Protein AF-K1QUP0-F1 (afdb_monomer)

Nearest PDB structures (foldseek):
  8fgw-assembly1_A  TM=1.818E-01  e=8.672E-02  Homo sapiens
  3mkq-assembly1_E  TM=3.880E-01  e=4.312E+00  Saccharomyces cerevisiae YJM789
  8f5o-assembly1_B  TM=2.378E-01  e=9.417E-01  Leishmania tarentolae
  8tla-assembly1_B  TM=1.727E-01  e=2.526E-01  Homo sapiens
  8tkf-assembly1_A  TM=1.619E-01  e=3.971E-01  Homo sapiens

Organism: Magallana gigas (NCBI:txid29159)

Mean predicted aligned error: 21.67 Å

Structure (mmCIF, N/CA/C/O backbone):
data_AF-K1QUP0-F1
#
_entry.id   AF-K1QUP0-F1
#
loop_
_atom_site.group_PDB
_atom_site.id
_atom_site.type_symbol
_atom_site.label_atom_id
_atom_site.label_alt_id
_atom_site.label_comp_id
_atom_site.label_asym_id
_atom_site.label_entity_id
_atom_site.label_seq_id
_atom_site.pdbx_PDB_ins_code
_atom_site.Cartn_x
_atom_site.Cartn_y
_atom_site.Cartn_z
_atom_site.occupancy
_atom_site.B_iso_or_equiv
_atom_site.auth_seq_id
_atom_site.auth_comp_id
_atom_site.auth_asym_id
_atom_site.auth_atom_id
_atom_site.pdbx_PDB_model_num
ATOM 1 N N . MET A 1 1 ? -49.782 -46.540 23.305 1.00 28.47 1 MET A N 1
ATOM 2 C CA . MET A 1 1 ? -49.193 -47.902 23.316 1.00 28.47 1 MET A CA 1
ATOM 3 C C . MET A 1 1 ? -48.335 -48.179 22.067 1.00 28.47 1 MET A C 1
ATOM 5 O O . MET A 1 1 ? -48.154 -49.331 21.708 1.00 28.47 1 MET A O 1
ATOM 9 N N . TYR A 1 2 ? -47.781 -47.139 21.422 1.00 27.16 2 TYR A N 1
ATOM 10 C CA . TYR A 1 2 ? -46.973 -47.227 20.191 1.00 27.16 2 TYR A CA 1
ATOM 11 C C . TYR A 1 2 ? -45.673 -46.397 20.300 1.00 27.16 2 TYR A C 1
ATOM 13 O O . TYR A 1 2 ? -45.157 -45.929 19.293 1.00 27.16 2 TYR A O 1
ATOM 21 N N . ASP A 1 3 ? -45.140 -46.206 21.514 1.00 29.30 3 ASP A N 1
ATOM 22 C CA . ASP A 1 3 ? -43.980 -45.325 21.752 1.00 29.30 3 ASP A CA 1
ATOM 23 C C . ASP A 1 3 ? -42.660 -46.066 22.059 1.00 29.30 3 ASP A C 1
ATOM 25 O O . ASP A 1 3 ? -41.613 -45.428 22.114 1.00 29.30 3 ASP A O 1
ATOM 29 N N . ASP A 1 4 ? -42.654 -47.404 22.156 1.00 32.09 4 ASP A N 1
ATOM 30 C CA . ASP A 1 4 ? -41.470 -48.168 22.610 1.00 32.09 4 ASP A CA 1
ATOM 31 C C . ASP A 1 4 ? -40.759 -49.030 21.547 1.00 32.09 4 ASP A C 1
ATOM 33 O O . ASP A 1 4 ? -39.749 -49.670 21.833 1.00 32.09 4 ASP A O 1
ATOM 37 N N . ILE A 1 5 ? -41.196 -49.027 20.283 1.00 36.91 5 ILE A N 1
ATOM 38 C CA . ILE A 1 5 ? -40.610 -49.923 19.257 1.00 36.91 5 ILE A CA 1
ATOM 39 C C . ILE A 1 5 ? -39.265 -49.392 18.701 1.00 36.91 5 ILE A C 1
ATOM 41 O O . ILE A 1 5 ? -38.491 -50.128 18.094 1.00 36.91 5 ILE A O 1
ATOM 45 N N . GLY A 1 6 ? -38.914 -48.127 18.954 1.00 33.97 6 GLY A N 1
ATOM 46 C CA . GLY A 1 6 ? -37.706 -47.503 18.394 1.00 33.97 6 GLY A CA 1
ATOM 47 C C . GLY A 1 6 ? -36.377 -47.855 19.079 1.00 33.97 6 GLY A C 1
ATOM 48 O O . GLY A 1 6 ? -35.322 -47.518 18.548 1.00 33.97 6 GLY A O 1
ATOM 49 N N . VAL A 1 7 ? -36.380 -48.499 20.253 1.00 35.31 7 VAL A N 1
ATOM 50 C CA . VAL A 1 7 ? -35.198 -48.515 21.145 1.00 35.31 7 VAL A CA 1
ATOM 51 C C . VAL A 1 7 ? -34.283 -49.749 21.003 1.00 35.31 7 VAL A C 1
ATOM 53 O O . VAL A 1 7 ? -33.184 -49.730 21.544 1.00 35.31 7 VAL A O 1
ATOM 56 N N . TYR A 1 8 ? -34.618 -50.765 20.200 1.00 34.47 8 TYR A N 1
ATOM 57 C CA . TYR A 1 8 ? -33.907 -52.065 20.230 1.00 34.47 8 TYR A CA 1
ATOM 58 C C . TYR A 1 8 ? -33.254 -52.545 18.916 1.00 34.47 8 TYR A C 1
ATOM 60 O O . TYR A 1 8 ? -33.128 -53.743 18.694 1.00 34.47 8 TYR A O 1
ATOM 68 N N . PHE A 1 9 ? -32.810 -51.656 18.019 1.00 40.62 9 PHE A N 1
ATOM 69 C CA . PHE A 1 9 ? -32.493 -52.082 16.638 1.00 40.62 9 PHE A CA 1
ATOM 70 C C . PHE A 1 9 ? -31.023 -52.134 16.183 1.00 40.62 9 PHE A C 1
ATOM 72 O O . PHE A 1 9 ? -30.789 -52.297 14.993 1.00 40.62 9 PHE A O 1
ATOM 79 N N . CYS A 1 10 ? -30.011 -52.051 17.058 1.00 38.06 10 CYS A N 1
ATOM 80 C CA . CYS A 1 10 ? -28.622 -52.252 16.583 1.00 38.06 10 CYS A CA 1
ATOM 81 C C . CYS A 1 10 ? -27.638 -52.938 17.539 1.00 38.06 10 CYS A C 1
ATOM 83 O O . CYS A 1 10 ? -26.569 -53.326 17.080 1.00 38.06 10 CYS A O 1
ATOM 85 N N . VAL A 1 11 ? -27.967 -53.124 18.821 1.00 37.62 11 VAL A N 1
ATOM 86 C CA . VAL A 1 11 ? -27.082 -53.856 19.751 1.00 37.62 11 VAL A CA 1
ATOM 87 C C . VAL A 1 11 ? -27.390 -55.362 19.743 1.00 37.62 11 VAL A C 1
ATOM 89 O O . VAL A 1 11 ? -26.488 -56.181 19.852 1.00 37.62 11 VAL A O 1
ATOM 92 N N . SER A 1 12 ? -28.633 -55.754 19.454 1.00 45.91 12 SER A N 1
ATOM 93 C CA . SER A 1 12 ? -29.099 -57.124 19.700 1.00 45.91 12 SER A CA 1
ATOM 94 C C . SER A 1 12 ? -28.842 -58.146 18.582 1.00 45.91 12 SER A C 1
ATOM 96 O O . SER A 1 12 ? -29.005 -59.331 18.823 1.00 45.91 12 SER A O 1
ATOM 98 N N . LEU A 1 13 ? -28.424 -57.762 17.368 1.00 42.22 13 LEU A N 1
ATOM 99 C CA . LEU A 1 13 ? -28.260 -58.739 16.270 1.00 42.22 13 LEU A CA 1
ATOM 100 C C . LEU A 1 13 ? -27.016 -59.629 16.418 1.00 42.22 13 LEU A C 1
ATOM 102 O O . LEU A 1 13 ? -27.063 -60.790 16.034 1.00 42.22 13 LEU A O 1
ATOM 106 N N . LYS A 1 14 ? -25.927 -59.118 17.009 1.00 45.31 14 LYS A N 1
ATOM 107 C CA . LYS A 1 14 ? -24.738 -59.933 17.324 1.00 45.31 14 LYS A CA 1
ATOM 108 C C . LYS A 1 14 ? -24.900 -60.749 18.609 1.00 45.31 14 LYS A C 1
ATOM 110 O O . LYS A 1 14 ? -24.301 -61.810 18.722 1.00 45.31 14 LYS A O 1
ATOM 115 N N . GLU A 1 15 ? -25.705 -60.264 19.554 1.00 46.00 15 GLU A N 1
ATOM 116 C CA . GLU A 1 15 ? -25.988 -60.957 20.819 1.00 46.00 15 GLU A CA 1
ATOM 117 C C . GLU A 1 15 ? -27.049 -62.061 20.651 1.00 46.00 15 GLU A C 1
ATOM 119 O O . GLU A 1 15 ? -26.930 -63.109 21.280 1.00 46.00 15 GLU A O 1
ATOM 124 N N . LEU A 1 16 ? -28.036 -61.891 19.755 1.00 45.28 16 LEU A N 1
ATOM 125 C CA . LEU A 1 16 ? -29.014 -62.945 19.438 1.00 45.28 16 LEU A CA 1
ATOM 126 C C . LEU A 1 16 ? -28.444 -64.075 18.572 1.00 45.28 16 LEU A C 1
ATOM 128 O O . LEU A 1 16 ? -28.947 -65.188 18.659 1.00 45.28 16 LEU A O 1
ATOM 132 N N . ASP A 1 17 ? -27.396 -63.843 17.780 1.00 47.06 17 ASP A N 1
ATOM 133 C CA . ASP A 1 17 ? -26.759 -64.917 16.994 1.00 47.06 17 ASP A CA 1
ATOM 134 C C . ASP A 1 17 ? -26.058 -65.957 17.896 1.00 47.06 17 ASP A C 1
ATOM 136 O O . ASP A 1 17 ? -25.828 -67.095 17.492 1.00 47.06 17 ASP A O 1
ATOM 140 N N . GLN A 1 18 ? -25.751 -65.587 19.147 1.00 49.19 18 GLN A N 1
ATOM 141 C CA . GLN A 1 18 ? -25.160 -66.476 20.153 1.00 49.19 18 GLN A CA 1
ATOM 142 C C . GLN A 1 18 ? -26.199 -67.246 20.984 1.00 49.19 18 GLN A C 1
ATOM 144 O O . GLN A 1 18 ? -25.838 -68.205 21.667 1.00 49.19 18 GLN A O 1
ATOM 149 N N . GLN A 1 19 ? -27.481 -66.873 20.932 1.00 49.91 19 GLN A N 1
ATOM 150 C CA . GLN A 1 19 ? -28.551 -67.545 21.670 1.00 49.91 19 GLN A CA 1
ATOM 151 C C . GLN A 1 19 ? -29.587 -68.078 20.682 1.00 49.91 19 GLN A C 1
ATOM 153 O O . GLN A 1 19 ? -30.369 -67.302 20.147 1.00 49.91 19 GLN A O 1
ATOM 158 N N . LEU A 1 20 ? -29.592 -69.403 20.469 1.00 45.56 20 LEU A N 1
ATOM 159 C CA . LEU A 1 20 ? -30.492 -70.203 19.613 1.00 45.56 20 LEU A CA 1
ATOM 160 C C . LEU A 1 20 ? -31.998 -69.947 19.868 1.00 45.56 20 LEU A C 1
ATOM 162 O O . LEU A 1 20 ? -32.737 -70.823 20.313 1.00 45.56 20 LEU A O 1
ATOM 166 N N . THR A 1 21 ? -32.474 -68.744 19.571 1.00 54.72 21 THR A N 1
ATOM 167 C CA . THR A 1 21 ? -33.868 -68.322 19.676 1.00 54.72 21 THR A CA 1
ATOM 168 C C . THR A 1 21 ? -34.306 -67.717 18.343 1.00 54.72 21 THR A C 1
ATOM 170 O O . THR A 1 21 ? -33.550 -66.966 17.724 1.00 54.72 21 THR A O 1
ATOM 173 N N . PRO A 1 22 ? -35.505 -68.066 17.843 1.00 49.94 22 PRO A N 1
ATOM 174 C CA . PRO A 1 22 ? -35.971 -67.592 16.547 1.00 49.94 22 PRO A CA 1
ATOM 175 C C . PRO A 1 22 ? -36.153 -66.070 16.567 1.00 49.94 22 PRO A C 1
ATOM 177 O O . PRO A 1 22 ? -36.860 -65.531 17.420 1.00 49.94 22 PRO A O 1
ATOM 180 N N . GLN A 1 23 ? -35.519 -65.381 15.612 1.00 52.84 23 GLN A N 1
ATOM 181 C CA . GLN A 1 23 ? -35.602 -63.925 15.482 1.00 52.84 23 GLN A CA 1
ATOM 182 C C . GLN A 1 23 ? -37.072 -63.462 15.371 1.00 52.84 23 GLN A C 1
ATOM 184 O O . GLN A 1 23 ? -37.826 -63.999 14.552 1.00 52.84 23 GLN A O 1
ATOM 189 N N . PRO A 1 24 ? -37.501 -62.455 16.159 1.00 54.34 24 PRO A N 1
ATOM 190 C CA . PRO A 1 24 ? -38.844 -61.884 16.072 1.00 54.34 24 PRO A CA 1
ATOM 191 C C . PRO A 1 24 ? -39.211 -61.459 14.640 1.00 54.34 24 PRO A C 1
ATOM 193 O O . PRO A 1 24 ? -38.454 -60.731 14.000 1.00 54.34 24 PRO A O 1
ATOM 196 N N . ARG A 1 25 ? -40.404 -61.842 14.150 1.00 47.56 25 ARG A N 1
ATOM 197 C CA . ARG A 1 25 ? -40.872 -61.559 12.769 1.00 47.56 25 ARG A CA 1
ATOM 198 C C . ARG A 1 25 ? -40.772 -60.084 12.360 1.00 47.56 25 ARG A C 1
ATOM 200 O O . ARG A 1 25 ? -40.414 -59.798 11.225 1.00 47.56 25 ARG A O 1
ATOM 207 N N . ILE A 1 26 ? -40.986 -59.156 13.294 1.00 48.44 26 ILE A N 1
ATOM 208 C CA . ILE A 1 26 ? -40.848 -57.705 13.065 1.00 48.44 26 ILE A CA 1
ATOM 209 C C . ILE A 1 26 ? -39.417 -57.295 12.668 1.00 48.44 26 ILE A C 1
ATOM 211 O O . ILE A 1 26 ? -39.255 -56.351 11.894 1.00 48.44 26 ILE A O 1
ATOM 215 N N . LEU A 1 27 ? -38.382 -57.986 13.168 1.00 49.09 27 LEU A N 1
ATOM 216 C CA . LEU A 1 27 ? -36.981 -57.726 12.805 1.00 49.09 27 LEU A CA 1
ATOM 217 C C . LEU A 1 27 ? -36.656 -58.233 11.394 1.00 49.09 27 LEU A C 1
ATOM 219 O O . LEU A 1 27 ? -35.845 -57.628 10.702 1.00 49.09 27 LEU A O 1
ATOM 223 N N . ILE A 1 28 ? -37.316 -59.313 10.968 1.00 52.78 28 ILE A N 1
ATOM 224 C CA . ILE A 1 28 ? -37.158 -59.919 9.640 1.00 52.78 28 ILE A CA 1
ATOM 225 C C . ILE A 1 28 ? -37.896 -59.084 8.582 1.00 52.78 28 ILE A C 1
ATOM 227 O O . ILE A 1 28 ? -37.351 -58.811 7.519 1.00 52.78 28 ILE A O 1
ATOM 231 N N . GLU A 1 29 ? -39.112 -58.623 8.888 1.00 48.66 29 GLU A N 1
ATOM 232 C CA . GLU A 1 29 ? -39.943 -57.814 7.982 1.00 48.66 29 GLU A CA 1
ATOM 233 C C . GLU A 1 29 ? -39.404 -56.390 7.755 1.00 48.66 29 GLU A C 1
ATOM 235 O O . GLU A 1 29 ? -39.691 -55.788 6.723 1.00 48.66 29 GLU A O 1
ATOM 240 N N . ASN A 1 30 ? -38.609 -55.856 8.691 1.00 51.28 30 ASN A N 1
ATOM 241 C CA . ASN A 1 30 ? -37.980 -54.529 8.592 1.00 51.28 30 ASN A CA 1
ATOM 242 C C . ASN A 1 30 ? -36.454 -54.595 8.401 1.00 51.28 30 ASN A C 1
ATOM 244 O O . ASN A 1 30 ? -35.764 -53.586 8.580 1.00 51.28 30 ASN A O 1
ATOM 248 N N . ALA A 1 31 ? -35.916 -55.772 8.069 1.00 54.16 31 ALA A N 1
ATOM 249 C CA . ALA A 1 31 ? -34.505 -55.921 7.749 1.00 54.16 31 ALA A CA 1
ATOM 250 C C . ALA A 1 31 ? -34.148 -55.068 6.513 1.00 54.16 31 ALA A C 1
ATOM 252 O O . ALA A 1 31 ? -34.980 -54.918 5.613 1.00 54.16 31 ALA A O 1
ATOM 253 N N . PRO A 1 32 ? -32.927 -54.506 6.439 1.00 57.53 32 PRO A N 1
ATOM 254 C CA . PRO A 1 32 ? -32.512 -53.732 5.278 1.00 57.53 32 PRO A CA 1
ATOM 255 C C . PRO A 1 32 ? -32.637 -54.566 3.994 1.00 57.53 32 PRO A C 1
ATOM 257 O O . PRO A 1 32 ? -32.014 -55.620 3.877 1.00 57.53 32 PRO A O 1
ATOM 260 N N . ASP A 1 33 ? -33.430 -54.099 3.031 1.00 63.56 33 ASP A N 1
ATOM 261 C CA . ASP A 1 33 ? -33.660 -54.769 1.746 1.00 63.56 33 ASP A CA 1
ATOM 262 C C . ASP A 1 33 ? -33.230 -53.872 0.567 1.00 63.56 33 ASP A C 1
ATOM 264 O O . ASP A 1 33 ? -32.693 -52.776 0.747 1.00 63.56 33 ASP A O 1
ATOM 268 N N . ARG A 1 34 ? -33.460 -54.313 -0.680 1.00 55.12 34 ARG A N 1
ATOM 269 C CA . ARG A 1 34 ? -33.107 -53.520 -1.878 1.00 55.12 34 ARG A CA 1
ATOM 270 C C . ARG A 1 34 ? -33.856 -52.178 -1.980 1.00 55.12 34 ARG A C 1
ATOM 272 O O . ARG A 1 34 ? -33.458 -51.343 -2.787 1.00 55.12 34 ARG A O 1
ATOM 279 N N . ARG A 1 35 ? -34.942 -51.971 -1.226 1.00 53.06 35 ARG A N 1
ATOM 280 C CA . ARG A 1 35 ? -35.769 -50.749 -1.223 1.00 53.06 35 ARG A CA 1
ATOM 281 C C . ARG A 1 35 ? -35.539 -49.884 0.026 1.00 53.06 35 ARG A C 1
ATOM 283 O O . ARG A 1 35 ? -35.754 -48.675 -0.036 1.00 53.06 35 ARG A O 1
ATOM 290 N N . HIS A 1 36 ? -35.076 -50.474 1.124 1.00 60.09 36 HIS A N 1
ATOM 291 C CA . HIS A 1 36 ? -34.819 -49.854 2.420 1.00 60.09 36 HIS A CA 1
ATOM 292 C C . HIS A 1 36 ? -33.385 -50.151 2.850 1.00 60.09 36 HIS A C 1
ATOM 294 O O . HIS A 1 36 ? -33.131 -51.013 3.689 1.00 60.09 36 HIS A O 1
ATOM 300 N N . THR A 1 37 ? -32.431 -49.431 2.262 1.00 69.06 37 THR A N 1
ATOM 301 C CA . THR A 1 37 ? -31.024 -49.583 2.638 1.00 69.06 37 THR A CA 1
ATOM 302 C C . THR A 1 37 ? -30.785 -49.117 4.076 1.00 69.06 37 THR A C 1
ATOM 304 O O . THR A 1 37 ? -31.555 -48.323 4.632 1.00 69.06 37 THR A O 1
ATOM 307 N N . VAL A 1 38 ? -29.686 -49.584 4.676 1.00 68.06 38 VAL A N 1
ATOM 308 C CA . VAL A 1 38 ? -29.248 -49.163 6.017 1.00 68.06 38 VAL A CA 1
ATOM 309 C C . VAL A 1 38 ? -29.139 -47.638 6.098 1.00 68.06 38 VAL A C 1
ATOM 311 O O . VAL A 1 38 ? -29.522 -47.050 7.109 1.00 68.06 38 VAL A O 1
ATOM 314 N N . GLU A 1 39 ? -28.700 -46.981 5.023 1.00 71.06 39 GLU A N 1
ATOM 315 C CA . GLU A 1 39 ? -28.610 -45.523 4.938 1.00 71.06 39 GLU A CA 1
ATOM 316 C C . GLU A 1 39 ? -29.996 -44.858 4.960 1.00 71.06 39 GLU A C 1
ATOM 318 O O . GLU A 1 39 ? -30.228 -43.930 5.736 1.00 71.06 39 GLU A O 1
ATOM 323 N N . SER A 1 40 ? -30.959 -45.372 4.182 1.00 72.50 40 SER A N 1
ATOM 324 C CA . SER A 1 40 ? -32.335 -44.850 4.156 1.00 72.50 40 SER A CA 1
ATOM 325 C C . SER A 1 40 ? -33.029 -44.986 5.514 1.00 72.50 40 SER A C 1
ATOM 327 O O . SER A 1 40 ? -33.696 -44.056 5.981 1.00 72.50 40 SER A O 1
ATOM 329 N N . LEU A 1 41 ? -32.846 -46.130 6.177 1.00 76.50 41 LEU A N 1
ATOM 330 C CA . LEU A 1 41 ? -33.399 -46.395 7.505 1.00 76.50 41 LEU A CA 1
ATOM 331 C C . LEU A 1 41 ? -32.733 -45.527 8.579 1.00 76.50 41 LEU A C 1
ATOM 333 O O . LEU A 1 41 ? -33.423 -44.992 9.446 1.00 76.50 41 LEU A O 1
ATOM 337 N N . SER A 1 42 ? -31.421 -45.309 8.483 1.00 79.50 42 SER A N 1
ATOM 338 C CA . SER A 1 42 ? -30.672 -44.445 9.404 1.00 79.50 42 SER A CA 1
ATOM 339 C C . SER A 1 42 ? -31.080 -42.976 9.274 1.00 79.50 42 SER A C 1
ATOM 341 O O . SER A 1 42 ? -31.296 -42.310 10.286 1.00 79.50 42 SER A O 1
ATOM 343 N N . TYR A 1 43 ? -31.299 -42.486 8.050 1.00 79.19 43 TYR A N 1
ATOM 344 C CA . TYR A 1 43 ? -31.810 -41.132 7.811 1.00 79.19 43 TYR A CA 1
ATOM 345 C C . TYR A 1 43 ? -33.228 -40.945 8.374 1.00 79.19 43 TYR A C 1
ATOM 347 O O . TYR A 1 43 ? -33.515 -39.955 9.052 1.00 79.19 43 TYR A O 1
ATOM 355 N N . LYS A 1 44 ? -34.123 -41.919 8.148 1.00 79.81 44 LYS A N 1
ATOM 356 C CA . LYS A 1 44 ? -35.490 -41.907 8.702 1.00 79.81 44 LYS A CA 1
ATOM 357 C C . LYS A 1 44 ? -35.490 -41.974 10.232 1.00 79.81 44 LYS A C 1
ATOM 359 O O . LYS A 1 44 ? -36.267 -41.264 10.869 1.00 79.81 44 LYS A O 1
ATOM 364 N N . ALA A 1 45 ? -34.606 -42.778 10.823 1.00 78.81 45 ALA A N 1
ATOM 365 C CA . ALA A 1 45 ? -34.432 -42.850 12.269 1.00 78.81 45 ALA A CA 1
ATOM 366 C C . ALA A 1 45 ? -33.930 -41.514 12.840 1.00 78.81 45 ALA A C 1
ATOM 368 O O . ALA A 1 45 ? -34.496 -41.019 13.813 1.00 78.81 45 ALA A O 1
ATOM 369 N N . ALA A 1 46 ? -32.941 -40.879 12.202 1.00 81.75 46 ALA A N 1
ATOM 370 C CA . ALA A 1 46 ? -32.470 -39.550 12.590 1.00 81.75 46 ALA A CA 1
ATOM 371 C C . ALA A 1 46 ? -33.593 -38.497 12.514 1.00 81.75 46 ALA A C 1
ATOM 373 O O . ALA A 1 46 ? -33.734 -37.680 13.426 1.00 81.75 46 ALA A O 1
ATOM 374 N N . GLU A 1 47 ? -34.452 -38.537 11.487 1.00 80.31 47 GLU A N 1
ATOM 375 C CA . GLU A 1 47 ? -35.636 -37.670 11.421 1.00 80.31 47 GLU A CA 1
ATOM 376 C C . GLU A 1 47 ? -36.630 -37.921 12.559 1.00 80.31 47 GLU A C 1
ATOM 378 O O . GLU A 1 47 ? -37.139 -36.959 13.140 1.00 80.31 47 GLU A O 1
ATOM 383 N N . ALA A 1 48 ? -36.916 -39.183 12.877 1.00 79.00 48 ALA A N 1
ATOM 384 C CA . ALA A 1 48 ? -37.827 -39.538 13.961 1.00 79.00 48 ALA A CA 1
ATOM 385 C C . ALA A 1 48 ? -37.290 -39.054 15.318 1.00 79.00 48 ALA A C 1
ATOM 387 O O . ALA A 1 48 ? -38.016 -38.396 16.064 1.00 79.00 48 ALA A O 1
ATOM 388 N N . TYR A 1 49 ? -36.001 -39.277 15.592 1.00 85.56 49 TYR A N 1
ATOM 389 C CA . TYR A 1 49 ? -35.357 -38.827 16.827 1.00 85.56 49 TYR A CA 1
ATOM 390 C C . TYR A 1 49 ? -35.247 -37.307 16.936 1.00 85.56 49 TYR A C 1
ATOM 392 O O . TYR A 1 49 ? -35.413 -36.750 18.023 1.00 85.56 49 TYR A O 1
ATOM 400 N N . HIS A 1 50 ? -35.045 -36.610 15.817 1.00 84.75 50 HIS A N 1
ATOM 401 C CA . HIS A 1 50 ? -35.136 -35.154 15.792 1.00 84.75 50 HIS A CA 1
ATOM 402 C C . HIS A 1 50 ? -36.545 -34.672 16.176 1.00 84.75 50 HIS A C 1
ATOM 404 O O . HIS A 1 50 ? -36.680 -33.783 17.019 1.00 84.75 50 HIS A O 1
ATOM 410 N N . ARG A 1 51 ? -37.602 -35.279 15.610 1.00 83.50 51 ARG A N 1
ATOM 411 C CA . ARG A 1 51 ? -39.001 -34.940 15.942 1.00 83.50 51 ARG A CA 1
ATOM 412 C C . ARG A 1 51 ? -39.321 -35.210 17.413 1.00 83.50 51 ARG A C 1
ATOM 414 O O . ARG A 1 51 ? -40.024 -34.414 18.028 1.00 83.50 51 ARG A O 1
ATOM 421 N N . SER A 1 52 ? -38.755 -36.269 17.991 1.00 83.69 52 SER A N 1
ATOM 422 C CA . SER A 1 52 ? -38.892 -36.599 19.414 1.00 83.69 52 SER A CA 1
ATOM 423 C C . SER A 1 52 ? -37.914 -35.841 20.328 1.00 83.69 52 SER A C 1
ATOM 425 O O . SER A 1 52 ? -37.823 -36.159 21.511 1.00 83.69 52 SER A O 1
ATOM 427 N N . LYS A 1 53 ? -37.153 -34.868 19.800 1.00 84.56 53 LYS A N 1
ATOM 428 C CA . LYS A 1 53 ? -36.133 -34.076 20.517 1.00 84.56 53 LYS A CA 1
ATOM 429 C C . LYS A 1 53 ? -35.033 -34.906 21.205 1.00 84.56 53 LYS A C 1
ATOM 431 O O . LYS A 1 53 ? -34.373 -34.409 22.115 1.00 84.56 53 LYS A O 1
ATOM 436 N N . ASN A 1 54 ? -34.785 -36.140 20.761 1.00 84.62 54 ASN A N 1
ATOM 437 C CA . ASN A 1 54 ? -33.731 -36.996 21.306 1.00 84.62 54 ASN A CA 1
ATOM 438 C C . ASN A 1 54 ? -32.440 -36.848 20.480 1.00 84.62 54 ASN A C 1
ATOM 440 O O . ASN A 1 54 ? -32.233 -37.533 19.478 1.00 84.62 54 ASN A O 1
ATOM 444 N N . LYS A 1 55 ? -31.580 -35.913 20.899 1.00 85.12 55 LYS A N 1
ATOM 445 C CA . LYS A 1 55 ? -30.351 -35.543 20.180 1.00 85.12 55 LYS A CA 1
ATOM 446 C C . LYS A 1 55 ? -29.319 -36.675 20.132 1.00 85.12 55 LYS A C 1
ATOM 448 O O . LYS A 1 55 ? -28.719 -36.885 19.085 1.00 85.12 55 LYS A O 1
ATOM 453 N N . GLU A 1 56 ? -29.126 -37.408 21.223 1.00 85.12 56 GLU A N 1
ATOM 454 C CA . GLU A 1 56 ? -28.127 -38.485 21.302 1.00 85.12 56 GLU A CA 1
ATOM 455 C C . GLU A 1 56 ? -28.451 -39.619 20.329 1.00 85.12 56 GLU A C 1
ATOM 457 O O . GLU A 1 56 ? -27.613 -40.004 19.514 1.00 85.12 56 GLU A O 1
ATOM 462 N N . LYS A 1 57 ? -29.706 -40.089 20.328 1.00 82.00 57 LYS A N 1
ATOM 463 C CA . LYS A 1 57 ? -30.148 -41.135 19.394 1.00 82.00 57 LYS A CA 1
ATOM 464 C C . LYS A 1 57 ? -30.156 -40.658 17.942 1.00 82.00 57 LYS A C 1
ATOM 466 O O . LYS A 1 57 ? -29.901 -41.453 17.041 1.00 82.00 57 LYS A O 1
ATOM 471 N N . MET A 1 58 ? -30.406 -39.368 17.708 1.00 90.75 58 MET A N 1
ATOM 472 C CA . MET A 1 58 ? -30.287 -38.761 16.381 1.00 90.75 58 MET A CA 1
ATOM 473 C C . MET A 1 58 ? -28.839 -38.804 15.873 1.00 90.75 58 MET A C 1
ATOM 475 O O . MET A 1 58 ? -28.619 -39.261 14.756 1.00 90.75 58 MET A O 1
ATOM 479 N N . ILE A 1 59 ? -27.859 -38.370 16.676 1.00 85.44 59 ILE A N 1
ATOM 480 C CA . ILE A 1 59 ? -26.436 -38.397 16.291 1.00 85.44 59 ILE A CA 1
ATOM 481 C C . ILE A 1 59 ? -25.968 -39.838 16.055 1.00 85.44 59 ILE A C 1
ATOM 483 O O . ILE A 1 59 ? -25.408 -40.118 15.000 1.00 85.44 59 ILE A O 1
ATOM 487 N N . ALA A 1 60 ? -26.312 -40.772 16.947 1.00 85.25 60 ALA A N 1
ATOM 488 C CA . ALA A 1 60 ? -25.976 -42.189 16.787 1.00 85.25 60 ALA A CA 1
ATOM 489 C C . ALA A 1 60 ? -26.604 -42.825 15.529 1.00 85.25 60 ALA A C 1
ATOM 491 O O . ALA A 1 60 ? -26.043 -43.748 14.941 1.00 85.25 60 ALA A O 1
ATOM 492 N N . ALA A 1 61 ? -27.779 -42.351 15.094 1.00 83.31 61 ALA A N 1
ATOM 493 C CA . ALA A 1 61 ? -28.376 -42.774 13.829 1.00 83.31 61 ALA A CA 1
ATOM 494 C C . ALA A 1 61 ? -27.630 -42.184 12.622 1.00 83.31 61 ALA A C 1
ATOM 496 O O . ALA A 1 61 ? -27.431 -42.885 11.633 1.00 83.31 61 ALA A O 1
ATOM 497 N N . LEU A 1 62 ? -27.177 -40.929 12.704 1.00 84.38 62 LEU A N 1
ATOM 498 C CA . LEU A 1 62 ? -26.385 -40.294 11.647 1.00 84.38 62 LEU A CA 1
ATOM 499 C C . LEU A 1 62 ? -25.002 -40.933 11.497 1.00 84.38 62 LEU A C 1
ATOM 501 O O . LEU A 1 62 ? -24.549 -41.089 10.372 1.00 84.38 62 LEU A O 1
ATOM 505 N N . GLU A 1 63 ? -24.356 -41.368 12.580 1.00 84.25 63 GLU A N 1
ATOM 506 C CA . GLU A 1 63 ? -23.055 -42.062 12.538 1.00 84.25 63 GLU A CA 1
ATOM 507 C C . GLU A 1 63 ? -23.068 -43.352 11.702 1.00 84.25 63 GLU A C 1
ATOM 509 O O . GLU A 1 63 ? -22.024 -43.784 11.218 1.00 84.25 63 GLU A O 1
ATOM 514 N N . ARG A 1 64 ? -24.250 -43.941 11.473 1.00 80.88 64 ARG A N 1
ATOM 515 C CA . ARG A 1 64 ? -24.432 -45.120 10.610 1.00 80.88 64 ARG A CA 1
ATOM 516 C C . ARG A 1 64 ? -24.400 -44.789 9.117 1.00 80.88 64 ARG A C 1
ATOM 518 O O . ARG A 1 64 ? -24.256 -45.699 8.301 1.00 80.88 64 ARG A O 1
ATOM 525 N N . LEU A 1 65 ? -24.541 -43.515 8.743 1.00 80.31 65 LEU A N 1
ATOM 526 C CA . LEU A 1 65 ? -24.380 -43.061 7.362 1.00 80.31 65 LEU A CA 1
ATOM 527 C C . LEU A 1 65 ? -22.894 -43.056 7.004 1.00 80.31 65 LEU A C 1
ATOM 529 O O . LEU A 1 65 ? -22.068 -42.534 7.745 1.00 80.31 65 LEU A O 1
ATOM 533 N N . ARG A 1 66 ? -22.535 -43.608 5.842 1.00 76.19 66 ARG A N 1
ATOM 534 C CA . ARG A 1 66 ? -21.131 -43.655 5.399 1.00 76.19 66 ARG A CA 1
ATOM 535 C C . ARG A 1 66 ? -20.636 -42.310 4.880 1.00 76.19 66 ARG A C 1
ATOM 537 O O . ARG A 1 66 ? -19.480 -41.965 5.107 1.00 76.19 66 ARG A O 1
ATOM 544 N N . ASN A 1 67 ? -21.495 -41.522 4.238 1.00 78.56 67 ASN A N 1
ATOM 545 C CA . ASN A 1 67 ? -21.104 -40.237 3.670 1.00 78.56 67 ASN A CA 1
ATOM 546 C C . ASN A 1 67 ? -21.090 -39.139 4.750 1.00 78.56 67 ASN A C 1
ATOM 548 O O . ASN A 1 67 ? -22.059 -38.981 5.491 1.00 78.56 67 ASN A O 1
ATOM 552 N N . LEU A 1 68 ? -19.981 -38.405 4.871 1.00 80.75 68 LEU A N 1
ATOM 553 C CA . LEU A 1 68 ? -19.862 -37.251 5.770 1.00 80.75 68 LEU A CA 1
ATOM 554 C C . LEU A 1 68 ? -20.798 -36.116 5.338 1.00 80.75 68 LEU A C 1
ATOM 556 O O . LEU A 1 68 ? -21.417 -35.483 6.186 1.00 80.75 68 LEU A O 1
ATOM 560 N N . GLU A 1 69 ? -20.936 -35.907 4.030 1.00 79.69 69 GLU A N 1
ATOM 561 C CA . GLU A 1 69 ? -21.725 -34.822 3.449 1.00 79.69 69 GLU A CA 1
ATOM 562 C C . GLU A 1 69 ? -23.212 -34.983 3.782 1.00 79.69 69 GLU A C 1
ATOM 564 O O . GLU A 1 69 ? -23.853 -34.037 4.211 1.00 79.69 69 GLU A O 1
ATOM 569 N N . GLU A 1 70 ? -23.749 -36.205 3.721 1.00 78.56 70 GLU A N 1
ATOM 570 C CA . GLU A 1 70 ? -25.143 -36.491 4.097 1.00 78.56 70 GLU A CA 1
ATOM 571 C C . GLU A 1 70 ? -25.413 -36.271 5.593 1.00 78.56 70 GLU A C 1
ATOM 573 O O . GLU A 1 70 ? -26.487 -35.790 5.973 1.00 78.56 70 GLU A O 1
ATOM 578 N N . ARG A 1 71 ? -24.431 -36.602 6.446 1.00 85.50 71 ARG A N 1
ATOM 579 C CA . ARG A 1 71 ? -24.502 -36.387 7.898 1.00 85.50 71 ARG A CA 1
ATOM 580 C C . ARG A 1 71 ? -24.524 -34.899 8.227 1.00 85.50 71 ARG A C 1
ATOM 582 O O . ARG A 1 71 ? -25.387 -34.447 8.983 1.00 85.50 71 ARG A O 1
ATOM 589 N N . THR A 1 72 ? -23.603 -34.131 7.651 1.00 84.12 72 THR A N 1
ATOM 590 C CA . THR A 1 72 ? -23.492 -32.692 7.905 1.00 84.12 72 THR A CA 1
ATOM 591 C C . THR A 1 72 ? -24.635 -31.912 7.256 1.00 84.12 72 THR A C 1
ATOM 593 O O . THR A 1 72 ? -25.184 -31.025 7.910 1.00 84.12 72 THR A O 1
ATOM 596 N N . ASP A 1 73 ? -25.108 -32.291 6.063 1.00 83.06 73 ASP A N 1
ATOM 597 C CA . ASP A 1 73 ? -26.285 -31.683 5.422 1.00 83.06 73 ASP A CA 1
ATOM 598 C C . ASP A 1 73 ? -27.543 -31.834 6.274 1.00 83.06 73 ASP A C 1
ATOM 600 O O . ASP A 1 73 ? -28.326 -30.888 6.424 1.00 83.06 73 ASP A O 1
ATOM 604 N N . PHE A 1 74 ? -27.748 -33.021 6.854 1.00 85.44 74 PHE A N 1
ATOM 605 C CA . PHE A 1 74 ? -28.858 -33.252 7.769 1.00 85.44 74 PHE A CA 1
ATOM 606 C C . PHE A 1 74 ? -28.790 -32.283 8.955 1.00 85.44 74 PHE A C 1
ATOM 608 O O . PHE A 1 74 ? -29.767 -31.589 9.256 1.00 85.44 74 PHE A O 1
ATOM 615 N N . LEU A 1 75 ? -27.627 -32.194 9.601 1.00 85.00 75 LEU A N 1
ATOM 616 C CA . LEU A 1 75 ? -27.417 -31.331 10.762 1.00 85.00 75 LEU A CA 1
ATOM 617 C C . LEU A 1 75 ? -27.599 -29.852 10.413 1.00 85.00 75 LEU A C 1
ATOM 619 O O . LEU A 1 75 ? -28.305 -29.140 11.131 1.00 85.00 75 LEU A O 1
ATOM 623 N N . ILE A 1 76 ? -27.067 -29.401 9.274 1.00 81.00 76 ILE A N 1
ATOM 624 C CA . ILE A 1 76 ? -27.225 -28.025 8.792 1.00 81.00 76 ILE A CA 1
ATOM 625 C C . ILE A 1 76 ? -28.703 -27.702 8.548 1.00 81.00 76 ILE A C 1
ATOM 627 O O . ILE A 1 76 ? -29.211 -26.698 9.060 1.00 81.00 76 ILE A O 1
ATOM 631 N N . ARG A 1 77 ? -29.436 -28.572 7.836 1.00 81.50 77 ARG A N 1
ATOM 632 C CA . ARG A 1 77 ? -30.869 -28.378 7.538 1.00 81.50 77 ARG A CA 1
ATOM 633 C C . ARG A 1 77 ? -31.730 -28.335 8.797 1.00 81.50 77 ARG A C 1
ATOM 635 O O . ARG A 1 77 ? -32.700 -27.578 8.846 1.00 81.50 77 ARG A O 1
ATOM 642 N N . LYS A 1 78 ? -31.385 -29.123 9.819 1.00 86.12 78 LYS A N 1
ATOM 643 C CA . LYS A 1 78 ? -32.100 -29.164 11.106 1.00 86.12 78 LYS A CA 1
ATOM 644 C C . LYS A 1 78 ? -31.545 -28.175 12.149 1.00 86.12 78 LYS A C 1
ATOM 646 O O . LYS A 1 78 ? -32.022 -28.172 13.280 1.00 86.12 78 LYS A O 1
ATOM 651 N N . LYS A 1 79 ? -30.620 -27.283 11.757 1.00 83.00 79 LYS A N 1
ATOM 652 C CA . LYS A 1 79 ? -30.008 -26.210 12.573 1.00 83.00 79 LYS A CA 1
ATOM 653 C C . LYS A 1 79 ? -29.066 -26.670 13.704 1.00 83.00 79 LYS A C 1
ATOM 655 O O . LYS A 1 79 ? -28.771 -25.883 14.603 1.00 83.00 79 LYS A O 1
ATOM 660 N N . TYR A 1 80 ? -28.519 -27.880 13.629 1.00 84.56 80 TYR A N 1
ATOM 661 C CA . TYR A 1 80 ? -27.440 -28.380 14.498 1.00 84.56 80 TYR A CA 1
ATOM 662 C C . TYR A 1 80 ? -26.061 -28.001 13.931 1.00 84.56 80 TYR A C 1
ATOM 664 O O . TYR A 1 80 ? -25.260 -28.839 13.527 1.00 84.56 80 TYR A O 1
ATOM 672 N N . ILE A 1 81 ? -25.817 -26.691 13.821 1.00 81.69 81 ILE A N 1
ATOM 673 C CA . ILE A 1 81 ? -24.648 -26.131 13.116 1.00 81.69 81 ILE A CA 1
ATOM 674 C C . ILE A 1 81 ? -23.315 -26.462 13.809 1.00 81.69 81 ILE A C 1
ATOM 676 O O . ILE A 1 81 ? -22.295 -26.584 13.145 1.00 81.69 81 ILE A O 1
ATOM 680 N N . GLU A 1 82 ? -23.315 -26.620 15.131 1.00 86.12 82 GLU A N 1
ATOM 681 C CA . GLU A 1 82 ? -22.090 -26.881 15.910 1.00 86.12 82 GLU A CA 1
ATOM 682 C C . GLU A 1 82 ? -21.650 -28.328 15.784 1.00 86.12 82 GLU A C 1
ATOM 684 O O . GLU A 1 82 ? -20.475 -28.612 15.609 1.00 86.12 82 GLU A O 1
ATOM 689 N N . GLU A 1 83 ? -22.611 -29.241 15.787 1.00 87.38 83 GLU A N 1
ATOM 690 C CA . GLU A 1 83 ? -22.399 -30.661 15.569 1.00 87.38 83 GLU A CA 1
ATOM 691 C C . GLU A 1 83 ? -21.898 -30.908 14.144 1.00 87.38 83 GLU A C 1
ATOM 693 O O . GLU A 1 83 ? -20.981 -31.700 13.945 1.00 87.38 83 GLU A O 1
ATOM 698 N N . ALA A 1 84 ? -22.435 -30.172 13.163 1.00 85.75 84 ALA A N 1
ATOM 699 C CA . ALA A 1 84 ? -21.922 -30.188 11.796 1.00 85.75 84 ALA A CA 1
ATOM 700 C C . ALA A 1 84 ? -20.481 -29.650 11.720 1.00 85.75 84 ALA A C 1
ATOM 702 O O . ALA A 1 84 ? -19.626 -30.280 11.101 1.00 85.75 84 ALA A O 1
ATOM 703 N N . ALA A 1 85 ? -20.193 -28.516 12.372 1.00 83.62 85 ALA A N 1
ATOM 704 C CA . ALA A 1 85 ? -18.854 -27.923 12.398 1.00 83.62 85 ALA A CA 1
ATOM 705 C C . ALA A 1 85 ? -17.822 -28.850 13.062 1.00 83.62 85 ALA A C 1
ATOM 707 O O . ALA A 1 85 ? -16.719 -29.016 12.543 1.00 83.62 85 ALA A O 1
ATOM 708 N N . LYS A 1 86 ? -18.202 -29.508 14.163 1.00 88.12 86 LYS A N 1
ATOM 709 C CA . LYS A 1 86 ? -17.363 -30.481 14.865 1.00 88.12 86 LYS A CA 1
ATOM 710 C C . LYS A 1 86 ? -17.066 -31.706 13.997 1.00 88.12 86 LYS A C 1
ATOM 712 O O . LYS A 1 86 ? -15.913 -32.115 13.925 1.00 88.12 86 LYS A O 1
ATOM 717 N N . MET A 1 87 ? -18.059 -32.224 13.266 1.00 86.00 87 MET A N 1
ATOM 718 C CA . MET A 1 87 ? -17.838 -33.315 12.305 1.00 86.00 87 MET A CA 1
ATOM 719 C C . MET A 1 87 ? -16.865 -32.923 11.187 1.00 86.00 87 MET A C 1
ATOM 721 O O . MET A 1 87 ? -15.990 -33.713 10.843 1.00 86.00 87 MET A O 1
ATOM 725 N N . PHE A 1 88 ? -16.966 -31.706 10.639 1.00 84.62 88 PHE A N 1
ATOM 726 C CA . PHE A 1 88 ? -15.991 -31.222 9.653 1.00 84.62 88 PHE A CA 1
ATOM 727 C C . PHE A 1 88 ? -14.589 -31.067 10.251 1.00 84.62 88 PHE A C 1
ATOM 729 O O . PHE A 1 88 ? -13.604 -31.426 9.608 1.00 84.62 88 PHE A O 1
ATOM 736 N N . GLN A 1 89 ? -14.489 -30.586 11.492 1.00 86.06 89 GLN A N 1
ATOM 737 C CA . GLN A 1 89 ? -13.218 -30.454 12.200 1.00 86.06 89 GLN A CA 1
ATOM 738 C C . GLN A 1 89 ? -12.549 -31.816 12.443 1.00 86.06 89 GLN A C 1
ATOM 740 O O . GLN A 1 89 ? -11.356 -31.958 12.183 1.00 86.06 89 GLN A O 1
ATOM 745 N N . GLU A 1 90 ? -13.303 -32.814 12.912 1.00 85.88 90 GLU A N 1
ATOM 746 C CA . GLU A 1 90 ? -12.823 -34.186 13.145 1.00 85.88 90 GLU A CA 1
ATOM 747 C C . GLU A 1 90 ? -12.424 -34.887 11.837 1.00 85.88 90 GLU A C 1
ATOM 749 O O . GLU A 1 90 ? -11.476 -35.668 11.819 1.00 85.88 90 GLU A O 1
ATOM 754 N N . ALA A 1 91 ? -13.086 -34.552 10.726 1.00 82.75 91 ALA A N 1
ATOM 755 C CA . ALA A 1 91 ? -12.750 -35.040 9.391 1.00 82.75 91 ALA A CA 1
ATOM 756 C C . ALA A 1 91 ? -11.577 -34.295 8.716 1.00 82.75 91 ALA A C 1
ATOM 758 O O . ALA A 1 91 ? -11.228 -34.611 7.580 1.00 82.75 91 ALA A O 1
ATOM 759 N N . GLY A 1 92 ? -10.979 -33.291 9.370 1.00 81.06 92 GLY A N 1
ATOM 760 C CA . GLY A 1 92 ? -9.881 -32.491 8.809 1.00 81.06 92 GLY A CA 1
ATOM 761 C C . GLY A 1 92 ? -10.308 -31.428 7.784 1.00 81.06 92 GLY A C 1
ATOM 762 O O . GLY A 1 92 ? -9.456 -30.740 7.223 1.00 81.06 92 GLY A O 1
ATOM 763 N N . MET A 1 93 ? -11.611 -31.227 7.567 1.00 80.88 93 MET A N 1
ATOM 764 C CA . MET A 1 93 ? -12.175 -30.190 6.692 1.00 80.88 93 MET A CA 1
ATOM 765 C C . MET A 1 93 ? -12.258 -28.847 7.430 1.00 80.88 93 MET A C 1
ATOM 767 O O . MET A 1 93 ? -13.328 -28.320 7.739 1.00 80.88 93 MET A O 1
ATOM 771 N N . LEU A 1 94 ? -11.087 -28.295 7.757 1.00 80.00 94 LEU A N 1
ATOM 772 C CA . LEU A 1 94 ? -10.965 -27.132 8.640 1.00 80.00 94 LEU A CA 1
ATOM 773 C C . LEU A 1 94 ? -11.618 -25.863 8.066 1.00 80.00 94 LEU A C 1
ATOM 775 O O . LEU A 1 94 ? -12.167 -25.084 8.837 1.00 80.00 94 LEU A O 1
ATOM 779 N N . ALA A 1 95 ? -11.622 -25.660 6.743 1.00 71.69 95 ALA A N 1
ATOM 780 C CA . ALA A 1 95 ? -12.235 -24.483 6.113 1.00 71.69 95 ALA A CA 1
ATOM 781 C C . ALA A 1 95 ? -13.763 -24.429 6.311 1.00 71.69 95 ALA A C 1
ATOM 783 O O . ALA A 1 95 ? -14.304 -23.390 6.697 1.00 71.69 95 ALA A O 1
ATOM 784 N N . ASP A 1 96 ? -14.447 -25.557 6.113 1.00 77.50 96 ASP A N 1
ATOM 785 C CA . ASP A 1 96 ? -15.897 -25.670 6.304 1.00 77.50 96 ASP A CA 1
ATOM 786 C C . ASP A 1 96 ? -16.276 -25.586 7.789 1.00 77.50 96 ASP A C 1
ATOM 788 O O . ASP A 1 96 ? -17.267 -24.945 8.153 1.00 77.50 96 ASP A O 1
ATOM 792 N N . ALA A 1 97 ? -15.437 -26.147 8.669 1.00 77.50 97 ALA A N 1
ATOM 793 C CA . ALA A 1 97 ? -15.580 -25.985 10.113 1.00 77.50 97 ALA A CA 1
ATOM 794 C C . ALA A 1 97 ? -15.464 -24.508 10.537 1.00 77.50 97 ALA A C 1
ATOM 796 O O . ALA A 1 97 ? -16.305 -24.024 11.296 1.00 77.50 97 ALA A O 1
ATOM 797 N N . ILE A 1 98 ? -14.474 -23.768 10.016 1.00 70.75 98 ILE A N 1
ATOM 798 C CA . ILE A 1 98 ? -14.278 -22.334 10.295 1.00 70.75 98 ILE A CA 1
ATOM 799 C C . ILE A 1 98 ? -15.508 -21.525 9.870 1.00 70.75 98 ILE A C 1
ATOM 801 O O . ILE A 1 98 ? -15.990 -20.702 10.651 1.00 70.75 98 ILE A O 1
ATOM 805 N N . ASP A 1 99 ? -16.048 -21.762 8.670 1.00 72.44 99 ASP A N 1
ATOM 806 C CA . ASP A 1 99 ? -17.231 -21.048 8.171 1.00 72.44 99 ASP A CA 1
ATOM 807 C C . ASP A 1 99 ? -18.475 -21.321 9.035 1.00 72.44 99 ASP A C 1
ATOM 809 O O . ASP A 1 99 ? -19.208 -20.393 9.393 1.00 72.44 99 ASP A O 1
ATOM 813 N N . LEU A 1 100 ? -18.699 -22.572 9.448 1.00 73.38 100 LEU A N 1
ATOM 814 C CA . LEU A 1 100 ? -19.844 -22.937 10.286 1.00 73.38 100 LEU A CA 1
ATOM 815 C C . LEU A 1 100 ? -19.721 -22.429 11.727 1.00 73.38 100 LEU A C 1
ATOM 817 O O . LEU A 1 100 ? -20.686 -21.854 12.242 1.00 73.38 100 LEU A O 1
ATOM 821 N N . TYR A 1 101 ? -18.550 -22.563 12.359 1.00 77.56 101 TYR A N 1
ATOM 822 C CA . TYR A 1 101 ? -18.294 -21.987 13.683 1.00 77.56 101 TYR A CA 1
ATOM 823 C C . TYR A 1 101 ? -18.468 -20.463 13.659 1.00 77.56 101 TYR A C 1
ATOM 825 O O . TYR A 1 101 ? -19.168 -19.904 14.507 1.00 77.56 101 TYR A O 1
ATOM 833 N N . THR A 1 102 ? -17.959 -19.799 12.619 1.00 63.88 102 THR A N 1
ATOM 834 C CA . THR A 1 102 ? -18.138 -18.356 12.398 1.00 63.88 102 THR A CA 1
ATOM 835 C C . THR A 1 102 ? -19.614 -17.976 12.241 1.00 63.88 102 THR A C 1
ATOM 837 O O . THR A 1 102 ? -20.082 -17.023 12.867 1.00 63.88 102 THR A O 1
ATOM 840 N N . LYS A 1 103 ? -20.389 -18.727 11.444 1.00 68.00 103 LYS A N 1
ATOM 841 C CA . LYS A 1 103 ? -21.833 -18.495 11.249 1.00 68.00 103 LYS A CA 1
ATOM 842 C C . LYS A 1 103 ? -22.647 -18.687 12.529 1.00 68.00 103 LYS A C 1
ATOM 844 O O . LYS A 1 103 ? -23.657 -18.001 12.694 1.00 68.00 103 LYS A O 1
ATOM 849 N N . LYS A 1 104 ? -22.230 -19.597 13.418 1.00 72.69 104 LYS A N 1
ATOM 850 C CA . LYS A 1 104 ? -22.880 -19.825 14.719 1.00 72.69 104 LYS A CA 1
ATOM 851 C C . LYS A 1 104 ? -22.420 -18.841 15.807 1.00 72.69 104 LYS A C 1
ATOM 853 O O . LYS A 1 104 ? -23.107 -18.704 16.813 1.00 72.69 104 LYS A O 1
ATOM 858 N N . GLY A 1 105 ? -21.310 -18.131 15.592 1.00 61.22 105 GLY A N 1
ATOM 859 C CA . GLY A 1 105 ? -20.713 -17.197 16.556 1.00 61.22 105 GLY A CA 1
ATOM 860 C C . GLY A 1 105 ? -19.729 -17.841 17.543 1.00 61.22 105 GLY A C 1
A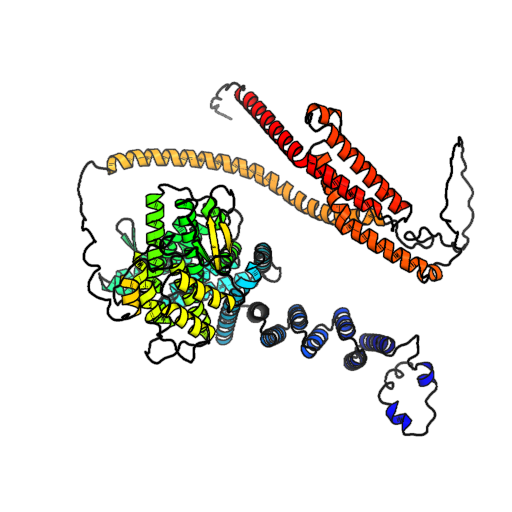TOM 861 O O . GLY A 1 105 ? -19.436 -17.247 18.577 1.00 61.22 105 GLY A O 1
ATOM 862 N N . MET A 1 106 ? -19.228 -19.040 17.237 1.00 70.44 106 MET A N 1
ATOM 863 C CA . MET A 1 106 ? -18.258 -19.807 18.032 1.00 70.44 106 MET A CA 1
ATOM 864 C C . MET A 1 106 ? -16.822 -19.471 17.598 1.00 70.44 106 MET A C 1
ATOM 866 O O . MET A 1 106 ? -16.150 -20.228 16.899 1.00 70.44 106 MET A O 1
ATOM 870 N N . ASN A 1 107 ? -16.372 -18.260 17.927 1.00 66.50 107 ASN A N 1
ATOM 871 C CA . ASN A 1 107 ? -15.140 -17.706 17.357 1.00 66.50 107 ASN A CA 1
ATOM 872 C C . ASN A 1 107 ? -13.851 -18.317 17.915 1.00 66.50 107 ASN A C 1
ATOM 874 O O . ASN A 1 107 ? -12.850 -18.330 17.204 1.00 66.50 107 ASN A O 1
ATOM 878 N N . LYS A 1 108 ? -13.852 -18.812 19.159 1.00 74.25 108 LYS A N 1
ATOM 879 C CA . LYS A 1 108 ? -12.664 -19.451 19.748 1.00 74.25 108 LYS A CA 1
ATOM 880 C C . LYS A 1 108 ? -12.357 -20.760 19.029 1.00 74.25 108 LYS A C 1
ATOM 882 O O . LYS A 1 108 ? -11.210 -21.037 18.698 1.00 74.25 108 LYS A O 1
ATOM 887 N N . GLU A 1 109 ? -13.396 -21.520 18.721 1.00 78.81 109 GLU A N 1
ATOM 888 C CA . GLU A 1 109 ? -13.346 -22.764 17.967 1.00 78.81 109 GLU A CA 1
ATOM 889 C C . GLU A 1 109 ? -12.965 -22.499 16.505 1.00 78.81 109 GLU A C 1
ATOM 891 O O . GLU A 1 109 ? -12.115 -23.203 15.957 1.00 78.81 109 GLU A O 1
ATOM 896 N N . ALA A 1 110 ? -13.506 -21.433 15.897 1.00 69.94 110 ALA A N 1
ATOM 897 C CA . ALA A 1 110 ? -13.088 -20.974 14.571 1.00 69.94 110 ALA A CA 1
ATOM 898 C C . ALA A 1 110 ? -11.599 -20.581 14.542 1.00 69.94 110 ALA A C 1
ATOM 900 O O . ALA A 1 110 ? -10.873 -21.014 13.648 1.00 69.94 110 ALA A O 1
ATOM 901 N N . LEU A 1 111 ? -11.118 -19.838 15.546 1.00 72.19 111 LEU A N 1
ATOM 902 C CA . LEU A 1 111 ? -9.715 -19.442 15.671 1.00 72.19 111 LEU A CA 1
ATOM 903 C C . LEU A 1 111 ? -8.798 -20.652 15.870 1.00 72.19 111 LEU A C 1
ATOM 905 O O . LEU A 1 111 ? -7.769 -20.743 15.210 1.00 72.19 111 LEU A O 1
ATOM 909 N N . GLN A 1 112 ? -9.176 -21.608 16.719 1.00 81.62 112 GLN A N 1
ATOM 910 C CA . GLN A 1 112 ? -8.415 -22.846 16.906 1.00 81.62 112 GLN A CA 1
ATOM 911 C C . GLN A 1 112 ? -8.345 -23.672 15.617 1.00 81.62 112 GLN A C 1
ATOM 913 O O . GLN A 1 112 ? -7.290 -24.214 15.290 1.00 81.62 112 GLN A O 1
ATOM 918 N N . CYS A 1 113 ? -9.445 -23.765 14.863 1.00 76.62 113 CYS A N 1
ATOM 919 C CA . CYS A 1 113 ? -9.443 -24.425 13.556 1.00 76.62 113 CYS A CA 1
ATOM 920 C C . CYS A 1 113 ? -8.548 -23.682 12.559 1.00 76.62 113 CYS A C 1
ATOM 922 O O . CYS A 1 113 ? -7.767 -24.318 11.853 1.00 76.62 113 CYS A O 1
ATOM 924 N N . ALA A 1 114 ? -8.601 -22.350 12.549 1.00 71.25 114 ALA A N 1
ATOM 925 C CA . ALA A 1 114 ? -7.754 -21.517 11.706 1.00 71.25 114 ALA A CA 1
ATOM 926 C C . ALA A 1 114 ? -6.263 -21.685 12.049 1.00 71.25 114 ALA A C 1
ATOM 928 O O . ALA A 1 114 ? -5.448 -21.899 11.154 1.00 71.25 114 ALA A O 1
ATOM 929 N N . GLN A 1 115 ? -5.908 -21.700 13.336 1.00 76.56 115 GLN A N 1
ATOM 930 C CA . GLN A 1 115 ? -4.546 -21.955 13.813 1.00 76.56 115 GLN A CA 1
ATOM 931 C C . GLN A 1 115 ? -4.057 -23.355 13.428 1.00 76.56 115 GLN A C 1
ATOM 933 O O . GLN A 1 115 ? -2.947 -23.494 12.918 1.00 76.56 115 GLN A O 1
ATOM 938 N N . LYS A 1 116 ? -4.899 -24.386 13.592 1.00 80.00 116 LYS A N 1
ATOM 939 C CA . LYS A 1 116 ? -4.592 -25.761 13.157 1.00 80.00 116 LYS A CA 1
ATOM 940 C C . LYS A 1 116 ? -4.415 -25.876 11.644 1.00 80.00 116 LYS A C 1
ATOM 942 O O . LYS A 1 116 ? -3.579 -26.649 11.196 1.00 80.00 116 LYS A O 1
ATOM 947 N N . SER A 1 117 ? -5.174 -25.104 10.867 1.00 74.50 117 SER A N 1
ATOM 948 C CA . SER A 1 117 ? -5.047 -25.070 9.406 1.00 74.50 117 SER A CA 1
ATOM 949 C C . SER A 1 117 ? -3.811 -24.311 8.919 1.00 74.50 117 SER A C 1
ATOM 951 O O . SER A 1 117 ? -3.499 -24.369 7.735 1.00 74.50 117 SER A O 1
ATOM 953 N N . GLN A 1 118 ? -3.145 -23.566 9.812 1.00 68.38 118 GLN A N 1
ATOM 954 C CA . GLN A 1 118 ? -2.091 -22.598 9.492 1.00 68.38 118 GLN A CA 1
ATOM 955 C C . GLN A 1 118 ? -2.502 -21.553 8.430 1.00 68.38 118 GLN A C 1
ATOM 957 O O . GLN A 1 118 ? -1.653 -20.831 7.905 1.00 68.38 118 GLN A O 1
ATOM 962 N N . ASP A 1 119 ? -3.801 -21.412 8.129 1.00 59.38 119 ASP A N 1
ATOM 963 C CA . ASP A 1 119 ? -4.304 -20.391 7.216 1.00 59.38 119 ASP A CA 1
ATOM 964 C C . ASP A 1 119 ? -4.322 -19.035 7.920 1.00 59.38 119 ASP A C 1
ATOM 966 O O . ASP A 1 119 ? -5.275 -18.662 8.608 1.00 59.38 119 ASP A O 1
ATOM 970 N N . LYS A 1 120 ? -3.254 -18.269 7.708 1.00 55.50 120 LYS A N 1
ATOM 971 C CA . LYS A 1 120 ? -3.080 -16.925 8.264 1.00 55.50 120 LYS A CA 1
ATOM 972 C C . LYS A 1 120 ? -4.250 -15.988 7.948 1.00 55.50 120 LYS A C 1
ATOM 974 O O . LYS A 1 120 ? -4.604 -15.175 8.793 1.00 55.50 120 LYS A O 1
ATOM 979 N N . ASN A 1 121 ? -4.930 -16.126 6.806 1.00 51.97 121 ASN A N 1
ATOM 980 C CA . ASN A 1 121 ? -6.106 -15.302 6.503 1.00 51.97 121 ASN A CA 1
ATOM 981 C C . ASN A 1 121 ? -7.289 -15.663 7.409 1.00 51.97 121 ASN A C 1
ATOM 983 O O . ASN A 1 121 ? -7.925 -14.783 7.991 1.00 51.97 121 ASN A O 1
ATOM 987 N N . ALA A 1 122 ? -7.564 -16.958 7.562 1.00 54.53 122 ALA A N 1
ATOM 988 C CA . ALA A 1 122 ? -8.595 -17.425 8.476 1.00 54.53 122 ALA A CA 1
ATOM 989 C C . ALA A 1 122 ? -8.259 -17.059 9.930 1.00 54.53 122 ALA A C 1
ATOM 991 O O . ALA A 1 122 ? -9.159 -16.689 10.683 1.00 54.53 122 ALA A O 1
ATOM 992 N N . ILE A 1 123 ? -6.975 -17.079 10.306 1.00 57.38 123 ILE A N 1
ATOM 993 C CA . ILE A 1 123 ? -6.490 -16.639 11.621 1.00 57.38 123 ILE A CA 1
ATOM 994 C C . ILE A 1 123 ? -6.768 -15.144 11.800 1.00 57.38 123 ILE A C 1
ATOM 996 O O . ILE A 1 123 ? -7.450 -14.768 12.748 1.00 57.38 123 ILE A O 1
ATOM 1000 N N . GLY A 1 124 ? -6.338 -14.292 10.865 1.00 49.22 124 GLY A N 1
ATOM 1001 C CA . GLY A 1 124 ? -6.564 -12.846 10.928 1.00 49.22 124 GLY A CA 1
ATOM 1002 C C . GLY A 1 124 ? -8.048 -12.470 10.969 1.00 49.22 124 GLY A C 1
ATOM 1003 O O . GLY A 1 124 ? -8.456 -11.639 11.780 1.00 49.22 124 GLY A O 1
ATOM 1004 N N . GLN A 1 125 ? -8.886 -13.119 10.156 1.00 51.50 125 GLN A N 1
ATOM 1005 C CA . GLN A 1 125 ? -10.339 -12.913 10.184 1.00 51.50 125 GLN A CA 1
ATOM 1006 C C . GLN A 1 125 ? -10.962 -13.369 11.507 1.00 51.50 125 GLN A C 1
ATOM 1008 O O . GLN A 1 125 ? -11.805 -12.655 12.057 1.00 51.50 125 GLN A O 1
ATOM 1013 N N . SER A 1 126 ? -10.531 -14.517 12.034 1.00 52.62 126 SER A N 1
ATOM 1014 C CA . SER A 1 126 ? -11.019 -15.053 13.308 1.00 52.62 126 SER A CA 1
ATOM 1015 C C . SER A 1 126 ? -10.598 -14.174 14.486 1.00 52.62 126 SER A C 1
ATOM 1017 O O . SER A 1 126 ? -11.427 -13.901 15.344 1.00 52.62 126 SER A O 1
ATOM 1019 N N . LEU A 1 127 ? -9.371 -13.643 14.490 1.00 53.34 127 LEU A N 1
ATOM 1020 C CA . LEU A 1 127 ? -8.870 -12.709 15.506 1.00 53.34 127 LEU A CA 1
ATOM 1021 C C . LEU A 1 127 ? -9.625 -11.374 15.490 1.00 53.34 127 LEU A C 1
ATOM 1023 O O . LEU A 1 127 ? -10.040 -10.884 16.537 1.00 53.34 127 LEU A O 1
ATOM 1027 N N . VAL A 1 128 ? -9.882 -10.797 14.308 1.00 49.88 128 VAL A N 1
ATOM 1028 C CA . VAL A 1 128 ? -10.709 -9.578 14.185 1.00 49.88 128 VAL A CA 1
ATOM 1029 C C . VAL A 1 128 ? -12.130 -9.832 14.683 1.00 49.88 128 VAL A C 1
ATOM 1031 O O . VAL A 1 128 ? -12.730 -8.972 15.336 1.00 49.88 128 VAL A O 1
ATOM 1034 N N . LEU A 1 129 ? -12.691 -11.000 14.367 1.00 51.47 129 LEU A N 1
ATOM 1035 C CA . LEU A 1 129 ? -14.043 -11.366 14.767 1.00 51.47 129 LEU A CA 1
ATOM 1036 C C . LEU A 1 129 ? -14.142 -11.669 16.272 1.00 51.47 129 LEU A C 1
ATOM 1038 O O . LEU A 1 129 ? -15.111 -11.239 16.899 1.00 51.47 129 LEU A O 1
ATOM 1042 N N . ASP A 1 130 ? -13.146 -12.334 16.857 1.00 56.25 130 ASP A N 1
ATOM 1043 C CA . ASP A 1 130 ? -13.041 -12.592 18.297 1.00 56.25 130 ASP A CA 1
ATOM 1044 C C . ASP A 1 130 ? -12.904 -11.285 19.082 1.00 56.25 130 ASP A C 1
ATOM 1046 O O . ASP A 1 130 ? -13.744 -10.997 19.938 1.00 56.25 130 ASP A O 1
ATOM 1050 N N . SER A 1 131 ? -11.969 -10.414 18.683 1.00 51.97 131 SER A N 1
ATOM 1051 C CA . SER A 1 131 ? -11.823 -9.065 19.241 1.00 51.97 131 SER A CA 1
ATOM 1052 C C . SER A 1 131 ? -13.131 -8.279 19.162 1.00 51.97 131 SER A C 1
ATOM 1054 O O . SER A 1 131 ? -13.540 -7.628 20.121 1.00 51.97 131 SER A O 1
ATOM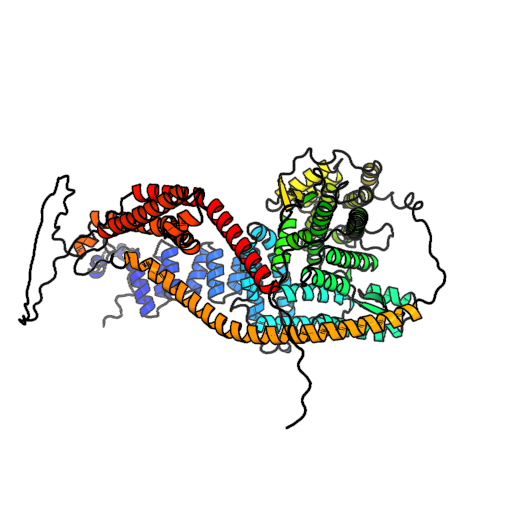 1056 N N . LYS A 1 132 ? -13.859 -8.382 18.045 1.00 49.72 132 LYS A N 1
ATOM 1057 C CA . LYS A 1 132 ? -15.170 -7.748 17.870 1.00 49.72 132 LYS A CA 1
ATOM 1058 C C . LYS A 1 132 ? -16.242 -8.286 18.830 1.00 49.72 132 LYS A C 1
ATOM 1060 O O . LYS A 1 132 ? -17.073 -7.489 19.278 1.00 49.72 132 LYS A O 1
ATOM 1065 N N . ILE A 1 133 ? -16.263 -9.589 19.133 1.00 52.38 133 ILE A N 1
ATOM 1066 C CA . ILE A 1 133 ? -17.232 -10.185 20.070 1.00 52.38 133 ILE A CA 1
ATOM 1067 C C . ILE A 1 133 ? -16.849 -9.905 21.523 1.00 52.38 133 ILE A C 1
ATOM 1069 O O . ILE A 1 133 ? -17.722 -9.489 22.282 1.00 52.38 133 ILE A O 1
ATOM 1073 N N . ARG A 1 134 ? -15.575 -10.024 21.903 1.00 53.66 134 ARG A N 1
ATOM 1074 C CA . ARG A 1 134 ? -15.100 -9.634 23.241 1.00 53.66 134 ARG A CA 1
ATOM 1075 C C . ARG A 1 134 ? -15.422 -8.179 23.535 1.00 53.66 134 ARG A C 1
ATOM 1077 O O . ARG A 1 134 ? -16.074 -7.878 24.527 1.00 53.66 134 ARG A O 1
ATOM 1084 N N . LEU A 1 135 ? -15.136 -7.289 22.583 1.00 50.34 135 LEU A N 1
ATOM 1085 C CA . LEU A 1 135 ? -15.554 -5.892 22.676 1.00 50.34 135 LEU A CA 1
ATOM 1086 C C . LEU A 1 135 ? -17.077 -5.762 22.843 1.00 50.34 135 LEU A C 1
ATOM 1088 O O . LEU A 1 135 ? -17.529 -4.848 23.519 1.00 50.34 135 LEU A O 1
ATOM 1092 N N . SER A 1 136 ? -17.891 -6.638 22.232 1.00 47.25 136 SER A N 1
ATOM 1093 C CA . SER A 1 136 ? -19.366 -6.622 22.312 1.00 47.25 136 SER A CA 1
ATOM 1094 C C . SER A 1 136 ? -19.963 -6.957 23.672 1.00 47.25 136 SER A C 1
ATOM 1096 O O . SER A 1 136 ? -21.088 -6.525 23.914 1.00 47.25 136 SER A O 1
ATOM 1098 N N . GLN A 1 137 ? -19.212 -7.619 24.551 1.00 52.78 137 GLN A N 1
ATOM 1099 C CA . GLN A 1 137 ? -19.670 -7.999 25.889 1.00 52.78 137 GLN A CA 1
ATOM 1100 C C . GLN A 1 137 ? -19.714 -6.816 26.867 1.00 52.78 137 GLN A C 1
ATOM 1102 O O . GLN A 1 137 ? -20.462 -6.858 27.839 1.00 52.78 137 GLN A O 1
ATOM 1107 N N . TYR A 1 138 ? -19.000 -5.730 26.564 1.00 48.22 138 TYR A N 1
ATOM 1108 C CA . TYR A 1 138 ? -18.922 -4.550 27.420 1.00 48.22 138 TYR A CA 1
ATOM 1109 C C . TYR A 1 138 ? -19.764 -3.396 26.859 1.00 48.22 138 TYR A C 1
ATOM 1111 O O . TYR A 1 138 ? -19.739 -3.089 25.654 1.00 48.22 138 TYR A O 1
ATOM 1119 N N . LYS A 1 139 ? -20.551 -2.765 27.742 1.00 41.41 139 LYS A N 1
ATOM 1120 C CA . LYS A 1 139 ? -21.382 -1.596 27.409 1.00 41.41 139 LYS A CA 1
ATOM 1121 C C . LYS A 1 139 ? -20.541 -0.326 27.313 1.00 41.41 139 LYS A C 1
ATOM 1123 O O . LYS A 1 139 ? -20.760 0.442 26.375 1.00 41.41 139 LYS A O 1
ATOM 1128 N N . ASP A 1 140 ? -19.577 -0.158 28.216 1.00 43.06 140 ASP A N 1
ATOM 1129 C CA . ASP A 1 140 ? -18.604 0.930 28.205 1.00 43.06 140 ASP A CA 1
ATOM 1130 C C . ASP A 1 140 ? -17.167 0.391 28.112 1.00 43.06 140 ASP A C 1
ATOM 1132 O O . ASP A 1 140 ? -16.869 -0.713 28.560 1.00 43.06 140 ASP A O 1
ATOM 1136 N N . PHE A 1 141 ? -16.268 1.153 27.486 1.00 42.78 141 PHE A N 1
ATOM 1137 C CA . PHE A 1 141 ? -14.863 0.755 27.314 1.00 42.78 141 PHE A CA 1
ATOM 1138 C C . PHE A 1 141 ? -14.083 0.824 28.635 1.00 42.78 141 PHE A C 1
ATOM 1140 O O . PHE A 1 141 ? -13.101 0.106 28.814 1.00 42.78 141 PHE A O 1
ATOM 1147 N N . ASN A 1 142 ? -14.539 1.664 29.568 1.00 48.47 142 ASN A N 1
ATOM 1148 C CA . ASN A 1 142 ? -13.964 1.777 30.909 1.00 48.47 142 ASN A CA 1
ATOM 1149 C C . ASN A 1 142 ? -14.264 0.556 31.790 1.00 48.47 142 ASN A C 1
ATOM 1151 O O . ASN A 1 142 ? -13.530 0.319 32.741 1.00 48.47 142 ASN A O 1
ATOM 1155 N N . ASP A 1 143 ? -15.287 -0.228 31.441 1.00 51.19 143 ASP A N 1
ATOM 1156 C CA . ASP A 1 143 ? -15.649 -1.465 32.143 1.00 51.19 143 ASP A CA 1
ATOM 1157 C C . ASP A 1 143 ? -14.813 -2.666 31.662 1.00 51.19 143 ASP A C 1
ATOM 1159 O O . ASP A 1 143 ? -14.965 -3.775 32.171 1.00 51.19 143 ASP A O 1
ATOM 1163 N N . ILE A 1 144 ? -13.971 -2.468 30.638 1.00 55.38 144 ILE A N 1
ATOM 1164 C CA . ILE A 1 144 ? -13.098 -3.508 30.097 1.00 55.38 144 ILE A CA 1
ATOM 1165 C C . ILE A 1 144 ? -11.847 -3.590 30.966 1.00 55.38 144 ILE A C 1
ATOM 1167 O O . ILE A 1 144 ? -11.107 -2.613 31.098 1.00 55.38 144 ILE A O 1
ATOM 1171 N N . GLU A 1 145 ? -11.600 -4.779 31.500 1.00 69.12 145 GLU A N 1
ATOM 1172 C CA . GLU A 1 145 ? -10.378 -5.126 32.222 1.00 69.12 145 GLU A CA 1
ATOM 1173 C C . GLU A 1 145 ? -9.140 -4.915 31.338 1.00 69.12 145 GLU A C 1
ATOM 1175 O O . GLU A 1 145 ? -9.150 -5.184 30.132 1.00 69.12 145 GLU A O 1
ATOM 1180 N N . GLU A 1 146 ? -8.048 -4.434 31.928 1.00 53.06 146 GLU A N 1
ATOM 1181 C CA . GLU A 1 146 ? -6.859 -4.039 31.165 1.00 53.06 146 GLU A CA 1
ATOM 1182 C C . GLU A 1 146 ? -6.184 -5.221 30.456 1.00 53.06 146 GLU A C 1
ATOM 1184 O O . GLU A 1 146 ? -5.661 -5.083 29.350 1.00 53.06 146 GLU A O 1
ATOM 1189 N N . GLU A 1 147 ? -6.307 -6.419 31.024 1.00 56.38 147 GLU A N 1
ATOM 1190 C CA . GLU A 1 147 ? -5.907 -7.682 30.399 1.00 56.38 147 GLU A CA 1
ATOM 1191 C C . GLU A 1 147 ? -6.674 -7.950 29.097 1.00 56.38 147 GLU A C 1
ATOM 1193 O O . GLU A 1 147 ? -6.077 -8.316 28.084 1.00 56.38 147 GLU A O 1
ATOM 1198 N N . VAL A 1 148 ? -7.982 -7.679 29.077 1.00 47.84 148 VAL A N 1
ATOM 1199 C CA . VAL A 1 148 ? -8.828 -7.844 27.887 1.00 47.84 148 VAL A CA 1
ATOM 1200 C C . VAL A 1 148 ? -8.483 -6.794 26.828 1.00 47.84 148 VAL A C 1
ATOM 1202 O O . VAL A 1 148 ? -8.477 -7.103 25.634 1.00 47.84 148 VAL A O 1
ATOM 1205 N N . LYS A 1 149 ? -8.133 -5.563 27.230 1.00 49.28 149 LYS A N 1
ATOM 1206 C CA . LYS A 1 149 ? -7.651 -4.528 26.295 1.00 49.28 149 LYS A CA 1
ATOM 1207 C C . LYS A 1 149 ? -6.313 -4.905 25.663 1.00 49.28 149 LYS A C 1
ATOM 1209 O O . LYS A 1 149 ? -6.148 -4.714 24.455 1.00 49.28 149 LYS A O 1
ATOM 1214 N N . ASN A 1 150 ? -5.390 -5.456 26.447 1.00 51.38 150 ASN A N 1
ATOM 1215 C CA . ASN A 1 150 ? -4.099 -5.939 25.959 1.00 51.38 150 ASN A CA 1
ATOM 1216 C C . ASN A 1 150 ? -4.264 -7.132 25.012 1.00 51.38 150 ASN A C 1
ATOM 1218 O O . ASN A 1 150 ? -3.650 -7.152 23.948 1.00 51.38 150 ASN A O 1
ATOM 1222 N N . GLU A 1 151 ? -5.162 -8.066 25.325 1.00 52.69 151 GLU A N 1
ATOM 1223 C CA . GLU A 1 151 ? -5.481 -9.190 24.441 1.00 52.69 151 GLU A CA 1
ATOM 1224 C C . GLU A 1 151 ? -6.070 -8.719 23.101 1.00 52.69 151 GLU A C 1
ATOM 1226 O O . GLU A 1 151 ? -5.659 -9.171 22.035 1.00 52.69 151 GLU A O 1
ATOM 1231 N N . ILE A 1 152 ? -6.999 -7.758 23.124 1.00 51.12 152 ILE A N 1
ATOM 1232 C CA . ILE A 1 152 ? -7.571 -7.178 21.899 1.00 51.12 152 ILE A CA 1
ATOM 1233 C C . ILE A 1 152 ? -6.496 -6.459 21.075 1.00 51.12 152 ILE A C 1
ATOM 1235 O O . ILE A 1 152 ? -6.491 -6.576 19.848 1.00 51.12 152 ILE A O 1
ATOM 1239 N N . ARG A 1 153 ? -5.596 -5.718 21.734 1.00 50.78 153 ARG A N 1
ATOM 1240 C CA . ARG A 1 153 ? -4.467 -5.022 21.100 1.00 50.78 153 ARG A CA 1
ATOM 1241 C C . ARG A 1 153 ? -3.562 -6.024 20.380 1.00 50.78 153 ARG A C 1
ATOM 1243 O O . ARG A 1 153 ? -3.268 -5.828 19.203 1.00 50.78 153 ARG A O 1
ATOM 1250 N N . GLU A 1 154 ? -3.213 -7.123 21.040 1.00 53.19 154 GLU A N 1
ATOM 1251 C CA . GLU A 1 154 ? -2.378 -8.176 20.462 1.00 53.19 154 GLU A CA 1
ATOM 1252 C C . GLU A 1 154 ? -3.080 -8.903 19.307 1.00 53.19 154 GLU A C 1
ATOM 1254 O O . GLU A 1 154 ? -2.509 -9.048 18.229 1.00 53.19 154 GLU A O 1
ATOM 1259 N N . ASN A 1 155 ? -4.362 -9.244 19.461 1.00 49.22 155 ASN A N 1
ATOM 1260 C CA . ASN A 1 155 ? -5.157 -9.882 18.409 1.00 49.22 155 ASN A CA 1
ATOM 1261 C C . ASN A 1 155 ? -5.296 -8.996 17.161 1.00 49.22 155 ASN A C 1
ATOM 1263 O O . ASN A 1 155 ? -5.282 -9.496 16.036 1.00 49.22 155 ASN A O 1
ATOM 1267 N N . LEU A 1 156 ? -5.441 -7.678 17.334 1.00 49.72 156 LEU A N 1
ATOM 1268 C CA . LEU A 1 156 ? -5.514 -6.730 16.220 1.00 49.72 156 LEU A CA 1
ATOM 1269 C C . LEU A 1 156 ? -4.150 -6.524 15.551 1.00 49.72 156 LEU A C 1
ATOM 1271 O O . LEU A 1 156 ? -4.101 -6.458 14.323 1.00 49.72 156 LEU A O 1
ATOM 1275 N N . ASN A 1 157 ? -3.059 -6.492 16.320 1.00 49.88 157 ASN A N 1
ATOM 1276 C CA . ASN A 1 157 ? -1.698 -6.482 15.780 1.00 49.88 157 ASN A CA 1
ATOM 1277 C C . ASN A 1 157 ? -1.416 -7.765 14.981 1.00 49.88 157 ASN A C 1
ATOM 1279 O O . ASN A 1 157 ? -0.964 -7.707 13.839 1.00 49.88 157 ASN A O 1
ATOM 1283 N N . GLN A 1 158 ? -1.776 -8.928 15.523 1.00 51.25 158 GLN A N 1
ATOM 1284 C CA . GLN A 1 158 ? -1.603 -10.223 14.870 1.00 51.25 158 GLN A CA 1
ATOM 1285 C C . GLN A 1 158 ? -2.490 -10.377 13.626 1.00 51.25 158 GLN A C 1
ATOM 1287 O O . GLN A 1 158 ? -2.049 -10.915 12.605 1.00 51.25 158 GLN A O 1
ATOM 1292 N N . ALA A 1 159 ? -3.717 -9.852 13.656 1.00 47.59 159 ALA A N 1
ATOM 1293 C CA . ALA A 1 159 ? -4.569 -9.776 12.475 1.00 47.59 159 ALA A CA 1
ATOM 1294 C C . ALA A 1 159 ? -4.002 -8.832 11.411 1.00 47.59 159 ALA A C 1
ATOM 1296 O O . ALA A 1 159 ? -4.075 -9.143 10.226 1.00 47.59 159 ALA A O 1
ATOM 1297 N N . PHE A 1 160 ? -3.407 -7.709 11.814 1.00 45.84 160 PHE A N 1
ATOM 1298 C CA . PHE A 1 160 ? -2.722 -6.789 10.911 1.00 45.84 160 PHE A CA 1
ATOM 1299 C C . PHE A 1 160 ? -1.529 -7.465 10.214 1.00 45.84 160 PHE A C 1
ATOM 1301 O O . PHE A 1 160 ? -1.421 -7.375 8.993 1.00 45.84 160 PHE A O 1
ATOM 1308 N N . TYR A 1 161 ? -0.708 -8.236 10.936 1.00 49.47 161 TYR A N 1
ATOM 1309 C CA . TYR A 1 161 ? 0.369 -9.035 10.324 1.00 49.47 161 TYR A CA 1
ATOM 1310 C C . TYR A 1 161 ? -0.154 -10.159 9.430 1.00 49.47 161 TYR A C 1
ATOM 1312 O O . TYR A 1 161 ? 0.423 -10.452 8.390 1.00 49.47 161 TYR A O 1
ATOM 1320 N N . SER A 1 162 ? -1.286 -10.762 9.786 1.00 45.00 162 SER A N 1
ATOM 1321 C CA . SER A 1 162 ? -1.929 -11.789 8.961 1.00 45.00 162 SER A CA 1
ATOM 1322 C C . SER A 1 162 ? -2.550 -11.215 7.675 1.00 45.00 162 SER A C 1
ATOM 1324 O O . SER A 1 162 ? -2.592 -11.888 6.648 1.00 45.00 162 SER A O 1
ATOM 1326 N N . LEU A 1 163 ? -3.010 -9.958 7.709 1.00 44.66 163 LEU A N 1
ATOM 1327 C CA . LEU A 1 163 ? -3.482 -9.205 6.540 1.00 44.66 163 LEU A CA 1
ATOM 1328 C C . LEU A 1 163 ? -2.334 -8.767 5.621 1.00 44.66 163 LEU A C 1
ATOM 1330 O O . LEU A 1 163 ? -2.568 -8.537 4.439 1.00 44.66 163 LEU A O 1
ATOM 1334 N N . GLN A 1 164 ? -1.109 -8.693 6.136 1.00 46.00 164 GLN A N 1
ATOM 1335 C CA . GLN A 1 164 ? 0.088 -8.449 5.337 1.00 46.00 164 GLN A CA 1
ATOM 1336 C C . GLN A 1 164 ? 0.466 -9.669 4.474 1.00 46.00 164 GLN A C 1
ATOM 1338 O O . GLN A 1 164 ? 0.942 -9.505 3.364 1.00 46.00 164 GLN A O 1
ATOM 1343 N N . ASP A 1 165 ? 0.141 -10.892 4.903 1.00 43.06 165 ASP A N 1
ATOM 1344 C CA . ASP A 1 165 ? 0.246 -12.109 4.069 1.00 43.06 165 ASP A CA 1
ATOM 1345 C C . ASP A 1 165 ? -0.890 -12.213 3.023 1.00 43.06 165 ASP A C 1
ATOM 1347 O O . ASP A 1 165 ? -0.766 -12.868 1.986 1.00 43.06 165 ASP A O 1
ATOM 1351 N N . LEU A 1 166 ? -2.024 -11.541 3.271 1.00 42.31 166 LEU A N 1
ATOM 1352 C CA . LEU A 1 166 ? -3.148 -11.443 2.330 1.00 42.31 166 LEU A CA 1
ATOM 1353 C C . LEU A 1 166 ? -2.773 -10.633 1.073 1.00 42.31 166 LEU A C 1
ATOM 1355 O O . LEU A 1 166 ? -3.410 -10.804 0.032 1.00 42.31 166 LEU A O 1
ATOM 1359 N N . GLU A 1 167 ? -1.725 -9.808 1.159 1.00 42.78 167 GLU A N 1
ATOM 1360 C CA . GLU A 1 167 ? -1.100 -9.057 0.063 1.00 42.78 167 GLU A CA 1
ATOM 1361 C C . GLU A 1 167 ? -0.822 -9.955 -1.156 1.00 42.78 167 GLU A C 1
ATOM 1363 O O . GLU A 1 167 ? -1.180 -9.588 -2.274 1.00 42.78 167 GLU A O 1
ATOM 1368 N N . ASN A 1 168 ? -0.353 -11.190 -0.937 1.00 39.44 168 ASN A N 1
ATOM 1369 C CA . ASN A 1 168 ? 0.029 -12.127 -2.003 1.00 39.44 168 ASN A CA 1
ATOM 1370 C C . ASN A 1 168 ? -1.162 -12.875 -2.636 1.00 39.44 168 ASN A C 1
ATOM 1372 O O . ASN A 1 168 ? -1.139 -13.185 -3.826 1.00 39.44 168 ASN A O 1
ATOM 1376 N N . LYS A 1 169 ? -2.255 -13.116 -1.890 1.00 39.41 169 LYS A N 1
ATOM 1377 C CA . LYS A 1 169 ? -3.504 -13.695 -2.444 1.00 39.41 169 LYS A CA 1
ATOM 1378 C C . LYS A 1 169 ? -4.381 -12.638 -3.128 1.00 39.41 169 LYS A C 1
ATOM 1380 O O . LYS A 1 169 ? -5.086 -12.946 -4.086 1.00 39.41 169 LYS A O 1
ATOM 1385 N N . LEU A 1 170 ? -4.344 -11.395 -2.645 1.00 40.06 170 LEU A N 1
ATOM 1386 C CA . LEU A 1 170 ? -5.053 -10.253 -3.232 1.00 40.06 170 LEU A CA 1
ATOM 1387 C C . LEU A 1 170 ? -4.340 -9.675 -4.463 1.00 40.06 170 LEU A C 1
ATOM 1389 O O . LEU A 1 170 ? -5.000 -9.034 -5.282 1.00 40.06 170 LEU A O 1
ATOM 1393 N N . ALA A 1 171 ? -3.038 -9.945 -4.615 1.00 38.16 171 ALA A N 1
ATOM 1394 C CA . ALA A 1 171 ? -2.222 -9.581 -5.774 1.00 38.16 171 ALA A CA 1
ATOM 1395 C C . ALA A 1 171 ? -2.745 -10.153 -7.104 1.00 38.16 171 ALA A C 1
ATOM 1397 O O . ALA A 1 171 ? -2.529 -9.552 -8.153 1.00 38.16 171 ALA A O 1
ATOM 1398 N N . ALA A 1 172 ? -3.464 -11.281 -7.076 1.00 38.69 172 ALA A N 1
ATOM 1399 C CA . ALA A 1 172 ? -3.984 -11.920 -8.284 1.00 38.69 172 ALA A CA 1
ATOM 1400 C C . ALA A 1 172 ? -5.217 -11.204 -8.879 1.00 38.69 172 ALA A C 1
ATOM 1402 O O . ALA A 1 172 ? -5.432 -11.275 -10.088 1.00 38.69 172 ALA A O 1
ATOM 1403 N N . GLU A 1 173 ? -6.017 -10.494 -8.067 1.00 49.03 173 GLU A N 1
ATOM 1404 C CA . GLU A 1 173 ? -7.230 -9.799 -8.526 1.00 49.03 173 GLU A CA 1
ATOM 1405 C C . GLU A 1 173 ? -7.528 -8.515 -7.713 1.00 49.03 173 GLU A C 1
ATOM 1407 O O . GLU A 1 173 ? -8.168 -8.569 -6.654 1.00 49.03 173 GLU A O 1
ATOM 1412 N N . PRO A 1 174 ? -7.191 -7.319 -8.240 1.00 47.50 174 PRO A N 1
ATOM 1413 C CA . PRO A 1 174 ? -7.481 -6.029 -7.597 1.00 47.50 174 PRO A CA 1
ATOM 1414 C C . PRO A 1 174 ? -8.965 -5.811 -7.254 1.00 47.50 174 PRO A C 1
ATOM 1416 O O . PRO A 1 174 ? -9.304 -5.098 -6.306 1.00 47.50 174 PRO A O 1
ATOM 1419 N N . GLU A 1 175 ? -9.879 -6.429 -8.007 1.00 51.22 175 GLU A N 1
ATOM 1420 C CA . GLU A 1 175 ? -11.317 -6.339 -7.742 1.00 51.22 175 GLU A CA 1
ATOM 1421 C C . GLU A 1 175 ? -11.730 -7.165 -6.513 1.00 51.22 175 GLU A C 1
ATOM 1423 O O . GLU A 1 175 ? -12.573 -6.719 -5.734 1.00 51.22 175 GLU A O 1
ATOM 1428 N N . MET A 1 176 ? -11.083 -8.307 -6.261 1.00 48.31 176 MET A N 1
ATOM 1429 C CA . MET A 1 176 ? -11.311 -9.119 -5.064 1.00 48.31 176 MET A CA 1
ATOM 1430 C C . MET A 1 176 ? -10.842 -8.385 -3.801 1.00 48.31 176 MET A C 1
ATOM 1432 O O . MET A 1 176 ? -11.567 -8.365 -2.802 1.00 48.31 176 MET A O 1
ATOM 1436 N N . ALA A 1 177 ? -9.706 -7.679 -3.870 1.00 47.47 177 ALA A N 1
ATOM 1437 C CA . ALA A 1 177 ? -9.230 -6.795 -2.802 1.00 47.47 177 ALA A CA 1
ATOM 1438 C C . ALA A 1 177 ? -10.245 -5.688 -2.497 1.00 47.47 177 ALA A C 1
ATOM 1440 O O . ALA A 1 177 ? -10.659 -5.515 -1.349 1.00 47.47 177 ALA A O 1
ATOM 1441 N N . ARG A 1 178 ? -10.752 -4.994 -3.527 1.00 54.47 178 ARG A N 1
ATOM 1442 C CA . ARG A 1 178 ? -11.817 -3.988 -3.360 1.00 54.47 178 ARG A CA 1
ATOM 1443 C C . ARG A 1 178 ? -13.097 -4.581 -2.777 1.00 54.47 178 ARG A C 1
ATOM 1445 O O . ARG A 1 178 ? -13.753 -3.924 -1.969 1.00 54.47 178 ARG A O 1
ATOM 1452 N N . VAL A 1 179 ? -13.479 -5.798 -3.163 1.00 52.34 179 VAL A N 1
ATOM 1453 C CA . VAL A 1 179 ? -14.669 -6.488 -2.638 1.00 52.34 179 VAL A CA 1
ATOM 1454 C C . VAL A 1 179 ? -14.489 -6.864 -1.166 1.00 52.34 179 VAL A C 1
ATOM 1456 O O . VAL A 1 179 ? -15.395 -6.607 -0.371 1.00 52.34 179 VAL A O 1
ATOM 1459 N N . LEU A 1 180 ? -13.336 -7.414 -0.776 1.00 50.16 180 LEU A N 1
ATOM 1460 C CA . LEU A 1 180 ? -12.997 -7.710 0.621 1.00 50.16 180 LEU A CA 1
ATOM 1461 C C . LEU A 1 180 ? -12.963 -6.436 1.469 1.00 50.16 180 LEU A C 1
ATOM 1463 O O . LEU A 1 180 ? -13.598 -6.379 2.520 1.00 50.16 180 LEU A O 1
ATOM 1467 N N . MET A 1 181 ? -12.343 -5.373 0.961 1.00 54.12 181 MET A N 1
ATOM 1468 C CA . MET A 1 181 ? -12.299 -4.072 1.625 1.00 54.12 181 MET A CA 1
ATOM 1469 C C . MET A 1 181 ? -13.685 -3.435 1.749 1.00 54.12 181 MET A C 1
ATOM 1471 O O . MET A 1 181 ? -14.043 -2.911 2.805 1.00 54.12 181 MET A O 1
ATOM 1475 N N . ARG A 1 182 ? -14.541 -3.558 0.727 1.00 58.06 182 ARG A N 1
ATOM 1476 C CA . ARG A 1 182 ? -15.957 -3.169 0.826 1.00 58.06 182 ARG A CA 1
ATOM 1477 C C . ARG A 1 182 ? -16.705 -4.005 1.865 1.00 58.06 182 ARG A C 1
ATOM 1479 O O . ARG A 1 182 ? -17.524 -3.445 2.590 1.00 58.06 182 ARG A O 1
ATOM 1486 N N . LYS A 1 183 ? -16.438 -5.310 1.985 1.00 54.28 183 LYS A N 1
ATOM 1487 C CA . LYS A 1 183 ? -17.024 -6.157 3.042 1.00 54.28 183 LYS A CA 1
ATOM 1488 C C . LYS A 1 183 ? -16.545 -5.722 4.434 1.00 54.28 183 LYS A C 1
ATOM 1490 O O . LYS A 1 183 ? -17.372 -5.606 5.336 1.00 54.28 183 LYS A O 1
ATOM 1495 N N . LEU A 1 184 ? -15.266 -5.400 4.612 1.00 52.84 184 LEU A N 1
ATOM 1496 C CA . LEU A 1 184 ? -14.732 -4.878 5.877 1.00 52.84 184 LEU A CA 1
ATOM 1497 C C . LEU A 1 184 ? -15.347 -3.511 6.244 1.00 52.84 184 LEU A C 1
ATOM 1499 O O . LEU A 1 184 ? -15.736 -3.294 7.392 1.00 52.84 184 LEU A O 1
ATOM 1503 N N . ARG A 1 185 ? -15.534 -2.613 5.267 1.00 59.34 185 ARG A N 1
ATOM 1504 C CA . ARG A 1 185 ? -16.099 -1.266 5.486 1.00 59.34 185 ARG A CA 1
ATOM 1505 C C . ARG A 1 185 ? -17.615 -1.205 5.649 1.00 59.34 185 ARG A C 1
ATOM 1507 O O . ARG A 1 185 ? -18.097 -0.311 6.350 1.00 59.34 185 ARG A O 1
ATOM 1514 N N . TYR A 1 186 ? -18.346 -2.080 4.953 1.00 56.12 186 TYR A N 1
ATOM 1515 C CA . TYR A 1 186 ? -19.796 -1.962 4.747 1.00 56.12 186 TYR A CA 1
ATOM 1516 C C . TYR A 1 186 ? -20.584 -3.252 5.017 1.00 56.12 186 TYR A C 1
ATOM 1518 O O . TYR A 1 186 ? -21.792 -3.286 4.764 1.00 56.12 186 TYR A O 1
ATOM 1526 N N . SER A 1 187 ? -19.963 -4.332 5.510 1.00 50.81 187 SER A N 1
ATOM 1527 C CA . SER A 1 187 ? -20.753 -5.487 5.955 1.00 50.81 187 SER A CA 1
ATOM 1528 C C . SER A 1 187 ? -21.687 -5.069 7.091 1.00 50.81 187 SER A C 1
ATOM 1530 O O . SER A 1 187 ? -21.304 -4.308 7.973 1.00 50.81 187 SER A O 1
ATOM 1532 N N . LYS A 1 188 ? -22.902 -5.631 7.132 1.00 47.25 188 LYS A N 1
ATOM 1533 C CA . LYS A 1 188 ? -23.796 -5.518 8.305 1.00 47.25 188 LYS A CA 1
ATOM 1534 C C . LYS A 1 188 ? -23.121 -5.993 9.607 1.00 47.25 188 LYS A C 1
ATOM 1536 O O . LYS A 1 188 ? -23.550 -5.619 10.691 1.00 47.25 188 LYS A O 1
ATOM 1541 N N . LEU A 1 189 ? -22.073 -6.812 9.477 1.00 38.94 189 LEU A N 1
ATOM 1542 C CA . LEU A 1 189 ? -21.195 -7.285 10.542 1.00 38.94 189 LEU A CA 1
ATOM 1543 C C . LEU A 1 189 ? -20.192 -6.206 11.003 1.00 38.94 189 LEU A C 1
ATOM 1545 O O . LEU A 1 189 ? -19.892 -6.167 12.191 1.00 38.94 189 LEU A O 1
ATOM 1549 N N . SER A 1 190 ? -19.712 -5.312 10.136 1.00 45.81 190 SER A N 1
ATOM 1550 C CA . SER A 1 190 ? -18.997 -4.074 10.498 1.00 45.81 190 SER A CA 1
ATOM 1551 C C . SER A 1 190 ? -20.012 -3.068 11.042 1.00 45.81 190 SER A C 1
ATOM 1553 O O . SER A 1 190 ? -20.436 -2.120 10.383 1.00 45.81 190 SER A O 1
ATOM 1555 N N . SER A 1 191 ? -20.536 -3.374 12.228 1.00 52.38 191 SER A N 1
ATOM 1556 C CA . SER A 1 191 ? -21.593 -2.586 12.840 1.00 52.38 191 SER A CA 1
ATOM 1557 C C . SER A 1 191 ? -21.076 -1.184 13.169 1.00 52.38 191 SER A C 1
ATOM 1559 O O . SER A 1 191 ? -19.889 -0.981 13.438 1.00 52.38 191 SER A O 1
ATOM 1561 N N . MET A 1 192 ? -21.994 -0.217 13.223 1.00 53.78 192 MET A N 1
ATOM 1562 C CA . MET A 1 192 ? -21.750 1.115 13.789 1.00 53.78 192 MET A CA 1
ATOM 1563 C C . MET A 1 192 ? -20.970 1.047 15.119 1.00 53.78 192 MET A C 1
ATOM 1565 O O . MET A 1 192 ? -20.168 1.930 15.407 1.00 53.78 192 MET A O 1
ATOM 1569 N N . TYR A 1 193 ? -21.151 -0.026 15.901 1.00 53.88 193 TYR A N 1
ATOM 1570 C CA . TYR A 1 193 ? -20.469 -0.249 17.174 1.00 53.88 193 TYR A CA 1
ATOM 1571 C C . TYR A 1 193 ? -18.973 -0.545 17.032 1.00 53.88 193 TYR A C 1
ATOM 1573 O O . TYR A 1 193 ? -18.208 -0.036 17.840 1.00 53.88 193 TYR A O 1
ATOM 1581 N N . VAL A 1 194 ? -18.527 -1.301 16.021 1.00 54.03 194 VAL A N 1
ATOM 1582 C CA . VAL A 1 194 ? -17.085 -1.556 15.814 1.00 54.03 194 VAL A CA 1
ATOM 1583 C C . VAL A 1 194 ? -16.373 -0.265 15.448 1.00 54.03 194 VAL A C 1
ATOM 1585 O O . VAL A 1 194 ? -15.355 0.063 16.047 1.00 54.03 194 VAL A O 1
ATOM 1588 N N . LYS A 1 195 ? -16.949 0.514 14.524 1.00 65.56 195 LYS A N 1
ATOM 1589 C CA . LYS A 1 195 ? -16.385 1.815 14.152 1.00 65.56 195 LYS A CA 1
ATOM 1590 C C . LYS A 1 195 ? -16.359 2.761 15.347 1.00 65.56 195 LYS A C 1
ATOM 1592 O O . LYS A 1 195 ? -15.316 3.326 15.642 1.00 65.56 195 LYS A O 1
ATOM 1597 N N . LYS A 1 196 ? -17.468 2.864 16.089 1.00 64.00 196 LYS A N 1
ATOM 1598 C CA . LYS A 1 196 ? -17.550 3.689 17.302 1.00 64.00 196 LYS A CA 1
ATOM 1599 C C . LYS A 1 196 ? -16.522 3.266 18.358 1.00 64.00 196 LYS A C 1
ATOM 1601 O O . LYS A 1 196 ? -15.899 4.128 18.960 1.00 64.00 196 LYS A O 1
ATOM 1606 N N . ARG A 1 197 ? -16.304 1.963 18.558 1.00 59.34 197 ARG A N 1
ATOM 1607 C CA . ARG A 1 197 ? -15.311 1.450 19.515 1.00 59.34 197 ARG A CA 1
ATOM 1608 C C . ARG A 1 197 ? -13.876 1.619 19.048 1.00 59.34 197 ARG A C 1
ATOM 1610 O O . ARG A 1 197 ? -13.041 1.938 19.874 1.00 59.34 197 ARG A O 1
ATOM 1617 N N . MET A 1 198 ? -13.596 1.481 17.755 1.00 64.19 198 MET A N 1
ATOM 1618 C CA . MET A 1 198 ? -12.271 1.783 17.214 1.00 64.19 198 MET A CA 1
ATOM 1619 C C . MET A 1 198 ? -11.942 3.275 17.380 1.00 64.19 198 MET A C 1
ATOM 1621 O O . MET A 1 198 ? -10.833 3.622 17.765 1.00 64.19 198 MET A O 1
ATOM 1625 N N . VAL A 1 199 ? -12.928 4.162 17.189 1.00 71.25 199 VAL A N 1
ATOM 1626 C CA . VAL A 1 199 ? -12.783 5.594 17.505 1.00 71.25 199 VAL A CA 1
ATOM 1627 C C . VAL A 1 199 ? -12.517 5.814 19.001 1.00 71.25 199 VAL A C 1
ATOM 1629 O O . VAL A 1 199 ? -11.663 6.627 19.342 1.00 71.25 199 VAL A O 1
ATOM 1632 N N . LEU A 1 200 ? -13.202 5.088 19.895 1.00 66.06 200 LEU A N 1
ATOM 1633 C CA . LEU A 1 200 ? -12.943 5.152 21.342 1.00 66.06 200 LEU A CA 1
ATOM 1634 C C . LEU A 1 200 ? -11.559 4.608 21.720 1.00 66.06 200 LEU A C 1
ATOM 1636 O O . LEU A 1 200 ? -10.902 5.202 22.565 1.00 66.06 200 LEU A O 1
ATOM 1640 N N . TYR A 1 201 ? -11.099 3.539 21.073 1.00 69.00 201 TYR A N 1
ATOM 1641 C CA . TYR A 1 201 ? -9.762 2.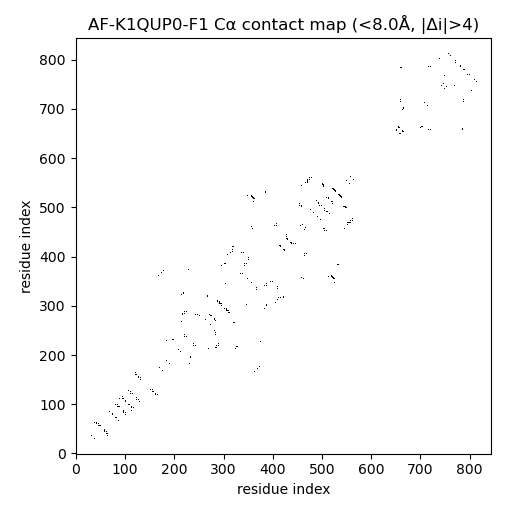980 21.265 1.00 69.00 201 TYR A CA 1
ATOM 1642 C C . TYR A 1 201 ? -8.671 3.959 20.816 1.00 69.00 201 TYR A C 1
ATOM 1644 O O . TYR A 1 201 ? -7.721 4.207 21.550 1.00 69.00 201 TYR A O 1
ATOM 1652 N N . PHE A 1 202 ? -8.821 4.596 19.651 1.00 72.94 202 PHE A N 1
ATOM 1653 C CA . PHE A 1 202 ? -7.883 5.648 19.252 1.00 72.94 202 PHE A CA 1
ATOM 1654 C C . PHE A 1 202 ? -7.908 6.821 20.220 1.00 72.94 202 PHE A C 1
ATOM 1656 O O . PHE A 1 202 ? -6.852 7.328 20.580 1.00 72.94 202 PHE A O 1
ATOM 1663 N N . LYS A 1 203 ? -9.093 7.197 20.714 1.00 78.94 203 LYS A N 1
ATOM 1664 C CA . LYS A 1 203 ? -9.203 8.206 21.764 1.00 78.94 203 LYS A CA 1
ATOM 1665 C C . LYS A 1 203 ? -8.439 7.803 23.029 1.00 78.94 203 LYS A C 1
ATOM 1667 O O . LYS A 1 203 ? -7.690 8.628 23.535 1.00 78.94 203 LYS A O 1
ATOM 1672 N N . SER A 1 204 ? -8.565 6.560 23.503 1.00 72.50 204 SER A N 1
ATOM 1673 C CA . SER A 1 204 ? -7.820 6.109 24.683 1.00 72.50 204 SER A CA 1
ATOM 1674 C C . SER A 1 204 ? -6.312 6.121 24.447 1.00 72.50 204 SER A C 1
ATOM 1676 O O . SER A 1 204 ? -5.582 6.552 25.328 1.00 72.50 204 SER A O 1
ATOM 1678 N N . LEU A 1 205 ? -5.848 5.723 23.255 1.00 73.94 205 LEU A N 1
ATOM 1679 C CA . LEU A 1 205 ? -4.428 5.810 22.900 1.00 73.94 205 LEU A CA 1
ATOM 1680 C C . LEU A 1 205 ? -3.921 7.258 22.904 1.00 73.94 205 LEU A C 1
ATOM 1682 O O . LEU A 1 205 ? -2.822 7.511 23.384 1.00 73.94 205 LEU A O 1
ATOM 1686 N N . TYR A 1 206 ? -4.709 8.217 22.405 1.00 82.94 206 TYR A N 1
ATOM 1687 C CA . TYR A 1 206 ? -4.338 9.634 22.468 1.00 82.94 206 TYR A CA 1
ATOM 1688 C C . TYR A 1 206 ? -4.294 10.159 23.899 1.00 82.94 206 TYR A C 1
ATOM 1690 O O . TYR A 1 206 ? -3.335 10.835 24.263 1.00 82.94 206 TYR A O 1
ATOM 1698 N N . ASP A 1 207 ? -5.313 9.838 24.698 1.00 78.19 207 ASP A N 1
ATOM 1699 C CA . ASP A 1 207 ? -5.411 10.278 26.089 1.00 78.19 207 ASP A CA 1
ATOM 1700 C C . ASP A 1 207 ? -4.257 9.687 26.929 1.00 78.19 207 ASP A C 1
ATOM 1702 O O . ASP A 1 207 ? -3.713 10.367 27.801 1.00 78.19 207 ASP A O 1
ATOM 1706 N N . GLU A 1 208 ? -3.864 8.437 26.658 1.00 75.38 208 GLU A N 1
ATOM 1707 C CA . GLU A 1 208 ? -2.715 7.760 27.271 1.00 75.38 208 GLU A CA 1
ATOM 1708 C C . GLU A 1 208 ? -1.395 8.407 26.837 1.00 75.38 208 GLU A C 1
ATOM 1710 O O . GLU A 1 208 ? -0.585 8.780 27.681 1.00 75.38 208 GLU A O 1
ATOM 1715 N N . MET A 1 209 ? -1.199 8.620 25.536 1.00 84.19 209 MET A N 1
ATOM 1716 C CA . MET A 1 209 ? -0.014 9.273 24.974 1.00 84.19 209 MET A CA 1
ATOM 1717 C C . MET A 1 209 ? 0.189 10.695 25.508 1.00 84.19 209 MET A C 1
ATOM 1719 O O . MET A 1 209 ? 1.320 11.092 25.777 1.00 84.19 209 MET A O 1
ATOM 1723 N N . GLU A 1 210 ? -0.883 11.477 25.660 1.00 76.62 210 GLU A N 1
ATOM 1724 C CA . GLU A 1 210 ? -0.804 12.850 26.171 1.00 76.62 210 GLU A CA 1
ATOM 1725 C C . GLU A 1 210 ? -0.336 12.887 27.639 1.00 76.62 210 GLU A C 1
ATOM 1727 O O . GLU A 1 210 ? 0.423 13.782 28.033 1.00 76.62 210 GLU A O 1
ATOM 1732 N N . LYS A 1 211 ? -0.746 11.888 28.435 1.00 73.50 211 LYS A N 1
ATOM 1733 C CA . LYS A 1 211 ? -0.463 11.793 29.877 1.00 73.50 211 LYS A CA 1
ATOM 1734 C C . LYS A 1 211 ? 0.824 11.031 30.211 1.00 73.50 211 LYS A C 1
ATOM 1736 O O . LYS A 1 211 ? 1.465 11.374 31.201 1.00 73.50 211 LYS A O 1
ATOM 1741 N N . ASN A 1 212 ? 1.200 10.049 29.391 1.00 73.44 212 ASN A N 1
ATOM 1742 C CA . ASN A 1 212 ? 2.263 9.079 29.661 1.00 73.44 212 ASN A CA 1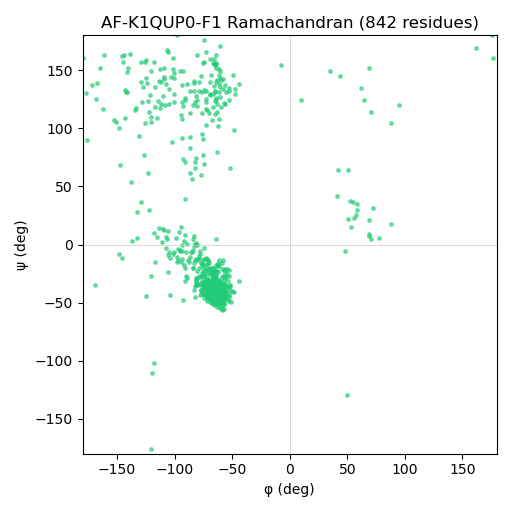
ATOM 1743 C C . ASN A 1 212 ? 3.384 9.162 28.598 1.00 73.44 212 ASN A C 1
ATOM 1745 O O . ASN A 1 212 ? 4.150 10.128 28.554 1.00 73.44 212 ASN A O 1
ATOM 1749 N N . GLU A 1 213 ? 3.509 8.142 27.739 1.00 72.00 213 GLU A N 1
ATOM 1750 C CA . GLU A 1 213 ? 4.618 7.958 26.797 1.00 72.00 213 GLU A CA 1
ATOM 1751 C C . GLU A 1 213 ? 4.466 8.793 25.516 1.00 72.00 213 GLU A C 1
ATOM 1753 O O . GLU A 1 213 ? 4.220 8.290 24.421 1.00 72.00 213 GLU A O 1
ATOM 1758 N N . ARG A 1 214 ? 4.697 10.106 25.622 1.00 82.62 214 ARG A N 1
ATOM 1759 C CA . ARG A 1 214 ? 4.603 11.050 24.485 1.00 82.62 214 ARG A CA 1
ATOM 1760 C C . ARG A 1 214 ? 5.490 10.695 23.285 1.00 82.62 214 ARG A C 1
ATOM 1762 O O . ARG A 1 214 ? 5.217 11.148 22.176 1.00 82.62 214 ARG A O 1
ATOM 1769 N N . LYS A 1 215 ? 6.539 9.888 23.486 1.00 83.56 215 LYS A N 1
ATOM 1770 C CA . LYS A 1 215 ? 7.426 9.372 22.428 1.00 83.56 215 LYS A CA 1
ATOM 1771 C C . LYS A 1 215 ? 6.700 8.476 21.411 1.00 83.56 215 LYS A C 1
ATOM 1773 O O . LYS A 1 215 ? 7.123 8.410 20.261 1.00 83.56 215 LYS A O 1
ATOM 1778 N N . ASP A 1 216 ? 5.569 7.877 21.792 1.00 83.69 216 ASP A N 1
ATOM 1779 C CA . ASP A 1 216 ? 4.774 7.000 20.924 1.00 83.69 216 ASP A CA 1
ATOM 1780 C C . ASP A 1 216 ? 3.844 7.748 19.960 1.00 83.69 216 ASP A C 1
ATOM 1782 O O . ASP A 1 216 ? 3.144 7.124 19.156 1.00 83.69 216 ASP A O 1
ATOM 1786 N N . ASN A 1 217 ? 3.858 9.085 19.972 1.00 90.50 217 ASN A N 1
ATOM 1787 C CA . ASN A 1 217 ? 2.999 9.889 19.103 1.00 90.50 217 ASN A CA 1
ATOM 1788 C C . ASN A 1 217 ? 3.115 9.519 17.622 1.00 90.50 217 ASN A C 1
ATOM 1790 O O . ASN A 1 217 ? 2.099 9.436 16.933 1.00 90.50 217 ASN A O 1
ATOM 1794 N N . ILE A 1 218 ? 4.322 9.205 17.145 1.00 90.62 218 ILE A N 1
ATOM 1795 C CA . ILE A 1 218 ? 4.525 8.814 15.750 1.00 90.62 218 ILE A CA 1
ATOM 1796 C C . ILE A 1 218 ? 3.799 7.502 15.441 1.00 90.62 218 ILE A C 1
ATOM 1798 O O . ILE A 1 218 ? 3.051 7.434 14.464 1.00 90.62 218 ILE A O 1
ATOM 1802 N N . LYS A 1 219 ? 3.957 6.480 16.293 1.00 84.62 219 LYS A N 1
ATOM 1803 C CA . LYS A 1 219 ? 3.288 5.177 16.141 1.00 84.62 219 LYS A CA 1
ATOM 1804 C C . LYS A 1 219 ? 1.771 5.351 16.111 1.00 84.62 219 LYS A C 1
ATOM 1806 O O . LYS A 1 219 ? 1.104 4.822 15.223 1.00 84.62 219 LYS A O 1
ATOM 1811 N N . ILE A 1 220 ? 1.237 6.131 17.049 1.00 84.06 220 ILE A N 1
ATOM 1812 C CA . ILE A 1 220 ? -0.205 6.314 17.222 1.00 84.06 220 ILE A CA 1
ATOM 1813 C C . ILE A 1 220 ? -0.807 7.115 16.060 1.00 84.06 220 ILE A C 1
ATOM 1815 O O . ILE A 1 220 ? -1.825 6.697 15.501 1.00 84.06 220 ILE A O 1
ATOM 1819 N N . PHE A 1 221 ? -0.196 8.232 15.652 1.00 91.31 221 PHE A N 1
ATOM 1820 C CA . PHE A 1 221 ? -0.720 9.055 14.558 1.00 91.31 221 PHE A CA 1
ATOM 1821 C C . PHE A 1 221 ? -0.635 8.348 13.202 1.00 91.31 221 PHE A C 1
ATOM 1823 O O . PHE A 1 221 ? -1.628 8.345 12.472 1.00 91.31 221 PHE A O 1
ATOM 1830 N N . VAL A 1 222 ? 0.487 7.688 12.886 1.00 85.31 222 VAL A N 1
ATOM 1831 C CA . VAL A 1 222 ? 0.650 6.926 11.632 1.00 85.31 222 VAL A CA 1
ATOM 1832 C C . VAL A 1 222 ? -0.358 5.774 11.563 1.00 85.31 222 VAL A C 1
ATOM 1834 O O . VAL A 1 222 ? -1.091 5.653 10.576 1.00 85.31 222 VAL A O 1
ATOM 1837 N N . MET A 1 223 ? -0.467 4.977 12.633 1.00 78.00 223 MET A N 1
ATOM 1838 C CA . MET A 1 223 ? -1.426 3.872 12.709 1.00 78.00 223 MET A CA 1
ATOM 1839 C C . MET A 1 223 ? -2.864 4.372 12.576 1.00 78.00 223 MET A C 1
ATOM 1841 O O . MET A 1 223 ? -3.643 3.817 11.798 1.00 78.00 223 MET A O 1
ATOM 1845 N N . THR A 1 224 ? -3.229 5.428 13.308 1.00 81.31 224 THR A N 1
ATOM 1846 C CA . THR A 1 224 ? -4.603 5.930 13.257 1.00 81.31 224 THR A CA 1
ATOM 1847 C C . THR A 1 224 ? -4.931 6.507 11.888 1.00 81.31 224 THR A C 1
ATOM 1849 O O . THR A 1 224 ? -6.012 6.237 11.374 1.00 81.31 224 THR A O 1
ATOM 1852 N N . CYS A 1 225 ? -4.010 7.248 11.265 1.00 84.44 225 CYS A N 1
ATOM 1853 C CA . CYS A 1 225 ? -4.193 7.775 9.914 1.00 84.44 225 CYS A CA 1
ATOM 1854 C C . CYS A 1 225 ? -4.549 6.653 8.930 1.00 84.44 225 CYS A C 1
ATOM 1856 O O . CYS A 1 225 ? -5.559 6.739 8.223 1.00 84.44 225 CYS A O 1
ATOM 1858 N N . PHE A 1 226 ? -3.784 5.558 8.960 1.00 75.38 226 PHE A N 1
ATOM 1859 C CA . PHE A 1 226 ? -4.019 4.404 8.102 1.00 75.38 226 PHE A CA 1
ATOM 1860 C C . PHE A 1 226 ? -5.350 3.698 8.408 1.00 75.38 226 PHE A C 1
ATOM 1862 O O . PHE A 1 226 ? -6.178 3.504 7.515 1.00 75.38 226 PHE A O 1
ATOM 1869 N N . VAL A 1 227 ? -5.603 3.345 9.673 1.00 72.44 227 VAL A N 1
ATOM 1870 C CA . VAL A 1 227 ? -6.797 2.573 10.063 1.00 72.44 227 VAL A CA 1
ATOM 1871 C C . VAL A 1 227 ? -8.088 3.381 9.897 1.00 72.44 227 VAL A C 1
ATOM 1873 O O . VAL A 1 227 ? -9.119 2.824 9.504 1.00 72.44 227 VAL A O 1
ATOM 1876 N N . ASN A 1 228 ? -8.042 4.692 10.146 1.00 76.88 228 ASN A N 1
ATOM 1877 C CA . ASN A 1 228 ? -9.170 5.599 9.945 1.00 76.88 228 ASN A CA 1
ATOM 1878 C C . ASN A 1 228 ? -9.696 5.522 8.502 1.00 76.88 228 ASN A C 1
ATOM 1880 O O . ASN A 1 228 ? -10.901 5.373 8.292 1.00 76.88 228 ASN A O 1
ATOM 1884 N N . HIS A 1 229 ? -8.796 5.525 7.515 1.00 73.62 229 HIS A N 1
ATOM 1885 C CA . HIS A 1 229 ? -9.149 5.381 6.100 1.00 73.62 229 HIS A CA 1
ATOM 1886 C C . HIS A 1 229 ? -9.521 3.942 5.731 1.00 73.62 229 HIS A C 1
ATOM 1888 O O . HIS A 1 229 ? -10.540 3.717 5.069 1.00 73.62 229 HIS A O 1
ATOM 1894 N N . LEU A 1 230 ? -8.765 2.958 6.232 1.00 69.88 230 LEU A N 1
ATOM 1895 C CA . LEU A 1 230 ? -9.022 1.532 6.020 1.00 69.88 230 LEU A CA 1
ATOM 1896 C C . LEU A 1 230 ? -10.477 1.165 6.352 1.00 69.88 230 LEU A C 1
ATOM 1898 O O . LEU A 1 230 ? -11.171 0.552 5.534 1.00 69.88 230 LEU A O 1
ATOM 1902 N N . LEU A 1 231 ? -10.954 1.591 7.526 1.00 67.31 231 LEU A N 1
ATOM 1903 C CA . LEU A 1 231 ? -12.282 1.267 8.057 1.00 67.31 231 LEU A CA 1
ATOM 1904 C C . LEU A 1 231 ? -13.346 2.341 7.770 1.00 67.31 231 LEU A C 1
ATOM 1906 O O . LEU A 1 231 ? -14.534 2.109 8.035 1.00 67.31 231 LEU A O 1
ATOM 1910 N N . ASN A 1 232 ? -12.950 3.481 7.195 1.00 73.06 232 ASN A N 1
ATOM 1911 C CA . ASN A 1 232 ? -13.788 4.666 7.005 1.00 73.06 232 ASN A CA 1
ATOM 1912 C C . ASN A 1 232 ? -14.482 5.065 8.321 1.00 73.06 232 ASN A C 1
ATOM 1914 O O . ASN A 1 232 ? -15.704 4.906 8.455 1.00 73.06 232 ASN A O 1
ATOM 1918 N N . LEU A 1 233 ? -13.684 5.449 9.324 1.00 72.81 233 LEU A N 1
ATOM 1919 C CA . LEU A 1 233 ? -14.179 5.847 10.644 1.00 72.81 233 LEU A CA 1
ATOM 1920 C C . LEU A 1 233 ? -14.618 7.319 10.634 1.00 72.81 233 LEU A C 1
ATOM 1922 O O . LEU A 1 233 ? -13.971 8.185 10.055 1.00 72.81 233 LEU A O 1
ATOM 1926 N N . GLU A 1 234 ? -15.720 7.621 11.319 1.00 75.19 234 GLU A N 1
ATOM 1927 C CA . GLU A 1 234 ? -16.179 8.998 11.534 1.00 75.19 234 GLU A CA 1
ATOM 1928 C C . GLU A 1 234 ? -15.617 9.530 12.862 1.00 75.19 234 GLU A C 1
ATOM 1930 O O . GLU A 1 234 ? -16.325 9.614 13.868 1.00 75.19 234 GLU A O 1
ATOM 1935 N N . MET A 1 235 ? -14.319 9.846 12.889 1.00 74.12 235 MET A N 1
ATOM 1936 C CA . MET A 1 235 ? -13.668 10.393 14.085 1.00 74.12 235 MET A CA 1
ATOM 1937 C C . MET A 1 235 ? -14.147 11.822 14.387 1.00 74.12 235 MET A C 1
ATOM 1939 O O . MET A 1 235 ? -14.125 12.701 13.523 1.00 74.12 235 MET A O 1
ATOM 1943 N N . LYS A 1 236 ? -14.572 12.052 15.637 1.00 78.25 236 LYS A N 1
ATOM 1944 C CA . LYS A 1 236 ? -14.856 13.379 16.203 1.00 78.25 236 LYS A CA 1
ATOM 1945 C C . LYS A 1 236 ? -14.210 13.475 17.593 1.00 78.25 236 LYS A C 1
ATOM 1947 O O . LYS A 1 236 ? -14.630 12.720 18.473 1.00 78.25 236 LYS A O 1
ATOM 1952 N N . PRO A 1 237 ? -13.253 14.392 17.828 1.00 80.38 237 PRO A N 1
ATOM 1953 C CA . PRO A 1 237 ? -12.653 15.335 16.867 1.00 80.38 237 PRO A CA 1
ATOM 1954 C C . PRO A 1 237 ? -11.864 14.630 15.741 1.00 80.38 237 PRO A C 1
ATOM 1956 O O . PRO A 1 237 ? -11.577 13.437 15.855 1.00 80.38 237 PRO A O 1
ATOM 1959 N N . LYS A 1 238 ? -11.575 15.330 14.630 1.00 86.88 238 LYS A N 1
ATOM 1960 C CA . LYS A 1 238 ? -10.804 14.744 13.516 1.00 86.88 238 LYS A CA 1
ATOM 1961 C C . LYS A 1 238 ? -9.350 14.517 13.938 1.00 86.88 238 LYS A C 1
ATOM 1963 O O . LYS A 1 238 ? -8.871 15.168 14.860 1.00 86.88 238 LYS A O 1
ATOM 1968 N N . LEU A 1 239 ? -8.636 13.637 13.231 1.00 87.06 239 LEU A N 1
ATOM 1969 C CA . LEU A 1 239 ? -7.220 13.351 13.501 1.00 87.06 239 LEU A CA 1
ATOM 1970 C C . LEU A 1 239 ? -6.359 14.626 13.536 1.00 87.06 239 LEU A C 1
ATOM 1972 O O . LEU A 1 239 ? -5.577 14.800 14.465 1.00 87.06 239 LEU A O 1
ATOM 1976 N N . ASP A 1 240 ? -6.556 15.537 12.580 1.00 88.31 240 ASP A N 1
ATOM 1977 C CA . ASP A 1 240 ? -5.821 16.808 12.530 1.00 88.31 240 ASP A CA 1
ATOM 1978 C C . ASP A 1 240 ? -6.074 17.681 13.761 1.00 88.31 240 ASP A C 1
ATOM 1980 O O . ASP A 1 240 ? -5.142 18.288 14.281 1.00 88.31 240 ASP A O 1
ATOM 1984 N N . ASP A 1 241 ? -7.310 17.701 14.266 1.00 90.00 241 ASP A N 1
ATOM 1985 C CA . ASP A 1 241 ? -7.670 18.453 15.470 1.00 90.00 241 ASP A CA 1
ATOM 1986 C C . ASP A 1 241 ? -7.004 17.848 16.717 1.00 90.00 241 ASP A C 1
ATOM 1988 O O . ASP A 1 241 ? -6.583 18.574 17.616 1.00 90.00 241 ASP A O 1
ATOM 1992 N N . VAL A 1 242 ? -6.920 16.513 16.793 1.00 89.75 242 VAL A N 1
ATOM 1993 C CA . VAL A 1 242 ? -6.234 15.809 17.890 1.00 89.75 242 VAL A CA 1
ATOM 1994 C C . VAL A 1 242 ? -4.737 16.104 17.852 1.00 89.75 242 VAL A C 1
ATOM 1996 O O . VAL A 1 242 ? -4.152 16.447 18.878 1.00 89.75 242 VAL A O 1
ATOM 1999 N N . MET A 1 243 ? -4.126 16.012 16.671 1.00 92.31 243 MET A N 1
ATOM 2000 C CA . MET A 1 243 ? -2.704 16.287 16.488 1.00 92.31 243 MET A CA 1
ATOM 2001 C C . MET A 1 243 ? -2.375 17.748 16.810 1.00 92.31 243 MET A C 1
ATOM 2003 O O . MET A 1 243 ? -1.428 17.992 17.548 1.00 92.31 243 MET A O 1
ATOM 2007 N N . LEU A 1 244 ? -3.196 18.708 16.368 1.00 91.50 244 LEU A N 1
ATOM 2008 C CA . LEU A 1 244 ? -3.042 20.126 16.722 1.00 91.50 244 LEU A CA 1
ATOM 2009 C C . LEU A 1 244 ? -3.092 20.358 18.236 1.00 91.50 244 LEU A C 1
ATOM 2011 O O . LEU A 1 244 ? -2.234 21.049 18.771 1.00 91.50 244 LEU A O 1
ATOM 2015 N N . LYS A 1 245 ? -4.044 19.745 18.950 1.00 90.75 245 LYS A N 1
ATOM 2016 C CA . LYS A 1 245 ? -4.126 19.872 20.417 1.00 90.75 245 LYS A CA 1
ATOM 2017 C C . LYS A 1 245 ? -2.882 19.341 21.122 1.00 90.75 245 LYS A C 1
ATOM 2019 O O . LYS A 1 245 ? -2.393 19.976 22.058 1.00 90.75 245 LYS A O 1
ATOM 2024 N N . PHE A 1 246 ? -2.378 18.195 20.670 1.00 91.56 246 PHE A N 1
ATOM 2025 C CA . PHE A 1 246 ? -1.131 17.631 21.173 1.00 91.56 246 PHE A CA 1
ATOM 2026 C C . PHE A 1 246 ? 0.046 18.579 20.901 1.00 91.56 246 PHE A C 1
ATOM 2028 O O . PHE A 1 246 ? 0.782 18.922 21.824 1.00 91.56 246 PHE A O 1
ATOM 2035 N N . GLU A 1 247 ? 0.183 19.071 19.669 1.00 91.88 247 GLU A N 1
ATOM 2036 C CA . GLU A 1 247 ? 1.231 20.020 19.280 1.00 91.88 247 GLU A CA 1
ATOM 2037 C C . GLU A 1 247 ? 1.157 21.320 20.094 1.00 91.88 247 GLU A C 1
ATOM 2039 O O . GLU A 1 247 ? 2.180 21.783 20.594 1.00 91.88 247 GLU A O 1
ATOM 2044 N N . ASP A 1 248 ? -0.030 21.881 20.324 1.00 90.50 248 ASP A N 1
ATOM 2045 C CA . ASP A 1 248 ? -0.228 23.059 21.176 1.00 90.50 248 ASP A CA 1
ATOM 2046 C C . ASP A 1 248 ? 0.216 22.804 22.623 1.00 90.50 248 ASP A C 1
ATOM 2048 O O . ASP A 1 248 ? 0.810 23.673 23.267 1.00 90.50 248 ASP A O 1
ATOM 2052 N N . SER A 1 249 ? -0.054 21.603 23.144 1.00 89.31 249 SER A N 1
ATOM 2053 C CA . SER A 1 249 ? 0.409 21.174 24.466 1.00 89.31 249 SER A CA 1
ATOM 2054 C C . SER A 1 249 ? 1.936 21.130 24.532 1.00 89.31 249 SER A C 1
ATOM 2056 O O . SER A 1 249 ? 2.539 21.715 25.438 1.00 89.31 249 SER A O 1
ATOM 2058 N N . MET A 1 250 ? 2.571 20.544 23.513 1.00 89.50 250 MET A N 1
ATOM 2059 C CA . MET A 1 250 ? 4.028 20.477 23.415 1.00 89.50 250 MET A CA 1
ATOM 2060 C C . MET A 1 250 ? 4.662 21.858 23.238 1.00 89.50 250 MET A C 1
ATOM 2062 O O . MET A 1 250 ? 5.684 22.133 23.863 1.00 89.50 250 MET A O 1
ATOM 2066 N N . ASN A 1 251 ? 4.049 22.756 22.463 1.00 88.38 251 ASN A N 1
ATOM 2067 C CA . ASN A 1 251 ? 4.512 24.136 22.300 1.00 88.38 251 ASN A CA 1
ATOM 2068 C C . ASN A 1 251 ? 4.521 24.899 23.631 1.00 88.38 251 ASN A C 1
ATOM 2070 O O . ASN A 1 251 ? 5.521 25.539 23.954 1.00 88.38 251 ASN A O 1
ATOM 2074 N N . ARG A 1 252 ? 3.459 24.778 24.443 1.00 86.31 252 ARG A N 1
ATOM 2075 C CA . ARG A 1 252 ? 3.392 25.414 25.774 1.00 86.31 252 ARG A CA 1
ATOM 2076 C C . ARG A 1 252 ? 4.494 24.934 26.715 1.00 86.31 252 ARG A C 1
ATOM 2078 O O . ARG A 1 252 ? 5.048 25.730 27.470 1.00 86.31 252 ARG A O 1
ATOM 2085 N N . GLU A 1 253 ? 4.813 23.643 26.688 1.00 83.44 253 GLU A N 1
ATOM 2086 C CA . GLU A 1 253 ? 5.902 23.088 27.496 1.00 83.44 253 GLU A CA 1
ATOM 2087 C C . GLU A 1 253 ? 7.278 23.506 26.969 1.00 83.44 253 GLU A C 1
ATOM 2089 O O . GLU A 1 253 ? 8.195 23.798 27.742 1.00 83.44 253 GLU A O 1
ATOM 2094 N N . CYS A 1 254 ? 7.408 23.573 25.647 1.00 80.94 254 CYS A N 1
ATOM 2095 C CA . CYS A 1 254 ? 8.647 23.902 24.974 1.00 80.94 254 CYS A CA 1
ATOM 2096 C C . CYS A 1 254 ? 9.107 25.343 25.224 1.00 80.94 254 CYS A C 1
ATOM 2098 O O . CYS A 1 254 ? 10.313 25.584 25.244 1.00 80.94 254 CYS A O 1
ATOM 2100 N N . SER A 1 255 ? 8.185 26.283 25.465 1.00 73.00 255 SER A N 1
ATOM 2101 C CA . SER A 1 255 ? 8.500 27.686 25.788 1.00 73.00 255 SER A CA 1
ATOM 2102 C C . SER A 1 255 ? 9.392 27.860 27.024 1.00 73.00 255 SER A C 1
ATOM 2104 O O . SER A 1 255 ? 9.929 28.939 27.238 1.00 73.00 255 SER A O 1
ATOM 2106 N N . ARG A 1 256 ? 9.569 26.812 27.840 1.00 71.94 256 ARG A N 1
ATOM 2107 C CA . ARG A 1 256 ? 10.445 26.809 29.023 1.00 71.94 256 ARG A CA 1
ATOM 2108 C C . ARG A 1 256 ? 11.879 26.333 28.733 1.00 71.94 256 ARG A C 1
ATOM 2110 O O . ARG A 1 256 ? 12.653 26.163 29.671 1.00 71.94 256 ARG A O 1
ATOM 2117 N N . LYS A 1 257 ? 12.227 26.037 27.473 1.00 69.88 257 LYS A N 1
ATOM 2118 C CA . LYS A 1 257 ? 13.515 25.441 27.065 1.00 69.88 257 LYS A CA 1
ATOM 2119 C C . LYS A 1 257 ? 14.228 26.314 26.030 1.00 69.88 257 LYS A C 1
ATOM 2121 O O . LYS A 1 257 ? 13.598 26.787 25.090 1.00 69.88 257 LYS A O 1
ATOM 2126 N N . GLU A 1 258 ? 15.547 26.459 26.158 1.00 69.94 258 GLU A N 1
ATOM 2127 C CA . GLU A 1 258 ? 16.365 27.329 25.295 1.00 69.94 258 GLU A CA 1
ATOM 2128 C C . GLU A 1 258 ? 17.289 26.557 24.336 1.00 69.94 258 GLU A C 1
ATOM 2130 O O . GLU A 1 258 ? 17.856 25.514 24.684 1.00 69.94 258 GLU A O 1
ATOM 2135 N N . GLY A 1 259 ? 17.464 27.108 23.127 1.00 69.69 259 GLY A N 1
ATOM 2136 C CA . GLY A 1 259 ? 18.493 26.727 22.150 1.00 69.69 259 GLY A CA 1
ATOM 2137 C C . GLY A 1 259 ? 18.599 25.224 21.868 1.00 69.69 259 GLY A C 1
ATOM 2138 O O . GLY A 1 259 ? 17.609 24.545 21.608 1.00 69.69 259 GLY A O 1
ATOM 2139 N N . ARG A 1 260 ? 19.818 24.678 21.949 1.00 65.12 260 ARG A N 1
ATOM 2140 C CA . ARG A 1 260 ? 20.138 23.267 21.654 1.00 65.12 260 ARG A CA 1
ATOM 2141 C C . ARG A 1 260 ? 19.357 22.256 22.507 1.00 65.12 260 ARG A C 1
ATOM 2143 O O . ARG A 1 260 ? 18.975 21.198 22.008 1.00 65.12 260 ARG A O 1
ATOM 2150 N N . ARG A 1 261 ? 19.038 22.600 23.763 1.00 74.88 261 ARG A N 1
ATOM 2151 C CA . ARG A 1 261 ? 18.228 21.745 24.655 1.00 74.88 261 ARG A CA 1
ATOM 2152 C C . ARG A 1 261 ? 16.800 21.572 24.138 1.00 74.88 261 ARG A C 1
ATOM 2154 O O . ARG A 1 261 ? 16.173 20.551 24.416 1.00 74.88 261 ARG A O 1
ATOM 2161 N N . LYS A 1 262 ? 16.290 22.552 23.384 1.00 81.56 262 LYS A N 1
ATOM 2162 C CA . LYS A 1 262 ? 14.979 22.508 22.728 1.00 81.56 262 LYS A CA 1
ATOM 2163 C C . LYS A 1 262 ? 14.951 21.438 21.635 1.00 81.56 262 LYS A C 1
ATOM 2165 O O . LYS A 1 262 ? 14.073 20.580 21.648 1.00 81.56 262 LYS A O 1
ATOM 2170 N N . THR A 1 263 ? 15.941 21.460 20.743 1.00 80.00 263 THR A N 1
ATOM 2171 C CA . THR A 1 263 ? 16.061 20.530 19.610 1.00 80.00 263 THR A CA 1
ATOM 2172 C C . THR A 1 263 ? 16.271 19.093 20.072 1.00 80.00 263 THR A C 1
ATOM 2174 O O . THR A 1 263 ? 15.544 18.201 19.642 1.00 80.00 263 THR A O 1
ATOM 2177 N N . GLU A 1 264 ? 17.194 18.866 21.009 1.00 80.69 264 GLU A N 1
ATOM 2178 C CA . GLU A 1 264 ? 17.458 17.526 21.552 1.00 80.69 264 GLU A CA 1
ATOM 2179 C C . GLU A 1 264 ? 16.236 16.951 22.284 1.00 80.69 264 GLU A C 1
ATOM 2181 O O . GLU A 1 264 ? 15.930 15.764 22.165 1.00 80.69 264 GLU A O 1
ATOM 2186 N N . TRP A 1 265 ? 15.499 17.788 23.020 1.00 86.38 265 TRP A N 1
ATOM 2187 C CA . TRP A 1 265 ? 14.254 17.371 23.659 1.00 86.38 265 TRP A CA 1
ATOM 2188 C C . TRP A 1 265 ? 13.162 17.021 22.643 1.00 86.38 265 TRP A C 1
ATOM 2190 O O . TRP A 1 265 ? 12.509 15.989 22.796 1.00 86.38 265 TRP A O 1
ATOM 2200 N N . ALA A 1 266 ? 12.977 17.849 21.610 1.00 87.06 266 ALA A N 1
ATOM 2201 C CA . ALA A 1 266 ? 11.987 17.606 20.565 1.00 87.06 266 ALA A CA 1
ATOM 2202 C C . ALA A 1 266 ? 12.274 16.284 19.834 1.00 87.06 266 ALA A C 1
ATOM 2204 O O . ALA A 1 266 ? 11.393 15.429 19.742 1.00 87.06 266 ALA A O 1
ATOM 2205 N N . MET A 1 267 ? 13.525 16.064 19.416 1.00 84.94 267 MET A N 1
ATOM 2206 C CA . MET A 1 267 ? 13.950 14.841 18.728 1.00 84.94 267 MET A CA 1
ATOM 2207 C C . MET A 1 267 ? 13.734 13.582 19.577 1.00 84.94 267 MET A C 1
ATOM 2209 O O . MET A 1 267 ? 13.202 12.594 19.070 1.00 84.94 267 MET A O 1
ATOM 2213 N N . LYS A 1 268 ? 14.056 13.626 20.881 1.00 85.94 268 LYS A N 1
ATOM 2214 C CA . LYS A 1 268 ? 13.827 12.498 21.807 1.00 85.94 268 LYS A CA 1
ATOM 2215 C C . LYS A 1 268 ? 12.360 12.081 21.902 1.00 85.94 268 LYS A C 1
ATOM 2217 O O . LYS A 1 268 ? 12.091 10.915 22.177 1.00 85.94 268 LYS A O 1
ATOM 2222 N N . LEU A 1 269 ? 11.435 13.012 21.676 1.00 88.38 269 LEU A N 1
ATOM 2223 C CA . LEU A 1 269 ? 9.994 12.773 21.706 1.00 88.38 269 LEU A CA 1
ATOM 2224 C C . LEU A 1 269 ? 9.380 12.570 20.314 1.00 88.38 269 LEU A C 1
ATOM 2226 O O . LEU A 1 269 ? 8.163 12.476 20.212 1.00 88.38 269 LEU A O 1
ATOM 2230 N N . GLY A 1 270 ? 10.170 12.516 19.239 1.00 89.75 270 GLY A N 1
ATOM 2231 C CA . GLY A 1 270 ? 9.633 12.363 17.883 1.00 89.75 270 GLY A CA 1
ATOM 2232 C C . GLY A 1 270 ? 8.933 13.623 17.355 1.00 89.75 270 GLY A C 1
ATOM 2233 O O . GLY A 1 270 ? 7.966 13.541 16.594 1.00 89.75 270 GLY A O 1
ATOM 2234 N N . LEU A 1 271 ? 9.402 14.796 17.778 1.00 92.25 271 LEU A N 1
ATOM 2235 C CA . LEU A 1 271 ? 8.892 16.102 17.371 1.00 92.25 271 LEU A CA 1
ATOM 2236 C C . LEU A 1 271 ? 9.903 16.820 16.469 1.00 92.25 271 LEU A C 1
ATOM 2238 O O . LEU A 1 271 ? 11.113 16.629 16.588 1.00 92.25 271 LEU A O 1
ATOM 2242 N N . MET A 1 272 ? 9.396 17.675 15.588 1.00 91.00 272 MET A N 1
ATOM 2243 C CA . MET A 1 272 ? 10.174 18.561 14.729 1.00 91.00 272 MET A CA 1
ATOM 2244 C C . MET A 1 272 ? 9.964 20.023 15.121 1.00 91.00 272 MET A C 1
ATOM 2246 O O . MET A 1 272 ? 8.901 20.402 15.617 1.00 91.00 272 MET A O 1
ATOM 2250 N N . ILE A 1 273 ? 10.988 20.832 14.869 1.00 86.56 273 ILE A N 1
ATOM 2251 C CA . ILE A 1 273 ? 10.917 22.288 14.940 1.00 86.56 273 ILE A CA 1
ATOM 2252 C C . ILE A 1 273 ? 10.595 22.788 13.529 1.00 86.56 273 ILE A C 1
ATOM 2254 O O . ILE A 1 273 ? 11.303 22.447 12.585 1.00 86.56 273 ILE A O 1
ATOM 2258 N N . ASP A 1 274 ? 9.506 23.535 13.393 1.00 80.81 274 ASP A N 1
ATOM 2259 C CA . ASP A 1 274 ? 9.004 24.084 12.135 1.00 80.81 274 ASP A CA 1
ATOM 2260 C C . ASP A 1 274 ? 8.938 25.609 12.263 1.00 80.81 274 ASP A C 1
ATOM 2262 O O . ASP A 1 274 ? 8.386 26.126 13.237 1.00 80.81 274 ASP A O 1
ATOM 2266 N N . GLU A 1 275 ? 9.510 26.333 11.308 1.00 76.38 275 GLU A N 1
ATOM 2267 C CA . GLU A 1 275 ? 9.524 27.798 11.307 1.00 76.38 275 GLU A CA 1
ATOM 2268 C C . GLU A 1 275 ? 8.521 28.319 10.276 1.00 76.38 275 GLU A C 1
ATOM 2270 O O . GLU A 1 275 ? 8.597 27.992 9.094 1.00 76.38 275 GLU A O 1
ATOM 2275 N N . SER A 1 276 ? 7.548 29.109 10.734 1.00 67.06 276 SER A N 1
ATOM 2276 C CA . SER A 1 276 ? 6.513 29.719 9.890 1.00 67.06 276 SER A CA 1
ATOM 2277 C C . SER A 1 276 ? 6.232 31.130 10.389 1.00 67.06 276 SER A C 1
ATOM 2279 O O . SER A 1 276 ? 6.035 31.326 11.586 1.00 67.06 276 SER A O 1
ATOM 2281 N N . ASP A 1 277 ? 6.213 32.115 9.488 1.00 61.78 277 ASP A N 1
ATOM 2282 C CA . ASP A 1 277 ? 5.937 33.527 9.811 1.00 61.78 277 ASP A CA 1
ATOM 2283 C C . ASP A 1 277 ? 6.864 34.108 10.902 1.00 61.78 277 ASP A C 1
ATOM 2285 O O . ASP A 1 277 ? 6.429 34.851 11.784 1.00 61.78 277 ASP A O 1
ATOM 2289 N N . GLY A 1 278 ? 8.142 33.702 10.900 1.00 65.06 278 GLY A N 1
ATOM 2290 C CA . GLY A 1 278 ? 9.127 34.095 11.918 1.00 65.06 278 GLY A CA 1
ATOM 2291 C C . GLY A 1 278 ? 8.868 33.508 13.314 1.00 65.06 278 GLY A C 1
ATOM 2292 O O . GLY A 1 278 ? 9.541 33.876 14.276 1.00 65.06 278 GLY A O 1
ATOM 2293 N N . LYS A 1 279 ? 7.892 32.600 13.450 1.00 73.44 279 LYS A N 1
ATOM 2294 C CA . LYS A 1 279 ? 7.566 31.897 14.693 1.00 73.44 279 LYS A CA 1
ATOM 2295 C C . LYS A 1 279 ? 7.998 30.441 14.620 1.00 73.44 279 LYS A C 1
ATOM 2297 O O . LYS A 1 279 ? 7.792 29.749 13.625 1.00 73.44 279 LYS A O 1
ATOM 2302 N N . ILE A 1 280 ? 8.558 29.976 15.730 1.00 77.56 280 ILE A N 1
ATOM 2303 C CA . ILE A 1 280 ? 9.027 28.605 15.891 1.00 77.56 280 ILE A CA 1
ATOM 2304 C C . ILE A 1 280 ? 7.912 27.764 16.514 1.00 77.56 280 ILE A C 1
ATOM 2306 O O . ILE A 1 280 ? 7.520 28.007 17.657 1.00 77.56 280 ILE A O 1
ATOM 2310 N N . TYR A 1 281 ? 7.468 26.738 15.797 1.00 83.81 281 TYR A N 1
ATOM 2311 C CA . TYR A 1 281 ? 6.465 25.774 16.235 1.00 83.81 281 TYR A CA 1
ATOM 2312 C C . TYR A 1 281 ? 7.087 24.394 16.447 1.00 83.81 281 TYR A C 1
ATOM 2314 O O . TYR A 1 281 ? 7.903 23.924 15.661 1.00 83.81 281 TYR A O 1
ATOM 2322 N N . ILE A 1 282 ? 6.666 23.709 17.503 1.00 88.44 282 ILE A N 1
ATOM 2323 C CA . ILE A 1 282 ? 6.915 22.286 17.718 1.00 88.44 282 ILE A CA 1
ATOM 2324 C C . ILE A 1 282 ? 5.758 21.497 17.119 1.00 88.44 282 ILE A C 1
ATOM 2326 O O . ILE A 1 282 ? 4.599 21.738 17.460 1.00 88.44 282 ILE A O 1
ATOM 2330 N N . ARG A 1 283 ? 6.074 20.550 16.239 1.00 92.44 283 ARG A N 1
ATOM 2331 C CA . ARG A 1 283 ? 5.097 19.686 15.567 1.00 92.44 283 ARG A CA 1
ATOM 2332 C C . ARG A 1 283 ? 5.483 18.222 15.690 1.00 92.44 283 ARG A C 1
ATOM 2334 O O . ARG A 1 283 ? 6.654 17.911 15.880 1.00 92.44 283 ARG A O 1
ATOM 2341 N N . SER A 1 284 ? 4.525 17.309 15.565 1.00 93.56 284 SER A N 1
ATOM 2342 C CA . SER A 1 284 ? 4.860 15.884 15.469 1.00 93.56 284 SER A CA 1
ATOM 2343 C C . SER A 1 284 ? 5.552 15.603 14.135 1.00 93.56 284 SER A C 1
ATOM 2345 O O . SER A 1 284 ? 5.120 16.104 13.095 1.00 93.56 284 SER A O 1
ATOM 2347 N N . ILE A 1 285 ? 6.585 14.754 14.124 1.00 94.12 285 ILE A N 1
ATOM 2348 C CA . ILE A 1 285 ? 7.184 14.280 12.863 1.00 94.12 285 ILE A CA 1
ATOM 2349 C C . ILE A 1 285 ? 6.128 13.550 12.008 1.00 94.12 285 ILE A C 1
ATOM 2351 O O . ILE A 1 285 ? 6.141 13.672 10.781 1.00 94.12 285 ILE A O 1
ATOM 2355 N N . ALA A 1 286 ? 5.152 12.873 12.632 1.00 94.31 286 ALA A N 1
ATOM 2356 C CA . ALA A 1 286 ? 4.062 12.189 11.932 1.00 94.31 286 ALA A CA 1
ATOM 2357 C C . ALA A 1 286 ? 3.170 13.124 11.103 1.00 94.31 286 ALA A C 1
ATOM 2359 O O . ALA A 1 286 ? 2.516 12.651 10.174 1.00 94.31 286 ALA A O 1
ATOM 2360 N N . ARG A 1 287 ? 3.193 14.443 11.356 1.00 94.06 287 ARG A N 1
ATOM 2361 C CA . ARG A 1 287 ? 2.523 15.438 10.507 1.00 94.06 287 ARG A CA 1
ATOM 2362 C C . ARG A 1 287 ? 2.938 15.280 9.043 1.00 94.06 287 ARG A C 1
ATOM 2364 O O . ARG A 1 287 ? 2.073 15.226 8.181 1.00 94.06 287 ARG A O 1
ATOM 2371 N N . ARG A 1 288 ? 4.236 15.092 8.765 1.00 93.81 288 ARG A N 1
ATOM 2372 C CA . ARG A 1 288 ? 4.753 14.889 7.397 1.00 93.81 288 ARG A CA 1
ATOM 2373 C C . ARG A 1 288 ? 4.180 13.630 6.743 1.00 93.81 288 ARG A C 1
ATOM 2375 O O . ARG A 1 288 ? 3.836 13.649 5.567 1.00 93.81 288 ARG A O 1
ATOM 2382 N N . PHE A 1 289 ? 4.023 12.547 7.504 1.00 93.75 289 PHE A N 1
ATOM 2383 C CA . PHE A 1 289 ? 3.368 11.338 7.003 1.00 93.75 289 PHE A CA 1
ATOM 2384 C C . PHE A 1 289 ? 1.887 11.594 6.679 1.00 93.75 289 PHE A C 1
ATOM 2386 O O . PHE A 1 289 ? 1.433 11.255 5.588 1.00 93.75 289 PHE A O 1
ATOM 2393 N N . CYS A 1 290 ? 1.143 12.219 7.597 1.00 91.56 290 CYS A N 1
ATOM 2394 C CA . CYS A 1 290 ? -0.277 12.527 7.410 1.00 91.56 290 CYS A CA 1
ATOM 2395 C C . CYS A 1 290 ? -0.518 13.481 6.232 1.00 91.56 290 CYS A C 1
ATOM 2397 O O . CYS A 1 290 ? -1.427 13.239 5.440 1.00 91.56 290 CYS A O 1
ATOM 2399 N N . ASP A 1 291 ? 0.322 14.505 6.070 1.00 90.50 291 ASP A N 1
ATOM 2400 C CA . ASP A 1 291 ? 0.258 15.438 4.944 1.00 90.50 291 ASP A CA 1
ATOM 2401 C C . ASP A 1 291 ? 0.474 14.694 3.620 1.00 90.50 291 ASP A C 1
ATOM 2403 O O . ASP A 1 291 ? -0.327 14.829 2.694 1.00 90.50 291 ASP A O 1
ATOM 2407 N N . GLY A 1 292 ? 1.503 13.839 3.542 1.00 90.31 292 GLY A N 1
ATOM 2408 C CA . GLY A 1 292 ? 1.756 13.003 2.367 1.00 90.31 292 GLY A CA 1
ATOM 2409 C C . GLY A 1 292 ? 0.608 12.037 2.062 1.00 90.31 292 GLY A C 1
ATOM 2410 O O . GLY A 1 292 ? 0.202 11.898 0.908 1.00 90.31 292 GLY A O 1
ATOM 2411 N N . TYR A 1 293 ? 0.021 11.430 3.096 1.00 88.00 293 TYR A N 1
ATOM 2412 C CA . TYR A 1 293 ? -1.161 10.576 2.969 1.00 88.00 293 TYR A CA 1
ATOM 2413 C C . TYR A 1 293 ? -2.384 11.361 2.450 1.00 88.00 293 TYR A C 1
ATOM 2415 O O . TYR A 1 293 ? -3.156 10.873 1.620 1.00 88.00 293 TYR A O 1
ATOM 2423 N N . GLY A 1 294 ? -2.552 12.611 2.885 1.00 86.25 294 GLY A N 1
ATOM 2424 C CA . GLY A 1 294 ? -3.576 13.524 2.377 1.00 86.25 294 GLY A CA 1
ATOM 2425 C C . GLY A 1 294 ? -3.406 13.848 0.890 1.00 86.25 294 GLY A C 1
ATOM 2426 O O . GLY A 1 294 ? -4.399 13.947 0.169 1.00 86.25 294 GLY A O 1
ATOM 2427 N N . GLN A 1 295 ? -2.166 13.944 0.399 1.00 87.31 295 GLN A N 1
ATOM 2428 C CA . GLN A 1 295 ? -1.892 14.215 -1.017 1.00 87.31 295 GLN A CA 1
ATOM 2429 C C . GLN A 1 295 ? -2.293 13.059 -1.937 1.00 87.31 295 GLN A C 1
ATOM 2431 O O . GLN A 1 295 ? -2.830 13.327 -3.008 1.00 87.31 295 GLN A O 1
ATOM 2436 N N . ILE A 1 296 ? -2.117 11.800 -1.512 1.00 83.94 296 ILE A N 1
ATOM 2437 C CA . ILE A 1 296 ? -2.549 10.615 -2.288 1.00 83.94 296 ILE A CA 1
ATOM 2438 C C . ILE A 1 296 ? -4.055 10.331 -2.191 1.00 83.94 296 ILE A C 1
ATOM 2440 O O . ILE A 1 296 ? -4.655 9.780 -3.110 1.00 83.94 296 ILE A O 1
ATOM 2444 N N . THR A 1 297 ? -4.701 10.716 -1.090 1.00 77.88 297 THR A N 1
ATOM 2445 C CA . THR A 1 297 ? -6.147 10.486 -0.891 1.00 77.88 297 THR A CA 1
ATOM 2446 C C . THR A 1 297 ? -7.030 11.662 -1.307 1.00 77.88 297 THR A C 1
ATOM 2448 O O . THR A 1 297 ? -8.245 11.505 -1.468 1.00 77.88 297 THR A O 1
ATOM 2451 N N . GLY A 1 298 ? -6.433 12.840 -1.495 1.00 72.06 298 GLY A N 1
ATOM 2452 C CA . GLY A 1 298 ? -7.109 14.082 -1.843 1.00 72.06 298 GLY A CA 1
ATOM 2453 C C . GLY A 1 298 ? -7.589 14.167 -3.296 1.00 72.06 298 GLY A C 1
ATOM 2454 O O . GLY A 1 298 ? -7.339 13.308 -4.138 1.00 72.06 298 GLY A O 1
ATOM 2455 N N . VAL A 1 299 ? -8.288 15.263 -3.607 1.00 64.94 299 VAL A N 1
ATOM 2456 C CA . VAL A 1 299 ? -8.935 15.503 -4.916 1.00 64.94 299 VAL A CA 1
ATOM 2457 C C . VAL A 1 299 ? -7.932 15.565 -6.076 1.00 64.94 299 VAL A C 1
ATOM 2459 O O . VAL A 1 299 ? -8.276 15.179 -7.192 1.00 64.94 299 VAL A O 1
ATOM 2462 N N . ASN A 1 300 ? -6.706 16.024 -5.812 1.00 64.25 300 ASN A N 1
ATOM 2463 C CA . ASN A 1 300 ? -5.673 16.202 -6.834 1.00 64.25 300 ASN A CA 1
ATOM 2464 C C . ASN A 1 300 ? -4.770 14.969 -7.013 1.00 64.25 300 ASN A C 1
ATOM 2466 O O . ASN A 1 300 ? -4.142 14.863 -8.060 1.00 64.25 300 ASN A O 1
ATOM 2470 N N . ASN A 1 301 ? -4.746 14.050 -6.036 1.00 78.25 301 ASN A N 1
ATOM 2471 C CA . ASN A 1 301 ? -3.884 12.864 -5.988 1.00 78.25 301 ASN A CA 1
ATOM 2472 C C . ASN A 1 301 ? -2.435 13.152 -6.452 1.00 78.25 301 ASN A C 1
ATOM 2474 O O . ASN A 1 301 ? -1.998 12.674 -7.499 1.00 78.25 301 ASN A O 1
ATOM 2478 N N . ASP A 1 302 ? -1.713 14.006 -5.717 1.00 87.88 302 ASP A N 1
ATOM 2479 C CA . ASP A 1 302 ? -0.357 14.428 -6.094 1.00 87.88 302 ASP A CA 1
ATOM 2480 C C . ASP A 1 302 ? 0.692 13.439 -5.566 1.00 87.88 302 ASP A C 1
ATOM 2482 O O . ASP A 1 302 ? 1.176 13.534 -4.436 1.00 87.88 302 ASP A O 1
ATOM 2486 N N . ALA A 1 303 ? 1.036 12.464 -6.409 1.00 91.00 303 ALA A N 1
ATOM 2487 C CA . ALA A 1 303 ? 2.000 11.420 -6.076 1.00 91.00 303 ALA A CA 1
ATOM 2488 C C . ALA A 1 303 ? 3.415 11.962 -5.789 1.00 91.00 303 ALA A C 1
ATOM 2490 O O . ALA A 1 303 ? 4.125 11.386 -4.961 1.00 91.00 303 ALA A O 1
ATOM 2491 N N . LEU A 1 304 ? 3.831 13.056 -6.444 1.00 92.06 304 LEU A N 1
ATOM 2492 C CA . LEU A 1 304 ? 5.160 13.635 -6.235 1.00 92.06 304 LEU A CA 1
ATOM 2493 C C . LEU A 1 304 ? 5.216 14.374 -4.897 1.00 92.06 304 LEU A C 1
ATOM 2495 O O . LEU A 1 304 ? 6.144 14.149 -4.122 1.00 92.06 304 LEU A O 1
ATOM 2499 N N . GLU A 1 305 ? 4.214 15.200 -4.588 1.00 92.44 305 GLU A N 1
ATOM 2500 C CA . GLU A 1 305 ? 4.164 15.887 -3.292 1.00 92.44 305 GLU A CA 1
ATOM 2501 C C . GLU A 1 305 ? 4.051 14.887 -2.133 1.00 92.44 305 GLU A C 1
ATOM 2503 O O . GLU A 1 305 ? 4.726 15.032 -1.113 1.00 92.44 305 GLU A O 1
ATOM 2508 N N . ALA A 1 306 ? 3.285 13.808 -2.305 1.00 93.12 306 ALA A N 1
ATOM 2509 C CA . ALA A 1 306 ? 3.221 12.736 -1.318 1.00 93.12 306 ALA A CA 1
ATOM 2510 C C . ALA A 1 306 ? 4.587 12.078 -1.062 1.00 93.12 306 ALA A C 1
ATOM 2512 O O . ALA A 1 306 ? 4.973 11.884 0.093 1.00 93.12 306 ALA A O 1
ATOM 2513 N N . LEU A 1 307 ? 5.345 11.787 -2.128 1.00 95.06 307 LEU A N 1
ATOM 2514 C CA . LEU A 1 307 ? 6.716 11.279 -2.030 1.00 95.06 307 LEU A CA 1
ATOM 2515 C C . LEU A 1 307 ? 7.635 12.281 -1.307 1.00 95.06 307 LEU A C 1
ATOM 2517 O O . LEU A 1 307 ? 8.447 11.890 -0.464 1.00 95.06 307 LEU A O 1
ATOM 2521 N N . ILE A 1 308 ? 7.501 13.581 -1.584 1.00 94.69 308 ILE A N 1
ATOM 2522 C CA . ILE A 1 308 ? 8.264 14.637 -0.903 1.00 94.69 308 ILE A CA 1
ATOM 2523 C C . ILE A 1 308 ? 7.991 14.627 0.602 1.00 94.69 308 ILE A C 1
ATOM 2525 O O . ILE A 1 308 ? 8.934 14.622 1.396 1.00 94.69 308 ILE A O 1
ATOM 2529 N N . GLN A 1 309 ? 6.725 14.588 1.007 1.00 94.75 309 GLN A N 1
ATOM 2530 C CA . GLN A 1 309 ? 6.355 14.591 2.421 1.00 94.75 309 GLN A CA 1
ATOM 2531 C C . GLN A 1 309 ? 6.790 13.303 3.135 1.00 94.75 309 GLN A C 1
ATOM 2533 O O . GLN A 1 309 ? 7.355 13.369 4.229 1.00 94.75 309 GLN A O 1
ATOM 2538 N N . PHE A 1 310 ? 6.635 12.138 2.498 1.00 95.81 310 PHE A N 1
ATOM 2539 C CA . PHE A 1 310 ? 7.083 10.868 3.071 1.00 95.81 310 PHE A CA 1
ATOM 2540 C C . PHE A 1 310 ? 8.608 10.794 3.240 1.00 95.81 310 PHE A C 1
ATOM 2542 O O . PHE A 1 310 ? 9.111 10.357 4.272 1.00 95.81 310 PHE A O 1
ATOM 2549 N N . THR A 1 311 ? 9.381 11.275 2.270 1.00 94.69 311 THR A N 1
ATOM 2550 C CA . THR A 1 311 ? 10.849 11.283 2.409 1.00 94.69 311 THR A CA 1
ATOM 2551 C C . THR A 1 311 ? 11.344 12.307 3.426 1.00 94.69 311 THR A C 1
ATOM 2553 O O . THR A 1 311 ? 12.323 12.036 4.119 1.00 94.69 311 THR A O 1
ATOM 2556 N N . LYS A 1 312 ? 10.652 13.446 3.593 1.00 93.38 312 LYS A N 1
ATOM 2557 C CA . LYS A 1 312 ? 10.887 14.367 4.720 1.00 93.38 312 LYS A CA 1
ATOM 2558 C C . LYS A 1 312 ? 10.614 13.683 6.060 1.00 93.38 312 LYS A C 1
ATOM 2560 O O . LYS A 1 312 ? 11.410 13.832 6.980 1.00 93.38 312 LYS A O 1
ATOM 2565 N N . PHE A 1 313 ? 9.534 12.906 6.156 1.00 94.31 313 PHE A N 1
ATOM 2566 C CA . PHE A 1 313 ? 9.239 12.079 7.327 1.00 94.31 313 PHE A CA 1
ATOM 2567 C C . PHE A 1 313 ? 10.390 11.105 7.635 1.00 94.31 313 PHE A C 1
ATOM 2569 O O . PHE A 1 313 ? 10.910 11.123 8.748 1.00 94.31 313 PHE A O 1
ATOM 2576 N N . CYS A 1 314 ? 10.865 10.334 6.650 1.00 92.19 314 CYS A N 1
ATOM 2577 C CA . CYS A 1 314 ? 12.005 9.426 6.826 1.00 92.19 314 CYS A CA 1
ATOM 2578 C C . CYS A 1 314 ? 13.301 10.150 7.229 1.00 92.19 314 CYS A C 1
ATOM 2580 O O . CYS A 1 314 ? 14.009 9.687 8.120 1.00 92.19 314 CYS A O 1
ATOM 2582 N N . ALA A 1 315 ? 13.610 11.294 6.615 1.00 90.19 315 ALA A N 1
ATOM 2583 C CA . ALA A 1 315 ? 14.801 12.070 6.956 1.00 90.19 315 ALA A CA 1
ATOM 2584 C C . ALA A 1 315 ? 14.750 12.585 8.406 1.00 90.19 315 ALA A C 1
ATOM 2586 O O . ALA A 1 315 ? 15.730 12.474 9.139 1.00 90.19 315 ALA A O 1
ATOM 2587 N N . LEU A 1 316 ? 13.591 13.090 8.845 1.00 90.25 316 LEU A N 1
ATOM 2588 C CA . LEU A 1 316 ? 13.387 13.526 10.227 1.00 90.25 316 LEU A CA 1
ATOM 2589 C C . LEU A 1 316 ? 13.524 12.367 11.215 1.00 90.25 316 LEU A C 1
ATOM 2591 O O . LEU A 1 316 ? 14.190 12.539 12.230 1.00 90.25 316 LEU A O 1
ATOM 2595 N N . LEU A 1 317 ? 12.955 11.195 10.904 1.00 89.44 317 LEU A N 1
ATOM 2596 C CA . LEU A 1 317 ? 13.142 9.984 11.709 1.00 89.44 317 LEU A CA 1
ATOM 2597 C C . LEU A 1 317 ? 14.619 9.602 11.817 1.00 89.44 317 LEU A C 1
ATOM 2599 O O . LEU A 1 317 ? 15.101 9.356 12.915 1.00 89.44 317 LEU A O 1
ATOM 2603 N N . SER A 1 318 ? 15.350 9.591 10.699 1.00 86.88 318 SER A N 1
ATOM 2604 C CA . SER A 1 318 ? 16.779 9.253 10.695 1.00 86.88 318 SER A CA 1
ATOM 2605 C C . SER A 1 318 ? 17.592 10.172 11.611 1.00 86.88 318 SER A C 1
ATOM 2607 O O . SER A 1 318 ? 18.489 9.706 12.315 1.00 86.88 318 SER A O 1
ATOM 2609 N N . ASN A 1 319 ? 17.226 11.454 11.656 1.00 84.19 319 ASN A N 1
ATOM 2610 C CA . ASN A 1 319 ? 17.911 12.478 12.439 1.00 84.19 319 ASN A CA 1
ATOM 2611 C C . ASN A 1 319 ? 17.571 12.464 13.940 1.00 84.19 319 ASN A C 1
ATOM 2613 O O . ASN A 1 319 ? 18.234 13.168 14.697 1.00 84.19 319 ASN A O 1
ATOM 2617 N N . THR A 1 320 ? 16.569 11.703 14.405 1.00 82.38 320 THR A N 1
ATOM 2618 C CA . THR A 1 320 ? 16.244 11.670 15.847 1.00 82.38 320 THR A CA 1
ATOM 2619 C C . THR A 1 320 ? 17.258 10.885 16.673 1.00 82.38 320 THR A C 1
ATOM 2621 O O . THR A 1 320 ? 17.320 11.073 17.888 1.00 82.38 320 THR A O 1
ATOM 2624 N N . ASN A 1 321 ? 18.010 9.979 16.036 1.00 77.19 321 ASN A N 1
ATOM 2625 C CA . ASN A 1 321 ? 18.876 8.992 16.687 1.00 77.19 321 ASN A CA 1
ATOM 2626 C C . ASN A 1 321 ? 18.179 8.171 17.792 1.00 77.19 321 ASN A C 1
ATOM 2628 O O . ASN A 1 321 ? 18.827 7.666 18.707 1.00 77.19 321 ASN A O 1
ATOM 2632 N N . ASN A 1 322 ? 16.847 8.077 17.755 1.00 81.06 322 ASN A N 1
ATOM 2633 C CA . ASN A 1 322 ? 16.072 7.374 18.765 1.00 81.06 322 ASN A CA 1
ATOM 2634 C C . ASN A 1 322 ? 15.171 6.339 18.092 1.00 81.06 322 ASN A C 1
ATOM 2636 O O . ASN A 1 322 ? 14.136 6.664 17.515 1.00 81.06 322 ASN A O 1
ATOM 2640 N N . VAL A 1 323 ? 15.556 5.071 18.192 1.00 80.44 323 VAL A N 1
ATOM 2641 C CA . VAL A 1 323 ? 14.783 3.959 17.626 1.00 80.44 323 VAL A CA 1
ATOM 2642 C C . VAL A 1 323 ? 13.417 3.793 18.295 1.00 80.44 323 VAL A C 1
ATOM 2644 O O . VAL A 1 323 ? 12.490 3.294 17.666 1.00 80.44 323 VAL A O 1
ATOM 2647 N N . GLU A 1 324 ? 13.242 4.273 19.532 1.00 81.81 324 GLU A N 1
ATOM 2648 C CA . GLU A 1 324 ? 11.971 4.163 20.255 1.00 81.81 324 GLU A CA 1
ATOM 2649 C C . GLU A 1 324 ? 10.852 5.008 19.635 1.00 81.81 324 GLU A C 1
ATOM 2651 O O . GLU A 1 324 ? 9.679 4.662 19.797 1.00 81.81 324 GLU A O 1
ATOM 2656 N N . VAL A 1 325 ? 11.200 6.087 18.916 1.00 86.88 325 VAL A N 1
ATOM 2657 C CA . VAL A 1 325 ? 10.218 6.961 18.249 1.00 86.88 325 VAL A CA 1
ATOM 2658 C C . VAL A 1 325 ? 9.823 6.458 16.864 1.00 86.88 325 VAL A C 1
ATOM 2660 O O . VAL A 1 325 ? 8.930 7.031 16.239 1.00 86.88 325 VAL A O 1
ATOM 2663 N N . LEU A 1 326 ? 10.475 5.409 16.350 1.00 84.81 326 LEU A N 1
ATOM 2664 C CA . LEU A 1 326 ? 10.121 4.860 15.048 1.00 84.81 326 LEU A CA 1
ATOM 2665 C C . LEU A 1 326 ? 8.653 4.397 15.052 1.00 84.81 326 LEU A C 1
ATOM 2667 O O . LEU A 1 326 ? 8.178 3.833 16.044 1.00 84.81 326 LEU A O 1
ATOM 2671 N N . PRO A 1 327 ? 7.916 4.605 13.943 1.00 85.44 327 PRO A N 1
ATOM 2672 C CA . PRO A 1 327 ? 6.631 3.946 13.764 1.00 85.44 327 PRO A CA 1
ATOM 2673 C C . PRO A 1 327 ? 6.833 2.427 13.756 1.00 85.44 327 PRO A C 1
ATOM 2675 O O . PRO A 1 327 ? 7.954 1.924 13.657 1.00 85.44 327 PRO A O 1
ATOM 2678 N N . HIS A 1 328 ? 5.732 1.680 13.794 1.00 77.50 328 HIS A N 1
ATOM 2679 C CA . HIS A 1 328 ? 5.808 0.232 13.682 1.00 77.50 328 HIS A CA 1
ATOM 2680 C C . HIS A 1 328 ? 6.608 -0.181 12.429 1.00 77.50 328 HIS A C 1
ATOM 2682 O O . HIS A 1 328 ? 6.246 0.210 11.318 1.00 77.50 328 HIS A O 1
ATOM 2688 N N . LEU A 1 329 ? 7.668 -0.986 12.583 1.00 78.44 329 LEU A N 1
ATOM 2689 C CA . LEU A 1 329 ? 8.603 -1.299 11.490 1.00 78.44 329 LEU A CA 1
ATOM 2690 C C . LEU A 1 329 ? 7.898 -1.891 10.264 1.00 78.44 329 LEU A C 1
ATOM 2692 O O . LEU A 1 329 ? 8.162 -1.474 9.139 1.00 78.44 329 LEU A O 1
ATOM 2696 N N . ASN A 1 330 ? 6.922 -2.783 10.470 1.00 72.38 330 ASN A N 1
ATOM 2697 C CA . ASN A 1 330 ? 6.125 -3.323 9.363 1.00 72.38 330 ASN A CA 1
ATOM 2698 C C . ASN A 1 330 ? 5.382 -2.248 8.557 1.00 72.38 330 ASN A C 1
ATOM 2700 O O . ASN A 1 330 ? 5.275 -2.394 7.338 1.00 72.38 330 ASN A O 1
ATOM 2704 N N . GLN A 1 331 ? 4.897 -1.186 9.215 1.00 75.75 331 GLN A N 1
ATOM 2705 C CA . GLN A 1 331 ? 4.239 -0.056 8.556 1.00 75.75 331 GLN A CA 1
ATOM 2706 C C . GLN A 1 331 ? 5.264 0.813 7.833 1.00 75.75 331 GLN A C 1
ATOM 2708 O O . GLN A 1 331 ? 5.029 1.192 6.690 1.00 75.75 331 GLN A O 1
ATOM 2713 N N . LEU A 1 332 ? 6.410 1.093 8.463 1.00 85.00 332 LEU A N 1
ATOM 2714 C CA . LEU A 1 332 ? 7.480 1.863 7.833 1.00 85.00 332 LEU A CA 1
ATOM 2715 C C . LEU A 1 332 ? 7.938 1.201 6.532 1.00 85.00 332 LEU A C 1
ATOM 2717 O O . LEU A 1 332 ? 7.922 1.844 5.488 1.00 85.00 332 LEU A O 1
ATOM 2721 N N . VAL A 1 333 ? 8.260 -0.094 6.582 1.00 82.94 333 VAL A N 1
ATOM 2722 C CA . VAL A 1 333 ? 8.719 -0.854 5.412 1.00 82.94 333 VAL A CA 1
ATOM 2723 C C . VAL A 1 333 ? 7.627 -0.941 4.342 1.00 82.94 333 VAL A C 1
ATOM 2725 O O . VAL A 1 333 ? 7.929 -0.727 3.176 1.00 82.94 333 VAL A O 1
ATOM 2728 N N . LEU A 1 334 ? 6.354 -1.137 4.718 1.00 82.56 334 LEU A N 1
ATOM 2729 C CA . LEU A 1 334 ? 5.226 -1.123 3.769 1.00 82.56 334 LEU A CA 1
ATOM 2730 C C . LEU A 1 334 ? 5.145 0.201 2.996 1.00 82.56 334 LEU A C 1
ATOM 2732 O O . LEU A 1 334 ? 5.010 0.217 1.774 1.00 82.56 334 LEU A O 1
ATOM 2736 N N . TRP A 1 335 ? 5.252 1.327 3.702 1.00 88.00 335 TRP A N 1
ATOM 2737 C CA . TRP A 1 335 ? 5.231 2.636 3.057 1.00 88.00 335 TRP A CA 1
ATOM 2738 C C . TRP A 1 335 ? 6.495 2.912 2.244 1.00 88.00 335 TRP A C 1
ATOM 2740 O O . TRP A 1 335 ? 6.411 3.578 1.215 1.00 88.00 335 TRP A O 1
ATOM 2750 N N . MET A 1 336 ? 7.649 2.372 2.640 1.00 92.50 336 MET A N 1
ATOM 2751 C CA . MET A 1 336 ? 8.864 2.443 1.826 1.00 92.50 336 MET A CA 1
ATOM 2752 C C . MET A 1 336 ? 8.724 1.646 0.525 1.00 92.50 336 MET A C 1
ATOM 2754 O O . MET A 1 336 ? 9.059 2.181 -0.526 1.00 92.50 336 MET A O 1
ATOM 2758 N N . GLU A 1 337 ? 8.183 0.426 0.560 1.00 89.06 337 GLU A N 1
ATOM 2759 C CA . GLU A 1 337 ? 7.885 -0.378 -0.638 1.00 89.06 337 GLU A CA 1
ATOM 2760 C C . GLU A 1 337 ? 6.928 0.372 -1.583 1.00 89.06 337 GLU A C 1
ATOM 2762 O O . GLU A 1 337 ? 7.194 0.492 -2.785 1.00 89.06 337 GLU A O 1
ATOM 2767 N N . TYR A 1 338 ? 5.863 0.964 -1.026 1.00 91.62 338 TYR A N 1
ATOM 2768 C CA . TYR A 1 338 ? 4.915 1.806 -1.759 1.00 91.62 338 TYR A CA 1
ATOM 2769 C C . TYR A 1 338 ? 5.610 3.013 -2.412 1.00 91.62 338 TYR A C 1
ATOM 2771 O O . TYR A 1 338 ? 5.540 3.193 -3.629 1.00 91.62 338 TYR A O 1
ATOM 2779 N N . PHE A 1 339 ? 6.314 3.843 -1.635 1.00 95.69 339 PHE A N 1
ATOM 2780 C CA . PHE A 1 339 ? 6.880 5.098 -2.137 1.00 95.69 339 PHE A CA 1
ATOM 2781 C C . PHE A 1 339 ? 8.128 4.910 -3.008 1.00 95.69 339 PHE A C 1
ATOM 2783 O O . PHE A 1 339 ? 8.341 5.718 -3.909 1.00 95.69 339 PHE A O 1
ATOM 2790 N N . ILE A 1 340 ? 8.910 3.839 -2.826 1.00 96.00 340 ILE A N 1
ATOM 2791 C CA . ILE A 1 340 ? 9.981 3.460 -3.765 1.00 96.00 340 ILE A CA 1
ATOM 2792 C C . ILE A 1 340 ? 9.378 3.093 -5.121 1.00 96.00 340 ILE A C 1
ATOM 2794 O O . ILE A 1 340 ? 9.851 3.565 -6.154 1.00 96.00 340 ILE A O 1
ATOM 2798 N N . THR A 1 341 ? 8.287 2.326 -5.126 1.00 95.25 341 THR A N 1
ATOM 2799 C CA . THR A 1 341 ? 7.577 1.969 -6.360 1.00 95.25 341 THR A CA 1
ATOM 2800 C C . THR A 1 341 ? 7.007 3.208 -7.054 1.00 95.25 341 THR A C 1
ATOM 2802 O O . THR A 1 341 ? 7.187 3.374 -8.262 1.00 95.25 341 THR A O 1
ATOM 2805 N N . VAL A 1 342 ? 6.385 4.124 -6.299 1.00 95.38 342 VAL A N 1
ATOM 2806 C CA . VAL A 1 342 ? 5.908 5.418 -6.822 1.00 95.38 342 VAL A CA 1
ATOM 2807 C C . VAL A 1 342 ? 7.059 6.240 -7.403 1.00 95.38 342 VAL A C 1
ATOM 2809 O O . VAL A 1 342 ? 6.928 6.761 -8.510 1.00 95.38 342 VAL A O 1
ATOM 2812 N N . ALA A 1 343 ? 8.195 6.324 -6.706 1.00 96.44 343 ALA A N 1
ATOM 2813 C CA . ALA A 1 343 ? 9.371 7.045 -7.180 1.00 96.44 343 ALA A CA 1
ATOM 2814 C C . ALA A 1 343 ? 9.911 6.459 -8.492 1.00 96.44 343 ALA A C 1
ATOM 2816 O O . ALA A 1 343 ? 10.170 7.213 -9.423 1.00 96.44 343 ALA A O 1
ATOM 2817 N N . PHE A 1 344 ? 10.008 5.131 -8.616 1.00 96.75 344 PHE A N 1
ATOM 2818 C CA . PHE A 1 344 ? 10.439 4.486 -9.861 1.00 96.75 344 PHE A CA 1
ATOM 2819 C C . PHE A 1 344 ? 9.477 4.741 -11.022 1.00 96.75 344 PHE A C 1
ATOM 2821 O O . PHE A 1 344 ? 9.924 5.030 -12.132 1.00 96.75 344 PHE A O 1
ATOM 2828 N N . CYS A 1 345 ? 8.167 4.697 -10.767 1.00 94.94 345 CYS A N 1
ATOM 2829 C CA . CYS A 1 345 ? 7.162 5.016 -11.780 1.00 94.94 345 CYS A CA 1
ATOM 2830 C C . CYS A 1 345 ? 7.259 6.485 -12.226 1.00 94.94 345 CYS A C 1
ATOM 2832 O O . CYS A 1 345 ? 7.211 6.765 -13.422 1.00 94.94 345 CYS A O 1
ATOM 2834 N N . LEU A 1 346 ? 7.448 7.421 -11.286 1.00 94.19 346 LEU A N 1
ATOM 2835 C CA . LEU A 1 346 ? 7.661 8.839 -11.590 1.00 94.19 346 LEU A CA 1
ATOM 2836 C C . LEU A 1 346 ? 8.961 9.058 -12.378 1.00 94.19 346 LEU A C 1
ATOM 2838 O O . LEU A 1 346 ? 8.931 9.758 -13.386 1.00 94.19 346 LEU A O 1
ATOM 2842 N N . SER A 1 347 ? 10.075 8.426 -11.990 1.00 93.62 347 SER A N 1
ATOM 2843 C CA . SER A 1 347 ? 11.337 8.482 -12.745 1.00 93.62 347 SER A CA 1
ATOM 2844 C C . SER A 1 347 ? 11.156 7.988 -14.178 1.00 93.62 347 SER A C 1
ATOM 2846 O O . SER A 1 347 ? 11.568 8.667 -15.117 1.00 93.62 347 SER A O 1
ATOM 2848 N N . ALA A 1 348 ? 10.489 6.845 -14.362 1.00 92.94 348 ALA A N 1
ATOM 2849 C CA . ALA A 1 348 ? 10.229 6.281 -15.682 1.00 92.94 348 ALA A CA 1
ATOM 2850 C C . ALA A 1 348 ? 9.348 7.190 -16.542 1.00 92.94 348 ALA A C 1
ATOM 2852 O O . ALA A 1 348 ? 9.663 7.430 -17.709 1.00 92.94 348 ALA A O 1
ATOM 2853 N N . LYS A 1 349 ? 8.293 7.754 -15.947 1.00 91.81 349 LYS A N 1
ATOM 2854 C CA . LYS A 1 349 ? 7.404 8.717 -16.597 1.00 91.81 349 LYS A CA 1
ATOM 2855 C C . LYS A 1 349 ? 8.137 9.978 -17.048 1.00 91.81 349 LYS A C 1
ATOM 2857 O O . LYS A 1 349 ? 7.891 10.447 -18.157 1.00 91.81 349 LYS A O 1
ATOM 2862 N N . VAL A 1 350 ? 8.978 10.541 -16.176 1.00 90.12 350 VAL A N 1
ATOM 2863 C CA . VAL A 1 350 ? 9.701 11.795 -16.422 1.00 90.12 350 VAL A CA 1
ATOM 2864 C C . VAL A 1 350 ? 10.766 11.596 -17.496 1.00 90.12 350 VAL A C 1
ATOM 2866 O O . VAL A 1 350 ? 10.859 12.401 -18.417 1.00 90.12 350 VAL A O 1
ATOM 2869 N N . GLN A 1 351 ? 11.544 10.514 -17.419 1.00 87.62 351 GLN A N 1
ATOM 2870 C CA . GLN A 1 351 ? 12.605 10.258 -18.392 1.00 87.62 351 GLN A CA 1
ATOM 2871 C C . GLN A 1 351 ? 12.057 9.814 -19.756 1.00 87.62 351 GLN A C 1
ATOM 2873 O O . GLN A 1 351 ? 12.579 10.250 -20.778 1.00 87.62 351 GLN A O 1
ATOM 2878 N N . ASN A 1 352 ? 11.018 8.968 -19.778 1.00 81.94 352 ASN A N 1
ATOM 2879 C CA . ASN A 1 352 ? 10.281 8.508 -20.966 1.00 81.94 352 ASN A CA 1
ATOM 2880 C C . ASN A 1 352 ? 11.149 8.181 -22.198 1.00 81.94 352 ASN A C 1
ATOM 2882 O O . ASN A 1 352 ? 10.806 8.536 -23.328 1.00 81.94 352 ASN A O 1
ATOM 2886 N N . THR A 1 353 ? 12.294 7.526 -21.992 1.00 81.69 353 THR A N 1
ATOM 2887 C CA . THR A 1 353 ? 13.132 7.053 -23.101 1.00 81.69 353 THR A CA 1
ATOM 2888 C C . THR A 1 353 ? 12.804 5.594 -23.424 1.00 81.69 353 THR A C 1
ATOM 2890 O O . THR A 1 353 ? 12.480 4.834 -22.509 1.00 81.69 353 THR A O 1
ATOM 2893 N N . PRO A 1 354 ? 12.937 5.148 -24.691 1.00 73.81 354 PRO A N 1
ATOM 2894 C CA . PRO A 1 354 ? 12.614 3.770 -25.090 1.00 73.81 354 PRO A CA 1
ATOM 2895 C C . PRO A 1 354 ? 13.376 2.682 -24.316 1.00 73.81 354 PRO A C 1
ATOM 2897 O O . PRO A 1 354 ? 12.934 1.539 -24.256 1.00 73.81 354 PRO A O 1
ATOM 2900 N N . ASN A 1 355 ? 14.521 3.041 -23.725 1.00 76.62 355 ASN A N 1
ATOM 2901 C CA . ASN A 1 355 ? 15.412 2.139 -22.993 1.00 76.62 355 ASN A CA 1
ATOM 2902 C C . ASN A 1 355 ? 15.357 2.341 -21.468 1.00 76.62 355 ASN A C 1
ATOM 2904 O O . ASN A 1 355 ? 16.163 1.744 -20.736 1.00 76.62 355 ASN A O 1
ATOM 2908 N N . PHE A 1 356 ? 14.466 3.208 -20.975 1.00 89.19 356 PHE A N 1
ATOM 2909 C CA . PHE A 1 356 ? 14.269 3.360 -19.543 1.00 89.19 356 PHE A CA 1
ATOM 2910 C C . PHE A 1 356 ? 13.369 2.247 -19.021 1.00 89.19 356 PHE A C 1
ATOM 2912 O O . PHE A 1 356 ? 12.243 2.058 -19.474 1.00 89.19 356 PHE A O 1
ATOM 2919 N N . PHE A 1 357 ? 13.876 1.532 -18.029 1.00 92.12 357 PHE A N 1
ATOM 2920 C CA . PHE A 1 357 ? 13.149 0.495 -17.327 1.00 92.12 357 PHE A CA 1
ATOM 2921 C C . PHE A 1 357 ? 13.552 0.515 -15.862 1.00 92.12 357 PHE A C 1
ATOM 2923 O O . PHE A 1 357 ? 14.594 1.065 -15.494 1.00 92.12 357 PHE A O 1
ATOM 2930 N N . PHE A 1 358 ? 12.733 -0.125 -15.049 1.00 94.94 358 PHE A N 1
ATOM 2931 C CA . PHE A 1 358 ? 13.016 -0.383 -13.651 1.00 94.94 358 PHE A CA 1
ATOM 2932 C C . PHE A 1 358 ? 12.567 -1.798 -13.295 1.00 94.94 358 PHE A C 1
ATOM 2934 O O . PHE A 1 358 ? 11.832 -2.442 -14.044 1.00 94.94 358 PHE A O 1
ATOM 2941 N N . VAL A 1 359 ? 13.051 -2.303 -12.170 1.00 94.31 359 VAL A N 1
ATOM 2942 C CA . VAL A 1 359 ? 12.842 -3.683 -11.741 1.00 94.31 359 VAL A CA 1
ATOM 2943 C C . VAL A 1 359 ? 12.200 -3.691 -10.364 1.00 94.31 359 VAL A C 1
ATOM 2945 O O . VAL A 1 359 ? 12.749 -3.111 -9.431 1.00 94.31 359 VAL A O 1
ATOM 2948 N N . ILE A 1 360 ? 11.049 -4.345 -10.222 1.00 93.44 360 ILE A N 1
ATOM 2949 C CA . ILE A 1 360 ? 10.360 -4.490 -8.931 1.00 93.44 360 ILE A CA 1
ATOM 2950 C C . ILE A 1 360 ? 9.763 -5.896 -8.772 1.00 93.44 360 ILE A C 1
ATOM 2952 O O . ILE A 1 360 ? 9.438 -6.536 -9.777 1.00 93.44 360 ILE A O 1
ATOM 2956 N N . PRO A 1 361 ? 9.614 -6.398 -7.534 1.00 89.19 361 PRO A N 1
ATOM 2957 C CA . PRO A 1 361 ? 8.851 -7.612 -7.248 1.00 89.19 361 PRO A CA 1
ATOM 2958 C C . PRO A 1 361 ? 7.358 -7.444 -7.577 1.00 89.19 361 PRO A C 1
ATOM 2960 O O . PRO A 1 361 ? 6.837 -6.323 -7.556 1.00 89.19 361 PRO A O 1
ATOM 2963 N N . GLU A 1 362 ? 6.639 -8.542 -7.830 1.00 81.88 362 GLU A N 1
ATOM 2964 C CA . GLU A 1 362 ? 5.180 -8.492 -8.010 1.00 81.88 362 GLU A CA 1
ATOM 2965 C C . GLU A 1 362 ? 4.490 -8.022 -6.729 1.00 81.88 362 GLU A C 1
ATOM 2967 O O . GLU A 1 362 ? 3.591 -7.179 -6.801 1.00 81.88 362 GLU A O 1
ATOM 2972 N N . SER A 1 363 ? 4.978 -8.474 -5.567 1.00 77.25 363 SER A N 1
ATOM 2973 C CA . SER A 1 363 ? 4.506 -8.019 -4.252 1.00 77.25 363 SER A CA 1
ATOM 2974 C C . SER A 1 363 ? 4.499 -6.492 -4.117 1.00 77.25 363 SER A C 1
ATOM 2976 O O . SER A 1 363 ? 3.542 -5.928 -3.606 1.00 77.25 363 SER A O 1
ATOM 2978 N N . TYR A 1 364 ? 5.459 -5.768 -4.699 1.00 84.00 364 TYR A N 1
ATOM 2979 C CA . TYR A 1 364 ? 5.490 -4.298 -4.608 1.00 84.00 364 TYR A CA 1
ATOM 2980 C C . TYR A 1 364 ? 4.363 -3.643 -5.405 1.00 84.00 364 TYR A C 1
ATOM 2982 O O . TYR A 1 364 ? 3.817 -2.614 -5.011 1.00 84.00 364 TYR A O 1
ATOM 2990 N N . THR A 1 365 ? 3.967 -4.255 -6.522 1.00 80.56 365 THR A N 1
ATOM 2991 C CA . THR A 1 365 ? 2.763 -3.810 -7.228 1.00 80.56 365 THR A CA 1
ATOM 2992 C C . THR A 1 365 ? 1.505 -4.143 -6.426 1.00 80.56 365 THR A C 1
ATOM 2994 O O . THR A 1 365 ? 0.557 -3.355 -6.413 1.00 80.56 365 THR A O 1
ATOM 2997 N N . ALA A 1 366 ? 1.496 -5.279 -5.726 1.00 72.06 366 ALA A N 1
ATOM 2998 C CA . ALA A 1 366 ? 0.405 -5.652 -4.835 1.00 72.06 366 ALA A CA 1
ATOM 2999 C C . ALA A 1 366 ? 0.242 -4.655 -3.676 1.00 72.06 366 ALA A C 1
ATOM 3001 O O . ALA A 1 366 ? -0.892 -4.254 -3.405 1.00 72.06 366 ALA A O 1
ATOM 3002 N N . VAL A 1 367 ? 1.340 -4.162 -3.083 1.00 75.88 367 VAL A N 1
ATOM 3003 C CA . VAL A 1 367 ? 1.321 -3.065 -2.094 1.00 75.88 367 VAL A CA 1
ATOM 3004 C C . VAL A 1 367 ? 0.560 -1.855 -2.635 1.00 75.88 367 VAL A C 1
ATOM 3006 O O . VAL A 1 367 ? -0.324 -1.332 -1.955 1.00 75.88 367 VAL A O 1
ATOM 3009 N N . ILE A 1 368 ? 0.847 -1.419 -3.869 1.00 80.31 368 ILE A N 1
ATOM 3010 C CA . ILE A 1 368 ? 0.161 -0.272 -4.488 1.00 80.31 368 ILE A CA 1
ATOM 3011 C C . ILE A 1 368 ? -1.351 -0.516 -4.550 1.00 80.31 368 ILE A C 1
ATOM 3013 O O . ILE A 1 368 ? -2.134 0.330 -4.116 1.00 80.31 368 ILE A O 1
ATOM 3017 N N . TYR A 1 369 ? -1.778 -1.682 -5.043 1.00 73.25 369 TYR A N 1
ATOM 3018 C CA . TYR A 1 369 ? -3.202 -2.008 -5.145 1.00 73.25 369 TYR A CA 1
ATOM 3019 C C . TYR A 1 369 ? -3.884 -2.161 -3.786 1.00 73.25 369 TYR A C 1
ATOM 3021 O O . TYR A 1 369 ? -5.042 -1.761 -3.635 1.00 73.25 369 TYR A O 1
ATOM 3029 N N . PHE A 1 370 ? -3.183 -2.717 -2.800 1.00 69.19 370 PHE A N 1
ATOM 3030 C CA . PHE A 1 370 ? -3.663 -2.817 -1.430 1.00 69.19 370 PHE A CA 1
ATOM 3031 C C . PHE A 1 370 ? -3.911 -1.426 -0.840 1.00 69.19 370 PHE A C 1
ATOM 3033 O O . PHE A 1 370 ? -5.019 -1.150 -0.371 1.00 69.19 370 PHE A O 1
ATOM 3040 N N . ILE A 1 371 ? -2.926 -0.527 -0.938 1.00 75.19 371 ILE A N 1
ATOM 3041 C CA . ILE A 1 371 ? -3.036 0.856 -0.466 1.00 75.19 371 ILE A CA 1
ATOM 3042 C C . ILE A 1 371 ? -4.151 1.602 -1.210 1.00 75.19 371 ILE A C 1
ATOM 3044 O O . ILE A 1 371 ? -5.014 2.190 -0.558 1.00 75.19 371 ILE A O 1
ATOM 3048 N N . ASP A 1 372 ? -4.240 1.482 -2.536 1.00 76.81 372 ASP A N 1
ATOM 3049 C CA . ASP A 1 372 ? -5.329 2.069 -3.328 1.00 76.81 372 ASP A CA 1
ATOM 3050 C C . ASP A 1 372 ? -6.711 1.580 -2.874 1.00 76.81 372 ASP A C 1
ATOM 3052 O O . ASP A 1 372 ? -7.674 2.353 -2.800 1.00 76.81 372 ASP A O 1
ATOM 3056 N N . ALA A 1 373 ? -6.831 0.291 -2.541 1.00 69.25 373 ALA A N 1
ATOM 3057 C CA . ALA A 1 373 ? -8.068 -0.278 -2.023 1.00 69.25 373 ALA A CA 1
ATOM 3058 C C . ALA A 1 373 ? -8.419 0.279 -0.635 1.00 69.25 373 ALA A C 1
ATOM 3060 O O . ALA A 1 373 ? -9.602 0.293 -0.273 1.00 69.25 373 ALA A O 1
ATOM 3061 N N . THR A 1 374 ? -7.442 0.792 0.128 1.00 67.62 374 THR A N 1
ATOM 3062 C CA . THR A 1 374 ? -7.670 1.477 1.412 1.00 67.62 374 THR A CA 1
ATOM 3063 C C . THR A 1 374 ? -8.308 2.866 1.270 1.00 67.62 374 THR A C 1
ATOM 3065 O O . THR A 1 374 ? -8.872 3.372 2.240 1.00 67.62 374 THR A O 1
ATOM 3068 N N . PHE A 1 375 ? -8.365 3.440 0.066 1.00 72.56 375 PHE A N 1
ATOM 3069 C CA . PHE A 1 375 ? -8.962 4.758 -0.151 1.00 72.56 375 PHE A CA 1
ATOM 3070 C C . PHE A 1 375 ? -10.494 4.688 -0.294 1.00 72.56 375 PHE A C 1
ATOM 3072 O O . PHE A 1 375 ? -11.060 3.782 -0.919 1.00 72.56 375 PHE A O 1
ATOM 3079 N N . VAL A 1 376 ? -11.214 5.645 0.302 1.00 60.78 376 VAL A N 1
ATOM 3080 C CA . VAL A 1 376 ? -12.673 5.800 0.141 1.00 60.78 376 VAL A CA 1
ATOM 3081 C C . VAL A 1 376 ? -12.915 6.649 -1.107 1.00 60.78 376 VAL A C 1
ATOM 3083 O O . VAL A 1 376 ? -13.044 7.868 -1.051 1.00 60.78 376 VAL A O 1
ATOM 3086 N N . GLN A 1 377 ? -12.894 6.006 -2.274 1.00 55.50 377 GLN A N 1
ATOM 3087 C CA . GLN A 1 377 ? -12.950 6.700 -3.560 1.00 55.50 377 GLN A CA 1
ATOM 3088 C C . GLN A 1 377 ? -14.365 7.217 -3.870 1.00 55.50 377 GLN A C 1
ATOM 3090 O O . GLN A 1 377 ? -15.164 6.528 -4.502 1.00 55.50 377 GLN A O 1
ATOM 3095 N N . GLU A 1 378 ? -14.679 8.450 -3.462 1.00 49.75 378 GLU A N 1
ATOM 3096 C CA . GLU A 1 378 ? -15.786 9.202 -4.078 1.00 49.75 378 GLU A CA 1
ATOM 3097 C C . GLU A 1 378 ? -15.314 10.050 -5.275 1.00 49.75 378 GLU A C 1
ATOM 3099 O O . GLU A 1 378 ? -16.113 10.308 -6.177 1.00 49.75 378 GLU A O 1
ATOM 3104 N N . ARG A 1 379 ? -14.032 10.475 -5.307 1.00 53.16 379 ARG A N 1
ATOM 3105 C CA . ARG A 1 379 ? -13.453 11.332 -6.374 1.00 53.16 379 ARG A CA 1
ATOM 3106 C C . ARG A 1 379 ? -11.958 11.126 -6.705 1.00 53.16 379 ARG A C 1
ATOM 3108 O O . ARG A 1 379 ? -11.498 11.734 -7.667 1.00 53.16 379 ARG A O 1
ATOM 3115 N N . GLY A 1 380 ? -11.211 10.324 -5.941 1.00 63.34 380 GLY A N 1
ATOM 3116 C CA . GLY A 1 380 ? -9.784 10.052 -6.191 1.00 63.34 380 GLY A CA 1
ATOM 3117 C C . GLY A 1 380 ? -9.546 8.998 -7.281 1.00 63.34 380 GLY A C 1
ATOM 3118 O O . GLY A 1 380 ? -10.458 8.248 -7.628 1.00 63.34 380 GLY A O 1
ATOM 3119 N N . VAL A 1 381 ? -8.322 8.941 -7.809 1.00 77.69 381 VAL A N 1
ATOM 3120 C CA . VAL A 1 381 ? -7.867 7.924 -8.782 1.00 77.69 381 VAL A CA 1
ATOM 3121 C C . VAL A 1 381 ? -6.921 6.904 -8.153 1.00 77.69 381 VAL A C 1
ATOM 3123 O O . VAL A 1 381 ? -6.445 7.134 -7.047 1.00 77.69 381 VAL A O 1
ATOM 3126 N N . SER A 1 382 ? -6.644 5.789 -8.835 1.00 83.62 382 SER A N 1
ATOM 3127 C CA . SER A 1 382 ? -5.579 4.860 -8.417 1.00 83.62 382 SER A CA 1
ATOM 3128 C C . SER A 1 382 ? -4.199 5.511 -8.493 1.00 83.62 382 SER A C 1
ATOM 3130 O O . SER A 1 382 ? -3.983 6.389 -9.327 1.00 83.62 382 SER A O 1
ATOM 3132 N N . THR A 1 383 ? -3.244 5.026 -7.707 1.00 88.06 383 THR A N 1
ATOM 3133 C CA . THR A 1 383 ? -1.875 5.555 -7.639 1.00 88.06 383 THR A CA 1
ATOM 3134 C C . THR A 1 383 ? -1.177 5.584 -9.000 1.00 88.06 383 THR A C 1
ATOM 3136 O O . THR A 1 383 ? -0.610 6.607 -9.373 1.00 88.06 383 THR A O 1
ATOM 3139 N N . PHE A 1 384 ? -1.265 4.522 -9.809 1.00 90.19 384 PHE A N 1
ATOM 3140 C CA . PHE A 1 384 ? -0.665 4.545 -11.154 1.00 90.19 384 PHE A CA 1
ATOM 3141 C C . PHE A 1 384 ? -1.326 5.560 -12.092 1.00 90.19 384 PHE A C 1
ATOM 3143 O O . PHE A 1 384 ? -0.656 6.168 -12.922 1.00 90.19 384 PHE A O 1
ATOM 3150 N N . GLU A 1 385 ? -2.626 5.800 -11.926 1.00 88.38 385 GLU A N 1
ATOM 3151 C CA . GLU A 1 385 ? -3.331 6.842 -12.675 1.00 88.38 385 GLU A CA 1
ATOM 3152 C C . GLU A 1 385 ? -2.937 8.241 -12.183 1.00 88.38 385 GLU A C 1
ATOM 3154 O O . GLU A 1 385 ? -2.816 9.164 -12.986 1.00 88.38 385 GLU A O 1
ATOM 3159 N N . ALA A 1 386 ? -2.682 8.404 -10.884 1.00 89.06 386 ALA A N 1
ATOM 3160 C CA . ALA A 1 386 ? -2.156 9.635 -10.302 1.00 89.06 386 ALA A CA 1
ATOM 3161 C C . ALA A 1 386 ? -0.772 9.973 -10.865 1.00 89.06 386 ALA A C 1
ATOM 3163 O O . ALA A 1 386 ? -0.560 11.077 -11.365 1.00 89.06 386 ALA A O 1
ATOM 3164 N N . VAL A 1 387 ? 0.131 8.985 -10.893 1.00 91.75 387 VAL A N 1
ATOM 3165 C CA . VAL A 1 387 ? 1.420 9.098 -11.585 1.00 91.75 387 VAL A CA 1
ATOM 3166 C C . VAL A 1 387 ? 1.183 9.455 -13.050 1.00 91.75 387 VAL A C 1
ATOM 3168 O O . VAL A 1 387 ? 1.794 10.392 -13.551 1.00 91.75 387 VAL A O 1
ATOM 3171 N N . GLN A 1 388 ? 0.236 8.807 -13.737 1.00 89.75 388 GLN A N 1
ATOM 3172 C CA . GLN A 1 388 ? -0.041 9.099 -15.144 1.00 89.75 388 GLN A CA 1
ATOM 3173 C C . GLN A 1 388 ? -0.540 10.531 -15.393 1.00 89.75 388 GLN A C 1
ATOM 3175 O O . GLN A 1 388 ? -0.195 11.135 -16.410 1.00 89.75 388 GLN A O 1
ATOM 3180 N N . ARG A 1 389 ? -1.301 11.100 -14.459 1.00 86.56 389 ARG A N 1
ATOM 3181 C CA . ARG A 1 389 ? -1.816 12.476 -14.525 1.00 86.56 389 ARG A CA 1
ATOM 3182 C C . ARG A 1 389 ? -0.814 13.533 -14.065 1.00 86.56 389 ARG A C 1
ATOM 3184 O O . ARG A 1 389 ? -1.050 14.717 -14.309 1.00 86.56 389 ARG A O 1
ATOM 3191 N N . HIS A 1 390 ? 0.280 13.132 -13.418 1.00 86.19 390 HIS A N 1
ATOM 3192 C CA . HIS A 1 390 ? 1.306 14.059 -12.964 1.00 86.19 390 HIS A CA 1
ATOM 3193 C C . HIS A 1 390 ? 1.847 14.880 -14.144 1.00 86.19 390 HIS A C 1
ATOM 3195 O O . HIS A 1 390 ? 2.320 14.334 -15.144 1.00 86.19 390 HIS A O 1
ATOM 3201 N N . SER A 1 391 ? 1.732 16.203 -14.029 1.00 80.50 391 SER A N 1
ATOM 3202 C CA . SER A 1 391 ? 2.172 17.143 -15.057 1.00 80.50 391 SER A CA 1
ATOM 3203 C C . SER A 1 391 ? 3.647 17.462 -14.854 1.00 80.50 391 SER A C 1
ATOM 3205 O O . SER A 1 391 ? 4.005 18.096 -13.864 1.00 80.50 391 SER A O 1
ATOM 3207 N N . MET A 1 392 ? 4.480 17.038 -15.803 1.00 78.81 392 MET A N 1
ATOM 3208 C CA . MET A 1 392 ? 5.911 17.345 -15.813 1.00 78.81 392 MET A CA 1
ATOM 3209 C C . MET A 1 392 ? 6.093 18.854 -15.981 1.00 78.81 392 MET A C 1
ATOM 3211 O O . MET A 1 392 ? 5.576 19.431 -16.940 1.00 78.81 392 MET A O 1
ATOM 3215 N N . ARG A 1 393 ? 6.792 19.498 -15.043 1.00 71.06 393 ARG A N 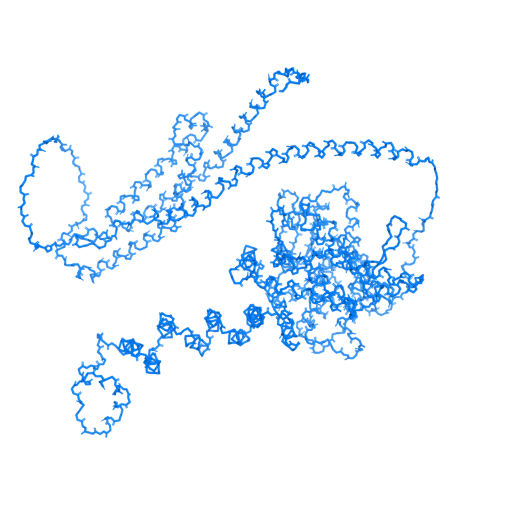1
ATOM 3216 C CA . ARG A 1 393 ? 7.047 20.946 -15.096 1.00 71.06 393 ARG A CA 1
ATOM 3217 C C . ARG A 1 393 ? 8.375 21.218 -15.785 1.00 71.06 393 ARG A C 1
ATOM 3219 O O . ARG A 1 393 ? 8.444 22.060 -16.675 1.00 71.06 393 ARG A O 1
ATOM 3226 N N . ASN A 1 394 ? 9.410 20.484 -15.381 1.00 76.19 394 ASN A N 1
ATOM 3227 C CA . ASN A 1 394 ? 10.746 20.541 -15.956 1.00 76.19 394 ASN A CA 1
ATOM 3228 C C . ASN A 1 394 ? 11.425 19.185 -15.750 1.00 76.19 394 ASN A C 1
ATOM 3230 O O . ASN A 1 394 ? 11.850 18.864 -14.644 1.00 76.19 394 ASN A O 1
ATOM 3234 N N . THR A 1 395 ? 11.574 18.414 -16.828 1.00 78.69 395 THR A N 1
ATOM 3235 C CA . THR A 1 395 ? 12.102 17.044 -16.804 1.00 78.69 395 THR A CA 1
ATOM 3236 C C . THR A 1 395 ? 13.422 16.900 -16.043 1.00 78.69 395 THR A C 1
ATOM 3238 O O . THR A 1 395 ? 13.602 15.931 -15.310 1.00 78.69 395 THR A O 1
ATOM 3241 N N . VAL A 1 396 ? 14.344 17.859 -16.178 1.00 81.94 396 VAL A N 1
ATOM 3242 C CA . VAL A 1 396 ? 15.657 17.795 -15.515 1.00 81.94 396 VAL A CA 1
ATOM 3243 C C . VAL A 1 396 ? 15.515 18.023 -14.011 1.00 81.94 396 VAL A C 1
ATOM 3245 O O . VAL A 1 396 ? 16.063 17.264 -13.211 1.00 81.94 396 VAL A O 1
ATOM 3248 N N . GLN A 1 397 ? 14.752 19.046 -13.622 1.00 84.31 397 GLN A N 1
ATOM 3249 C CA . GLN A 1 397 ? 14.542 19.397 -12.219 1.00 84.31 397 GLN A CA 1
ATOM 3250 C C . GLN A 1 397 ? 13.696 18.346 -11.491 1.00 84.31 397 GLN A C 1
ATOM 3252 O O . GLN A 1 397 ? 14.040 17.954 -10.379 1.00 84.31 397 GLN A O 1
ATOM 3257 N N . ASP A 1 398 ? 12.642 17.846 -12.139 1.00 85.38 398 ASP A N 1
ATOM 3258 C CA . ASP A 1 398 ? 11.762 16.807 -11.606 1.00 85.38 398 ASP A CA 1
ATOM 3259 C C . ASP A 1 398 ? 12.541 15.495 -11.410 1.00 85.38 398 ASP A C 1
ATOM 3261 O O . ASP A 1 398 ? 12.444 14.866 -10.357 1.00 85.38 398 ASP A O 1
ATOM 3265 N N . ASN A 1 399 ? 13.395 15.110 -12.368 1.00 86.69 399 ASN A N 1
ATOM 3266 C CA . ASN A 1 399 ? 14.244 13.926 -12.227 1.00 86.69 399 ASN A CA 1
ATOM 3267 C C . ASN A 1 399 ? 15.278 14.086 -11.099 1.00 86.69 399 ASN A C 1
ATOM 3269 O O . ASN A 1 399 ? 15.412 13.185 -10.272 1.00 86.69 399 ASN A O 1
ATOM 3273 N N . LYS A 1 400 ? 15.961 15.240 -11.014 1.00 88.94 400 LYS A N 1
ATOM 3274 C CA . LYS A 1 400 ? 16.908 15.539 -9.922 1.00 88.94 400 LYS A CA 1
ATOM 3275 C C . LYS A 1 400 ? 16.216 15.474 -8.559 1.00 88.94 400 LYS A C 1
ATOM 3277 O O . LYS A 1 400 ? 16.749 14.882 -7.624 1.00 88.94 400 LYS A O 1
ATOM 3282 N N . LEU A 1 401 ? 15.007 16.026 -8.467 1.00 91.25 401 LEU A N 1
ATOM 3283 C CA . LEU A 1 401 ? 14.195 15.975 -7.259 1.00 91.25 401 LEU A CA 1
ATOM 3284 C C . LEU A 1 401 ? 13.854 14.529 -6.887 1.00 91.25 401 LEU A C 1
ATOM 3286 O O . LEU A 1 401 ? 14.122 14.129 -5.762 1.00 91.25 401 LEU A O 1
ATOM 3290 N N . ILE A 1 402 ? 13.323 13.714 -7.804 1.00 92.62 402 ILE A N 1
ATOM 3291 C CA . ILE A 1 402 ? 12.980 12.308 -7.512 1.00 92.62 402 ILE A CA 1
ATOM 3292 C C . ILE A 1 402 ? 14.219 11.514 -7.063 1.00 92.62 402 ILE A C 1
ATOM 3294 O O . ILE A 1 402 ? 14.140 10.733 -6.113 1.00 92.62 402 ILE A O 1
ATOM 3298 N N . GLN A 1 403 ? 15.373 11.750 -7.688 1.00 89.31 403 GLN A N 1
ATOM 3299 C CA . GLN A 1 403 ? 16.643 11.132 -7.297 1.00 89.31 403 GLN A CA 1
ATOM 3300 C C . GLN A 1 403 ? 17.067 11.524 -5.877 1.00 89.31 403 GLN A C 1
ATOM 3302 O O . GLN A 1 403 ? 17.451 10.660 -5.087 1.00 89.31 403 GLN A O 1
ATOM 3307 N N . GLU A 1 404 ? 16.951 12.803 -5.517 1.00 90.56 404 GLU A N 1
ATOM 3308 C CA . GLU A 1 404 ? 17.210 13.276 -4.156 1.00 90.56 404 GLU A CA 1
ATOM 3309 C C . GLU A 1 404 ? 16.278 12.591 -3.143 1.00 90.56 404 GLU A C 1
ATOM 3311 O O . GLU A 1 404 ? 16.712 12.163 -2.072 1.00 90.56 404 GLU A O 1
ATOM 3316 N N . ARG A 1 405 ? 15.001 12.407 -3.500 1.00 93.69 405 ARG A N 1
ATOM 3317 C CA . ARG A 1 405 ? 14.013 11.713 -2.659 1.00 93.69 405 ARG A CA 1
ATOM 3318 C C . ARG A 1 405 ? 14.369 10.237 -2.461 1.00 93.69 405 ARG A C 1
ATOM 3320 O O . ARG A 1 405 ? 14.346 9.763 -1.327 1.00 93.69 405 ARG A O 1
ATOM 3327 N N . LEU A 1 406 ? 14.771 9.528 -3.517 1.00 93.31 406 LEU A N 1
ATOM 3328 C CA . LEU A 1 406 ? 15.268 8.149 -3.414 1.00 93.31 406 LEU A CA 1
ATOM 3329 C C . LEU A 1 406 ? 16.524 8.060 -2.540 1.00 93.31 406 LEU A C 1
ATOM 3331 O O . LEU A 1 406 ? 16.612 7.168 -1.696 1.00 93.31 406 LEU A O 1
ATOM 3335 N N . LYS A 1 407 ? 17.455 9.016 -2.663 1.00 90.31 407 LYS A N 1
ATOM 3336 C CA . LYS A 1 407 ? 18.634 9.100 -1.790 1.00 90.31 407 LYS A CA 1
ATOM 3337 C C . LYS A 1 407 ? 18.232 9.193 -0.313 1.00 90.31 407 LYS A C 1
ATOM 3339 O O . LYS A 1 407 ? 18.777 8.451 0.496 1.00 90.31 407 LYS A O 1
ATOM 3344 N N . LYS A 1 408 ? 17.229 10.010 0.041 1.00 89.88 408 LYS A N 1
ATOM 3345 C CA . LYS A 1 408 ? 16.715 10.104 1.425 1.00 89.88 408 LYS A CA 1
ATOM 3346 C C . LYS A 1 408 ? 16.132 8.791 1.960 1.00 89.88 408 LYS A C 1
ATOM 3348 O O . LYS A 1 408 ? 16.279 8.504 3.145 1.00 89.88 408 LYS A O 1
ATOM 3353 N N . LEU A 1 409 ? 15.506 7.975 1.109 1.00 91.56 409 LEU A N 1
ATOM 3354 C CA . LEU A 1 409 ? 15.026 6.642 1.503 1.00 91.56 409 LEU A CA 1
ATOM 3355 C C . LEU A 1 409 ? 16.177 5.657 1.738 1.00 91.56 409 LEU A C 1
ATOM 3357 O O . LEU A 1 409 ? 16.082 4.805 2.614 1.00 91.56 409 LEU A O 1
ATOM 3361 N N . ILE A 1 410 ? 17.275 5.789 0.997 1.00 90.75 410 ILE A N 1
ATOM 3362 C CA . ILE A 1 410 ? 18.479 4.971 1.196 1.00 90.75 410 ILE A CA 1
ATOM 3363 C C . ILE A 1 410 ? 19.234 5.409 2.456 1.00 90.75 410 ILE A C 1
ATOM 3365 O O . ILE A 1 410 ? 19.718 4.565 3.205 1.00 90.75 410 ILE A O 1
ATOM 3369 N N . GLU A 1 411 ? 19.279 6.712 2.742 1.00 87.56 411 GLU A N 1
ATOM 3370 C CA . GLU A 1 411 ? 19.921 7.265 3.942 1.00 87.56 411 GLU A CA 1
ATOM 3371 C C . GLU A 1 411 ? 19.324 6.710 5.247 1.00 87.56 411 GLU A C 1
ATOM 3373 O O . GLU A 1 411 ? 20.080 6.411 6.164 1.00 87.56 411 GLU A O 1
ATOM 3378 N N . ILE A 1 412 ? 18.003 6.503 5.347 1.00 89.00 412 ILE A N 1
ATOM 3379 C CA . ILE A 1 412 ? 17.406 5.869 6.542 1.00 89.00 412 ILE A CA 1
ATOM 3380 C C . ILE A 1 412 ? 17.697 4.356 6.614 1.00 89.00 412 ILE A C 1
ATOM 3382 O O . ILE A 1 412 ? 17.837 3.806 7.707 1.00 89.00 412 ILE A O 1
ATOM 3386 N N . LEU A 1 413 ? 17.828 3.670 5.470 1.00 89.25 413 LEU A N 1
ATOM 3387 C CA . LEU A 1 413 ? 18.178 2.243 5.438 1.00 89.25 413 LEU A CA 1
ATOM 3388 C C . LEU A 1 413 ? 19.611 2.007 5.920 1.00 89.25 413 LEU A C 1
ATOM 3390 O O . LEU A 1 413 ? 19.840 1.137 6.754 1.00 89.25 413 LEU A O 1
ATOM 3394 N N . CYS A 1 414 ? 20.548 2.799 5.401 1.00 85.94 414 CYS A N 1
ATOM 3395 C CA . CYS A 1 414 ? 21.992 2.617 5.553 1.00 85.94 414 CYS A CA 1
ATOM 3396 C C . CYS A 1 414 ? 22.637 3.516 6.623 1.00 85.94 414 CYS A C 1
ATOM 3398 O O . CYS A 1 414 ? 23.839 3.404 6.880 1.00 85.94 414 CYS A O 1
ATOM 3400 N N . GLY A 1 415 ? 21.877 4.449 7.199 1.00 76.81 415 GLY A N 1
ATOM 3401 C CA . GLY A 1 415 ? 22.417 5.570 7.964 1.00 76.81 415 GLY A CA 1
ATOM 3402 C C . GLY A 1 415 ? 23.171 6.580 7.084 1.00 76.81 415 GLY A C 1
ATOM 3403 O O . GLY A 1 415 ? 23.754 6.249 6.045 1.00 76.81 415 GLY A O 1
ATOM 3404 N N . VAL A 1 416 ? 23.191 7.839 7.521 1.00 65.75 416 VAL A N 1
ATOM 3405 C CA . VAL A 1 416 ? 24.057 8.881 6.937 1.00 65.75 416 VAL A CA 1
ATOM 3406 C C . VAL A 1 416 ? 25.514 8.620 7.359 1.00 65.75 416 VAL A C 1
ATOM 3408 O O . VAL A 1 416 ? 25.788 7.816 8.247 1.00 65.75 416 VAL A O 1
ATOM 3411 N N . THR A 1 417 ? 26.485 9.260 6.708 1.00 46.72 417 THR A N 1
ATOM 3412 C CA . THR A 1 417 ? 27.914 9.187 7.070 1.00 46.72 417 THR A CA 1
ATOM 3413 C C . THR A 1 417 ? 28.224 9.662 8.499 1.00 46.72 417 THR A C 1
ATOM 3415 O O . THR A 1 417 ? 29.292 9.338 9.014 1.00 46.72 417 THR A O 1
ATOM 3418 N N . SER A 1 418 ? 27.312 10.377 9.165 1.00 49.31 418 SER A N 1
ATOM 3419 C CA . SER A 1 418 ? 27.382 10.689 10.596 1.00 49.31 418 SER A CA 1
ATOM 3420 C C . SER A 1 418 ? 27.007 9.474 11.455 1.00 49.31 418 SER A C 1
ATOM 3422 O O . SER A 1 418 ? 25.958 8.862 11.273 1.00 49.31 418 SER A O 1
ATOM 3424 N N . SER A 1 419 ? 27.830 9.162 12.461 1.00 51.47 419 SER A N 1
ATOM 3425 C CA . SER A 1 419 ? 27.655 8.049 13.416 1.00 51.47 419 SER A CA 1
ATOM 3426 C C . SER A 1 419 ? 26.414 8.142 14.323 1.00 51.47 419 SER A C 1
ATOM 3428 O O . SER A 1 419 ? 26.235 7.315 15.212 1.00 51.47 419 SER A O 1
ATOM 3430 N N . THR A 1 420 ? 25.562 9.148 14.120 1.00 55.91 420 THR A N 1
ATOM 3431 C CA . THR A 1 420 ? 24.426 9.508 14.977 1.00 55.91 420 THR A CA 1
ATOM 3432 C C . THR A 1 420 ? 23.071 9.343 14.294 1.00 55.91 420 THR A C 1
ATOM 3434 O O . THR A 1 420 ? 22.072 9.791 14.837 1.00 55.91 420 THR A O 1
ATOM 3437 N N . ASN A 1 421 ? 23.006 8.782 13.088 1.00 72.88 421 ASN A N 1
ATOM 3438 C CA . ASN A 1 421 ? 21.746 8.630 12.362 1.00 72.88 421 ASN A CA 1
ATOM 3439 C C . ASN A 1 421 ? 21.210 7.203 12.491 1.00 72.88 421 ASN A C 1
ATOM 3441 O O . ASN A 1 421 ? 21.983 6.245 12.530 1.00 72.88 421 ASN A O 1
ATOM 3445 N N . ILE A 1 422 ? 19.881 7.053 12.493 1.00 80.94 422 ILE A N 1
ATOM 3446 C CA . ILE A 1 422 ? 19.264 5.721 12.476 1.00 80.94 422 ILE A CA 1
ATOM 3447 C C . ILE A 1 422 ? 19.689 4.993 11.196 1.00 80.94 422 ILE A C 1
ATOM 3449 O O . ILE A 1 422 ? 19.509 5.510 10.092 1.00 80.94 422 ILE A O 1
ATOM 3453 N N . ASN A 1 423 ? 20.216 3.784 11.376 1.00 86.62 423 ASN A N 1
ATOM 3454 C CA . ASN A 1 423 ? 20.503 2.805 10.335 1.00 86.62 423 ASN A CA 1
ATOM 3455 C C . ASN A 1 423 ? 19.593 1.593 10.581 1.00 86.62 423 ASN A C 1
ATOM 3457 O O . ASN A 1 423 ? 19.769 0.872 11.567 1.00 86.62 423 ASN A O 1
ATOM 3461 N N . LEU A 1 424 ? 18.595 1.395 9.713 1.00 87.62 424 LEU A N 1
ATOM 3462 C CA . LEU A 1 424 ? 17.621 0.312 9.872 1.00 87.62 424 LEU A CA 1
ATOM 3463 C C . LEU A 1 424 ? 18.257 -1.077 9.725 1.00 87.62 424 LEU A C 1
ATOM 3465 O O . LEU A 1 424 ? 17.835 -1.994 10.431 1.00 87.62 424 LEU A O 1
ATOM 3469 N N . PHE A 1 425 ? 19.282 -1.237 8.876 1.00 87.06 425 PHE A N 1
ATOM 3470 C CA . PHE A 1 425 ? 20.016 -2.503 8.785 1.00 87.06 425 PHE A CA 1
ATOM 3471 C C . PHE A 1 425 ? 20.701 -2.844 10.102 1.00 87.06 425 PHE A C 1
ATOM 3473 O O . PHE A 1 425 ? 20.495 -3.937 10.626 1.00 87.06 425 PHE A O 1
ATOM 3480 N N . SER A 1 426 ? 21.455 -1.908 10.676 1.00 82.06 426 SER A N 1
ATOM 3481 C CA . SER A 1 426 ? 22.104 -2.123 11.969 1.00 82.06 426 SER A CA 1
ATOM 3482 C C . SER A 1 426 ? 21.082 -2.364 13.074 1.00 82.06 426 SER A C 1
ATOM 3484 O O . SER A 1 426 ? 21.260 -3.263 13.884 1.00 82.06 426 SER A O 1
ATOM 3486 N N . TYR A 1 427 ? 19.974 -1.623 13.093 1.00 82.75 427 TYR A N 1
ATOM 3487 C CA . TYR A 1 427 ? 18.962 -1.796 14.131 1.00 82.75 427 TYR A CA 1
ATOM 3488 C C . TYR A 1 427 ? 18.328 -3.196 14.121 1.00 82.75 427 TYR A C 1
ATOM 3490 O O . TYR A 1 427 ? 18.221 -3.824 15.173 1.00 82.75 427 TYR A O 1
ATOM 3498 N N . ILE A 1 428 ? 17.948 -3.704 12.944 1.00 81.44 428 ILE A N 1
ATOM 3499 C CA . ILE A 1 428 ? 17.238 -4.987 12.820 1.00 81.44 428 ILE A CA 1
ATOM 3500 C C . ILE A 1 428 ? 18.195 -6.180 12.831 1.00 81.44 428 ILE A C 1
ATOM 3502 O O . ILE A 1 428 ? 17.888 -7.192 13.450 1.00 81.44 428 ILE A O 1
ATOM 3506 N N . PHE A 1 429 ? 19.362 -6.078 12.189 1.00 79.00 429 PHE A N 1
ATOM 3507 C CA . PHE A 1 429 ? 20.317 -7.188 12.093 1.00 79.00 429 PHE A CA 1
ATOM 3508 C C . PHE A 1 429 ? 21.407 -7.188 13.182 1.00 79.00 429 PHE A C 1
ATOM 3510 O O . PHE A 1 429 ? 22.130 -8.177 13.315 1.00 79.00 429 PHE A O 1
ATOM 3517 N N . GLN A 1 430 ? 21.568 -6.103 13.947 1.00 69.88 430 GLN A N 1
ATOM 3518 C CA . GLN A 1 430 ? 22.584 -5.959 15.004 1.00 69.88 430 GLN A CA 1
ATOM 3519 C C . GLN A 1 430 ? 21.963 -5.490 16.332 1.00 69.88 430 GLN A C 1
ATOM 3521 O O . GLN A 1 430 ? 22.569 -4.693 17.046 1.00 69.88 430 GLN A O 1
ATOM 3526 N N . SER A 1 431 ? 20.752 -5.954 16.662 1.00 51.75 431 SER A N 1
ATOM 3527 C CA . SER A 1 431 ? 19.960 -5.511 17.819 1.00 51.75 431 SER A CA 1
ATOM 3528 C C . SER A 1 431 ? 20.770 -5.483 19.131 1.00 51.75 431 SER A C 1
ATOM 3530 O O . SER A 1 431 ? 20.966 -6.512 19.772 1.00 51.75 431 SER A O 1
ATOM 3532 N N . ASN A 1 432 ? 21.247 -4.287 19.502 1.00 42.47 432 ASN A N 1
ATOM 3533 C CA . ASN A 1 432 ? 21.854 -3.811 20.760 1.00 42.47 432 ASN A CA 1
ATOM 3534 C C . ASN A 1 432 ? 22.973 -4.626 21.446 1.00 42.47 432 ASN A C 1
ATOM 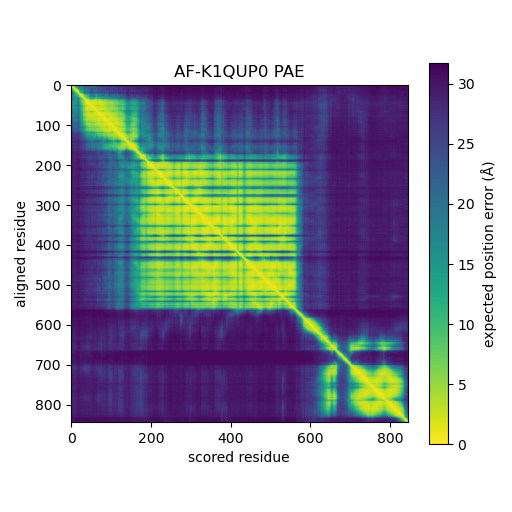3536 O O . ASN A 1 432 ? 23.586 -4.126 22.388 1.00 42.47 432 ASN A O 1
ATOM 3540 N N . HIS A 1 433 ? 23.323 -5.815 20.958 1.00 46.31 433 HIS A N 1
ATOM 3541 C CA . HIS A 1 433 ? 24.473 -6.593 21.403 1.00 46.31 433 HIS A CA 1
ATOM 3542 C C . HIS A 1 433 ? 25.125 -7.278 20.194 1.00 46.31 433 HIS A C 1
ATOM 3544 O O . HIS A 1 433 ? 24.432 -7.979 19.457 1.00 46.31 433 HIS A O 1
ATOM 3550 N N . PRO A 1 434 ? 26.458 -7.191 20.015 1.00 51.75 434 PRO A N 1
ATOM 3551 C CA . PRO A 1 434 ? 27.176 -7.873 18.929 1.00 51.75 434 PRO A CA 1
ATOM 3552 C C . PRO A 1 434 ? 26.895 -9.384 18.851 1.00 51.75 434 PRO A C 1
ATOM 3554 O O . PRO A 1 434 ? 27.046 -9.990 17.790 1.00 51.75 434 PRO A O 1
ATOM 3557 N N . ASN A 1 435 ? 26.447 -9.977 19.963 1.00 52.34 435 ASN A N 1
ATOM 3558 C CA . ASN A 1 435 ? 26.199 -11.406 20.121 1.00 52.34 435 ASN A CA 1
ATOM 3559 C C . ASN A 1 435 ? 24.711 -11.795 20.092 1.00 52.34 435 ASN A C 1
ATOM 3561 O O . ASN A 1 435 ? 24.432 -12.978 19.942 1.00 52.34 435 ASN A O 1
ATOM 3565 N N . ALA A 1 436 ? 23.756 -10.861 20.161 1.00 52.44 436 ALA A N 1
ATOM 3566 C CA . ALA A 1 436 ? 22.332 -11.208 20.128 1.00 52.44 436 ALA A CA 1
ATOM 3567 C C . ALA A 1 436 ? 21.862 -11.498 18.692 1.00 52.44 436 ALA A C 1
ATOM 3569 O O . ALA A 1 436 ? 22.175 -10.746 17.767 1.00 52.44 436 ALA A O 1
ATOM 3570 N N . SER A 1 437 ? 21.150 -12.609 18.499 1.00 57.34 437 SER A N 1
ATOM 3571 C CA . SER A 1 437 ? 20.446 -12.918 17.251 1.00 57.34 437 SER A CA 1
ATOM 3572 C C . SER A 1 437 ? 19.174 -12.075 17.130 1.00 57.34 437 SER A C 1
ATOM 3574 O O . SER A 1 437 ? 18.600 -11.666 18.138 1.00 57.34 437 SER A O 1
ATOM 3576 N N . ILE A 1 438 ? 18.711 -11.866 15.898 1.00 63.53 438 ILE A N 1
ATOM 3577 C CA . ILE A 1 438 ? 17.400 -11.264 15.608 1.00 63.53 438 ILE A CA 1
ATOM 3578 C C . ILE A 1 438 ? 16.306 -12.088 16.313 1.00 63.53 438 ILE A C 1
ATOM 3580 O O . ILE A 1 438 ? 16.366 -13.321 16.279 1.00 63.53 438 ILE A O 1
ATOM 3584 N N . ASP A 1 439 ? 15.317 -11.431 16.934 1.00 64.06 439 ASP A N 1
ATOM 3585 C CA . ASP A 1 439 ? 14.125 -12.108 17.468 1.00 64.06 439 ASP A CA 1
ATOM 3586 C C . ASP A 1 439 ? 13.436 -12.862 16.317 1.00 64.06 439 ASP A C 1
ATOM 3588 O O . ASP A 1 439 ? 13.241 -12.318 15.229 1.00 64.06 439 ASP A O 1
ATOM 3592 N N . HIS A 1 440 ? 13.053 -14.123 16.535 1.00 64.31 440 HIS A N 1
ATOM 3593 C CA . HIS A 1 440 ? 12.358 -14.929 15.529 1.00 64.31 440 HIS A CA 1
ATOM 3594 C C . HIS A 1 440 ? 11.109 -14.230 14.956 1.00 64.31 440 HIS A C 1
ATOM 3596 O O . HIS A 1 440 ? 10.740 -14.475 13.805 1.00 64.31 440 HIS A O 1
ATOM 3602 N N . ARG A 1 441 ? 10.474 -13.334 15.727 1.00 59.50 441 ARG A N 1
ATOM 3603 C CA . ARG A 1 441 ? 9.333 -12.511 15.287 1.00 59.50 441 ARG A CA 1
ATOM 3604 C C . ARG A 1 441 ? 9.702 -11.451 14.241 1.00 59.50 441 ARG A C 1
ATOM 3606 O O . ARG A 1 441 ? 8.843 -11.067 13.449 1.00 59.50 441 ARG A O 1
ATOM 3613 N N . ASP A 1 442 ? 10.965 -11.040 14.180 1.00 67.88 442 ASP A N 1
ATOM 3614 C CA . ASP A 1 442 ? 11.455 -9.974 13.301 1.00 67.88 442 ASP A CA 1
ATOM 3615 C C . ASP A 1 442 ? 12.078 -10.490 11.993 1.00 67.88 442 ASP A C 1
ATOM 3617 O O . ASP A 1 442 ? 12.381 -9.695 11.100 1.00 67.88 442 ASP A O 1
ATOM 3621 N N . TYR A 1 443 ? 12.199 -11.812 11.798 1.00 74.31 443 TYR A N 1
ATOM 3622 C CA . TYR A 1 443 ? 12.707 -12.382 10.539 1.00 74.31 443 TYR A CA 1
ATOM 3623 C C . TYR A 1 443 ? 11.906 -11.949 9.309 1.00 74.31 443 TYR A C 1
ATOM 3625 O O . TYR A 1 443 ? 12.487 -11.738 8.245 1.00 74.31 443 TYR A O 1
ATOM 3633 N N . GLY A 1 444 ? 10.589 -11.769 9.447 1.00 74.06 444 GLY A N 1
ATOM 3634 C CA . GLY A 1 444 ? 9.756 -11.262 8.355 1.00 74.06 444 GLY A CA 1
ATOM 3635 C C . GLY A 1 444 ? 10.146 -9.841 7.934 1.00 74.06 444 GLY A C 1
ATOM 3636 O O . GLY A 1 444 ? 10.224 -9.545 6.742 1.00 74.06 444 GLY A O 1
ATOM 3637 N N . ILE A 1 445 ? 10.450 -8.970 8.900 1.00 78.50 445 ILE A N 1
ATOM 3638 C CA . ILE A 1 445 ? 10.904 -7.597 8.637 1.00 78.50 445 ILE A CA 1
ATOM 3639 C C . ILE A 1 445 ? 12.317 -7.613 8.045 1.00 78.50 445 ILE A C 1
ATOM 3641 O O . ILE A 1 445 ? 12.574 -6.912 7.065 1.00 78.50 445 ILE A O 1
ATOM 3645 N N . ALA A 1 446 ? 13.215 -8.426 8.606 1.00 84.50 446 ALA A N 1
ATOM 3646 C CA . ALA A 1 446 ? 14.583 -8.582 8.121 1.00 84.50 446 ALA A CA 1
ATOM 3647 C C . ALA A 1 446 ? 14.611 -9.029 6.650 1.00 84.50 446 ALA A C 1
ATOM 3649 O O . ALA A 1 446 ? 15.327 -8.448 5.834 1.00 84.50 446 ALA A O 1
ATOM 3650 N N . GLU A 1 447 ? 13.775 -10.003 6.281 1.00 84.12 447 GLU A N 1
ATOM 3651 C CA . GLU A 1 447 ? 13.661 -10.461 4.898 1.00 84.12 447 GLU A CA 1
ATOM 3652 C C . GLU A 1 447 ? 13.087 -9.381 3.973 1.00 84.12 447 GLU A C 1
ATOM 3654 O O . GLU A 1 447 ? 13.615 -9.179 2.883 1.00 84.12 447 GLU A O 1
ATOM 3659 N N . ARG A 1 448 ? 12.063 -8.627 4.400 1.00 85.31 448 ARG A N 1
ATOM 3660 C CA . ARG A 1 448 ? 11.520 -7.513 3.599 1.00 85.31 448 ARG A CA 1
ATOM 3661 C C . ARG A 1 448 ? 12.551 -6.412 3.363 1.00 85.31 448 ARG A C 1
ATOM 3663 O O . ARG A 1 448 ? 12.657 -5.911 2.247 1.00 85.31 448 ARG A O 1
ATOM 3670 N N . LEU A 1 449 ? 13.370 -6.080 4.362 1.00 88.06 449 LEU A N 1
ATOM 3671 C CA . LEU A 1 449 ? 14.500 -5.167 4.165 1.00 88.06 449 LEU A CA 1
ATOM 3672 C C . LEU A 1 449 ? 15.550 -5.735 3.204 1.00 88.06 449 LEU A C 1
ATOM 3674 O O . LEU A 1 449 ? 16.078 -4.994 2.369 1.00 88.06 449 LEU A O 1
ATOM 3678 N N . LEU A 1 450 ? 15.816 -7.043 3.282 1.00 89.81 450 LEU A N 1
ATOM 3679 C CA . LEU A 1 450 ? 16.692 -7.740 2.342 1.00 89.81 450 LEU A CA 1
ATOM 3680 C C . LEU A 1 450 ? 16.082 -7.868 0.939 1.00 89.81 450 LEU A C 1
ATOM 3682 O O . LEU A 1 450 ? 16.815 -8.115 -0.002 1.00 89.81 450 LEU A O 1
ATOM 3686 N N . VAL A 1 451 ? 14.780 -7.671 0.743 1.00 91.06 451 VAL A N 1
ATOM 3687 C CA . VAL A 1 451 ? 14.189 -7.495 -0.595 1.00 91.06 451 VAL A CA 1
ATOM 3688 C C . VAL A 1 451 ? 14.353 -6.041 -1.050 1.00 91.06 451 VAL A C 1
ATOM 3690 O O . VAL A 1 451 ? 14.799 -5.782 -2.168 1.00 91.06 451 VAL A O 1
ATOM 3693 N N . LEU A 1 452 ? 14.069 -5.081 -0.166 1.00 93.38 452 LEU A N 1
ATOM 3694 C CA . LEU A 1 452 ? 14.079 -3.647 -0.460 1.00 93.38 452 LEU A CA 1
ATOM 3695 C C . LEU A 1 452 ? 15.430 -3.124 -0.955 1.00 93.38 452 LEU A C 1
ATOM 3697 O O . LEU A 1 452 ? 15.471 -2.401 -1.952 1.00 93.38 452 LEU A O 1
ATOM 3701 N N . ALA A 1 453 ? 16.535 -3.493 -0.305 1.00 94.00 453 ALA A N 1
ATOM 3702 C CA . ALA A 1 453 ? 17.854 -3.018 -0.723 1.00 94.00 453 ALA A CA 1
ATOM 3703 C C . ALA A 1 453 ? 18.327 -3.595 -2.067 1.00 94.00 453 ALA A C 1
ATOM 3705 O O . ALA A 1 453 ? 18.688 -2.806 -2.938 1.00 94.00 453 ALA A O 1
ATOM 3706 N N . PRO A 1 454 ? 18.282 -4.914 -2.318 1.00 94.25 454 PRO A N 1
ATOM 3707 C CA . PRO A 1 454 ? 18.538 -5.480 -3.638 1.00 94.25 454 PRO A CA 1
ATOM 3708 C C . PRO A 1 454 ? 17.665 -4.892 -4.741 1.00 94.25 454 PRO A C 1
ATOM 3710 O O . PRO A 1 454 ? 18.170 -4.680 -5.839 1.00 94.25 454 PRO A O 1
ATOM 3713 N N . VAL A 1 455 ? 16.397 -4.557 -4.470 1.00 95.81 455 VAL A N 1
ATOM 3714 C CA . VAL A 1 455 ? 15.559 -3.823 -5.434 1.00 95.81 455 VAL A CA 1
ATOM 3715 C C . VAL A 1 455 ? 16.181 -2.466 -5.774 1.00 95.81 455 VAL A C 1
ATOM 3717 O O . VAL A 1 455 ? 16.289 -2.129 -6.949 1.00 95.81 455 VAL A O 1
ATOM 3720 N N . LEU A 1 456 ? 16.660 -1.702 -4.790 1.00 95.81 456 LEU A N 1
ATOM 3721 C CA . LEU A 1 456 ? 17.365 -0.439 -5.042 1.00 95.81 456 LEU A CA 1
ATOM 3722 C C . LEU A 1 456 ? 18.662 -0.654 -5.849 1.00 95.81 456 LEU A C 1
ATOM 3724 O O . LEU A 1 456 ? 18.906 0.095 -6.795 1.00 95.81 456 LEU A O 1
ATOM 3728 N N . VAL A 1 457 ? 19.435 -1.708 -5.554 1.00 94.44 457 VAL A N 1
ATOM 3729 C CA . VAL A 1 457 ? 20.653 -2.081 -6.307 1.00 94.44 457 VAL A CA 1
ATOM 3730 C C . VAL A 1 457 ? 20.335 -2.441 -7.762 1.00 94.44 457 VAL A C 1
ATOM 3732 O O . VAL A 1 457 ? 21.003 -1.971 -8.680 1.00 94.44 457 VAL A O 1
ATOM 3735 N N . CYS A 1 458 ? 19.279 -3.222 -8.006 1.00 94.00 458 CYS A N 1
ATOM 3736 C CA . CYS A 1 458 ? 18.849 -3.608 -9.356 1.00 94.00 458 CYS A CA 1
ATOM 3737 C C . CYS A 1 458 ? 18.429 -2.405 -10.219 1.00 94.00 458 CYS A C 1
ATOM 3739 O O . CYS A 1 458 ? 18.352 -2.523 -11.439 1.00 94.00 458 CYS A O 1
ATOM 3741 N N . ASN A 1 459 ? 18.149 -1.257 -9.596 1.00 94.19 459 ASN A N 1
ATOM 3742 C CA . ASN A 1 459 ? 17.724 -0.026 -10.259 1.00 94.19 459 ASN A CA 1
ATOM 3743 C C . ASN A 1 459 ? 18.819 1.055 -10.312 1.00 94.19 459 ASN A C 1
ATOM 3745 O O . ASN A 1 459 ? 18.526 2.204 -10.667 1.00 94.19 459 ASN A O 1
ATOM 3749 N N . LEU A 1 460 ? 20.069 0.703 -9.985 1.00 91.56 460 LEU A N 1
ATOM 3750 C CA . LEU A 1 460 ? 21.229 1.583 -10.141 1.00 91.56 460 LEU A CA 1
ATOM 3751 C C . LEU A 1 460 ? 21.472 1.942 -11.611 1.00 91.56 460 LEU A C 1
ATOM 3753 O O . LEU A 1 460 ? 21.294 1.125 -12.515 1.00 91.56 460 LEU A O 1
ATOM 3757 N N . GLY A 1 461 ? 21.855 3.195 -11.853 1.00 85.56 461 GLY A N 1
ATOM 3758 C CA . GLY A 1 461 ? 22.040 3.742 -13.201 1.00 85.56 461 GLY A CA 1
ATOM 3759 C C . GLY A 1 461 ? 20.731 3.956 -13.974 1.00 85.56 461 GLY A C 1
ATOM 3760 O O . GLY A 1 461 ? 20.766 4.327 -15.146 1.00 85.56 461 GLY A O 1
ATOM 3761 N N . LYS A 1 462 ? 19.579 3.722 -13.331 1.00 87.56 462 LYS A N 1
ATOM 3762 C CA . LYS A 1 462 ? 18.235 3.987 -13.860 1.00 87.56 462 LYS A CA 1
ATOM 3763 C C . LYS A 1 462 ? 17.539 5.021 -12.978 1.00 87.56 462 LYS A C 1
ATOM 3765 O O . LYS A 1 462 ? 17.840 6.210 -13.067 1.00 87.56 462 LYS A O 1
ATOM 3770 N N . SER A 1 463 ? 16.631 4.579 -12.110 1.00 88.06 463 SER A N 1
ATOM 3771 C CA . SER A 1 463 ? 15.953 5.442 -11.138 1.00 88.06 463 SER A CA 1
ATOM 3772 C C . SER A 1 463 ? 16.861 5.799 -9.958 1.00 88.06 463 SER A C 1
ATOM 3774 O O . SER A 1 463 ? 16.744 6.888 -9.403 1.00 88.06 463 SER A O 1
ATOM 3776 N N . VAL A 1 464 ? 17.778 4.901 -9.579 1.00 90.38 464 VAL A N 1
ATOM 3777 C CA . VAL A 1 464 ? 18.714 5.102 -8.465 1.00 90.38 464 VAL A CA 1
ATOM 3778 C C . VAL A 1 464 ? 20.076 5.520 -9.012 1.00 90.38 464 VAL A C 1
ATOM 3780 O O . VAL A 1 464 ? 20.620 4.886 -9.916 1.00 90.38 464 VAL A O 1
ATOM 3783 N N . TYR A 1 465 ? 20.639 6.600 -8.473 1.00 86.31 465 TYR A N 1
ATOM 3784 C CA . TYR A 1 465 ? 21.911 7.134 -8.956 1.00 86.31 465 TYR A CA 1
ATOM 3785 C C . TYR A 1 465 ? 23.102 6.318 -8.426 1.00 86.31 465 TYR A C 1
ATOM 3787 O O . TYR A 1 465 ? 23.100 5.976 -7.248 1.00 86.31 465 TYR A O 1
ATOM 3795 N N . PRO A 1 466 ? 24.144 6.039 -9.229 1.00 86.81 466 PRO A N 1
ATOM 3796 C CA . PRO A 1 466 ? 25.286 5.224 -8.802 1.00 86.81 466 PRO A CA 1
ATOM 3797 C C . PRO A 1 466 ? 26.002 5.672 -7.521 1.00 86.81 466 PRO A C 1
ATOM 3799 O O . PRO A 1 466 ? 26.569 4.842 -6.827 1.00 86.81 466 PRO A O 1
ATOM 3802 N N . VAL A 1 467 ? 25.937 6.956 -7.155 1.00 85.94 467 VAL A N 1
ATOM 3803 C CA . VAL A 1 467 ? 26.633 7.523 -5.980 1.00 85.94 467 VAL A CA 1
ATOM 3804 C C . VAL A 1 467 ? 26.301 6.835 -4.645 1.00 85.94 467 VAL A C 1
ATOM 3806 O O . VAL A 1 467 ? 27.090 6.886 -3.707 1.00 85.94 467 VAL A O 1
ATOM 3809 N N . VAL A 1 468 ? 25.137 6.189 -4.532 1.00 87.31 468 VAL A N 1
ATOM 3810 C CA . VAL A 1 468 ? 24.734 5.462 -3.313 1.00 87.31 468 VAL A CA 1
ATOM 3811 C C . VAL A 1 468 ? 25.161 3.990 -3.311 1.00 87.31 468 VAL A C 1
ATOM 3813 O O . VAL A 1 468 ? 24.986 3.319 -2.297 1.00 87.31 468 VAL A O 1
ATOM 3816 N N . GLU A 1 469 ? 25.718 3.485 -4.416 1.00 90.50 469 GLU A N 1
ATOM 3817 C CA . GLU A 1 469 ? 26.064 2.073 -4.617 1.00 90.50 469 GLU A CA 1
ATOM 3818 C C . GLU A 1 469 ? 27.028 1.554 -3.543 1.00 90.50 469 GLU A C 1
ATOM 3820 O O . GLU A 1 469 ? 26.684 0.615 -2.824 1.00 90.50 469 GLU A O 1
ATOM 3825 N N . THR A 1 470 ? 28.184 2.206 -3.367 1.00 89.19 470 THR A N 1
ATOM 3826 C CA . THR A 1 470 ? 29.205 1.805 -2.384 1.00 89.19 470 THR A CA 1
ATOM 3827 C C . THR A 1 470 ? 28.638 1.765 -0.967 1.00 89.19 470 THR A C 1
ATOM 3829 O O . THR A 1 470 ? 28.891 0.829 -0.207 1.00 89.19 470 THR A O 1
ATOM 3832 N N . LYS A 1 471 ? 27.831 2.765 -0.590 1.00 87.06 471 LYS A N 1
ATOM 3833 C CA . LYS A 1 471 ? 27.238 2.842 0.752 1.00 87.06 471 LYS A CA 1
ATOM 3834 C C . LYS A 1 471 ? 26.199 1.740 0.966 1.00 87.06 471 LYS A C 1
ATOM 3836 O O . LYS A 1 471 ? 26.229 1.078 1.997 1.00 87.06 471 LYS A O 1
ATOM 3841 N N . LEU A 1 472 ? 25.321 1.511 -0.007 1.00 89.75 472 LEU A N 1
ATOM 3842 C CA . LEU A 1 472 ? 24.294 0.474 0.073 1.00 89.75 472 LEU A CA 1
ATOM 3843 C C . LEU A 1 472 ? 24.913 -0.928 0.159 1.00 89.75 472 LEU A C 1
ATO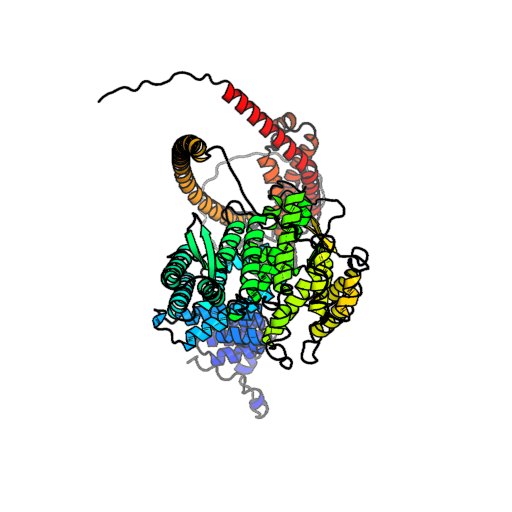M 3845 O O . LEU A 1 472 ? 24.555 -1.704 1.044 1.00 89.75 472 LEU A O 1
ATOM 3849 N N . MET A 1 473 ? 25.878 -1.232 -0.713 1.00 91.75 473 MET A N 1
ATOM 3850 C CA . MET A 1 473 ? 26.539 -2.540 -0.737 1.00 91.75 473 MET A CA 1
ATOM 3851 C C . MET A 1 473 ? 27.431 -2.775 0.486 1.00 91.75 473 MET A C 1
ATOM 3853 O O . MET A 1 473 ? 27.417 -3.877 1.036 1.00 91.75 473 MET A O 1
ATOM 3857 N N . SER A 1 474 ? 28.161 -1.759 0.960 1.00 88.19 474 SER A N 1
ATOM 3858 C CA . SER A 1 474 ? 28.985 -1.894 2.172 1.00 88.19 474 SER A CA 1
ATOM 3859 C C . SER A 1 474 ? 28.141 -2.175 3.417 1.00 88.19 474 SER A C 1
ATOM 3861 O O . SER A 1 474 ? 28.494 -3.065 4.184 1.00 88.19 474 SER A O 1
ATOM 3863 N N . GLU A 1 475 ? 27.001 -1.500 3.611 1.00 87.81 475 GLU A N 1
ATOM 3864 C CA . GLU A 1 475 ? 26.106 -1.786 4.745 1.00 87.81 475 GLU A CA 1
ATOM 3865 C C . GLU A 1 475 ? 25.500 -3.195 4.674 1.00 87.81 475 GLU A C 1
ATOM 3867 O O . GLU A 1 475 ? 25.455 -3.885 5.691 1.00 87.81 475 GLU A O 1
ATOM 3872 N N . LEU A 1 476 ? 25.115 -3.678 3.485 1.00 89.94 476 LEU A N 1
ATOM 3873 C CA . LEU A 1 476 ? 24.667 -5.067 3.306 1.00 89.94 476 LEU A CA 1
ATOM 3874 C C . LEU A 1 476 ? 25.764 -6.085 3.668 1.00 89.94 476 LEU A C 1
ATOM 3876 O O . LEU A 1 476 ? 25.472 -7.136 4.241 1.00 89.94 476 LEU A O 1
ATOM 3880 N N . CYS A 1 477 ? 27.030 -5.769 3.382 1.00 89.69 477 CYS A N 1
ATOM 3881 C CA . CYS A 1 477 ? 28.176 -6.621 3.722 1.00 89.69 477 CYS A CA 1
ATOM 3882 C C . CYS A 1 477 ? 28.561 -6.575 5.209 1.00 89.69 477 CYS A C 1
ATOM 3884 O O . CYS A 1 477 ? 29.211 -7.497 5.692 1.00 89.69 477 CYS A O 1
ATOM 3886 N N . LYS A 1 478 ? 28.115 -5.566 5.974 1.00 87.44 478 LYS A N 1
ATOM 3887 C CA . LYS A 1 478 ? 28.283 -5.532 7.443 1.00 87.44 478 LYS A CA 1
ATOM 3888 C C . LYS A 1 478 ? 27.367 -6.505 8.178 1.00 87.44 478 LYS A C 1
ATOM 3890 O O . LYS A 1 478 ? 27.580 -6.776 9.363 1.00 87.44 478 LYS A O 1
ATOM 3895 N N . ILE A 1 479 ? 26.314 -6.988 7.525 1.00 87.69 479 ILE A N 1
ATOM 3896 C CA . ILE A 1 479 ? 25.352 -7.892 8.146 1.00 87.69 479 ILE A CA 1
ATOM 3897 C C . ILE A 1 479 ? 26.006 -9.266 8.321 1.00 87.69 479 ILE A C 1
ATOM 3899 O O . ILE A 1 479 ? 26.336 -9.945 7.351 1.00 87.69 479 ILE A O 1
ATOM 3903 N N . LYS A 1 480 ? 26.166 -9.708 9.570 1.00 86.00 480 LYS A N 1
ATOM 3904 C CA . LYS A 1 480 ? 26.685 -11.048 9.860 1.00 86.00 480 LYS A CA 1
ATOM 3905 C C . LYS A 1 480 ? 25.622 -12.099 9.542 1.00 86.00 480 LYS A C 1
ATOM 3907 O O . LYS A 1 480 ? 24.531 -12.054 10.112 1.00 86.00 480 LYS A O 1
ATOM 3912 N N . VAL A 1 481 ? 25.956 -13.047 8.669 1.00 85.62 481 VAL A N 1
ATOM 3913 C CA . VAL A 1 481 ? 25.160 -14.262 8.448 1.00 85.62 481 VAL A CA 1
ATOM 3914 C C . VAL A 1 481 ? 25.340 -15.166 9.665 1.00 85.62 481 VAL A C 1
ATOM 3916 O O . VAL A 1 481 ? 26.475 -15.460 10.040 1.00 85.62 481 VAL A O 1
ATOM 3919 N N . ARG A 1 482 ? 24.239 -15.580 10.294 1.00 82.81 482 ARG A N 1
ATOM 3920 C CA . ARG A 1 482 ? 24.263 -16.474 11.456 1.00 82.81 482 ARG A CA 1
ATOM 3921 C C . ARG A 1 482 ? 23.541 -17.784 11.158 1.00 82.81 482 ARG A C 1
ATOM 3923 O O . ARG A 1 482 ? 22.687 -17.827 10.272 1.00 82.81 482 ARG A O 1
ATOM 3930 N N . GLU A 1 483 ? 23.879 -18.835 11.897 1.00 78.12 483 GLU A N 1
ATOM 3931 C CA . GLU A 1 483 ? 23.276 -20.163 11.721 1.00 78.12 483 GLU A CA 1
ATOM 3932 C C . GLU A 1 483 ? 21.800 -20.196 12.137 1.00 78.12 483 GLU A C 1
ATOM 3934 O O . GLU A 1 483 ? 21.031 -20.977 11.584 1.00 78.12 483 GLU A O 1
ATOM 3939 N N . GLU A 1 484 ? 21.372 -19.322 13.055 1.00 81.69 484 GLU A N 1
ATOM 3940 C CA . GLU A 1 484 ? 19.990 -19.293 13.550 1.00 81.69 484 GLU A CA 1
ATOM 3941 C C . GLU A 1 484 ? 19.005 -18.667 12.554 1.00 81.69 484 GLU A C 1
ATOM 3943 O O . GLU A 1 484 ? 17.790 -18.805 12.699 1.00 81.69 484 GLU A O 1
ATOM 3948 N N . TYR A 1 485 ? 19.505 -17.950 11.547 1.00 83.19 485 TYR A N 1
ATOM 3949 C CA . TYR A 1 485 ? 18.658 -17.335 10.533 1.00 83.19 485 TYR A CA 1
ATOM 3950 C C . TYR A 1 485 ? 17.999 -18.404 9.650 1.00 83.19 485 TYR A C 1
ATOM 3952 O O . TYR A 1 485 ? 18.629 -19.413 9.322 1.00 83.19 485 TYR A O 1
ATOM 3960 N N . PRO A 1 486 ? 16.755 -18.176 9.183 1.00 84.12 486 PRO A N 1
ATOM 3961 C CA . PRO A 1 486 ? 16.124 -19.063 8.215 1.00 84.12 486 PRO A CA 1
ATOM 3962 C C . PRO A 1 486 ? 17.038 -19.275 7.005 1.00 84.12 486 PRO A C 1
ATOM 3964 O O . PRO A 1 486 ? 17.570 -18.305 6.463 1.00 84.12 486 PRO A O 1
ATOM 3967 N N . SER A 1 487 ? 17.182 -20.522 6.544 1.00 84.94 487 SER A N 1
ATOM 3968 C CA . SER A 1 487 ? 18.101 -20.877 5.447 1.00 84.94 487 SER A CA 1
ATOM 3969 C C . SER A 1 487 ? 17.916 -19.988 4.218 1.00 84.94 487 SER A C 1
ATOM 3971 O O . SER A 1 487 ? 18.888 -19.493 3.655 1.00 84.94 487 SER A O 1
ATOM 3973 N N . ARG A 1 488 ? 16.661 -19.683 3.866 1.00 84.00 488 ARG A N 1
ATOM 3974 C CA . ARG A 1 488 ? 16.313 -18.748 2.789 1.00 84.00 488 ARG A CA 1
ATOM 3975 C C . ARG A 1 488 ? 16.940 -17.360 2.978 1.00 84.00 488 ARG A C 1
ATOM 3977 O O . ARG A 1 488 ? 17.484 -16.818 2.020 1.00 84.00 488 ARG A O 1
ATOM 3984 N N . LEU A 1 489 ? 16.866 -16.796 4.184 1.00 85.94 489 LEU A N 1
ATOM 3985 C CA . LEU A 1 489 ? 17.422 -15.482 4.511 1.00 85.94 489 LEU A CA 1
ATOM 3986 C C . LEU A 1 489 ? 18.958 -15.513 4.460 1.00 85.94 489 LEU A C 1
ATOM 3988 O O . LEU A 1 489 ? 19.565 -14.652 3.824 1.00 85.94 489 LEU A O 1
ATOM 3992 N N . SER A 1 490 ? 19.580 -16.527 5.068 1.00 90.00 490 SER A N 1
ATOM 3993 C CA . SER A 1 490 ? 21.041 -16.701 5.097 1.00 90.00 490 SER A CA 1
ATOM 3994 C C . SER A 1 490 ? 21.644 -16.892 3.712 1.00 90.00 490 SER A C 1
ATOM 3996 O O . SER A 1 490 ? 22.643 -16.255 3.372 1.00 90.00 490 SER A O 1
ATOM 3998 N N . GLU A 1 491 ? 21.033 -17.745 2.891 1.00 91.50 491 GLU A N 1
ATOM 3999 C CA . GLU A 1 491 ? 21.468 -17.998 1.519 1.00 91.50 491 GLU A CA 1
ATOM 4000 C C . GLU A 1 491 ? 21.328 -16.751 0.646 1.00 91.50 491 GLU A C 1
ATOM 4002 O O . GLU A 1 491 ? 22.243 -16.433 -0.119 1.00 91.50 491 GLU A O 1
ATOM 4007 N N . ALA A 1 492 ? 20.210 -16.027 0.767 1.00 91.81 492 ALA A N 1
ATOM 4008 C CA . ALA A 1 492 ? 19.992 -14.797 0.018 1.00 91.81 492 ALA A CA 1
ATOM 4009 C C . ALA A 1 492 ? 21.006 -13.721 0.410 1.00 91.81 492 ALA A C 1
ATOM 4011 O O . ALA A 1 492 ? 21.639 -13.133 -0.466 1.00 91.81 492 ALA A O 1
ATOM 4012 N N . LEU A 1 493 ? 21.224 -13.516 1.712 1.00 92.69 493 LEU A N 1
ATOM 4013 C CA . LEU A 1 493 ? 22.196 -12.549 2.211 1.00 92.69 493 LEU A CA 1
ATOM 4014 C C . LEU A 1 493 ? 23.615 -12.906 1.751 1.00 92.69 493 LEU A C 1
ATOM 4016 O O . LEU A 1 493 ? 24.305 -12.059 1.191 1.00 92.69 493 LEU A O 1
ATOM 4020 N N . THR A 1 494 ? 24.012 -14.174 1.882 1.00 93.88 494 THR A N 1
ATOM 4021 C CA . THR A 1 494 ? 25.319 -14.665 1.412 1.00 93.88 494 THR A CA 1
ATOM 4022 C C . THR A 1 494 ? 25.489 -14.456 -0.094 1.00 93.88 494 THR A C 1
ATOM 4024 O O . THR A 1 494 ? 26.559 -14.066 -0.556 1.00 93.88 494 THR A O 1
ATOM 4027 N N . SER A 1 495 ? 24.434 -14.696 -0.877 1.00 94.69 495 SER A N 1
ATOM 4028 C CA . SER A 1 495 ? 24.463 -14.517 -2.333 1.00 94.69 495 SER A CA 1
ATOM 4029 C C . SER A 1 495 ? 24.588 -13.044 -2.726 1.00 94.69 495 SER A C 1
ATOM 4031 O O . SER A 1 495 ? 25.345 -12.724 -3.637 1.00 94.69 495 SER A O 1
ATOM 4033 N N . VAL A 1 496 ? 23.897 -12.142 -2.019 1.00 94.19 496 VAL A N 1
ATOM 4034 C CA . VAL A 1 496 ? 24.006 -10.688 -2.223 1.00 94.19 496 VAL A CA 1
ATOM 4035 C C . VAL A 1 496 ? 25.397 -10.177 -1.833 1.00 94.19 496 VAL A C 1
ATOM 4037 O O . VAL A 1 496 ? 25.980 -9.392 -2.571 1.00 94.19 496 VAL A O 1
ATOM 4040 N N . GLN A 1 497 ? 25.968 -10.656 -0.725 1.00 93.56 497 GLN A N 1
ATOM 4041 C CA . GLN A 1 497 ? 27.309 -10.265 -0.266 1.00 93.56 497 GLN A CA 1
ATOM 4042 C C . GLN A 1 497 ? 28.434 -10.741 -1.195 1.00 93.56 497 GLN A C 1
ATOM 4044 O O . GLN A 1 497 ? 29.494 -10.127 -1.248 1.00 93.56 497 GLN A O 1
ATOM 4049 N N . ARG A 1 498 ? 28.208 -11.825 -1.947 1.00 93.75 498 ARG A N 1
ATOM 4050 C CA . ARG A 1 498 ? 29.153 -12.363 -2.942 1.00 93.75 498 ARG A CA 1
ATOM 4051 C C . ARG A 1 498 ? 28.911 -11.847 -4.361 1.00 93.75 498 ARG A C 1
ATOM 4053 O O . ARG A 1 498 ? 29.613 -12.262 -5.281 1.00 93.75 498 ARG A O 1
ATOM 4060 N N . ALA A 1 499 ? 27.903 -11.003 -4.565 1.00 93.62 499 ALA A N 1
ATOM 4061 C CA . ALA A 1 499 ? 27.566 -10.483 -5.881 1.00 93.62 499 ALA A CA 1
ATOM 4062 C C . ALA A 1 499 ? 28.699 -9.598 -6.425 1.00 93.62 499 ALA A C 1
ATOM 4064 O O . ALA A 1 499 ? 29.170 -8.701 -5.733 1.00 93.62 499 ALA A O 1
ATOM 4065 N N . GLY A 1 500 ? 29.111 -9.817 -7.676 1.00 91.50 500 GLY A N 1
ATOM 4066 C CA . GLY A 1 500 ? 30.098 -8.976 -8.362 1.00 91.50 500 GLY A CA 1
ATOM 4067 C C . GLY A 1 500 ? 29.469 -7.859 -9.197 1.00 91.50 500 GLY A C 1
ATOM 4068 O O . GLY A 1 500 ? 30.180 -7.036 -9.776 1.00 91.50 500 GLY A O 1
ATOM 4069 N N . SER A 1 501 ? 28.139 -7.838 -9.302 1.00 92.81 501 SER A N 1
ATOM 4070 C CA . SER A 1 501 ? 27.404 -6.895 -10.139 1.00 92.81 501 SER A CA 1
ATOM 4071 C C . SER A 1 501 ? 25.925 -6.767 -9.747 1.00 92.81 501 SER A C 1
ATOM 4073 O O . SER A 1 501 ? 25.370 -7.674 -9.114 1.00 92.81 501 SER A O 1
ATOM 4075 N N . PRO A 1 502 ? 25.230 -5.702 -10.197 1.00 93.06 502 PRO A N 1
ATOM 4076 C CA . PRO A 1 502 ? 23.776 -5.594 -10.068 1.00 93.06 502 PRO A CA 1
ATOM 4077 C C . PRO A 1 502 ? 23.011 -6.774 -10.692 1.00 93.06 502 PRO A C 1
ATOM 4079 O O . PRO A 1 502 ? 21.989 -7.195 -10.150 1.00 93.06 502 PRO A O 1
ATOM 4082 N N . ALA A 1 503 ? 23.506 -7.353 -11.794 1.00 92.88 503 ALA A N 1
ATOM 4083 C CA . ALA A 1 503 ? 22.916 -8.551 -12.393 1.00 92.88 503 ALA A CA 1
ATOM 4084 C C . ALA A 1 503 ? 23.006 -9.781 -11.469 1.00 92.88 503 ALA A C 1
ATOM 4086 O O . ALA A 1 503 ? 22.086 -10.601 -11.443 1.00 92.88 503 ALA A O 1
ATOM 4087 N N . ASP A 1 504 ? 24.082 -9.920 -10.691 1.00 93.88 504 ASP A N 1
ATOM 4088 C CA . ASP A 1 504 ? 24.234 -11.005 -9.712 1.00 93.88 504 ASP A CA 1
ATOM 4089 C C . ASP A 1 504 ? 23.288 -10.812 -8.521 1.00 93.88 504 ASP A C 1
ATOM 4091 O O . ASP A 1 504 ? 22.629 -11.764 -8.097 1.00 93.88 504 ASP A O 1
ATOM 4095 N N . VAL A 1 505 ? 23.146 -9.567 -8.049 1.00 94.75 505 VAL A N 1
ATOM 4096 C CA . VAL A 1 505 ? 22.174 -9.199 -7.007 1.00 94.75 505 VAL A CA 1
ATOM 4097 C C . VAL A 1 505 ? 20.745 -9.507 -7.457 1.00 94.75 505 VAL A C 1
ATOM 4099 O O . VAL A 1 505 ? 19.971 -10.079 -6.690 1.00 94.75 505 VAL A O 1
ATOM 4102 N N . ALA A 1 506 ? 20.397 -9.220 -8.713 1.00 94.19 506 ALA A N 1
ATOM 4103 C CA . ALA A 1 506 ? 19.085 -9.556 -9.260 1.00 94.19 506 ALA A CA 1
ATOM 4104 C C . ALA A 1 506 ? 18.825 -11.067 -9.297 1.00 94.19 506 ALA A C 1
ATOM 4106 O O . ALA A 1 506 ? 17.707 -11.494 -9.011 1.00 94.19 506 ALA A O 1
ATOM 4107 N N . ARG A 1 507 ? 19.839 -11.891 -9.600 1.00 92.75 507 ARG A N 1
ATOM 4108 C CA . ARG A 1 507 ? 19.706 -13.357 -9.544 1.00 92.75 507 ARG A CA 1
ATOM 4109 C C . ARG A 1 507 ? 19.502 -13.848 -8.114 1.00 92.75 507 ARG A C 1
ATOM 4111 O O . ARG A 1 507 ? 18.621 -14.675 -7.885 1.00 92.75 507 ARG A O 1
ATOM 4118 N N . ALA A 1 508 ? 20.257 -13.314 -7.152 1.00 94.31 508 ALA A N 1
ATOM 4119 C CA . ALA A 1 508 ? 20.058 -13.617 -5.735 1.00 94.31 508 ALA A CA 1
ATOM 4120 C C . ALA A 1 508 ? 18.637 -13.242 -5.275 1.00 94.31 508 ALA A C 1
ATOM 4122 O O . ALA A 1 508 ? 17.959 -14.044 -4.632 1.00 94.31 508 ALA A O 1
ATOM 4123 N N . LEU A 1 509 ? 18.153 -12.066 -5.685 1.00 93.69 509 LEU A N 1
ATOM 4124 C CA . LEU A 1 509 ? 16.798 -11.603 -5.404 1.00 93.69 509 LEU A CA 1
ATOM 4125 C C . LEU A 1 509 ? 15.731 -12.498 -6.056 1.00 93.69 509 LEU A C 1
ATOM 4127 O O . LEU A 1 509 ? 14.768 -12.864 -5.395 1.00 93.69 509 LEU A O 1
ATOM 4131 N N . GLN A 1 510 ? 15.898 -12.905 -7.317 1.00 91.94 510 GLN A N 1
ATOM 4132 C CA . GLN A 1 510 ? 14.976 -13.834 -7.985 1.00 91.94 510 GLN A CA 1
ATOM 4133 C C . GLN A 1 510 ? 14.869 -15.175 -7.251 1.00 91.94 510 GLN A C 1
ATOM 4135 O O . GLN A 1 510 ? 13.769 -15.699 -7.102 1.00 91.94 510 GLN A O 1
ATOM 4140 N N . ILE A 1 511 ? 15.992 -15.717 -6.767 1.00 90.06 511 ILE A N 1
ATOM 4141 C CA . ILE A 1 511 ? 16.006 -16.959 -5.984 1.00 90.06 511 ILE A CA 1
ATOM 4142 C C . ILE A 1 511 ? 15.288 -16.757 -4.645 1.00 90.06 511 ILE A C 1
ATOM 4144 O O . ILE A 1 511 ? 14.477 -17.601 -4.261 1.00 90.06 511 ILE A O 1
ATOM 4148 N N . LEU A 1 512 ? 15.548 -15.641 -3.953 1.00 88.38 512 LEU A N 1
ATOM 4149 C CA . LEU A 1 512 ? 14.866 -15.293 -2.705 1.00 88.38 512 LEU A CA 1
ATOM 4150 C C . LEU A 1 512 ? 13.346 -15.205 -2.908 1.00 88.38 512 LEU A C 1
ATOM 4152 O O . LEU A 1 512 ? 12.602 -15.838 -2.162 1.00 88.38 512 LEU A O 1
ATOM 4156 N N . LEU A 1 513 ? 12.897 -14.477 -3.934 1.00 83.88 513 LEU A N 1
ATOM 4157 C CA . LEU A 1 513 ? 11.480 -14.303 -4.261 1.00 83.88 513 LEU A CA 1
ATOM 4158 C C . LEU A 1 513 ? 10.816 -15.620 -4.677 1.00 83.88 513 LEU A C 1
ATOM 4160 O O . LEU A 1 513 ? 9.730 -15.925 -4.204 1.00 83.88 513 LEU A O 1
ATOM 4164 N N . LEU A 1 514 ? 11.494 -16.465 -5.458 1.00 81.94 514 LEU A N 1
ATOM 4165 C CA . LEU A 1 514 ? 10.970 -17.784 -5.818 1.00 81.94 514 LEU A CA 1
ATOM 4166 C C . LEU A 1 514 ? 10.762 -18.665 -4.575 1.00 81.94 514 LEU A C 1
ATOM 4168 O O . LEU A 1 514 ? 9.726 -19.308 -4.427 1.00 81.94 514 LEU A O 1
ATOM 4172 N N . LYS A 1 515 ? 11.727 -18.658 -3.646 1.00 77.69 515 LYS A N 1
ATOM 4173 C CA . LYS A 1 515 ? 11.616 -19.357 -2.353 1.00 77.69 515 LYS A CA 1
ATOM 4174 C C . LYS A 1 515 ? 10.614 -18.692 -1.399 1.00 77.69 515 LYS A C 1
ATOM 4176 O O . LYS A 1 515 ? 10.252 -19.283 -0.378 1.00 77.69 515 LYS A O 1
ATOM 4181 N N . ARG A 1 516 ? 10.188 -17.462 -1.685 1.00 68.88 516 ARG A N 1
ATOM 4182 C CA . ARG A 1 516 ? 9.194 -16.697 -0.931 1.00 68.88 516 ARG A CA 1
ATOM 4183 C C . ARG A 1 516 ? 7.859 -16.728 -1.662 1.00 68.88 516 ARG A C 1
ATOM 4185 O O . ARG A 1 516 ? 7.541 -15.841 -2.440 1.00 68.88 516 ARG A O 1
ATOM 4192 N N . GLU A 1 517 ? 7.061 -17.754 -1.373 1.00 58.25 517 GLU A N 1
ATOM 4193 C CA . GLU A 1 517 ? 5.654 -17.820 -1.809 1.00 58.25 517 GLU A CA 1
ATOM 4194 C C . GLU A 1 517 ? 5.463 -17.712 -3.337 1.00 58.25 517 GLU A C 1
ATOM 4196 O O . GLU A 1 517 ? 4.394 -17.329 -3.804 1.00 58.25 517 GLU A O 1
ATOM 4201 N N . ASN A 1 518 ? 6.483 -18.094 -4.120 1.00 62.28 518 ASN A N 1
ATOM 4202 C CA . ASN A 1 518 ? 6.522 -17.976 -5.581 1.00 62.28 518 ASN A CA 1
ATOM 4203 C C . ASN A 1 518 ? 6.349 -16.535 -6.117 1.00 62.28 518 ASN A C 1
ATOM 4205 O O . ASN A 1 518 ? 5.765 -16.343 -7.188 1.00 62.28 518 ASN A O 1
ATOM 4209 N N . ASP A 1 519 ? 6.871 -15.522 -5.416 1.00 76.81 519 ASP A N 1
ATOM 4210 C CA . ASP A 1 519 ? 6.931 -14.151 -5.938 1.00 76.81 519 ASP A CA 1
ATOM 4211 C C . ASP A 1 519 ? 7.889 -14.058 -7.148 1.00 76.81 519 ASP A C 1
ATOM 4213 O O . ASP A 1 519 ? 8.778 -14.889 -7.356 1.00 76.81 519 ASP A O 1
ATOM 4217 N N . SER A 1 520 ? 7.688 -13.054 -7.999 1.00 83.69 520 SER A N 1
ATOM 4218 C CA . SER A 1 520 ? 8.404 -12.880 -9.264 1.00 83.69 520 SER A CA 1
ATOM 4219 C C . SER A 1 520 ? 8.979 -11.477 -9.403 1.00 83.69 520 SER A C 1
ATOM 4221 O O . SER A 1 520 ? 8.330 -10.484 -9.087 1.00 83.69 520 SER A O 1
ATOM 4223 N N . LEU A 1 521 ? 10.199 -11.394 -9.939 1.00 90.56 521 LEU A N 1
ATOM 4224 C CA . LEU A 1 521 ? 10.859 -10.128 -10.250 1.00 90.56 521 LEU A CA 1
ATOM 4225 C C . LEU A 1 521 ? 10.539 -9.695 -11.687 1.00 90.56 521 LEU A C 1
ATOM 4227 O O . LEU A 1 521 ? 10.810 -10.436 -12.638 1.00 90.56 521 LEU A O 1
ATOM 4231 N N . TRP A 1 522 ? 9.997 -8.489 -11.853 1.00 90.94 522 TRP A N 1
ATOM 4232 C CA . TRP A 1 522 ? 9.516 -7.991 -13.140 1.00 90.94 522 TRP A CA 1
ATOM 4233 C C . TRP A 1 522 ? 10.389 -6.885 -13.712 1.00 90.94 522 TRP A C 1
ATOM 4235 O O . TRP A 1 522 ? 10.858 -6.005 -12.997 1.00 90.94 522 TRP A O 1
ATOM 4245 N N . TYR A 1 523 ? 10.544 -6.918 -15.033 1.00 93.62 523 TYR A N 1
ATOM 4246 C CA . TYR A 1 523 ? 11.019 -5.798 -15.829 1.00 93.62 523 TYR A CA 1
ATOM 4247 C C . TYR A 1 523 ? 9.833 -4.889 -16.141 1.00 93.62 523 TYR A C 1
ATOM 4249 O O . TYR A 1 523 ? 8.861 -5.320 -16.772 1.00 93.62 523 TYR A O 1
ATOM 4257 N N . CYS A 1 524 ? 9.918 -3.638 -15.708 1.00 94.12 524 CYS A N 1
ATOM 4258 C CA . CYS A 1 524 ? 8.848 -2.661 -15.805 1.00 94.12 524 CYS A CA 1
ATOM 4259 C C . CYS A 1 524 ? 9.254 -1.486 -16.692 1.00 94.12 524 CYS A C 1
ATOM 4261 O O . CYS A 1 524 ? 10.349 -0.939 -16.563 1.00 94.12 524 CYS A O 1
ATOM 4263 N N . ILE A 1 525 ? 8.339 -1.078 -17.566 1.00 92.25 525 ILE A N 1
ATOM 4264 C CA . ILE A 1 525 ? 8.446 0.144 -18.370 1.00 92.25 525 ILE A CA 1
ATOM 4265 C C . ILE A 1 525 ? 7.212 1.004 -18.140 1.00 92.25 525 ILE A C 1
ATOM 4267 O O . ILE A 1 525 ? 6.164 0.506 -17.720 1.00 92.25 525 ILE A O 1
ATOM 4271 N N . TRP A 1 526 ? 7.351 2.295 -18.423 1.00 92.94 526 TRP A N 1
ATOM 4272 C CA . TRP A 1 526 ? 6.254 3.243 -18.318 1.00 92.94 526 TRP A CA 1
ATOM 4273 C C . TRP A 1 526 ? 5.850 3.752 -19.701 1.00 92.94 526 TRP A C 1
ATOM 4275 O O . TRP A 1 526 ? 6.647 4.381 -20.391 1.00 92.94 526 TRP A O 1
ATOM 4285 N N . ASP A 1 527 ? 4.611 3.479 -20.097 1.00 90.00 527 ASP A N 1
ATOM 4286 C CA . ASP A 1 527 ? 4.000 3.962 -21.327 1.00 90.00 527 ASP A CA 1
ATOM 4287 C C . ASP A 1 527 ? 3.213 5.253 -21.067 1.00 90.00 527 ASP A C 1
ATOM 4289 O O . ASP A 1 527 ? 2.130 5.256 -20.477 1.00 90.00 527 ASP A O 1
ATOM 4293 N N . ASN A 1 528 ? 3.751 6.375 -21.546 1.00 86.56 528 ASN A N 1
ATOM 4294 C CA . ASN A 1 528 ? 3.092 7.672 -21.437 1.00 86.56 528 ASN A CA 1
ATOM 4295 C C . ASN A 1 528 ? 1.849 7.820 -22.334 1.00 86.56 528 ASN A C 1
ATOM 4297 O O . ASN A 1 528 ? 1.080 8.760 -22.125 1.00 86.56 528 ASN A O 1
ATOM 4301 N N . PHE A 1 529 ? 1.624 6.925 -23.300 1.00 83.81 529 PHE A N 1
ATOM 4302 C CA . PHE A 1 529 ? 0.458 6.970 -24.184 1.00 83.81 529 PHE A CA 1
ATOM 4303 C C . PHE A 1 529 ? -0.789 6.311 -23.575 1.00 83.81 529 PHE A C 1
ATOM 4305 O O . PHE A 1 529 ? -1.910 6.640 -23.983 1.00 83.81 529 PHE A O 1
ATOM 4312 N N . ASP A 1 530 ? -0.636 5.446 -22.565 1.00 79.69 530 ASP A N 1
ATOM 4313 C CA . ASP A 1 530 ? -1.773 4.899 -21.821 1.00 79.69 530 ASP A CA 1
ATOM 4314 C C . ASP A 1 530 ? -2.436 6.000 -20.972 1.00 79.69 530 ASP A C 1
ATOM 4316 O O . ASP A 1 530 ? -1.795 6.745 -20.230 1.00 79.69 530 ASP A O 1
ATOM 4320 N N . ARG A 1 531 ? -3.761 6.142 -21.077 1.00 70.38 531 ARG A N 1
ATOM 4321 C CA . ARG A 1 531 ? -4.510 7.211 -20.392 1.00 70.38 531 ARG A CA 1
ATOM 4322 C C . ARG A 1 531 ? -4.827 6.913 -18.925 1.00 70.38 531 ARG A C 1
ATOM 4324 O O . ARG A 1 531 ? -5.300 7.816 -18.238 1.00 70.38 531 ARG A O 1
ATOM 4331 N N . ARG A 1 532 ? -4.657 5.674 -18.455 1.00 73.75 532 ARG A N 1
ATOM 4332 C CA . ARG A 1 532 ? -5.053 5.244 -17.103 1.00 73.75 532 ARG A CA 1
ATOM 4333 C C . ARG A 1 532 ? -3.913 4.618 -16.318 1.00 73.75 532 ARG A C 1
ATOM 4335 O O . ARG A 1 532 ? -3.782 4.927 -15.141 1.00 73.75 532 ARG A O 1
ATOM 4342 N N . ASN A 1 533 ? -3.121 3.746 -16.929 1.00 83.38 533 ASN A N 1
ATOM 4343 C CA . ASN A 1 533 ? -2.017 3.077 -16.250 1.00 83.38 533 ASN A CA 1
ATOM 4344 C C . ASN A 1 533 ? -0.841 2.914 -17.210 1.00 83.38 533 ASN A C 1
ATOM 4346 O O . ASN A 1 533 ? -0.903 2.089 -18.113 1.00 83.38 533 ASN A O 1
ATOM 4350 N N . GLY A 1 534 ? 0.235 3.666 -16.988 1.00 84.19 534 GLY A N 1
ATOM 4351 C CA . GLY A 1 534 ? 1.432 3.547 -17.816 1.00 84.19 534 GLY A CA 1
ATOM 4352 C C . GLY A 1 534 ? 2.270 2.302 -17.520 1.00 84.19 534 GLY A C 1
ATOM 4353 O O . GLY A 1 534 ? 3.141 1.965 -18.313 1.00 84.19 534 GLY A O 1
ATOM 4354 N N . LEU A 1 535 ? 2.047 1.591 -16.411 1.00 91.50 535 LEU A N 1
ATOM 4355 C CA . LEU A 1 535 ? 2.901 0.469 -16.028 1.00 91.50 535 LEU A CA 1
ATOM 4356 C C . LEU A 1 535 ? 2.691 -0.749 -16.939 1.00 91.50 535 LEU A C 1
ATOM 4358 O O . LEU A 1 535 ? 1.643 -1.393 -16.893 1.00 91.50 535 LEU A O 1
ATOM 4362 N N . GLN A 1 536 ? 3.732 -1.125 -17.679 1.00 90.06 536 GLN A N 1
ATOM 4363 C CA . GLN A 1 536 ? 3.803 -2.375 -18.435 1.00 90.06 536 GLN A CA 1
ATOM 4364 C C . GLN A 1 536 ? 4.878 -3.283 -17.834 1.00 90.06 536 GLN A C 1
ATOM 4366 O O . GLN A 1 536 ? 5.951 -2.817 -17.444 1.00 90.06 536 GLN A O 1
ATOM 4371 N N . LYS A 1 537 ? 4.602 -4.590 -17.768 1.00 90.88 537 LYS A N 1
ATOM 4372 C CA . LYS A 1 537 ? 5.486 -5.583 -17.142 1.00 90.88 537 LYS A CA 1
ATOM 4373 C C . LYS A 1 537 ? 5.839 -6.711 -18.104 1.00 90.88 537 LYS A C 1
ATOM 4375 O O . LYS A 1 537 ? 4.991 -7.186 -18.855 1.00 90.88 537 LYS A O 1
ATOM 4380 N N . ARG A 1 538 ? 7.074 -7.203 -18.024 1.00 90.19 538 ARG A N 1
ATOM 4381 C CA . ARG A 1 538 ? 7.520 -8.448 -18.670 1.00 90.19 538 ARG A CA 1
ATOM 4382 C C . ARG A 1 538 ? 8.555 -9.165 -17.808 1.00 90.19 538 ARG A C 1
ATOM 4384 O O . ARG A 1 538 ? 9.145 -8.566 -16.912 1.00 90.19 538 ARG A O 1
ATOM 4391 N N . LYS A 1 539 ? 8.784 -10.453 -18.066 1.00 87.06 539 LYS A N 1
ATOM 4392 C CA . LYS A 1 539 ? 9.789 -11.223 -17.318 1.00 87.06 539 LYS A CA 1
ATOM 4393 C C . LYS A 1 539 ? 11.183 -10.625 -17.527 1.00 87.06 539 LYS A C 1
ATOM 4395 O O . LYS A 1 539 ? 11.572 -10.396 -18.673 1.00 87.06 539 LYS A O 1
ATOM 4400 N N . LEU A 1 540 ? 11.907 -10.411 -16.429 1.00 86.44 540 LEU A N 1
ATOM 4401 C CA . LEU A 1 540 ? 13.284 -9.917 -16.443 1.00 86.44 540 LEU A CA 1
ATOM 4402 C C . LEU A 1 540 ? 14.223 -10.960 -17.059 1.00 86.44 540 LEU A C 1
ATOM 4404 O O . LEU A 1 540 ? 14.223 -12.121 -16.642 1.00 86.44 540 LEU A O 1
ATOM 4408 N N . LYS A 1 541 ? 15.044 -10.544 -18.026 1.00 80.00 541 LYS A N 1
ATOM 4409 C CA . LYS A 1 541 ? 16.108 -11.376 -18.605 1.00 80.00 541 LYS A CA 1
ATOM 4410 C C . LYS A 1 541 ? 17.457 -10.996 -17.996 1.00 80.00 541 LYS A C 1
ATOM 4412 O O . LYS A 1 541 ? 17.739 -9.822 -17.785 1.00 80.00 541 LYS A O 1
ATOM 4417 N N . ALA A 1 542 ? 18.329 -11.983 -17.781 1.00 66.06 542 ALA A N 1
ATOM 4418 C CA . ALA A 1 542 ? 19.624 -11.781 -17.115 1.00 66.06 542 ALA A CA 1
ATOM 4419 C C . ALA A 1 542 ? 20.530 -10.730 -17.794 1.00 66.06 542 ALA A C 1
ATOM 4421 O O . ALA A 1 542 ? 21.287 -10.051 -17.115 1.00 66.06 542 ALA A O 1
ATOM 4422 N N . MET A 1 543 ? 20.425 -10.568 -19.117 1.00 67.69 543 MET A N 1
ATOM 4423 C CA . MET A 1 543 ? 21.252 -9.646 -19.909 1.00 67.69 543 MET A CA 1
ATOM 4424 C C . MET A 1 543 ? 20.836 -8.165 -19.826 1.00 67.69 543 MET A C 1
ATOM 4426 O O . MET A 1 543 ? 21.486 -7.324 -20.437 1.00 67.69 543 MET A O 1
ATOM 4430 N N . GLU A 1 544 ? 19.728 -7.840 -19.152 1.00 80.44 544 GLU A N 1
ATOM 4431 C CA . GLU A 1 544 ? 19.177 -6.475 -19.135 1.00 80.44 544 GLU A CA 1
ATOM 4432 C C . GLU A 1 544 ? 19.844 -5.569 -18.086 1.00 80.44 544 GLU A C 1
ATOM 4434 O O . GLU A 1 544 ? 19.782 -4.348 -18.215 1.00 80.44 544 GLU A O 1
ATOM 4439 N N . LEU A 1 545 ? 20.498 -6.143 -17.072 1.00 86.25 545 LEU A N 1
ATOM 4440 C CA . LEU A 1 545 ? 21.163 -5.412 -15.989 1.00 86.25 545 LEU A CA 1
ATOM 4441 C C . LEU A 1 545 ? 22.680 -5.332 -16.190 1.00 86.25 545 LEU A C 1
ATOM 4443 O O . LEU A 1 545 ? 23.267 -6.112 -16.937 1.00 86.25 545 LEU A O 1
ATOM 4447 N N . SER A 1 546 ? 23.322 -4.380 -15.505 1.00 85.69 546 SER A N 1
ATOM 4448 C CA . SER A 1 546 ? 24.775 -4.212 -15.585 1.00 85.69 546 SER A CA 1
ATOM 4449 C C . SER A 1 546 ? 25.511 -5.428 -15.015 1.00 85.69 546 SER A C 1
ATOM 4451 O O . SER A 1 546 ? 25.243 -5.854 -13.890 1.00 85.69 546 SER A O 1
ATOM 4453 N N . ASN A 1 547 ? 26.490 -5.929 -15.771 1.00 89.06 547 ASN A N 1
ATOM 4454 C CA . ASN A 1 547 ? 27.391 -7.015 -15.364 1.00 89.06 547 ASN A CA 1
ATOM 4455 C C . ASN A 1 547 ? 28.587 -6.524 -14.532 1.00 89.06 547 ASN A C 1
ATOM 4457 O O . ASN A 1 547 ? 29.487 -7.301 -14.225 1.00 89.06 547 ASN A O 1
ATOM 4461 N N . ARG A 1 548 ? 28.629 -5.230 -14.202 1.00 89.88 548 ARG A N 1
ATOM 4462 C CA . ARG A 1 548 ? 29.623 -4.618 -13.314 1.00 89.88 548 ARG A CA 1
ATOM 4463 C C . ARG A 1 548 ? 28.950 -3.567 -12.440 1.00 89.88 548 ARG A C 1
ATOM 4465 O O . ARG A 1 548 ? 27.986 -2.931 -12.872 1.00 89.88 548 ARG A O 1
ATOM 4472 N N . PHE A 1 549 ? 29.458 -3.387 -11.231 1.00 91.12 549 PHE A N 1
ATOM 4473 C CA . PHE A 1 549 ? 29.130 -2.216 -10.424 1.00 91.12 549 PHE A CA 1
ATOM 4474 C C . PHE A 1 549 ? 29.586 -0.926 -11.123 1.00 91.12 549 PHE A C 1
ATOM 4476 O O . PHE A 1 549 ? 30.514 -0.947 -11.935 1.00 91.12 549 PHE A O 1
ATOM 4483 N N . PHE A 1 550 ? 28.878 0.170 -10.866 1.00 88.56 550 PHE A N 1
ATOM 4484 C CA . PHE A 1 550 ? 29.108 1.458 -11.518 1.00 88.56 550 PHE A CA 1
ATOM 4485 C C . PHE A 1 550 ? 30.299 2.215 -10.917 1.00 88.56 550 PHE A C 1
ATOM 4487 O O . PHE A 1 550 ? 30.917 3.014 -11.618 1.00 88.56 550 PHE A O 1
ATOM 4494 N N . LEU A 1 551 ? 30.620 1.973 -9.643 1.00 87.75 551 LEU A N 1
ATOM 4495 C CA . LEU A 1 551 ? 31.768 2.550 -8.949 1.00 87.75 551 LEU A CA 1
ATOM 4496 C C . LEU A 1 551 ? 32.815 1.463 -8.677 1.00 87.75 551 LEU A C 1
ATOM 4498 O O . LEU A 1 551 ? 32.520 0.431 -8.073 1.00 87.75 551 LEU A O 1
ATOM 4502 N N . GLU A 1 552 ? 34.064 1.710 -9.076 1.00 82.44 552 GLU A N 1
ATOM 4503 C CA . GLU A 1 552 ? 35.182 0.776 -8.843 1.00 82.44 552 GLU A CA 1
ATOM 4504 C C . GLU A 1 552 ? 35.422 0.520 -7.345 1.00 82.44 552 GLU A C 1
ATOM 4506 O O . GLU A 1 552 ? 35.779 -0.583 -6.928 1.00 82.44 552 GLU A O 1
ATOM 4511 N N . GLU A 1 553 ? 35.152 1.537 -6.526 1.00 86.25 553 GLU A N 1
ATOM 4512 C CA . GLU A 1 553 ? 35.278 1.520 -5.068 1.00 86.25 553 GLU A CA 1
ATOM 4513 C C . GLU A 1 553 ? 34.288 0.555 -4.395 1.00 86.25 553 GLU A C 1
ATOM 4515 O O . GLU A 1 553 ? 34.517 0.132 -3.262 1.00 86.25 553 GLU A O 1
ATOM 4520 N N . THR A 1 554 ? 33.190 0.183 -5.066 1.00 86.06 554 THR A N 1
ATOM 4521 C CA . THR A 1 554 ? 32.133 -0.659 -4.487 1.00 86.06 554 THR A CA 1
ATOM 4522 C C . THR A 1 554 ? 32.669 -2.027 -4.083 1.00 86.06 554 THR A C 1
ATOM 4524 O O . THR A 1 554 ? 32.443 -2.461 -2.955 1.00 86.06 554 THR A O 1
ATOM 4527 N N . LEU A 1 555 ? 33.437 -2.691 -4.954 1.00 85.94 555 LEU A N 1
ATOM 4528 C CA . LEU A 1 555 ? 34.023 -4.001 -4.642 1.00 85.94 555 LEU A CA 1
ATOM 4529 C C . LEU A 1 555 ? 35.041 -3.909 -3.499 1.00 85.94 555 LEU A C 1
ATOM 4531 O O . LEU A 1 555 ? 35.109 -4.803 -2.658 1.00 85.94 555 LEU A O 1
ATOM 4535 N N . GLN A 1 556 ? 35.800 -2.810 -3.429 1.00 82.69 556 GLN A N 1
ATOM 4536 C CA . GLN A 1 556 ? 36.704 -2.554 -2.305 1.00 82.69 556 GLN A CA 1
ATOM 4537 C C . GLN A 1 556 ? 35.906 -2.401 -1.005 1.00 82.69 556 GLN A C 1
ATOM 4539 O O . GLN A 1 556 ? 36.224 -3.051 -0.013 1.00 82.69 556 GLN A O 1
ATOM 4544 N N . GLY A 1 557 ? 34.807 -1.644 -1.029 1.00 78.00 557 GLY A N 1
ATOM 4545 C CA . GLY A 1 557 ? 33.952 -1.439 0.138 1.00 78.00 557 GLY A CA 1
ATOM 4546 C C . GLY A 1 557 ? 33.121 -2.624 0.591 1.00 78.00 557 GLY A C 1
ATOM 4547 O O . GLY A 1 557 ? 32.736 -2.680 1.757 1.00 78.00 557 GLY A O 1
ATOM 4548 N N . MET A 1 558 ? 32.877 -3.589 -0.288 1.00 85.50 558 MET A N 1
ATOM 4549 C CA . MET A 1 558 ? 32.323 -4.885 0.099 1.00 85.50 558 MET A CA 1
ATOM 4550 C C . MET A 1 558 ? 33.357 -5.744 0.841 1.00 85.50 558 MET A C 1
ATOM 4552 O O . MET A 1 558 ? 32.987 -6.470 1.762 1.00 85.50 558 MET A O 1
ATOM 4556 N N . ASN A 1 559 ? 34.643 -5.628 0.489 1.00 81.00 559 ASN A N 1
ATOM 4557 C CA . ASN A 1 559 ? 35.734 -6.384 1.114 1.00 81.00 559 ASN A CA 1
ATOM 4558 C C . ASN A 1 559 ? 36.213 -5.768 2.443 1.00 81.00 559 ASN A C 1
ATOM 4560 O O . ASN A 1 559 ? 36.577 -6.509 3.354 1.00 81.00 559 ASN A O 1
ATOM 4564 N N . THR A 1 560 ? 36.191 -4.436 2.579 1.00 77.56 560 THR A N 1
ATOM 4565 C CA . THR A 1 560 ? 36.567 -3.706 3.810 1.00 77.56 560 THR A CA 1
ATOM 4566 C C . THR A 1 560 ? 35.437 -2.795 4.320 1.00 77.56 560 THR A C 1
ATOM 4568 O O . THR A 1 560 ? 35.592 -1.575 4.441 1.00 77.56 560 THR A O 1
ATOM 4571 N N . PRO A 1 561 ? 34.268 -3.357 4.677 1.00 64.75 561 PRO A N 1
ATOM 4572 C CA . PRO A 1 561 ? 33.075 -2.567 4.981 1.00 64.75 561 PRO A CA 1
ATOM 4573 C C . PRO A 1 561 ? 33.215 -1.662 6.219 1.00 64.75 561 PRO A C 1
ATOM 4575 O O . PRO A 1 561 ? 32.438 -0.718 6.379 1.00 64.75 561 PRO A O 1
ATOM 4578 N N . HIS A 1 562 ? 34.199 -1.906 7.089 1.00 60.12 562 HIS A N 1
ATOM 4579 C CA . HIS A 1 562 ? 34.451 -1.112 8.295 1.00 60.12 562 HIS A CA 1
ATOM 4580 C C . HIS A 1 562 ? 35.375 0.111 8.082 1.00 60.12 562 HIS A C 1
ATOM 4582 O O . HIS A 1 562 ? 35.330 1.016 8.912 1.00 60.12 562 HIS A O 1
ATOM 4588 N N . ASP A 1 563 ? 36.114 0.206 6.965 1.00 52.06 563 ASP A N 1
ATOM 4589 C CA . ASP A 1 563 ? 37.221 1.177 6.797 1.00 52.06 563 ASP A CA 1
ATOM 4590 C C . ASP A 1 563 ? 36.880 2.435 5.964 1.00 52.06 563 ASP A C 1
ATOM 4592 O O . ASP A 1 563 ? 37.660 3.383 5.913 1.00 52.06 563 ASP A O 1
ATOM 4596 N N . ILE A 1 564 ? 35.707 2.503 5.321 1.00 51.44 564 ILE A N 1
ATOM 4597 C CA . ILE A 1 564 ? 35.370 3.587 4.363 1.00 51.44 564 ILE A CA 1
ATOM 4598 C C . ILE A 1 564 ? 34.962 4.914 5.033 1.00 51.44 564 ILE A C 1
ATOM 4600 O O . ILE A 1 564 ? 34.835 5.954 4.380 1.00 51.44 564 ILE A O 1
ATOM 4604 N N . VAL A 1 565 ? 34.790 4.940 6.354 1.00 43.91 565 VAL A N 1
ATOM 4605 C CA . VAL A 1 565 ? 34.345 6.145 7.071 1.00 43.91 565 VAL A CA 1
ATOM 4606 C C . VAL A 1 565 ? 35.528 7.084 7.343 1.00 43.91 565 VAL A C 1
ATOM 4608 O O . VAL A 1 565 ? 35.945 7.225 8.487 1.00 43.91 565 VAL A O 1
ATOM 4611 N N . SER A 1 566 ? 36.087 7.748 6.319 1.00 40.94 566 SER A N 1
ATOM 4612 C CA . SER A 1 566 ? 36.810 9.011 6.577 1.00 40.94 566 SER A CA 1
ATOM 4613 C C . SER A 1 566 ? 37.216 9.883 5.385 1.00 40.94 566 SER A C 1
ATOM 4615 O O . SER A 1 566 ? 37.239 11.099 5.542 1.00 40.94 566 SER A O 1
ATOM 4617 N N . SER A 1 567 ? 37.590 9.356 4.215 1.00 32.28 567 SER A N 1
ATOM 4618 C CA . SER A 1 567 ? 38.601 10.097 3.430 1.00 32.28 567 SER A CA 1
ATOM 4619 C C . SER A 1 567 ? 38.170 10.872 2.174 1.00 32.28 567 SER A C 1
ATOM 4621 O O . SER A 1 567 ? 39.008 11.625 1.687 1.00 32.28 567 SER A O 1
ATOM 4623 N N . LYS A 1 568 ? 36.940 10.783 1.629 1.00 37.16 568 LYS A N 1
ATOM 4624 C CA . LYS A 1 568 ? 36.687 11.368 0.279 1.00 37.16 568 LYS A CA 1
ATOM 4625 C C . LYS A 1 568 ? 35.404 12.164 -0.011 1.00 37.16 568 LYS A C 1
ATOM 4627 O O . LYS A 1 568 ? 35.269 12.648 -1.124 1.00 37.16 568 LYS A O 1
ATOM 4632 N N . VAL A 1 569 ? 34.500 12.411 0.942 1.00 34.00 569 VAL A N 1
ATOM 4633 C CA . VAL A 1 569 ? 33.270 13.216 0.672 1.00 34.00 569 VAL A CA 1
ATOM 4634 C C . VAL A 1 569 ? 33.440 14.710 1.021 1.00 34.00 569 VAL A C 1
ATOM 4636 O O . VAL A 1 569 ? 32.470 15.446 1.136 1.00 34.00 569 VAL A O 1
ATOM 4639 N N . ARG A 1 570 ? 34.674 15.194 1.217 1.00 29.48 570 ARG A N 1
ATOM 4640 C CA . ARG A 1 570 ? 34.936 16.576 1.665 1.00 29.48 570 ARG A CA 1
ATOM 4641 C C . ARG A 1 570 ? 35.089 17.626 0.556 1.00 29.48 570 ARG A C 1
ATOM 4643 O O . ARG A 1 570 ? 35.305 18.776 0.906 1.00 29.48 570 ARG A O 1
ATOM 4650 N N . THR A 1 571 ? 34.971 17.288 -0.728 1.00 30.36 571 THR A N 1
ATOM 4651 C CA . THR A 1 571 ? 35.438 18.201 -1.794 1.00 30.36 571 THR A CA 1
ATOM 4652 C C . THR A 1 571 ? 34.397 18.732 -2.777 1.00 30.36 571 THR A C 1
ATOM 4654 O O . THR A 1 571 ? 34.807 19.362 -3.739 1.00 30.36 571 THR A O 1
ATOM 4657 N N . GLU A 1 572 ? 33.091 18.547 -2.559 1.00 31.08 572 GLU A N 1
ATOM 4658 C CA . GLU A 1 572 ? 32.057 19.186 -3.401 1.00 31.08 572 GLU A CA 1
ATOM 4659 C C . GLU A 1 572 ? 30.796 19.515 -2.580 1.00 31.08 572 GLU A C 1
ATOM 4661 O O . GLU A 1 572 ? 29.744 18.890 -2.715 1.00 31.08 572 GLU A O 1
ATOM 4666 N N . ILE A 1 573 ? 30.916 20.474 -1.662 1.00 31.19 573 ILE A N 1
ATOM 4667 C CA . ILE A 1 573 ? 29.779 21.244 -1.145 1.00 31.19 573 ILE A CA 1
ATOM 4668 C C . ILE A 1 573 ? 30.230 22.696 -1.249 1.00 31.19 573 ILE A C 1
ATOM 4670 O O . ILE A 1 573 ? 30.942 23.173 -0.371 1.00 31.19 573 ILE A O 1
ATOM 4674 N N . ASP A 1 574 ? 29.888 23.340 -2.364 1.00 28.69 574 ASP A N 1
ATOM 4675 C CA . ASP A 1 574 ? 30.064 24.780 -2.508 1.00 28.69 574 ASP A CA 1
ATOM 4676 C C . ASP A 1 574 ? 29.164 25.489 -1.492 1.00 28.69 574 ASP A C 1
ATOM 4678 O O . ASP A 1 574 ? 27.954 25.246 -1.403 1.00 28.69 574 ASP A O 1
ATOM 4682 N N . GLU A 1 575 ? 29.834 26.311 -0.696 1.00 36.62 575 GLU A N 1
ATOM 4683 C CA . GLU A 1 575 ? 29.305 27.411 0.092 1.00 36.62 575 GLU A CA 1
ATOM 4684 C C . GLU A 1 575 ? 28.660 28.433 -0.855 1.00 36.62 575 GLU A C 1
ATOM 4686 O O . GLU A 1 575 ? 29.229 28.726 -1.901 1.00 36.62 575 GLU A O 1
ATOM 4691 N N . ASP A 1 576 ? 27.472 28.931 -0.500 1.00 26.83 576 ASP A N 1
ATOM 4692 C CA . ASP A 1 576 ? 27.044 30.321 -0.728 1.00 26.83 576 ASP A CA 1
ATOM 4693 C C . ASP A 1 576 ? 25.645 30.528 -0.099 1.00 26.83 576 ASP A C 1
ATOM 4695 O O . ASP A 1 576 ? 24.605 30.302 -0.722 1.00 26.83 576 ASP A O 1
ATOM 4699 N N . ASP A 1 577 ? 25.641 30.938 1.174 1.00 31.56 577 ASP A N 1
ATOM 4700 C CA . ASP A 1 577 ? 24.723 31.964 1.701 1.00 31.56 577 ASP A CA 1
ATOM 4701 C C . ASP A 1 577 ? 25.473 33.304 1.487 1.00 31.56 577 ASP A C 1
ATOM 4703 O O . ASP A 1 577 ? 26.684 33.347 1.677 1.00 31.56 577 ASP A O 1
ATOM 4707 N N . GLU A 1 578 ? 24.904 34.429 1.046 1.00 33.88 578 GLU A N 1
ATOM 4708 C CA . GLU A 1 578 ? 23.972 35.284 1.792 1.00 33.88 578 GLU A CA 1
ATOM 4709 C C . GLU A 1 578 ? 23.614 36.552 0.946 1.00 33.88 578 GLU A C 1
ATOM 4711 O O . GLU A 1 578 ? 24.324 36.897 0.005 1.00 33.88 578 GLU A O 1
ATOM 4716 N N . MET A 1 579 ? 22.491 37.200 1.307 1.00 33.81 579 MET A N 1
ATOM 4717 C CA . MET A 1 579 ? 21.858 38.514 0.973 1.00 33.81 579 MET A CA 1
ATOM 4718 C C . MET A 1 579 ? 22.607 39.583 0.109 1.00 33.81 579 MET A C 1
ATOM 4720 O O . MET A 1 579 ? 23.822 39.686 0.143 1.00 33.81 579 MET A O 1
ATOM 4724 N N . ASP A 1 580 ? 21.967 40.518 -0.629 1.00 26.62 580 ASP A N 1
ATOM 4725 C CA . ASP A 1 580 ? 21.047 41.557 -0.108 1.00 26.62 580 ASP A CA 1
ATOM 4726 C C . ASP A 1 580 ? 20.424 42.515 -1.189 1.00 26.62 580 ASP A C 1
ATOM 4728 O O . ASP A 1 580 ? 20.968 42.638 -2.284 1.00 26.62 580 ASP A O 1
ATOM 4732 N N . THR A 1 581 ? 19.299 43.179 -0.819 1.00 32.62 581 THR A N 1
ATOM 4733 C CA . THR A 1 581 ? 18.670 44.490 -1.233 1.00 32.62 581 THR A CA 1
ATOM 4734 C C . THR A 1 581 ? 18.570 44.950 -2.728 1.00 32.62 581 THR A C 1
ATOM 4736 O O . THR A 1 581 ? 19.469 44.751 -3.523 1.00 32.62 581 THR A O 1
ATOM 4739 N N . GLN A 1 582 ? 17.552 45.650 -3.285 1.00 32.38 582 GLN A N 1
ATOM 4740 C CA . GLN A 1 582 ? 16.454 46.514 -2.801 1.00 32.38 582 GLN A CA 1
ATOM 4741 C C . GLN A 1 582 ? 15.473 46.876 -3.961 1.00 32.38 582 GLN A C 1
ATOM 4743 O O . GLN A 1 582 ? 15.918 47.229 -5.045 1.00 32.38 582 GLN A O 1
ATOM 4748 N N . ILE A 1 583 ? 14.157 46.835 -3.712 1.00 33.47 583 ILE A N 1
ATOM 4749 C CA . ILE A 1 583 ? 13.039 47.755 -4.076 1.00 33.47 583 ILE A CA 1
ATOM 4750 C C . ILE A 1 583 ? 11.900 47.216 -3.196 1.00 33.47 583 ILE A C 1
ATOM 4752 O O . ILE A 1 583 ? 11.656 46.008 -3.219 1.00 33.47 583 ILE A O 1
ATOM 4756 N N . THR A 1 584 ? 11.247 48.033 -2.366 1.00 53.66 584 THR A N 1
ATOM 4757 C CA . THR A 1 584 ? 10.341 47.517 -1.323 1.00 53.66 584 THR A CA 1
ATOM 4758 C C . THR A 1 584 ? 9.165 46.739 -1.918 1.00 53.66 584 THR A C 1
ATOM 4760 O O . THR A 1 584 ? 8.234 47.274 -2.519 1.00 53.66 584 THR A O 1
ATOM 4763 N N . LEU A 1 585 ? 9.242 45.420 -1.730 1.00 49.41 585 LEU A N 1
ATOM 4764 C CA . LEU A 1 585 ? 8.290 44.417 -2.189 1.00 49.41 585 LEU A CA 1
ATOM 4765 C C . LEU A 1 585 ? 6.917 44.597 -1.516 1.00 49.41 585 LEU A C 1
ATOM 4767 O O . LEU A 1 585 ? 5.895 44.266 -2.111 1.00 49.41 585 LEU A O 1
ATOM 4771 N N . GLU A 1 586 ? 6.886 45.187 -0.318 1.00 47.41 586 GLU A N 1
ATOM 4772 C CA . GLU A 1 586 ? 5.680 45.401 0.489 1.00 47.41 586 GLU A CA 1
ATOM 4773 C C . GLU A 1 586 ? 4.657 46.338 -0.173 1.00 47.41 586 GLU A C 1
ATOM 4775 O O . GLU A 1 586 ? 3.473 46.008 -0.201 1.00 47.41 586 GLU A O 1
ATOM 4780 N N . GLU A 1 587 ? 5.073 47.443 -0.803 1.00 42.72 587 GLU A N 1
ATOM 4781 C CA . GLU A 1 587 ? 4.124 48.363 -1.458 1.00 42.72 587 GLU A CA 1
ATOM 4782 C C . GLU A 1 587 ? 3.526 47.773 -2.746 1.00 42.72 587 GLU A C 1
ATOM 4784 O O . GLU A 1 587 ? 2.362 48.019 -3.075 1.00 42.72 587 GLU A O 1
ATOM 4789 N N . LYS A 1 588 ? 4.285 46.925 -3.454 1.00 45.59 588 LYS A N 1
ATOM 4790 C CA . LYS A 1 588 ? 3.805 46.216 -4.651 1.00 45.59 588 LYS A CA 1
ATOM 4791 C C . LYS A 1 588 ? 2.911 45.026 -4.281 1.00 45.59 588 LYS A C 1
ATOM 4793 O O . LYS A 1 588 ? 1.880 44.814 -4.920 1.00 45.59 588 LYS A O 1
ATOM 4798 N N . MET A 1 589 ? 3.262 44.295 -3.218 1.00 56.81 589 MET A N 1
ATOM 4799 C CA . MET A 1 589 ? 2.481 43.169 -2.698 1.00 56.81 589 MET A CA 1
ATOM 4800 C C . MET A 1 589 ? 1.155 43.611 -2.079 1.00 56.81 589 MET A C 1
ATOM 4802 O O . MET A 1 589 ? 0.179 42.883 -2.223 1.00 56.81 589 MET A O 1
ATOM 4806 N N . GLU A 1 590 ? 1.066 44.785 -1.451 1.00 51.34 590 GLU A N 1
ATOM 4807 C CA . GLU A 1 590 ? -0.186 45.256 -0.841 1.00 51.34 590 GLU A CA 1
ATOM 4808 C C . GLU A 1 590 ? -1.236 45.647 -1.898 1.00 51.34 590 GLU A C 1
ATOM 4810 O O . GLU A 1 590 ? -2.399 45.242 -1.813 1.00 51.34 590 GLU A O 1
ATOM 4815 N N . ILE A 1 591 ? -0.824 46.351 -2.961 1.00 51.84 591 ILE A N 1
ATOM 4816 C CA . ILE A 1 591 ? -1.714 46.723 -4.077 1.00 51.84 591 ILE A CA 1
ATOM 4817 C C . ILE A 1 591 ? -2.188 45.472 -4.842 1.00 51.84 591 ILE A C 1
ATOM 4819 O O . ILE A 1 591 ? -3.364 45.388 -5.222 1.00 51.84 591 ILE A O 1
ATOM 4823 N N . ASP A 1 592 ? -1.314 44.474 -5.020 1.00 51.91 592 ASP A N 1
ATOM 4824 C CA . ASP A 1 592 ? -1.662 43.197 -5.654 1.00 51.91 592 ASP A CA 1
ATOM 4825 C C . ASP A 1 592 ? -2.506 42.294 -4.739 1.00 51.91 592 ASP A C 1
ATOM 4827 O O . ASP A 1 592 ? -3.434 41.641 -5.225 1.00 51.91 592 ASP A O 1
ATOM 4831 N N . ARG A 1 593 ? -2.287 42.310 -3.416 1.00 63.00 593 ARG A N 1
ATOM 4832 C CA . ARG A 1 593 ? -3.098 41.566 -2.437 1.00 63.00 593 ARG A CA 1
ATOM 4833 C C . ARG A 1 593 ? -4.533 42.084 -2.402 1.00 63.00 593 ARG A C 1
ATOM 4835 O O . ARG A 1 593 ? -5.460 41.285 -2.522 1.00 63.00 593 ARG A O 1
ATOM 4842 N N . ILE A 1 594 ? -4.733 43.405 -2.372 1.00 61.34 594 ILE A N 1
ATOM 4843 C CA . ILE A 1 594 ? -6.072 44.024 -2.384 1.00 61.34 594 ILE A CA 1
ATOM 4844 C C . ILE A 1 594 ? -6.805 43.750 -3.714 1.00 61.34 594 ILE A C 1
ATOM 4846 O O . ILE A 1 594 ? -8.011 43.475 -3.723 1.00 61.34 594 ILE A O 1
ATOM 4850 N N . LYS A 1 595 ? -6.093 43.748 -4.854 1.00 54.34 595 LYS A N 1
ATOM 4851 C CA . LYS A 1 595 ? -6.660 43.354 -6.160 1.00 54.34 595 LYS A CA 1
ATOM 4852 C C . LYS A 1 595 ? -7.012 41.865 -6.227 1.00 54.34 595 LYS A C 1
ATOM 4854 O O . LYS A 1 595 ? -8.070 41.522 -6.762 1.00 54.34 595 LYS A O 1
ATOM 4859 N N . MET A 1 596 ? -6.157 40.987 -5.698 1.00 61.91 596 MET A N 1
ATOM 4860 C CA . MET A 1 596 ? -6.386 39.538 -5.684 1.00 61.91 596 MET A CA 1
ATOM 4861 C C . MET A 1 596 ? -7.510 39.134 -4.730 1.00 61.91 596 MET A C 1
ATOM 4863 O O . MET A 1 596 ? -8.266 38.221 -5.045 1.00 61.91 596 MET A O 1
ATOM 4867 N N . GLU A 1 597 ? -7.673 39.824 -3.605 1.00 59.59 597 GLU A N 1
ATOM 4868 C CA . GLU A 1 597 ? -8.712 39.527 -2.616 1.00 59.59 597 GLU A CA 1
ATOM 4869 C C . GLU A 1 597 ? -10.102 39.980 -3.079 1.00 59.59 597 GLU A C 1
ATOM 4871 O O . GLU A 1 597 ? -11.076 39.235 -2.949 1.00 59.59 597 GLU A O 1
ATOM 4876 N N . LYS A 1 598 ? -10.196 41.131 -3.760 1.00 58.56 598 LYS A N 1
ATOM 4877 C CA . LYS A 1 598 ? -11.441 41.560 -4.417 1.00 58.56 598 LYS A CA 1
ATOM 4878 C C . LYS A 1 598 ? -11.859 40.597 -5.536 1.00 58.56 598 LYS A C 1
ATOM 4880 O O . LYS A 1 598 ? -13.028 40.229 -5.620 1.00 58.56 598 LYS A O 1
ATOM 4885 N N . LYS A 1 599 ? -10.900 40.122 -6.341 1.00 60.22 599 LYS A N 1
ATOM 4886 C CA . LYS A 1 599 ? -11.137 39.112 -7.387 1.00 60.22 599 LYS A CA 1
ATOM 4887 C C . LYS A 1 599 ? -11.565 37.760 -6.798 1.00 60.22 599 LYS A C 1
ATOM 4889 O O . LYS A 1 599 ? -12.485 37.141 -7.323 1.00 60.22 599 LYS A O 1
ATOM 4894 N N . ARG A 1 600 ? -10.961 37.340 -5.679 1.00 61.50 600 ARG A N 1
ATOM 4895 C CA . ARG A 1 600 ? -11.302 36.098 -4.963 1.00 61.50 600 ARG A CA 1
ATOM 4896 C C . ARG A 1 600 ? -12.724 36.137 -4.395 1.00 61.50 600 ARG A C 1
ATOM 4898 O O . ARG A 1 600 ? -13.468 35.183 -4.590 1.00 61.50 600 ARG A O 1
ATOM 4905 N N . ASN A 1 601 ? -13.137 37.255 -3.794 1.00 57.88 601 ASN A N 1
ATOM 4906 C CA . ASN A 1 601 ? -14.500 37.425 -3.273 1.00 57.88 601 ASN A CA 1
ATOM 4907 C C . ASN A 1 601 ? -15.569 37.494 -4.382 1.00 57.88 601 ASN A C 1
ATOM 4909 O O . ASN A 1 601 ? -16.680 36.986 -4.204 1.00 57.88 601 ASN A O 1
ATOM 4913 N N . ASP A 1 602 ? -15.250 38.083 -5.539 1.00 58.28 602 ASP A N 1
ATOM 4914 C CA . ASP A 1 602 ? -16.149 38.090 -6.701 1.00 58.28 602 ASP A CA 1
ATOM 4915 C C . ASP A 1 602 ? -16.274 36.683 -7.331 1.00 58.28 602 ASP A C 1
ATOM 4917 O O . ASP A 1 602 ? -17.374 36.264 -7.711 1.00 58.28 602 ASP A O 1
ATOM 4921 N N . GLU A 1 603 ? -15.180 35.910 -7.370 1.00 56.66 603 GLU A N 1
ATOM 4922 C CA . GLU A 1 603 ? -15.152 34.512 -7.827 1.00 56.66 603 GLU A CA 1
ATOM 4923 C C . GLU A 1 603 ? -15.871 33.555 -6.856 1.00 56.66 603 GLU A C 1
ATOM 4925 O O . GLU A 1 603 ? -16.624 32.689 -7.311 1.00 56.66 603 GLU A O 1
ATOM 4930 N N . GLU A 1 604 ? -15.734 33.738 -5.538 1.00 49.00 604 GLU A N 1
ATOM 4931 C CA . GLU A 1 604 ? -16.465 32.972 -4.517 1.00 49.00 604 GLU A CA 1
ATOM 4932 C C . GLU A 1 604 ? -17.969 33.257 -4.539 1.00 49.00 604 GLU A C 1
ATOM 4934 O O . GLU A 1 604 ? -18.776 32.325 -4.471 1.00 49.00 604 GLU A O 1
ATOM 4939 N N . ASN A 1 605 ? -18.380 34.517 -4.709 1.00 47.28 605 ASN A N 1
ATOM 4940 C CA . ASN A 1 605 ? -19.798 34.861 -4.828 1.00 47.28 605 ASN A CA 1
ATOM 4941 C C . ASN A 1 605 ? -20.431 34.276 -6.098 1.00 47.28 605 ASN A C 1
ATOM 4943 O O . ASN A 1 605 ? -21.587 33.832 -6.079 1.00 47.28 605 ASN A O 1
ATOM 4947 N N . GLU A 1 606 ? -19.688 34.221 -7.204 1.00 50.56 606 GLU A N 1
ATOM 4948 C CA . GLU A 1 606 ? -20.164 33.609 -8.443 1.00 50.56 606 GLU A CA 1
ATOM 4949 C C . GLU A 1 606 ? -20.142 32.070 -8.375 1.00 50.56 606 GLU A C 1
ATOM 4951 O O . GLU A 1 606 ? -21.066 31.409 -8.865 1.00 50.56 606 GLU A O 1
ATOM 4956 N N . ALA A 1 607 ? -19.154 31.481 -7.693 1.00 42.25 607 ALA A N 1
ATOM 4957 C CA . ALA A 1 607 ? -19.121 30.057 -7.369 1.00 42.25 607 ALA A CA 1
ATOM 4958 C C . ALA A 1 607 ? -20.294 29.666 -6.460 1.00 42.25 607 ALA A C 1
ATOM 4960 O O . ALA A 1 607 ? -20.979 28.687 -6.746 1.00 42.25 607 ALA A O 1
ATOM 4961 N N . SER A 1 608 ? -20.617 30.467 -5.444 1.00 40.47 608 SER A N 1
ATOM 4962 C CA . SER A 1 608 ? -21.742 30.237 -4.531 1.00 40.47 608 SER A CA 1
ATOM 4963 C C . SER A 1 608 ? -23.102 30.315 -5.248 1.00 40.47 608 SER A C 1
ATOM 4965 O O . SER A 1 608 ? -23.971 29.454 -5.059 1.00 40.47 608 SER A O 1
ATOM 4967 N N . LYS A 1 609 ? -23.275 31.251 -6.197 1.00 46.19 609 LYS A N 1
ATOM 4968 C CA . LYS A 1 609 ? -24.467 31.310 -7.073 1.00 46.19 609 LYS A CA 1
ATOM 4969 C C . LYS A 1 609 ? -24.572 30.096 -8.004 1.00 46.19 609 LYS A C 1
ATOM 4971 O O . LYS A 1 609 ? -25.674 29.571 -8.207 1.00 46.19 609 LYS A O 1
ATOM 4976 N N . LYS A 1 610 ? -23.447 29.607 -8.544 1.00 44.50 610 LYS A N 1
ATOM 4977 C CA . LYS A 1 610 ? -23.382 28.372 -9.353 1.00 44.50 610 LYS A CA 1
ATOM 4978 C C . LYS A 1 610 ? -23.667 27.123 -8.513 1.00 44.50 610 LYS A C 1
ATOM 4980 O O . LYS A 1 610 ? -24.419 26.258 -8.964 1.00 44.50 610 LYS A O 1
ATOM 4985 N N . ILE A 1 611 ? -23.153 27.064 -7.287 1.00 41.91 611 ILE A N 1
ATOM 4986 C CA . ILE A 1 611 ? -23.376 25.993 -6.308 1.00 41.91 611 ILE A CA 1
ATOM 4987 C C . ILE A 1 611 ? -24.848 25.953 -5.887 1.00 41.91 611 ILE A C 1
ATOM 4989 O O . ILE A 1 611 ? -25.450 24.885 -5.889 1.00 41.91 611 ILE A O 1
ATOM 4993 N N . THR A 1 612 ? -25.484 27.099 -5.652 1.00 38.78 612 THR A N 1
ATOM 4994 C CA . THR A 1 612 ? -26.910 27.164 -5.289 1.00 38.78 612 THR A CA 1
ATOM 4995 C C . THR A 1 612 ? -27.812 26.715 -6.451 1.00 38.78 612 THR A C 1
ATOM 4997 O O . THR A 1 612 ? -28.741 25.926 -6.259 1.00 38.78 612 THR A O 1
ATOM 5000 N N . LYS A 1 613 ? -27.485 27.095 -7.700 1.00 39.38 613 LYS A N 1
ATOM 5001 C CA . LYS A 1 613 ? -28.142 26.559 -8.915 1.00 39.38 613 LYS A CA 1
ATOM 5002 C C . LYS A 1 613 ? -27.898 25.055 -9.110 1.00 39.38 613 LYS A C 1
ATOM 5004 O O . LYS A 1 613 ? -28.770 24.355 -9.629 1.00 39.38 613 LYS A O 1
ATOM 5009 N N . PHE A 1 614 ? -26.728 24.553 -8.713 1.00 34.97 614 PHE A N 1
ATOM 5010 C CA . PHE A 1 614 ? -26.371 23.135 -8.761 1.00 34.97 614 PHE A CA 1
ATOM 5011 C C . PHE A 1 614 ? -27.123 22.332 -7.695 1.00 34.97 614 PHE A C 1
ATOM 5013 O O . PHE A 1 614 ? -27.726 21.319 -8.039 1.00 34.97 614 PHE A O 1
ATOM 5020 N N . PHE A 1 615 ? -27.212 22.810 -6.452 1.00 34.97 615 PHE A N 1
ATOM 5021 C CA . PHE A 1 615 ? -27.987 22.164 -5.391 1.00 34.97 615 PHE A CA 1
ATOM 5022 C C . PHE A 1 615 ? -29.490 22.147 -5.695 1.00 34.97 615 PHE A C 1
ATOM 5024 O O . PHE A 1 615 ? -30.121 21.107 -5.510 1.00 34.97 615 PHE A O 1
ATOM 5031 N N . GLY A 1 616 ? -30.041 23.203 -6.310 1.00 32.91 616 GLY A N 1
ATOM 5032 C CA . GLY A 1 616 ? -31.412 23.188 -6.843 1.00 32.91 616 GLY A CA 1
ATOM 5033 C C . GLY A 1 616 ? -31.656 22.078 -7.884 1.00 32.91 616 GLY A C 1
ATOM 5034 O O . GLY A 1 616 ? -32.715 21.452 -7.894 1.00 32.91 616 GLY A O 1
ATOM 5035 N N . LYS A 1 617 ? -30.651 21.749 -8.711 1.00 35.97 617 LYS A N 1
ATOM 5036 C CA . LYS A 1 617 ? -30.690 20.621 -9.667 1.00 35.97 617 LYS A CA 1
ATOM 5037 C C . LYS A 1 617 ? -30.376 19.260 -9.022 1.00 35.97 617 LYS A C 1
ATOM 5039 O O . LYS A 1 617 ? -30.900 18.241 -9.472 1.00 35.97 617 LYS A O 1
ATOM 5044 N N . VAL A 1 618 ? -29.546 19.214 -7.980 1.00 36.16 618 VAL A N 1
ATOM 5045 C CA . VAL A 1 618 ? -29.169 17.990 -7.247 1.00 36.16 618 VAL A CA 1
ATOM 5046 C C . VAL A 1 618 ? -30.314 17.490 -6.370 1.00 36.16 618 VAL A C 1
ATOM 5048 O O . VAL A 1 618 ? -30.552 16.287 -6.350 1.00 36.16 618 VAL A O 1
ATOM 5051 N N . VAL A 1 619 ? -31.089 18.377 -5.738 1.00 33.16 619 VAL A N 1
ATOM 5052 C CA . VAL A 1 619 ? -32.290 17.996 -4.971 1.00 33.16 619 VAL A CA 1
ATOM 5053 C C . VAL A 1 619 ? -33.357 17.375 -5.888 1.00 33.16 619 VAL A C 1
ATOM 5055 O O . VAL A 1 619 ? -33.960 16.360 -5.535 1.00 33.16 619 VAL A O 1
ATOM 5058 N N . PHE A 1 620 ? -33.515 17.888 -7.115 1.00 29.56 620 PHE A N 1
ATOM 5059 C CA . PHE A 1 620 ? -34.364 17.270 -8.144 1.00 29.56 620 PHE A CA 1
ATOM 5060 C C . PHE A 1 620 ? -33.820 15.899 -8.603 1.00 29.56 620 PHE A C 1
ATOM 5062 O O . PHE A 1 620 ? -34.571 14.929 -8.697 1.00 29.56 620 PHE A O 1
ATOM 5069 N N . ARG A 1 621 ? -32.497 15.761 -8.801 1.00 32.91 621 ARG A N 1
ATOM 5070 C CA . ARG A 1 621 ? -31.847 14.486 -9.182 1.00 32.91 621 ARG A CA 1
ATOM 5071 C C . ARG A 1 621 ? -31.826 13.436 -8.063 1.00 32.91 621 ARG A C 1
ATOM 5073 O O . ARG A 1 621 ? -31.891 12.250 -8.369 1.00 32.91 621 ARG A O 1
ATOM 5080 N N . LEU A 1 622 ? -31.769 13.831 -6.790 1.00 32.91 622 LEU A N 1
ATOM 5081 C CA . LEU A 1 622 ? -31.844 12.931 -5.629 1.00 32.91 622 LEU A CA 1
ATOM 5082 C C . LEU A 1 622 ? -33.239 12.310 -5.484 1.00 32.91 622 LEU A C 1
ATOM 5084 O O . LEU A 1 622 ? -33.346 11.115 -5.204 1.00 32.91 622 LEU A O 1
ATOM 5088 N N . ARG A 1 623 ? -34.303 13.075 -5.779 1.00 30.56 623 ARG A N 1
ATOM 5089 C CA . ARG A 1 623 ? -35.673 12.538 -5.863 1.00 30.56 623 ARG A CA 1
ATOM 5090 C C . ARG A 1 623 ? -35.833 11.517 -7.005 1.00 30.56 623 ARG A C 1
ATOM 5092 O O . ARG A 1 623 ? -36.534 10.527 -6.827 1.00 30.56 623 ARG A O 1
ATOM 5099 N N . VAL A 1 624 ? -35.112 11.677 -8.121 1.00 31.66 624 VAL A N 1
ATOM 5100 C CA . VAL A 1 624 ? -35.115 10.732 -9.263 1.00 31.66 624 VAL A CA 1
ATOM 5101 C C . VAL A 1 624 ? -34.198 9.508 -9.044 1.00 31.66 624 VAL A C 1
ATOM 5103 O O . VAL A 1 624 ? -34.555 8.395 -9.430 1.00 31.66 624 VAL A O 1
ATOM 5106 N N . LYS A 1 625 ? -33.044 9.651 -8.368 1.00 33.84 625 LYS A N 1
ATOM 5107 C CA . LYS A 1 625 ? -32.099 8.545 -8.076 1.00 33.84 625 LYS A CA 1
ATOM 5108 C C . LYS A 1 625 ? -32.665 7.502 -7.105 1.00 33.84 625 LYS A C 1
ATOM 5110 O O . LYS A 1 625 ? -32.435 6.312 -7.301 1.00 33.84 625 LYS A O 1
ATOM 5115 N N . ASN A 1 626 ? -33.450 7.913 -6.106 1.00 33.38 626 ASN A N 1
ATOM 5116 C CA . ASN A 1 626 ? -34.145 6.968 -5.219 1.00 33.38 626 ASN A CA 1
ATOM 5117 C C . ASN A 1 626 ? -35.228 6.154 -5.951 1.00 33.38 626 ASN A C 1
ATOM 5119 O O . ASN A 1 626 ? -35.466 4.996 -5.602 1.00 33.38 626 ASN A O 1
ATOM 5123 N N . LEU A 1 627 ? -35.820 6.717 -7.011 1.00 30.98 627 LEU A N 1
ATOM 5124 C CA . LEU A 1 627 ? -36.704 5.995 -7.926 1.00 30.98 627 LEU A CA 1
ATOM 5125 C C . LEU A 1 627 ? -35.905 5.022 -8.811 1.00 30.98 627 LEU A C 1
ATOM 5127 O O . LEU A 1 627 ? -36.287 3.866 -8.946 1.00 30.98 627 LEU A O 1
ATOM 5131 N N . SER A 1 628 ? -34.748 5.448 -9.329 1.00 32.69 628 SER A N 1
ATOM 5132 C CA . SER A 1 628 ? -33.850 4.630 -10.159 1.00 32.69 628 SER A CA 1
ATOM 5133 C C . SER A 1 628 ? -33.329 3.381 -9.439 1.00 32.69 628 SER A C 1
ATOM 5135 O O . SER A 1 628 ? -33.363 2.304 -10.019 1.00 32.69 628 SER A O 1
ATOM 5137 N N . THR A 1 629 ? -32.920 3.460 -8.170 1.00 35.66 629 THR A N 1
ATOM 5138 C CA . THR A 1 629 ? -32.424 2.286 -7.419 1.00 35.66 629 THR A CA 1
ATOM 5139 C C . THR A 1 629 ? -33.542 1.292 -7.084 1.00 35.66 629 THR A C 1
ATOM 5141 O O . THR A 1 629 ? -33.310 0.081 -7.040 1.00 35.66 629 THR A O 1
ATOM 5144 N N . ARG A 1 630 ? -34.773 1.787 -6.882 1.00 33.19 630 ARG A N 1
ATOM 5145 C CA . ARG A 1 630 ? -35.969 0.943 -6.756 1.00 33.19 630 ARG A CA 1
ATOM 5146 C C . ARG A 1 630 ? -36.311 0.283 -8.090 1.00 33.19 630 ARG A C 1
ATOM 5148 O O . ARG A 1 630 ? -36.453 -0.930 -8.108 1.00 33.19 630 ARG A O 1
ATOM 5155 N N . VAL A 1 631 ? -36.312 1.035 -9.191 1.00 36.16 631 VAL A N 1
ATOM 5156 C CA . VAL A 1 631 ? -36.558 0.533 -10.552 1.00 36.16 631 VAL A CA 1
ATOM 5157 C C . VAL A 1 631 ? -35.469 -0.440 -11.007 1.00 36.16 631 VAL A C 1
ATOM 5159 O O . VAL A 1 631 ? -35.808 -1.455 -11.580 1.00 36.16 631 VAL A O 1
ATOM 5162 N N . VAL A 1 632 ? -34.186 -0.239 -10.691 1.00 39.44 632 VAL A N 1
ATOM 5163 C CA . VAL A 1 632 ? -33.094 -1.178 -11.028 1.00 39.44 632 VAL A CA 1
ATOM 5164 C C . VAL A 1 632 ? -33.187 -2.468 -10.207 1.00 39.44 632 VAL A C 1
ATOM 5166 O O . VAL A 1 632 ? -32.971 -3.548 -10.744 1.00 39.44 632 VAL A O 1
ATOM 5169 N N . ARG A 1 633 ? -33.575 -2.404 -8.923 1.00 35.50 633 ARG A N 1
ATOM 5170 C CA . ARG A 1 633 ? -33.859 -3.616 -8.128 1.00 35.50 633 ARG A CA 1
ATOM 5171 C C . ARG A 1 633 ? -35.133 -4.329 -8.585 1.00 35.50 633 ARG A C 1
ATOM 5173 O O . ARG A 1 633 ? -35.159 -5.558 -8.551 1.00 35.50 633 ARG A O 1
ATOM 5180 N N . GLN A 1 634 ? -36.149 -3.586 -9.022 1.00 37.41 634 GLN A N 1
ATOM 5181 C CA . GLN A 1 634 ? -37.352 -4.135 -9.650 1.00 37.41 634 GLN A CA 1
ATOM 5182 C C . GLN A 1 634 ? -36.998 -4.780 -10.998 1.00 37.41 634 GLN A C 1
ATOM 5184 O O . GLN A 1 634 ? -37.361 -5.922 -11.216 1.00 37.41 634 GLN A O 1
ATOM 5189 N N . LEU A 1 635 ? -36.177 -4.127 -11.828 1.00 38.56 635 LEU A N 1
ATOM 5190 C CA . LEU A 1 635 ? -35.710 -4.592 -13.137 1.00 38.56 635 LEU A CA 1
ATOM 5191 C C . LEU A 1 635 ? -34.766 -5.791 -13.043 1.00 38.56 635 LEU A C 1
ATOM 5193 O O . LEU A 1 635 ? -34.827 -6.636 -13.918 1.00 38.56 635 LEU A O 1
ATOM 5197 N N . CYS A 1 636 ? -33.916 -5.909 -12.015 1.00 39.62 636 CYS A N 1
ATOM 5198 C CA . CYS A 1 636 ? -33.070 -7.093 -11.799 1.00 39.62 636 CYS A CA 1
ATOM 5199 C C . CYS A 1 636 ? -33.875 -8.299 -11.289 1.00 39.62 636 CYS A C 1
ATOM 5201 O O . CYS A 1 636 ? -33.572 -9.436 -11.649 1.00 39.62 636 CYS A O 1
ATOM 5203 N N . LYS A 1 637 ? -34.917 -8.061 -10.478 1.00 37.53 637 LYS A N 1
ATOM 5204 C CA . LYS A 1 637 ? -35.882 -9.103 -10.092 1.00 37.53 637 LYS A CA 1
ATOM 5205 C C . LYS A 1 637 ? -36.771 -9.499 -11.274 1.00 37.53 637 LYS A C 1
ATOM 5207 O O . LYS A 1 637 ? -36.950 -10.684 -11.519 1.00 37.53 637 LYS A O 1
ATOM 5212 N N . GLU A 1 638 ? -37.244 -8.532 -12.056 1.00 39.16 638 GLU A N 1
ATOM 5213 C CA . GLU A 1 638 ? -37.969 -8.760 -13.308 1.00 39.16 638 GLU A CA 1
ATOM 5214 C C . GLU A 1 638 ? -37.087 -9.377 -14.394 1.00 39.16 638 GLU A C 1
ATOM 5216 O O . GLU A 1 638 ? -37.624 -10.105 -15.214 1.00 39.16 638 GLU A O 1
ATOM 5221 N N . LYS A 1 639 ? -35.765 -9.141 -14.411 1.00 44.09 639 LYS A N 1
ATOM 5222 C CA . LYS A 1 639 ? -34.819 -9.786 -15.338 1.00 44.09 639 LYS A CA 1
ATOM 5223 C C . LYS A 1 639 ? -34.752 -11.280 -15.072 1.00 44.09 639 LYS A C 1
ATOM 5225 O O . LYS A 1 639 ? -35.054 -12.024 -15.986 1.00 44.09 639 LYS A O 1
ATOM 5230 N N . ARG A 1 640 ? -34.539 -11.713 -13.821 1.00 42.91 640 ARG A N 1
ATOM 5231 C CA . ARG A 1 640 ? -34.578 -13.146 -13.454 1.00 42.91 640 ARG A CA 1
ATOM 5232 C C . ARG A 1 640 ? -35.941 -13.799 -13.682 1.00 42.91 640 ARG A C 1
ATOM 5234 O O . ARG A 1 640 ? -36.007 -14.959 -14.065 1.00 42.91 640 ARG A O 1
ATOM 5241 N N . VAL A 1 641 ? -37.029 -13.055 -13.477 1.00 44.56 641 VAL A N 1
ATOM 5242 C CA . VAL A 1 641 ? -38.390 -13.547 -13.750 1.00 44.56 641 VAL A CA 1
ATOM 5243 C C . VAL A 1 641 ? -38.664 -13.615 -15.263 1.00 44.56 641 VAL A C 1
ATOM 5245 O O . VAL A 1 641 ? -39.197 -14.611 -15.729 1.00 44.56 641 VAL A O 1
ATOM 5248 N N . LYS A 1 642 ? -38.243 -12.628 -16.070 1.00 48.72 642 LYS A N 1
ATOM 5249 C CA . LYS A 1 642 ? -38.325 -12.659 -17.547 1.00 48.72 642 LYS A CA 1
ATOM 5250 C C . LYS A 1 642 ? -37.378 -13.696 -18.170 1.00 48.72 642 LYS A C 1
ATOM 5252 O O . LYS A 1 642 ? -37.737 -14.278 -19.185 1.00 48.72 642 LYS A O 1
ATOM 5257 N N . GLU A 1 643 ? -36.219 -13.946 -17.558 1.00 53.81 643 GLU A N 1
ATOM 5258 C CA . GLU A 1 643 ? -35.223 -14.966 -17.938 1.00 53.81 643 GLU A CA 1
ATOM 5259 C C . GLU A 1 643 ? -35.788 -16.393 -17.801 1.00 53.81 643 GLU A C 1
ATOM 5261 O O . GLU A 1 643 ? -35.432 -17.264 -18.590 1.00 53.81 643 GLU A O 1
ATOM 5266 N N . MET A 1 644 ? -36.722 -16.628 -16.867 1.00 52.22 644 MET A N 1
ATOM 5267 C CA . MET A 1 644 ? -37.405 -17.922 -16.707 1.00 52.22 644 MET A CA 1
ATOM 5268 C C . MET A 1 644 ? -38.706 -18.053 -17.515 1.00 52.22 644 MET A C 1
ATOM 5270 O O . MET A 1 644 ? -39.114 -19.179 -17.791 1.00 52.22 644 MET A O 1
ATOM 5274 N N . LYS A 1 645 ? -39.331 -16.945 -17.947 1.00 58.75 645 LYS A N 1
ATOM 5275 C CA . LYS A 1 645 ? -40.615 -16.954 -18.683 1.00 58.75 645 LYS A CA 1
ATOM 5276 C C . LYS A 1 645 ? -40.601 -17.775 -19.970 1.00 58.75 645 LYS A C 1
ATOM 5278 O O . LYS A 1 645 ? -41.595 -18.414 -20.287 1.00 58.75 645 LYS A O 1
ATOM 5283 N N . ILE A 1 646 ? -39.481 -17.790 -20.693 1.00 62.88 646 ILE A N 1
ATOM 5284 C CA . ILE A 1 646 ? -39.346 -18.550 -21.948 1.00 62.88 646 ILE A CA 1
ATOM 5285 C C . ILE A 1 646 ? -39.442 -20.073 -21.708 1.00 62.88 646 ILE A C 1
ATOM 5287 O O . ILE A 1 646 ? -39.879 -20.804 -22.590 1.00 62.88 646 ILE A O 1
ATOM 5291 N N . PHE A 1 647 ? -39.110 -20.541 -20.499 1.00 66.94 647 PHE A N 1
ATOM 5292 C CA . PHE A 1 647 ? -39.199 -21.948 -20.096 1.00 66.94 647 PHE A CA 1
ATOM 5293 C C . PHE A 1 647 ? -40.353 -22.221 -19.111 1.00 66.94 647 PHE A C 1
ATOM 5295 O O . PHE A 1 647 ? -40.477 -23.333 -18.601 1.00 66.94 647 PHE A O 1
ATOM 5302 N N . GLU A 1 648 ? -41.220 -21.239 -18.820 1.00 61.84 648 GLU A N 1
ATOM 5303 C CA . GLU A 1 648 ? -42.350 -21.420 -17.890 1.00 61.84 648 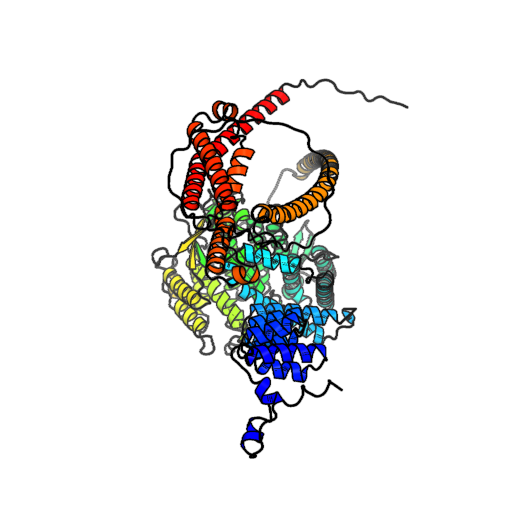GLU A CA 1
ATOM 5304 C C . GLU A 1 648 ? -43.367 -22.452 -18.398 1.00 61.84 648 GLU A C 1
ATOM 5306 O O . GLU A 1 648 ? -43.997 -23.132 -17.585 1.00 61.84 648 GLU A O 1
ATOM 5311 N N . SER A 1 649 ? -43.477 -22.620 -19.720 1.00 57.41 649 SER A N 1
ATOM 5312 C CA . SER A 1 649 ? -44.301 -23.644 -20.374 1.00 57.41 649 SER A CA 1
ATOM 5313 C C . SER A 1 649 ? -43.735 -25.069 -20.256 1.00 57.41 649 SER A C 1
ATOM 5315 O O . SER A 1 649 ? -44.464 -26.027 -20.501 1.00 57.41 649 SER A O 1
ATOM 5317 N N . MET A 1 650 ? -42.482 -25.243 -19.817 1.00 61.84 650 MET A N 1
ATOM 5318 C CA . MET A 1 650 ? -41.759 -26.527 -19.817 1.00 61.84 650 MET A CA 1
ATOM 5319 C C . MET A 1 650 ? -41.927 -27.327 -18.518 1.00 61.84 650 MET A C 1
ATOM 5321 O O . MET A 1 650 ? -40.988 -27.937 -18.008 1.00 61.84 650 MET A O 1
ATOM 5325 N N . ARG A 1 651 ? -43.138 -27.325 -17.946 1.00 66.88 651 ARG A N 1
ATOM 5326 C CA . ARG A 1 651 ? -43.466 -28.069 -16.717 1.00 66.88 651 ARG A CA 1
ATOM 5327 C C . ARG A 1 651 ? -44.218 -29.358 -17.031 1.00 66.88 651 ARG A C 1
ATOM 5329 O O . ARG A 1 651 ? -44.974 -29.438 -17.997 1.00 66.88 651 ARG A O 1
ATOM 5336 N N . ILE A 1 652 ? -44.049 -30.361 -16.173 1.00 65.56 652 ILE A N 1
ATOM 5337 C CA . ILE A 1 652 ? -44.922 -31.536 -16.172 1.00 65.56 652 ILE A CA 1
ATOM 5338 C C . ILE A 1 652 ? -46.238 -31.118 -15.518 1.00 65.56 652 ILE A C 1
ATOM 5340 O O . ILE A 1 652 ? -46.282 -30.783 -14.335 1.00 65.56 652 ILE A O 1
ATOM 5344 N N . THR A 1 653 ? -47.303 -31.092 -16.307 1.00 68.00 653 THR A N 1
ATOM 5345 C CA . THR A 1 653 ? -48.666 -30.814 -15.850 1.00 68.00 653 THR A CA 1
ATOM 5346 C C . THR A 1 653 ? -49.474 -32.104 -15.834 1.00 68.00 653 THR A C 1
ATOM 5348 O O . THR A 1 653 ? -49.109 -33.089 -16.465 1.00 68.00 653 THR A O 1
ATOM 5351 N N . ASN A 1 654 ? -50.626 -32.089 -15.172 1.00 61.84 654 ASN A N 1
ATOM 5352 C CA . ASN A 1 654 ? -51.593 -33.189 -15.215 1.00 61.84 654 ASN A CA 1
ATOM 5353 C C . ASN A 1 654 ? -52.150 -33.481 -16.627 1.00 61.84 654 ASN A C 1
ATOM 5355 O O . ASN A 1 654 ? -52.774 -34.519 -16.822 1.00 61.84 654 ASN A O 1
ATOM 5359 N N . LYS A 1 655 ? -51.939 -32.583 -17.601 1.00 64.94 655 LYS A N 1
ATOM 5360 C CA . LYS A 1 655 ? -52.352 -32.746 -19.003 1.00 64.94 655 LYS A CA 1
ATOM 5361 C C . LYS A 1 655 ? -51.225 -33.238 -19.917 1.00 64.94 655 LYS A C 1
ATOM 5363 O O . LYS A 1 655 ? -51.503 -33.664 -21.032 1.00 64.94 655 LYS A O 1
ATOM 5368 N N . GLY A 1 656 ? -49.969 -33.186 -19.476 1.00 76.25 656 GLY A N 1
ATOM 5369 C CA . GLY A 1 656 ? -48.819 -33.565 -20.294 1.00 76.25 656 GLY A CA 1
ATOM 5370 C C . GLY A 1 656 ? -47.483 -33.026 -19.789 1.00 76.25 656 GLY A C 1
ATOM 5371 O O . GLY A 1 656 ? -47.422 -32.159 -18.915 1.00 76.25 656 GLY A O 1
ATOM 5372 N N . CYS A 1 657 ? -46.403 -33.534 -20.369 1.00 78.88 657 CYS A N 1
ATOM 5373 C CA . CYS A 1 657 ? -45.026 -33.146 -20.121 1.00 78.88 657 CYS A CA 1
ATOM 5374 C C . CYS A 1 657 ? -44.568 -32.087 -21.133 1.00 78.88 657 CYS A C 1
ATOM 5376 O O . CYS A 1 657 ? -44.357 -32.404 -22.302 1.00 78.88 657 CYS A O 1
ATOM 5378 N N . GLY A 1 658 ? -44.346 -30.850 -20.674 1.00 69.00 658 GLY A N 1
ATOM 5379 C CA . GLY A 1 658 ? -43.811 -29.776 -21.518 1.00 69.00 658 GLY A CA 1
ATOM 5380 C C . GLY A 1 658 ? -42.386 -30.026 -22.028 1.00 69.00 658 GLY A C 1
ATOM 5381 O O . GLY A 1 658 ? -42.023 -29.487 -23.056 1.00 69.00 658 GLY A O 1
ATOM 5382 N N . ILE A 1 659 ? -41.593 -30.877 -21.367 1.00 76.69 659 ILE A N 1
ATOM 5383 C CA . ILE A 1 659 ? -40.209 -31.191 -21.778 1.00 76.69 659 ILE A CA 1
ATOM 5384 C C . ILE A 1 659 ? -40.176 -32.211 -22.926 1.00 76.69 659 ILE A C 1
ATOM 5386 O O . ILE A 1 659 ? -39.302 -32.154 -23.785 1.00 76.69 659 ILE A O 1
ATOM 5390 N N . CYS A 1 660 ? -41.111 -33.160 -22.944 1.00 76.25 660 CYS A N 1
ATOM 5391 C CA . CYS A 1 660 ? -41.142 -34.237 -23.937 1.00 76.25 660 CYS A CA 1
ATOM 5392 C C . CYS A 1 660 ? -42.231 -34.046 -25.002 1.00 76.25 660 CYS A C 1
ATOM 5394 O O . CYS A 1 660 ? -42.338 -34.872 -25.901 1.00 76.25 660 CYS A O 1
ATOM 5396 N N . GLY A 1 661 ? -43.094 -33.034 -24.863 1.00 66.88 661 GLY A N 1
ATOM 5397 C CA . GLY A 1 661 ? -44.260 -32.827 -25.730 1.00 66.88 661 GLY A CA 1
ATOM 5398 C C . GLY A 1 661 ? -45.371 -33.882 -25.582 1.00 66.88 661 GLY A C 1
ATOM 5399 O O . GLY A 1 661 ? -46.314 -33.896 -26.369 1.00 66.88 661 GLY A O 1
ATOM 5400 N N . VAL A 1 662 ? -45.287 -34.772 -24.585 1.00 75.12 662 VAL A N 1
ATOM 5401 C CA . VAL A 1 662 ? -46.227 -35.893 -24.389 1.00 75.12 662 VAL A CA 1
ATOM 5402 C C . VAL A 1 662 ? -47.476 -35.423 -23.643 1.00 75.12 662 VAL A C 1
ATOM 5404 O O . VAL A 1 662 ? -47.359 -34.793 -22.598 1.00 75.12 662 VAL A O 1
ATOM 5407 N N . GLN A 1 663 ? -48.676 -35.764 -24.119 1.00 72.31 663 GLN A N 1
ATOM 5408 C CA . GLN A 1 663 ? -49.936 -35.500 -23.406 1.00 72.31 663 GLN A CA 1
ATOM 5409 C C . GLN A 1 663 ? -50.353 -36.701 -22.546 1.00 72.31 663 GLN A C 1
ATOM 5411 O O . GLN A 1 663 ? -50.293 -37.840 -23.001 1.00 72.31 663 GLN A O 1
ATOM 5416 N N . PHE A 1 664 ? -50.812 -36.454 -21.316 1.00 74.81 664 PHE A N 1
ATOM 5417 C CA . PHE A 1 664 ? -51.308 -37.496 -20.409 1.00 74.81 664 PHE A CA 1
ATOM 5418 C C . PHE A 1 664 ? -52.827 -37.666 -20.540 1.00 74.81 664 PHE A C 1
ATOM 5420 O O . PHE A 1 664 ? -53.554 -36.702 -20.786 1.00 74.81 664 PHE A O 1
ATOM 5427 N N . LYS A 1 665 ? -53.343 -38.881 -20.312 1.00 57.97 665 LYS A N 1
ATOM 5428 C CA . LYS A 1 665 ? -54.794 -39.117 -20.211 1.00 57.97 665 LYS A CA 1
ATOM 5429 C C . LYS A 1 665 ? -55.352 -38.425 -18.960 1.00 57.97 665 LYS A C 1
ATOM 5431 O O . LYS A 1 665 ? -54.989 -38.774 -17.839 1.00 57.97 665 LYS A O 1
ATOM 5436 N N . GLY A 1 666 ? -56.270 -37.476 -19.138 1.00 47.53 666 GLY A N 1
ATOM 5437 C CA . GLY A 1 666 ? -57.015 -36.886 -18.025 1.00 47.53 666 GLY A CA 1
ATOM 5438 C C . GLY A 1 666 ? -57.928 -37.919 -17.356 1.00 47.53 666 GLY A C 1
ATOM 5439 O O . GLY A 1 666 ? -58.623 -38.670 -18.040 1.00 47.53 666 GLY A O 1
ATOM 5440 N N . LYS A 1 667 ? -57.965 -37.947 -16.017 1.00 40.44 667 LYS A N 1
ATOM 5441 C CA . LYS A 1 667 ? -59.048 -38.616 -15.283 1.00 40.44 667 LYS A CA 1
ATOM 5442 C C . LYS A 1 667 ? -60.347 -37.865 -15.577 1.00 40.44 667 LYS A C 1
ATOM 5444 O O . LYS A 1 667 ? -60.505 -36.721 -15.158 1.00 40.44 667 LYS A O 1
ATOM 5449 N N . ALA A 1 668 ? -61.268 -38.505 -16.288 1.00 37.41 668 ALA A N 1
ATOM 5450 C CA . ALA A 1 668 ? -62.657 -38.085 -16.291 1.00 37.41 668 ALA A CA 1
ATOM 5451 C C . ALA A 1 668 ? -63.231 -38.334 -14.888 1.00 37.41 668 ALA A C 1
ATOM 5453 O O . ALA A 1 668 ? -63.463 -39.473 -14.494 1.00 37.41 668 ALA A O 1
ATOM 5454 N N . THR A 1 669 ? -63.452 -37.266 -14.132 1.00 33.44 669 THR A N 1
ATOM 5455 C CA . THR A 1 669 ? -64.451 -37.235 -13.059 1.00 33.44 669 THR A CA 1
ATOM 5456 C C . THR A 1 669 ? -65.411 -36.122 -13.426 1.00 33.44 669 THR A C 1
ATOM 5458 O O . THR A 1 669 ? -65.020 -34.958 -13.481 1.00 33.44 669 THR A O 1
ATOM 5461 N N . GLY A 1 670 ? -66.625 -36.519 -13.809 1.00 31.48 670 GLY A N 1
ATOM 5462 C CA . GLY A 1 670 ? -67.629 -35.638 -14.380 1.00 31.48 670 GLY A CA 1
ATOM 5463 C C . GLY A 1 670 ? -68.048 -34.525 -13.428 1.00 31.48 670 GLY A C 1
ATOM 5464 O O . GLY A 1 670 ? -68.299 -34.758 -12.250 1.00 31.48 670 GLY A O 1
ATOM 5465 N N . CYS A 1 671 ? -68.184 -33.326 -13.980 1.00 25.94 671 CYS A N 1
ATOM 5466 C CA . CYS A 1 671 ? -69.150 -32.360 -13.496 1.00 25.94 671 CYS A CA 1
ATOM 5467 C C . CYS A 1 671 ? -69.864 -31.790 -14.727 1.00 25.94 671 CYS A C 1
ATOM 5469 O O . CYS A 1 671 ? -69.221 -31.253 -15.625 1.00 25.94 671 CYS A O 1
ATOM 5471 N N . LEU A 1 672 ? -71.163 -32.081 -14.767 1.00 27.44 672 LEU A N 1
ATOM 5472 C CA . LEU A 1 672 ? -72.263 -31.580 -15.591 1.00 27.44 672 LEU A CA 1
ATOM 5473 C C . LEU A 1 672 ? -71.950 -30.671 -16.793 1.00 27.44 672 LEU A C 1
ATOM 5475 O O . LEU A 1 672 ? -71.421 -29.570 -16.671 1.00 27.44 672 LEU A O 1
ATOM 5479 N N . PHE A 1 673 ? -72.448 -31.123 -17.947 1.00 24.34 673 PHE A N 1
ATOM 5480 C CA . PHE A 1 673 ? -72.819 -30.277 -19.074 1.00 24.34 673 PHE A CA 1
ATOM 5481 C C . PHE A 1 673 ? -73.669 -29.089 -18.606 1.00 24.34 673 PHE A C 1
ATOM 5483 O O . PHE A 1 673 ? -74.715 -29.295 -17.998 1.00 24.34 673 PHE A O 1
ATOM 5490 N N . ASN A 1 674 ? -73.280 -27.882 -19.009 1.00 25.78 674 ASN A N 1
ATOM 5491 C CA . ASN A 1 674 ? -74.231 -26.862 -19.430 1.00 25.78 674 ASN A CA 1
ATOM 5492 C C . ASN A 1 674 ? -73.872 -26.463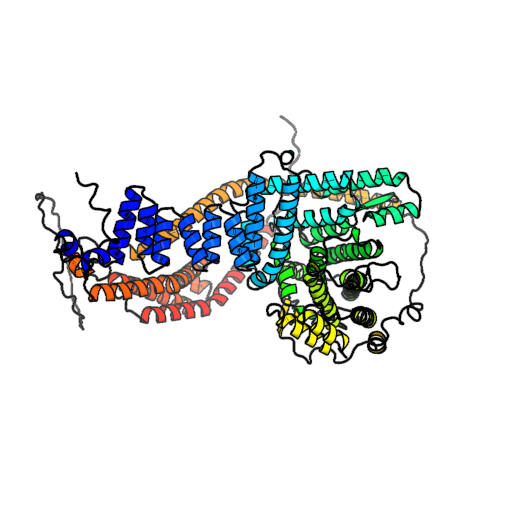 -20.871 1.00 25.78 674 ASN A C 1
ATOM 5494 O O . ASN A 1 674 ? -72.791 -25.941 -21.134 1.00 25.78 674 ASN A O 1
ATOM 5498 N N . LYS A 1 675 ? -74.795 -26.795 -21.782 1.00 30.23 675 LYS A N 1
ATOM 5499 C CA . LYS A 1 675 ? -75.161 -26.013 -22.978 1.00 30.23 675 LYS A CA 1
ATOM 5500 C C . LYS A 1 675 ? -75.417 -24.554 -22.534 1.00 30.23 675 LYS A C 1
ATOM 5502 O O . LYS A 1 675 ? -75.856 -24.378 -21.404 1.00 30.23 675 LYS A O 1
ATOM 5507 N N . ASP A 1 676 ? -75.150 -23.458 -23.232 1.00 26.56 676 ASP A N 1
ATOM 5508 C CA . ASP A 1 676 ? -74.937 -23.068 -24.630 1.00 26.56 676 ASP A CA 1
ATOM 5509 C C . ASP A 1 676 ? -73.859 -21.943 -24.609 1.00 26.56 676 ASP A C 1
ATOM 5511 O O . ASP A 1 676 ? -73.583 -21.381 -23.554 1.00 26.56 676 ASP A O 1
ATOM 5515 N N . GLU A 1 677 ? -73.086 -21.644 -25.652 1.00 26.22 677 GLU A N 1
ATOM 5516 C CA . GLU A 1 677 ? -73.483 -20.787 -26.774 1.00 26.22 677 GLU A CA 1
ATOM 5517 C C . GLU A 1 677 ? -72.540 -21.042 -27.960 1.00 26.22 677 GLU A C 1
ATOM 5519 O O . GLU A 1 677 ? -71.333 -20.793 -27.905 1.00 26.22 677 GLU A O 1
ATOM 5524 N N . GLN A 1 678 ? -73.120 -21.543 -29.049 1.00 29.20 678 GLN A N 1
ATOM 5525 C CA . GLN A 1 678 ? -72.563 -21.478 -30.393 1.00 29.20 678 GLN A CA 1
ATOM 5526 C C . GLN A 1 678 ? -72.985 -20.160 -31.045 1.00 29.20 678 GLN A C 1
ATOM 5528 O O . GLN A 1 678 ? -74.170 -19.856 -31.084 1.00 29.20 678 GLN A O 1
ATOM 5533 N N . THR A 1 679 ? -72.030 -19.460 -31.648 1.00 24.72 679 THR A N 1
ATOM 5534 C CA . THR A 1 679 ? -72.170 -18.731 -32.924 1.00 24.72 679 THR A CA 1
ATOM 5535 C C . THR A 1 679 ? -70.765 -18.733 -33.560 1.00 24.72 679 THR A C 1
ATOM 5537 O O . THR A 1 679 ? -69.806 -18.309 -32.923 1.00 24.72 679 THR A O 1
ATOM 5540 N N . SER A 1 680 ? -70.525 -19.543 -34.606 1.00 23.80 680 SER A N 1
ATOM 5541 C CA . SER A 1 680 ? -70.637 -19.199 -36.047 1.00 23.80 680 SER A CA 1
ATOM 5542 C C . SER A 1 680 ? -69.614 -18.119 -36.458 1.00 23.80 680 SER A C 1
ATOM 5544 O O . SER A 1 680 ? -69.629 -17.051 -35.860 1.00 23.80 680 SER A O 1
ATOM 5546 N N . ASN A 1 681 ? -68.717 -18.244 -37.440 1.00 24.89 681 ASN A N 1
ATOM 5547 C CA . ASN A 1 681 ? -68.617 -19.087 -38.635 1.00 24.89 681 ASN A CA 1
ATOM 5548 C C . ASN A 1 681 ? -67.167 -19.048 -39.184 1.00 24.89 681 ASN A C 1
ATOM 5550 O O . ASN A 1 681 ? -66.489 -18.044 -38.972 1.00 24.89 681 ASN A O 1
ATOM 5554 N N . ASP A 1 682 ? -66.753 -20.134 -39.860 1.00 26.17 682 ASP A N 1
ATOM 5555 C CA . ASP A 1 682 ? -66.185 -20.278 -41.231 1.00 26.17 682 ASP A CA 1
ATOM 5556 C C . ASP A 1 682 ? -65.258 -19.176 -41.803 1.00 26.17 682 ASP A C 1
ATOM 5558 O O . ASP A 1 682 ? -65.434 -17.995 -41.547 1.00 26.17 682 ASP A O 1
ATOM 5562 N N . SER A 1 683 ? -64.275 -19.412 -42.680 1.00 30.06 683 SER A N 1
ATOM 5563 C CA . SER A 1 683 ? -63.936 -20.517 -43.600 1.00 30.06 683 SER A CA 1
ATOM 5564 C C . SER A 1 683 ? -62.479 -20.253 -44.082 1.00 30.06 683 SER A C 1
ATOM 5566 O O . SER A 1 683 ? -62.091 -19.089 -44.178 1.00 30.06 683 SER A O 1
ATOM 5568 N N . GLU A 1 684 ? -61.565 -21.224 -44.206 1.00 27.20 684 GLU A N 1
ATOM 5569 C CA . GLU A 1 684 ? -61.372 -22.145 -45.353 1.00 27.20 684 GLU A CA 1
ATOM 5570 C C . GLU A 1 684 ? -60.431 -21.590 -46.457 1.00 27.20 684 GLU A C 1
ATOM 5572 O O . GLU A 1 684 ? -60.796 -20.698 -47.210 1.00 27.20 684 GLU A O 1
ATOM 5577 N N . PHE A 1 685 ? -59.187 -22.090 -46.531 1.00 26.36 685 PHE A N 1
ATOM 5578 C CA . PHE A 1 685 ? -58.677 -22.881 -47.669 1.00 26.36 685 PHE A CA 1
ATOM 5579 C C . PHE A 1 685 ? -57.240 -23.373 -47.421 1.00 26.36 685 PHE A C 1
ATOM 5581 O O . PHE A 1 685 ? -56.341 -22.628 -47.031 1.00 26.36 685 PHE A O 1
ATOM 5588 N N . ALA A 1 686 ? -57.063 -24.670 -47.650 1.00 27.45 686 ALA A N 1
ATOM 5589 C CA . ALA A 1 686 ? -55.827 -25.432 -47.573 1.00 27.45 686 ALA A CA 1
ATOM 5590 C C . ALA A 1 686 ? -55.193 -25.617 -48.970 1.00 27.45 686 ALA A C 1
ATOM 5592 O O . ALA A 1 686 ? -55.808 -25.265 -49.975 1.00 27.45 686 ALA A O 1
ATOM 5593 N N . LEU A 1 687 ? -54.040 -26.315 -48.985 1.00 25.69 687 LEU A N 1
ATOM 5594 C CA . LEU A 1 687 ? -53.276 -26.902 -50.112 1.00 25.69 687 LEU A CA 1
ATOM 5595 C C . LEU A 1 687 ? -52.155 -25.975 -50.640 1.00 25.69 687 LEU A C 1
ATOM 5597 O O . LEU A 1 687 ? -52.416 -24.852 -51.037 1.00 25.69 687 LEU A O 1
ATOM 5601 N N . LEU A 1 688 ? -50.863 -26.331 -50.633 1.00 26.50 688 LEU A N 1
ATOM 5602 C CA . LEU A 1 688 ? -50.218 -27.614 -50.936 1.00 26.50 688 LEU A CA 1
ATOM 5603 C C . LEU A 1 688 ? -49.003 -27.900 -50.029 1.00 26.50 688 LEU A C 1
ATOM 5605 O O . LEU A 1 688 ? -48.109 -27.071 -49.873 1.00 26.50 688 LEU A O 1
ATOM 5609 N N . LEU A 1 689 ? -48.973 -29.124 -49.500 1.00 27.89 689 LEU A N 1
ATOM 5610 C CA . LEU A 1 689 ? -47.800 -29.812 -48.964 1.00 27.89 689 LEU A CA 1
ATOM 5611 C C . LEU A 1 689 ? -46.939 -30.354 -50.115 1.00 27.89 689 LEU A C 1
ATOM 5613 O O . LEU A 1 689 ? -47.480 -30.879 -51.087 1.00 27.89 689 LEU A O 1
ATOM 5617 N N . GLN A 1 690 ? -45.618 -30.345 -49.934 1.00 27.69 690 GLN A N 1
ATOM 5618 C CA . GLN A 1 690 ? -44.760 -31.403 -50.461 1.00 27.69 690 GLN A CA 1
ATOM 5619 C C . GLN A 1 690 ? -43.872 -31.926 -49.319 1.00 27.69 690 GLN A C 1
ATOM 5621 O O . GLN A 1 690 ? -43.215 -31.164 -48.613 1.00 27.69 690 GLN A O 1
ATOM 5626 N N . GLU A 1 691 ? -43.997 -33.233 -49.108 1.00 26.55 691 GLU A N 1
ATOM 5627 C CA . GLU A 1 691 ? -43.437 -34.112 -48.072 1.00 26.55 691 GLU A CA 1
ATOM 5628 C C . GLU A 1 691 ? -41.896 -34.198 -48.192 1.00 26.55 691 GLU A C 1
ATOM 5630 O O . GLU A 1 691 ? -41.365 -33.969 -49.273 1.00 26.55 691 GLU A O 1
ATOM 5635 N N . SER A 1 692 ? -41.065 -34.506 -47.187 1.00 25.00 692 SER A N 1
ATOM 5636 C CA . SER A 1 692 ? -41.057 -35.591 -46.179 1.00 25.00 692 SER A CA 1
ATOM 5637 C C . SER A 1 692 ? -39.746 -35.461 -45.335 1.00 25.00 692 SER A C 1
ATOM 5639 O O . SER A 1 692 ? -38.924 -34.618 -45.698 1.00 25.00 692 SER A O 1
ATOM 5641 N N . PRO A 1 693 ? -39.417 -36.301 -44.316 1.00 33.50 693 PRO A N 1
ATOM 5642 C CA . PRO A 1 693 ? -40.201 -37.338 -43.648 1.00 33.50 693 PRO A CA 1
ATOM 5643 C C . PRO A 1 693 ? -40.277 -37.201 -42.106 1.00 33.50 693 PRO A C 1
ATOM 5645 O O . PRO A 1 693 ? -39.416 -36.647 -41.425 1.00 33.50 693 PRO A O 1
ATOM 5648 N N . MET A 1 694 ? -41.339 -37.804 -41.574 1.00 27.61 694 MET A N 1
ATOM 5649 C CA . MET A 1 694 ? -41.661 -38.034 -40.166 1.00 27.61 694 MET A CA 1
ATOM 5650 C C . MET A 1 694 ? -40.513 -38.608 -39.314 1.00 27.61 694 MET A C 1
ATOM 5652 O O . MET A 1 694 ? -39.991 -39.679 -39.618 1.00 27.61 694 MET A O 1
ATOM 5656 N N . PHE A 1 695 ? -40.304 -38.025 -38.128 1.00 29.47 695 PHE A N 1
ATOM 5657 C CA . PHE A 1 695 ? -40.099 -38.819 -36.912 1.00 29.47 695 PHE A CA 1
ATOM 5658 C C . PHE A 1 695 ? -41.411 -38.842 -36.122 1.00 29.47 695 PHE A C 1
ATOM 5660 O O . PHE A 1 695 ? -42.012 -37.814 -35.819 1.00 29.47 695 PHE A O 1
ATOM 5667 N N . MET A 1 696 ? -41.892 -40.054 -35.871 1.00 28.50 696 MET A N 1
ATOM 5668 C CA . MET A 1 696 ? -43.216 -40.359 -35.344 1.00 28.50 696 MET A CA 1
ATOM 5669 C C . MET A 1 696 ? -43.486 -39.723 -33.975 1.00 28.50 696 MET A C 1
ATOM 5671 O O . MET A 1 696 ? -42.880 -40.099 -32.972 1.00 28.50 696 MET A O 1
ATOM 5675 N N . LEU A 1 697 ? -44.493 -38.847 -33.909 1.00 35.22 697 LEU A N 1
ATOM 5676 C CA . LEU A 1 697 ? -45.131 -38.436 -32.659 1.00 35.22 697 LEU A CA 1
ATOM 5677 C C . LEU A 1 697 ? -46.038 -39.585 -32.186 1.00 35.22 697 LEU A C 1
ATOM 5679 O O . LEU A 1 697 ? -47.252 -39.595 -32.392 1.00 35.22 697 LEU A O 1
ATOM 5683 N N . GLN A 1 698 ? -45.427 -40.622 -31.617 1.00 38.94 698 GLN A N 1
ATOM 5684 C CA . GLN A 1 698 ? -46.157 -41.744 -31.042 1.00 38.94 698 GLN A CA 1
ATOM 5685 C C . GLN A 1 698 ? -46.999 -41.213 -29.872 1.00 38.94 698 GLN A C 1
ATOM 5687 O O . GLN A 1 698 ? -46.459 -40.756 -28.865 1.00 38.94 698 GLN A O 1
ATOM 5692 N N . LYS A 1 699 ? -48.334 -41.253 -30.005 1.00 41.66 699 LYS A N 1
ATOM 5693 C CA . LYS A 1 699 ? -49.284 -41.045 -28.898 1.00 41.66 699 LYS A CA 1
ATOM 5694 C C . LYS A 1 699 ? -49.078 -42.163 -27.867 1.00 41.66 699 LYS A C 1
ATOM 5696 O O . LYS A 1 699 ? -49.809 -43.150 -27.859 1.00 41.66 699 LYS A O 1
ATOM 5701 N N . CYS A 1 700 ? -48.052 -42.036 -27.028 1.00 41.75 700 CYS A N 1
ATOM 5702 C CA . CYS A 1 700 ? -47.817 -42.941 -25.912 1.00 41.75 700 CYS A CA 1
ATOM 5703 C C . CYS A 1 700 ? -48.900 -42.703 -24.855 1.00 41.75 700 CYS A C 1
ATOM 5705 O O . CYS A 1 700 ? -48.984 -41.638 -24.247 1.00 41.75 700 CYS A O 1
ATOM 5707 N N . LEU A 1 701 ? -49.754 -43.707 -24.669 1.00 50.84 701 LEU A N 1
ATOM 5708 C CA . LEU A 1 701 ? -50.802 -43.767 -23.651 1.00 50.84 701 LEU A CA 1
ATOM 5709 C C . LEU A 1 701 ? -50.189 -44.107 -22.279 1.00 50.84 701 LEU A C 1
ATOM 5711 O O . LEU A 1 701 ? -50.519 -45.134 -21.698 1.00 50.84 701 LEU A O 1
ATOM 5715 N N . GLU A 1 702 ? -49.281 -43.272 -21.777 1.00 58.81 702 GLU A N 1
ATOM 5716 C CA . GLU A 1 702 ? -48.572 -43.502 -20.508 1.00 58.81 702 GLU A CA 1
ATOM 5717 C C . GLU A 1 702 ? -49.142 -42.629 -19.379 1.00 58.81 702 GLU A C 1
ATOM 5719 O O . GLU A 1 702 ? -49.552 -41.481 -19.593 1.00 58.81 702 GLU A O 1
ATOM 5724 N N . SER A 1 703 ? -49.184 -43.168 -18.157 1.00 66.38 703 SER A N 1
ATOM 5725 C CA . SER A 1 703 ? -49.539 -42.390 -16.965 1.00 66.38 703 SER A CA 1
ATOM 5726 C C . SER A 1 703 ? -48.389 -41.462 -16.541 1.00 66.38 703 SER A C 1
ATOM 5728 O O . SER A 1 703 ? -47.225 -41.712 -16.847 1.00 66.38 703 SER A O 1
ATOM 5730 N N . GLN A 1 704 ? -48.688 -40.383 -15.806 1.00 67.00 704 GLN A N 1
ATOM 5731 C CA . GLN A 1 704 ? -47.672 -39.414 -15.356 1.00 67.00 704 GLN A CA 1
ATOM 5732 C C . GLN A 1 704 ? -46.526 -40.077 -14.561 1.00 67.00 704 GLN A C 1
ATOM 5734 O O . GLN A 1 704 ? -45.369 -39.676 -14.699 1.00 67.00 704 GLN A O 1
ATOM 5739 N N . GLU A 1 705 ? -46.834 -41.087 -13.739 1.00 66.75 705 GLU A N 1
ATOM 5740 C CA . GLU A 1 705 ? -45.833 -41.810 -12.943 1.00 66.75 705 GLU A CA 1
ATOM 5741 C C . GLU A 1 705 ? -44.970 -42.762 -13.777 1.00 66.75 705 GLU A C 1
ATOM 5743 O O . GLU A 1 705 ? -43.782 -42.908 -13.488 1.00 66.75 705 GLU A O 1
ATOM 5748 N N . GLU A 1 706 ? -45.536 -43.389 -14.809 1.00 69.81 706 GLU A N 1
ATOM 5749 C CA . GLU A 1 706 ? -44.785 -44.236 -15.742 1.00 69.81 706 GLU A CA 1
ATOM 5750 C C . GLU A 1 706 ? -43.884 -43.384 -16.639 1.00 69.81 706 GLU A C 1
ATOM 5752 O O . GLU A 1 706 ? -42.693 -43.672 -16.760 1.00 69.81 706 GLU A O 1
ATOM 5757 N N . HIS A 1 707 ? -44.407 -42.272 -17.167 1.00 77.12 707 HIS A N 1
ATOM 5758 C CA . HIS A 1 707 ? -43.644 -41.344 -17.999 1.00 77.12 707 HIS A CA 1
ATOM 5759 C C . HIS A 1 707 ? -42.434 -40.779 -17.247 1.00 77.12 707 HIS A C 1
ATOM 5761 O O . HIS A 1 707 ? -41.318 -40.823 -17.762 1.00 77.12 707 HIS A O 1
ATOM 5767 N N . GLY A 1 708 ? -42.626 -40.328 -15.999 1.00 68.75 708 GLY A N 1
ATOM 5768 C CA . GLY A 1 708 ? -41.552 -39.784 -15.160 1.00 68.75 708 GLY A CA 1
ATOM 5769 C C . GLY A 1 708 ? -40.445 -40.789 -14.814 1.00 68.75 708 GLY A C 1
ATOM 5770 O O . GLY A 1 708 ? -39.324 -40.386 -14.508 1.00 68.75 708 GLY A O 1
ATOM 5771 N N . LYS A 1 709 ? -40.735 -42.096 -14.877 1.00 75.94 709 LYS A N 1
ATOM 5772 C CA . LYS A 1 709 ? -39.763 -43.176 -14.635 1.00 75.94 709 LYS A CA 1
ATOM 5773 C C . LYS A 1 709 ? -39.153 -43.737 -15.921 1.00 75.94 709 LYS A C 1
ATOM 5775 O O . LYS A 1 709 ? -38.157 -44.457 -15.828 1.00 75.94 709 LYS A O 1
ATOM 5780 N N . SER A 1 710 ? -39.719 -43.414 -17.086 1.00 79.38 710 SER A N 1
ATOM 5781 C CA . SER A 1 710 ? -39.243 -43.904 -18.378 1.00 79.38 710 SER A CA 1
ATOM 5782 C C . SER A 1 710 ? -37.834 -43.394 -18.684 1.00 79.38 710 SER A C 1
ATOM 5784 O O . SER A 1 710 ? -37.499 -42.233 -18.439 1.00 79.38 710 SER A O 1
ATOM 5786 N N . GLU A 1 711 ? -36.998 -44.266 -19.245 1.00 77.25 711 GLU A N 1
ATOM 5787 C CA . GLU A 1 711 ? -35.618 -43.901 -19.575 1.00 77.25 711 GLU A CA 1
ATOM 5788 C C . GLU A 1 711 ? -35.572 -42.828 -20.674 1.00 77.25 711 GLU A C 1
ATOM 5790 O O . GLU A 1 711 ? -34.800 -41.878 -20.579 1.00 77.25 711 GLU A O 1
ATOM 5795 N N . LYS A 1 712 ? -36.515 -42.884 -21.626 1.00 76.44 712 LYS A N 1
ATOM 5796 C CA . LYS A 1 712 ? -36.704 -41.856 -22.662 1.00 76.44 712 LYS A CA 1
ATOM 5797 C C . LYS A 1 712 ? -36.993 -40.469 -22.075 1.00 76.44 712 LYS A C 1
ATOM 5799 O O . LYS A 1 712 ? -36.480 -39.473 -22.576 1.00 76.44 712 LYS A O 1
ATOM 5804 N N . HIS A 1 713 ? -37.796 -40.379 -21.009 1.00 79.94 713 HIS A N 1
ATOM 5805 C CA . HIS A 1 713 ? -38.054 -39.103 -20.336 1.00 79.94 713 HIS A CA 1
ATOM 5806 C C . HIS A 1 713 ? -36.799 -38.568 -19.646 1.00 79.94 713 HIS A C 1
ATOM 5808 O O . HIS A 1 713 ? -36.482 -37.392 -19.802 1.00 79.94 713 HIS A O 1
ATOM 5814 N N . LYS A 1 714 ? -36.057 -39.416 -18.922 1.00 78.88 714 LYS A N 1
ATOM 5815 C CA . LYS A 1 714 ? -34.808 -39.002 -18.260 1.00 78.88 714 LYS A CA 1
ATOM 5816 C C . LYS A 1 714 ? -33.773 -38.500 -19.265 1.00 78.88 714 LYS A C 1
ATOM 5818 O O . LYS A 1 714 ? -33.134 -37.478 -19.027 1.00 78.88 714 LYS A O 1
ATOM 5823 N N . GLU A 1 715 ? -33.649 -39.178 -20.400 1.00 79.50 715 GLU A N 1
ATOM 5824 C CA . GLU A 1 715 ? -32.746 -38.784 -21.478 1.00 79.50 715 GLU A CA 1
ATOM 5825 C C . GLU A 1 715 ? -33.149 -37.426 -22.085 1.00 79.50 715 GLU A C 1
ATOM 5827 O O . GLU A 1 715 ? -32.323 -36.518 -22.197 1.00 79.50 715 GLU A O 1
ATOM 5832 N N . MET A 1 716 ? -34.442 -37.216 -22.351 1.00 78.06 716 MET A N 1
ATOM 5833 C CA . MET A 1 716 ? -34.965 -35.924 -22.815 1.00 78.06 716 MET A CA 1
ATOM 5834 C C . MET A 1 716 ? -34.813 -34.799 -21.785 1.00 78.06 716 MET A C 1
ATOM 5836 O O . MET A 1 716 ? -34.527 -33.662 -22.159 1.00 78.06 716 MET A O 1
ATOM 5840 N N . VAL A 1 717 ? -34.951 -35.097 -20.490 1.00 78.00 717 VAL A N 1
ATOM 5841 C CA . VAL A 1 717 ? -34.681 -34.141 -19.405 1.00 78.00 717 VAL A CA 1
ATOM 5842 C C . VAL A 1 717 ? -33.208 -33.741 -19.393 1.00 78.00 717 VAL A C 1
ATOM 5844 O O . VAL A 1 717 ? -32.917 -32.556 -19.228 1.00 78.00 717 VAL A O 1
ATOM 5847 N N . ASN A 1 718 ? -32.285 -34.675 -19.630 1.00 79.06 718 ASN A N 1
ATOM 5848 C CA . ASN A 1 718 ? -30.861 -34.360 -19.741 1.00 79.06 718 ASN A CA 1
ATOM 5849 C C . ASN A 1 718 ? -30.576 -33.445 -20.942 1.00 79.06 718 ASN A C 1
ATOM 5851 O O . ASN A 1 718 ? -29.870 -32.446 -20.786 1.00 79.06 718 ASN A O 1
ATOM 5855 N N . TYR A 1 719 ? -31.162 -33.715 -22.115 1.00 81.19 719 TYR A N 1
ATOM 5856 C CA . TYR A 1 719 ? -31.014 -32.831 -23.278 1.00 81.19 719 TYR A CA 1
ATOM 5857 C C . TYR A 1 719 ? -31.611 -31.444 -23.037 1.00 81.19 719 TYR A C 1
ATOM 5859 O O . TYR A 1 719 ? -30.973 -30.439 -23.351 1.00 81.19 719 TYR A O 1
ATOM 5867 N N . TYR A 1 720 ? -32.783 -31.368 -22.407 1.00 81.38 720 TYR A N 1
ATOM 5868 C CA . TYR A 1 720 ? -33.400 -30.105 -22.013 1.00 81.38 720 TYR A CA 1
ATOM 5869 C C . TYR A 1 720 ? -32.534 -29.319 -21.021 1.00 81.38 720 TYR A C 1
ATOM 5871 O O . TYR A 1 720 ? -32.307 -28.128 -21.220 1.00 81.38 720 TYR A O 1
ATOM 5879 N N . GLN A 1 721 ? -32.002 -29.964 -19.979 1.00 78.12 721 GLN A N 1
ATOM 5880 C CA . GLN A 1 721 ? -31.115 -29.315 -19.008 1.00 78.12 721 GLN A CA 1
ATOM 5881 C C . GLN A 1 721 ? -29.828 -28.823 -19.673 1.00 78.12 721 GLN A C 1
ATOM 5883 O O . GLN A 1 721 ? -29.378 -27.708 -19.402 1.00 78.12 721 GLN A O 1
ATOM 5888 N N . HIS A 1 722 ? -29.262 -29.618 -20.582 1.00 80.12 722 HIS A N 1
ATOM 5889 C CA . HIS A 1 722 ? -28.083 -29.230 -21.344 1.00 80.12 722 HIS A CA 1
ATOM 5890 C C . HIS A 1 722 ? -28.367 -28.028 -22.255 1.00 80.12 722 HIS A C 1
ATOM 5892 O O . HIS A 1 722 ? -27.608 -27.055 -22.249 1.00 80.12 722 HIS A O 1
ATOM 5898 N N . PHE A 1 723 ? -29.488 -28.041 -22.984 1.00 81.94 723 PHE A N 1
ATOM 5899 C CA . PHE A 1 723 ? -29.927 -26.922 -23.815 1.00 81.94 723 PHE A CA 1
ATOM 5900 C C . PHE A 1 723 ? -30.210 -25.671 -22.978 1.00 81.94 723 PHE A C 1
ATOM 5902 O O . PHE A 1 723 ? -29.730 -24.593 -23.315 1.00 81.94 723 PHE A O 1
ATOM 5909 N N . GLN A 1 724 ? -30.913 -25.801 -21.851 1.00 81.31 724 GLN A N 1
ATOM 5910 C CA . GLN A 1 724 ? -31.206 -24.700 -20.933 1.00 81.31 724 GLN A CA 1
ATOM 5911 C C . GLN A 1 724 ? -29.917 -24.081 -20.385 1.00 81.31 724 GLN A C 1
ATOM 5913 O O . GLN A 1 724 ? -29.764 -22.859 -20.375 1.00 81.31 724 GLN A O 1
ATOM 5918 N N . HIS A 1 725 ? -28.958 -24.909 -19.976 1.00 78.38 725 HIS A N 1
ATOM 5919 C CA . HIS A 1 725 ? -27.663 -24.448 -19.495 1.00 78.38 725 HIS A CA 1
ATOM 5920 C C . HIS A 1 725 ? -26.871 -23.727 -20.594 1.00 78.38 725 HIS A C 1
ATOM 5922 O O . HIS A 1 725 ? -26.366 -22.623 -20.378 1.00 78.38 725 HIS A O 1
ATOM 5928 N N . LYS A 1 726 ? -26.821 -24.304 -21.801 1.00 80.38 726 LYS A N 1
ATOM 5929 C CA . LYS A 1 726 ? -26.165 -23.708 -22.973 1.00 80.38 726 LYS A CA 1
ATOM 5930 C C . LYS A 1 726 ? -26.835 -22.395 -23.385 1.00 80.38 726 LYS A C 1
ATOM 5932 O O . LYS A 1 726 ? -26.139 -21.421 -23.666 1.00 80.38 726 LYS A O 1
ATOM 5937 N N . TYR A 1 727 ? -28.164 -22.333 -23.347 1.00 82.00 727 TYR A N 1
ATOM 5938 C CA . TYR A 1 727 ? -28.934 -21.127 -23.623 1.00 82.00 727 TYR A CA 1
ATOM 5939 C C . TYR A 1 727 ? -28.585 -20.013 -22.631 1.00 82.00 727 TYR A C 1
ATOM 5941 O O . TYR A 1 727 ? -28.241 -18.905 -23.043 1.00 82.00 727 TYR A O 1
ATOM 5949 N N . MET A 1 728 ? -28.583 -20.330 -21.334 1.00 75.56 728 MET A N 1
ATOM 5950 C CA . MET A 1 728 ? -28.310 -19.369 -20.263 1.00 75.56 728 MET A CA 1
ATOM 5951 C C . MET A 1 728 ? -26.868 -18.862 -20.266 1.00 75.56 728 MET A C 1
ATOM 5953 O O . MET A 1 728 ? -26.643 -17.667 -20.101 1.00 75.56 728 MET A O 1
ATOM 5957 N N . GLN A 1 729 ? -25.886 -19.744 -20.460 1.00 75.56 729 GLN A N 1
ATOM 5958 C CA . GLN A 1 729 ? -24.480 -19.347 -20.396 1.00 75.56 729 GLN A CA 1
ATOM 5959 C C . GLN A 1 729 ? -23.966 -18.718 -21.686 1.00 75.56 729 GLN A C 1
ATOM 5961 O O . GLN A 1 729 ? -23.090 -17.856 -21.642 1.00 75.56 729 GLN A O 1
ATOM 5966 N N . LYS A 1 730 ? -24.445 -19.196 -22.837 1.00 78.00 730 LYS A N 1
ATOM 5967 C CA . LYS A 1 730 ? -23.769 -18.944 -24.110 1.00 78.00 730 LYS A CA 1
ATOM 5968 C C . LYS A 1 730 ? -24.631 -18.210 -25.133 1.00 78.00 730 LYS A C 1
ATOM 5970 O O . LYS A 1 730 ? -24.063 -17.500 -25.948 1.00 78.00 730 LYS A O 1
ATOM 5975 N N . ILE A 1 731 ? -25.962 -18.322 -25.096 1.00 82.31 731 ILE A N 1
ATOM 5976 C CA . ILE A 1 731 ? -26.845 -17.773 -26.149 1.00 82.31 731 ILE A CA 1
ATOM 5977 C C . ILE A 1 731 ? -27.553 -16.484 -25.703 1.00 82.31 731 ILE A C 1
ATOM 5979 O O . ILE A 1 731 ? -27.601 -15.511 -26.457 1.00 82.31 731 ILE A O 1
ATOM 5983 N N . PHE A 1 732 ? -28.061 -16.445 -24.470 1.00 82.00 732 PHE A N 1
ATOM 5984 C CA . PHE A 1 732 ? -28.892 -15.350 -23.965 1.00 82.00 732 PHE A CA 1
ATOM 5985 C C . PHE A 1 732 ? -28.158 -14.004 -23.936 1.00 82.00 732 PHE A C 1
ATOM 5987 O O . PHE A 1 732 ? -28.649 -13.005 -24.468 1.00 82.00 732 PHE A O 1
ATOM 5994 N N . ASP A 1 733 ? -26.961 -13.979 -23.349 1.00 79.25 733 ASP A N 1
ATOM 5995 C CA . ASP A 1 733 ? -26.174 -12.755 -23.204 1.00 79.25 733 ASP A CA 1
ATOM 5996 C C . ASP A 1 733 ? -25.725 -12.177 -24.557 1.00 79.25 733 ASP A C 1
ATOM 5998 O O . ASP A 1 733 ? -25.904 -10.971 -24.771 1.00 79.25 733 ASP A O 1
ATOM 6002 N N . PRO A 1 734 ? -25.186 -12.973 -25.503 1.00 79.12 734 PRO A N 1
ATOM 6003 C CA . PRO A 1 734 ? -24.873 -12.471 -26.838 1.00 79.12 734 PRO A CA 1
ATOM 6004 C C . PRO A 1 734 ? -26.086 -11.940 -27.603 1.00 79.12 734 PRO A C 1
ATOM 6006 O O . PRO A 1 734 ? -26.014 -10.833 -28.139 1.00 79.12 734 PRO A O 1
ATOM 6009 N N . LEU A 1 735 ? -27.225 -12.643 -27.587 1.00 83.19 735 LEU A N 1
ATOM 6010 C CA . LEU A 1 735 ? -28.455 -12.146 -28.218 1.00 83.19 735 LEU A CA 1
ATOM 6011 C C . LEU A 1 735 ? -28.932 -10.835 -27.589 1.00 83.19 735 LEU A C 1
ATOM 6013 O O . LEU A 1 735 ? -29.290 -9.889 -28.295 1.00 83.19 735 LEU A O 1
ATOM 6017 N N . GLY A 1 736 ? -28.876 -10.738 -26.258 1.00 81.69 736 GLY A N 1
ATOM 6018 C CA . GLY A 1 736 ? -29.206 -9.517 -25.529 1.00 81.69 736 GLY A CA 1
ATOM 6019 C C . GLY A 1 736 ? -28.301 -8.340 -25.903 1.00 81.69 736 GLY A C 1
ATOM 6020 O O . GLY A 1 736 ? -28.785 -7.211 -26.054 1.00 81.69 736 GLY A O 1
ATOM 6021 N N . LYS A 1 737 ? -27.001 -8.592 -26.103 1.00 83.56 737 LYS A N 1
ATOM 6022 C CA . LYS A 1 737 ? -26.027 -7.585 -26.554 1.00 83.56 737 LYS A CA 1
ATOM 6023 C C . LYS A 1 737 ? -26.336 -7.099 -27.968 1.00 83.56 737 LYS A C 1
ATOM 6025 O O . LYS A 1 737 ? -26.441 -5.888 -28.162 1.00 83.56 737 LYS A O 1
ATOM 6030 N N . VAL A 1 738 ? -26.566 -8.008 -28.917 1.00 85.44 738 VAL A N 1
ATOM 6031 C CA . VAL A 1 738 ? -26.901 -7.661 -30.310 1.00 85.44 738 VAL A CA 1
ATOM 6032 C C . VAL A 1 738 ? -28.219 -6.883 -30.384 1.00 85.44 738 VAL A C 1
ATOM 6034 O O . VAL A 1 738 ? -28.284 -5.829 -31.019 1.00 85.44 738 VAL A O 1
ATOM 6037 N N . ARG A 1 739 ? -29.258 -7.322 -29.660 1.00 85.62 739 ARG A N 1
ATOM 6038 C CA . ARG A 1 739 ? -30.548 -6.615 -29.586 1.00 85.62 739 ARG A CA 1
ATOM 6039 C C . ARG A 1 739 ? -30.388 -5.197 -29.034 1.00 85.62 739 ARG A C 1
ATOM 6041 O O . ARG A 1 739 ? -30.914 -4.241 -29.604 1.00 85.62 739 ARG A O 1
ATOM 6048 N N . SER A 1 740 ? -29.624 -5.053 -27.952 1.00 85.69 740 SER A N 1
ATOM 6049 C CA . SER A 1 740 ? -29.356 -3.751 -27.330 1.00 85.69 740 SER A CA 1
ATOM 6050 C C . SER A 1 740 ? -28.560 -2.829 -28.251 1.00 85.69 740 SER A C 1
ATOM 6052 O O . SER A 1 740 ? -28.817 -1.629 -28.280 1.00 85.69 740 SER A O 1
ATOM 6054 N N . PHE A 1 741 ? -27.609 -3.378 -29.005 1.00 87.06 741 PHE A N 1
ATOM 6055 C CA . PHE A 1 741 ? -26.808 -2.641 -29.974 1.00 87.06 741 PHE A CA 1
ATOM 6056 C C . PHE A 1 741 ? -27.664 -2.100 -31.126 1.00 87.06 741 PHE A C 1
ATOM 6058 O O . PHE A 1 741 ? -27.662 -0.893 -31.372 1.00 87.06 741 PHE A O 1
ATOM 6065 N N . ILE A 1 742 ? -28.483 -2.958 -31.747 1.00 86.00 742 ILE A N 1
ATOM 6066 C CA . ILE A 1 742 ? -29.425 -2.561 -32.806 1.00 86.00 742 ILE A CA 1
ATOM 6067 C C . ILE A 1 742 ? -30.367 -1.459 -32.307 1.00 86.00 742 ILE A C 1
ATOM 6069 O O . ILE A 1 742 ? -30.589 -0.467 -33.003 1.00 86.00 742 ILE A O 1
ATOM 6073 N N . GLN A 1 743 ? -30.892 -1.594 -31.086 1.00 87.94 743 GLN A N 1
ATOM 6074 C CA . GLN A 1 743 ? -31.802 -0.607 -30.509 1.00 87.94 743 GLN A CA 1
ATOM 6075 C C . GLN A 1 743 ? -31.102 0.721 -30.190 1.00 87.94 743 GLN A C 1
ATOM 6077 O O . GLN A 1 743 ? -31.625 1.786 -30.521 1.00 87.94 743 GLN A O 1
ATOM 6082 N N . ARG A 1 744 ? -29.919 0.671 -29.565 1.00 86.62 744 ARG A N 1
ATOM 6083 C CA . ARG A 1 744 ? -29.161 1.857 -29.136 1.00 86.62 744 ARG A CA 1
ATOM 6084 C C . ARG A 1 744 ? -28.825 2.766 -30.312 1.00 86.62 744 ARG A C 1
ATOM 6086 O O . ARG A 1 744 ? -29.002 3.976 -30.207 1.00 86.62 744 ARG A O 1
ATOM 6093 N N . TYR A 1 745 ? -28.390 2.179 -31.421 1.00 84.12 745 TYR A N 1
ATOM 6094 C CA . TYR A 1 745 ? -27.988 2.921 -32.615 1.00 84.12 745 TYR A CA 1
ATOM 6095 C C . TYR A 1 745 ? -29.104 3.037 -33.659 1.00 84.12 745 TYR A C 1
ATOM 6097 O O . TYR A 1 745 ? -28.857 3.501 -34.768 1.00 84.12 745 TYR A O 1
ATOM 6105 N N . LYS A 1 746 ? -30.345 2.664 -33.301 1.00 85.19 746 LYS A N 1
ATOM 6106 C CA . LYS A 1 746 ? -31.536 2.726 -34.167 1.00 85.19 746 LYS A CA 1
ATOM 6107 C C . LYS A 1 746 ? -31.342 2.028 -35.520 1.00 85.19 746 LYS A C 1
ATOM 6109 O O . LYS A 1 746 ? -31.880 2.454 -36.537 1.00 85.19 746 LYS A O 1
ATOM 6114 N N . LEU A 1 747 ? -30.618 0.911 -35.521 1.00 85.88 747 LEU A N 1
ATOM 6115 C CA . LEU A 1 747 ? -30.326 0.129 -36.726 1.00 85.88 747 LEU A CA 1
ATOM 6116 C C . LEU A 1 747 ? -31.540 -0.672 -37.232 1.00 85.88 747 LEU A C 1
ATOM 6118 O O . LEU A 1 747 ? -31.458 -1.335 -38.257 1.00 85.88 747 LEU A O 1
ATOM 6122 N N . GLY A 1 748 ? -32.671 -0.634 -36.520 1.00 78.50 748 GLY A N 1
ATOM 6123 C CA . GLY A 1 748 ? -33.883 -1.384 -36.868 1.00 78.50 748 GLY A CA 1
ATOM 6124 C C . GLY A 1 748 ? -34.637 -0.867 -38.100 1.00 78.50 748 GLY A C 1
ATOM 6125 O O . GLY A 1 748 ? -35.451 -1.595 -38.655 1.00 78.50 748 GLY A O 1
ATOM 6126 N N . THR A 1 749 ? -34.376 0.361 -38.549 1.00 82.38 749 THR A N 1
ATOM 6127 C CA . THR A 1 749 ? -35.070 0.986 -39.689 1.00 82.38 749 THR A CA 1
ATOM 6128 C C . THR A 1 749 ? -34.111 1.161 -40.861 1.00 82.38 749 THR A C 1
ATOM 6130 O O . THR A 1 749 ? -33.111 1.863 -40.714 1.00 82.38 749 THR A O 1
ATOM 6133 N N . ALA A 1 750 ? -34.420 0.556 -42.014 1.00 79.50 750 ALA A N 1
ATOM 6134 C CA . ALA A 1 750 ? -33.544 0.560 -43.193 1.00 79.50 750 ALA A CA 1
ATOM 6135 C C . ALA A 1 750 ? -33.220 1.984 -43.675 1.00 79.50 750 ALA A C 1
ATOM 6137 O O . ALA A 1 750 ? -32.053 2.323 -43.828 1.00 79.50 750 ALA A O 1
ATOM 6138 N N . GLU A 1 751 ? -34.229 2.857 -43.737 1.00 82.06 751 GLU A N 1
ATOM 6139 C CA . GLU A 1 751 ? -34.078 4.265 -44.127 1.00 82.06 751 GLU A CA 1
ATOM 6140 C C . GLU A 1 751 ? -33.081 5.031 -43.234 1.00 82.06 751 GLU A C 1
ATOM 6142 O O . GLU A 1 751 ? -32.271 5.836 -43.698 1.00 82.06 751 GLU A O 1
ATOM 6147 N N . PHE A 1 752 ? -33.086 4.761 -41.925 1.00 83.88 752 PHE A N 1
ATOM 6148 C CA . PHE A 1 752 ? -32.133 5.379 -41.003 1.00 83.88 752 PHE A CA 1
ATOM 6149 C C . PHE A 1 752 ? -30.716 4.841 -41.207 1.00 83.88 752 PHE A C 1
ATOM 6151 O O . PHE A 1 752 ? -29.758 5.609 -41.091 1.00 83.88 752 PHE A O 1
ATOM 6158 N N . VAL A 1 753 ? -30.581 3.544 -41.488 1.00 85.69 753 VAL A N 1
ATOM 6159 C CA . VAL A 1 753 ? -29.286 2.902 -41.724 1.00 85.69 753 VAL A CA 1
ATOM 6160 C C . VAL A 1 753 ? -28.672 3.416 -43.021 1.00 85.69 753 VAL A C 1
ATOM 6162 O O . VAL A 1 753 ? -27.563 3.935 -42.986 1.00 85.69 753 VAL A O 1
ATOM 6165 N N . GLU A 1 754 ? -29.421 3.415 -44.118 1.00 84.00 754 GLU A N 1
ATOM 6166 C CA . GLU A 1 754 ? -28.976 3.928 -45.420 1.00 84.00 754 GLU A CA 1
ATOM 6167 C C . GLU A 1 754 ? -28.587 5.408 -45.363 1.00 84.00 754 GLU A C 1
ATOM 6169 O O . GLU A 1 754 ? -27.633 5.851 -46.002 1.00 84.00 754 GLU A O 1
ATOM 6174 N N . LYS A 1 755 ? -29.290 6.204 -44.552 1.00 84.50 755 LYS A N 1
ATOM 6175 C CA . LYS A 1 755 ? -28.983 7.628 -44.411 1.00 84.50 755 LYS A CA 1
ATOM 6176 C C . LYS A 1 755 ? -27.713 7.896 -43.601 1.00 84.50 755 LYS A C 1
ATOM 6178 O O . LYS A 1 755 ? -27.025 8.877 -43.884 1.00 84.50 755 LYS A O 1
ATOM 6183 N N . ASN A 1 756 ? -27.429 7.088 -42.576 1.00 81.38 756 ASN A N 1
ATOM 6184 C CA . ASN A 1 756 ? -26.418 7.408 -41.557 1.00 81.38 756 ASN A CA 1
ATOM 6185 C C . ASN A 1 756 ? -25.226 6.439 -41.499 1.00 81.38 756 ASN A C 1
ATOM 6187 O O . ASN A 1 756 ? -24.224 6.790 -40.889 1.00 81.38 756 ASN A O 1
ATOM 6191 N N . PHE A 1 757 ? -25.316 5.262 -42.119 1.00 87.19 757 PHE A N 1
ATOM 6192 C CA . PHE A 1 757 ? -24.312 4.192 -42.086 1.00 87.19 757 PHE A CA 1
ATOM 6193 C C . PHE A 1 757 ? -24.137 3.581 -43.487 1.00 87.19 757 PHE A C 1
ATOM 6195 O O . PHE A 1 757 ? -24.288 2.376 -43.690 1.00 87.19 757 PHE A O 1
ATOM 6202 N N . LYS A 1 758 ? -23.868 4.440 -44.477 1.00 81.38 758 LYS A N 1
ATOM 6203 C CA . LYS A 1 758 ? -23.868 4.088 -45.908 1.00 81.38 758 LYS A CA 1
ATOM 6204 C C . LYS A 1 758 ? -22.917 2.946 -46.264 1.00 81.38 758 LYS A C 1
ATOM 6206 O O . LYS A 1 758 ? -23.301 2.072 -47.030 1.00 81.38 758 LYS A O 1
ATOM 6211 N N . GLU A 1 759 ? -21.712 2.937 -45.699 1.00 81.25 759 GLU A N 1
ATOM 6212 C CA . GLU A 1 759 ? -20.660 1.987 -46.098 1.00 81.25 759 GLU A CA 1
ATOM 6213 C C . GLU A 1 759 ? -20.909 0.577 -45.540 1.00 81.25 759 GLU A C 1
ATOM 6215 O O . GLU A 1 759 ? -20.523 -0.402 -46.163 1.00 81.25 759 GLU A O 1
ATOM 6220 N N . GLU A 1 760 ? -21.650 0.459 -44.433 1.00 87.31 760 GLU A N 1
ATOM 6221 C CA . GLU A 1 760 ? -21.944 -0.820 -43.765 1.00 87.31 760 GLU A CA 1
ATOM 6222 C C . GLU A 1 760 ? -23.430 -1.210 -43.817 1.00 87.31 760 GLU A C 1
ATOM 6224 O O . GLU A 1 760 ? -23.880 -2.112 -43.109 1.00 87.31 760 GLU A O 1
ATOM 6229 N N . THR A 1 761 ? -24.231 -0.552 -44.664 1.00 87.25 761 THR A N 1
ATOM 6230 C CA . THR A 1 761 ? -25.682 -0.806 -44.762 1.00 87.25 761 THR A CA 1
ATOM 6231 C C . THR A 1 761 ? -25.985 -2.277 -45.060 1.00 87.25 761 THR A C 1
ATOM 6233 O O . THR A 1 761 ? -26.881 -2.866 -44.450 1.00 87.25 761 THR A O 1
ATOM 6236 N N . TYR A 1 762 ? -25.204 -2.892 -45.952 1.00 86.88 762 TYR A N 1
ATOM 6237 C CA . TYR A 1 762 ? -25.345 -4.298 -46.320 1.00 86.88 762 TYR A CA 1
ATOM 6238 C C . TYR A 1 762 ? -25.112 -5.235 -45.124 1.00 86.88 762 TYR A C 1
ATOM 6240 O O . TYR A 1 762 ? -25.975 -6.055 -44.804 1.00 86.88 762 TYR A O 1
ATOM 6248 N N . ASN A 1 763 ? -24.002 -5.061 -44.401 1.00 87.88 763 ASN A N 1
ATOM 6249 C CA . ASN A 1 763 ? -23.642 -5.906 -43.260 1.00 87.88 763 ASN A CA 1
ATOM 6250 C C . ASN A 1 763 ? -24.568 -5.682 -42.053 1.00 87.88 763 ASN A C 1
ATOM 6252 O O . ASN A 1 763 ? -24.937 -6.636 -41.365 1.00 87.88 763 ASN A O 1
ATOM 6256 N N . ILE A 1 764 ? -25.050 -4.452 -41.843 1.00 88.38 764 ILE A N 1
ATOM 6257 C CA . ILE A 1 764 ? -26.113 -4.163 -40.867 1.00 88.38 764 ILE A CA 1
ATOM 6258 C C . ILE A 1 764 ? -27.403 -4.913 -41.244 1.00 88.38 764 ILE A C 1
ATOM 6260 O O . ILE A 1 764 ? -28.081 -5.461 -40.371 1.00 88.38 764 ILE A O 1
ATOM 6264 N N . GLY A 1 765 ? -27.733 -4.992 -42.537 1.00 86.50 765 GLY A N 1
ATOM 6265 C CA . GLY A 1 765 ? -28.844 -5.798 -43.046 1.00 86.50 765 GLY A CA 1
ATOM 6266 C C . GLY A 1 765 ? -28.680 -7.298 -42.774 1.00 86.50 765 GLY A C 1
ATOM 6267 O O . GLY A 1 765 ? -29.637 -7.954 -42.357 1.00 86.50 765 GLY A O 1
ATOM 6268 N N . ILE A 1 766 ? -27.469 -7.841 -42.943 1.00 87.75 766 ILE A N 1
ATOM 6269 C CA . ILE A 1 766 ? -27.148 -9.239 -42.602 1.00 87.75 766 ILE A CA 1
ATOM 6270 C C . ILE A 1 766 ? -27.346 -9.494 -41.108 1.00 87.75 766 ILE A C 1
ATOM 6272 O O . ILE A 1 766 ? -28.074 -10.422 -40.752 1.00 87.75 766 ILE A O 1
ATOM 6276 N N . LEU A 1 767 ? -26.783 -8.643 -40.241 1.00 90.44 767 LEU A N 1
ATOM 6277 C CA . LEU A 1 767 ? -26.901 -8.788 -38.787 1.00 90.44 767 LEU A CA 1
ATOM 6278 C C . LEU A 1 767 ? -28.369 -8.854 -38.341 1.00 90.44 767 LEU A C 1
ATOM 6280 O O . LEU A 1 767 ? -28.731 -9.644 -37.469 1.00 90.44 767 LEU A O 1
ATOM 6284 N N . ARG A 1 768 ? -29.233 -8.032 -38.948 1.00 87.00 768 ARG A N 1
ATOM 6285 C CA . ARG A 1 768 ? -30.670 -8.024 -38.648 1.00 87.00 768 ARG A CA 1
ATOM 6286 C C . ARG A 1 768 ? -31.346 -9.338 -39.022 1.00 87.00 768 ARG A C 1
ATOM 6288 O O . ARG A 1 768 ? -32.040 -9.905 -38.183 1.00 87.00 768 ARG A O 1
ATOM 6295 N N . ARG A 1 769 ? -31.112 -9.828 -40.244 1.00 89.19 769 ARG A N 1
ATOM 6296 C CA . ARG A 1 769 ? -31.690 -11.093 -40.722 1.00 89.19 769 ARG A CA 1
ATOM 6297 C C . ARG A 1 769 ? -31.211 -12.281 -39.896 1.00 89.19 769 ARG A C 1
ATOM 6299 O O . ARG A 1 769 ? -32.022 -13.114 -39.510 1.00 89.19 769 ARG A O 1
ATOM 6306 N N . GLN A 1 770 ? -29.922 -12.326 -39.562 1.00 89.06 770 GLN A N 1
ATOM 6307 C CA . GLN A 1 770 ? -29.372 -13.368 -38.696 1.00 89.06 770 GLN A CA 1
ATOM 6308 C C . GLN A 1 770 ? -29.995 -13.322 -37.298 1.00 89.06 770 GLN A C 1
ATOM 6310 O O . GLN A 1 770 ? -30.343 -14.366 -36.756 1.00 89.06 770 GLN A O 1
ATOM 6315 N N . ARG A 1 771 ? -30.199 -12.128 -36.720 1.00 90.69 771 ARG A N 1
ATOM 6316 C CA . ARG A 1 771 ? -30.847 -11.998 -35.405 1.00 90.69 771 ARG A CA 1
ATOM 6317 C C . ARG A 1 771 ? -32.262 -12.572 -35.443 1.00 90.69 771 ARG A C 1
ATOM 6319 O O . ARG A 1 771 ? -32.619 -13.343 -34.560 1.00 90.69 771 ARG A O 1
ATOM 6326 N N . GLU A 1 772 ? -33.055 -12.180 -36.436 1.00 88.19 772 GLU A N 1
ATOM 6327 C CA . GLU A 1 772 ? -34.435 -12.655 -36.593 1.00 88.19 772 GLU A CA 1
ATOM 6328 C C . GLU A 1 772 ? -34.481 -14.170 -36.833 1.00 88.19 772 GLU A C 1
ATOM 6330 O O . GLU A 1 772 ? -35.257 -14.863 -36.180 1.00 88.19 772 GLU A O 1
ATOM 6335 N N . SER A 1 773 ? -33.592 -14.703 -37.678 1.00 90.56 773 SER A N 1
ATOM 6336 C CA . SER A 1 773 ? -33.452 -16.148 -37.908 1.00 90.56 773 SER A CA 1
ATOM 6337 C C . SER A 1 773 ? -33.152 -16.913 -36.616 1.00 90.56 773 SER A C 1
ATOM 6339 O O . SER A 1 773 ? -33.852 -17.870 -36.287 1.00 90.56 773 SER A O 1
ATOM 6341 N N . VAL A 1 774 ? -32.153 -16.467 -35.847 1.00 88.75 774 VAL A N 1
ATOM 6342 C CA . VAL A 1 774 ? -31.750 -17.113 -34.588 1.00 88.75 774 VAL A CA 1
ATOM 6343 C C . VAL A 1 774 ? -32.865 -17.038 -33.543 1.00 88.75 774 VAL A C 1
ATOM 6345 O O . VAL A 1 774 ? -33.139 -18.031 -32.872 1.00 88.75 774 VAL A O 1
ATOM 6348 N N . GLU A 1 775 ? -33.537 -15.890 -33.406 1.00 87.31 775 GLU A N 1
ATOM 6349 C CA . GLU A 1 775 ? -34.664 -15.736 -32.476 1.00 87.31 775 GLU A CA 1
ATOM 6350 C C . GLU A 1 775 ? -35.826 -16.678 -32.839 1.00 87.31 775 GLU A C 1
ATOM 6352 O O . GLU A 1 775 ? -36.331 -17.378 -31.959 1.00 87.31 775 GLU A O 1
ATOM 6357 N N . ASN A 1 776 ? -36.178 -16.776 -34.125 1.00 86.50 776 ASN A N 1
ATOM 6358 C CA . ASN A 1 776 ? -37.231 -17.673 -34.605 1.00 86.50 776 ASN A CA 1
ATOM 6359 C C . ASN A 1 776 ? -36.866 -19.153 -34.410 1.00 86.50 776 ASN A C 1
ATOM 6361 O O . ASN A 1 776 ? -37.704 -19.951 -33.995 1.00 86.50 776 ASN A O 1
ATOM 6365 N N . LYS A 1 777 ? -35.610 -19.539 -34.666 1.00 86.88 777 LYS A N 1
ATOM 6366 C CA . LYS A 1 777 ? -35.153 -20.924 -34.470 1.00 86.88 777 LYS A CA 1
ATOM 6367 C C . LYS A 1 777 ? -35.147 -21.333 -33.005 1.00 86.88 777 LYS A C 1
ATOM 6369 O O . LYS A 1 777 ? -35.575 -22.437 -32.690 1.00 86.88 777 LYS A O 1
ATOM 6374 N N . ILE A 1 778 ? -34.731 -20.447 -32.102 1.00 85.44 778 ILE A N 1
ATOM 6375 C CA . ILE A 1 778 ? -34.828 -20.694 -30.657 1.00 85.44 778 ILE A CA 1
ATOM 6376 C C . ILE A 1 778 ? -36.287 -20.898 -30.251 1.00 85.44 778 ILE A C 1
ATOM 6378 O O . ILE A 1 778 ? -36.587 -21.822 -29.498 1.00 85.44 778 ILE A O 1
ATOM 6382 N N . GLU A 1 779 ? -37.201 -20.070 -30.759 1.00 81.94 779 GLU A N 1
ATOM 6383 C CA . GLU A 1 779 ? -38.628 -20.222 -30.478 1.00 81.94 779 GLU A CA 1
ATOM 6384 C C . GLU A 1 779 ? -39.178 -21.561 -30.995 1.00 81.94 779 GLU A C 1
ATOM 6386 O O . GLU A 1 779 ? -39.921 -22.233 -30.277 1.00 81.94 779 GLU A O 1
ATOM 6391 N N . ASN A 1 780 ? -38.762 -21.990 -32.189 1.00 83.12 780 ASN A N 1
ATOM 6392 C CA . ASN A 1 780 ? -39.156 -23.275 -32.766 1.00 83.12 780 ASN A CA 1
ATOM 6393 C C . ASN A 1 780 ? -38.593 -24.468 -31.987 1.00 83.12 780 ASN A C 1
ATOM 6395 O O . ASN A 1 780 ? -39.350 -25.385 -31.687 1.00 83.12 780 ASN A O 1
ATOM 6399 N N . ILE A 1 781 ? -37.319 -24.432 -31.578 1.00 83.50 781 ILE A N 1
ATOM 6400 C CA . ILE A 1 781 ? -36.704 -25.479 -30.742 1.00 83.50 781 ILE A CA 1
ATOM 6401 C C . ILE A 1 781 ? -37.485 -25.645 -29.438 1.00 83.50 781 ILE A C 1
ATOM 6403 O O . ILE A 1 781 ? -37.784 -26.761 -29.016 1.00 83.50 781 ILE A O 1
ATOM 6407 N N . ILE A 1 782 ? -37.852 -24.523 -28.815 1.00 80.69 782 ILE A N 1
ATOM 6408 C CA . ILE A 1 782 ? -38.598 -24.516 -27.558 1.00 80.69 782 ILE A CA 1
ATOM 6409 C C . ILE A 1 782 ? -40.012 -25.062 -27.776 1.00 80.69 782 ILE A C 1
ATOM 6411 O O . ILE A 1 782 ? -40.444 -25.924 -27.019 1.00 80.69 782 ILE A O 1
ATOM 6415 N N . LYS A 1 783 ? -40.736 -24.624 -28.813 1.00 78.38 783 LYS A N 1
ATOM 6416 C CA . LYS A 1 783 ? -42.095 -25.122 -29.097 1.00 78.38 783 LYS A CA 1
ATOM 6417 C C . LYS A 1 783 ? -42.121 -26.593 -29.531 1.00 78.38 783 LYS A C 1
ATOM 6419 O O . LYS A 1 783 ? -43.044 -27.307 -29.152 1.00 78.38 783 LYS A O 1
ATOM 6424 N N . GLY A 1 784 ? -41.131 -27.031 -30.306 1.00 76.88 784 GLY A N 1
ATOM 6425 C CA . GLY A 1 784 ? -41.009 -28.390 -30.841 1.00 76.88 784 GLY A CA 1
ATOM 6426 C C . GLY A 1 784 ? -40.343 -29.393 -29.896 1.00 76.88 784 GLY A C 1
ATOM 6427 O O . GLY A 1 784 ? -40.325 -30.580 -30.198 1.00 76.88 784 GLY A O 1
ATOM 6428 N N . CYS A 1 785 ? -39.822 -28.943 -28.747 1.00 78.38 785 CYS A N 1
ATOM 6429 C CA . CYS A 1 785 ? -39.034 -29.759 -27.812 1.00 78.38 785 CYS A CA 1
ATOM 6430 C C . CYS A 1 785 ? -37.768 -30.389 -28.441 1.00 78.38 785 CYS A C 1
ATOM 6432 O O . CYS A 1 785 ? -37.316 -31.453 -28.017 1.00 78.38 785 CYS A O 1
ATOM 6434 N N . GLU A 1 786 ? -37.168 -29.732 -29.438 1.00 81.06 786 GLU A N 1
ATOM 6435 C CA . GLU A 1 786 ? -36.007 -30.226 -30.200 1.00 81.06 786 GLU A CA 1
ATOM 6436 C C . GLU A 1 786 ? -34.672 -29.908 -29.499 1.00 81.06 786 GLU A C 1
ATOM 6438 O O . GLU A 1 786 ? -33.778 -29.253 -30.039 1.00 81.06 786 GLU A O 1
ATOM 6443 N N . TRP A 1 787 ? -34.517 -30.355 -28.253 1.00 80.81 787 TRP A N 1
ATOM 6444 C CA . TRP A 1 787 ? -33.399 -29.961 -27.377 1.00 80.81 787 TRP A CA 1
ATOM 6445 C C . TRP A 1 787 ? -32.007 -30.375 -27.874 1.00 80.81 787 TRP A C 1
ATOM 6447 O O . TRP A 1 787 ? -30.999 -29.830 -27.425 1.00 80.81 787 TRP A O 1
ATOM 6457 N N . GLN A 1 788 ? -31.949 -31.333 -28.798 1.00 75.31 788 GLN A N 1
ATOM 6458 C CA . GLN A 1 788 ? -30.719 -31.841 -29.403 1.00 75.31 788 GLN A CA 1
ATOM 6459 C C . GLN A 1 788 ? -30.206 -30.979 -30.564 1.00 75.31 788 GLN A C 1
ATOM 6461 O O . GLN A 1 788 ? -29.162 -31.298 -31.130 1.00 75.31 788 GLN A O 1
ATOM 6466 N N . ASN A 1 789 ? -30.902 -29.896 -30.928 1.00 73.06 789 ASN A N 1
ATOM 6467 C CA . ASN A 1 789 ? -30.497 -29.048 -32.042 1.00 73.06 789 ASN A CA 1
ATOM 6468 C C . ASN A 1 789 ? -29.120 -28.402 -31.771 1.00 73.06 789 ASN A C 1
ATOM 6470 O O . ASN A 1 789 ? -28.975 -27.452 -30.994 1.00 73.06 789 ASN A O 1
ATOM 6474 N N . GLY A 1 790 ? -28.084 -28.965 -32.398 1.00 66.25 790 GLY A N 1
ATOM 6475 C CA . GLY A 1 790 ? -26.697 -28.519 -32.270 1.00 66.25 790 GLY A CA 1
ATOM 6476 C C . GLY A 1 790 ? -26.357 -27.312 -33.145 1.00 66.25 790 GLY A C 1
ATOM 6477 O O . GLY A 1 790 ? -25.430 -26.568 -32.811 1.00 66.25 790 GLY A O 1
ATOM 6478 N N . GLU A 1 791 ? -27.124 -27.094 -34.215 1.00 76.44 791 GLU A N 1
ATOM 6479 C CA . GLU A 1 791 ? -26.866 -26.103 -35.267 1.00 76.44 791 GLU A CA 1
ATOM 6480 C C . GLU A 1 791 ? -27.104 -24.668 -34.791 1.00 76.44 791 GLU A C 1
ATOM 6482 O O . GLU A 1 791 ? -26.366 -23.758 -35.172 1.00 76.44 791 GLU A O 1
ATOM 6487 N N . ILE A 1 792 ? -28.039 -24.468 -33.851 1.00 83.69 792 ILE A N 1
ATOM 6488 C CA . ILE A 1 792 ? -28.359 -23.135 -33.315 1.00 83.69 792 ILE A CA 1
ATOM 6489 C C . ILE A 1 792 ? -27.144 -22.416 -32.721 1.00 83.69 792 ILE A C 1
ATOM 6491 O O . ILE A 1 792 ? -27.069 -21.189 -32.723 1.00 83.69 792 ILE A O 1
ATOM 6495 N N . TRP A 1 793 ? -26.163 -23.166 -32.211 1.00 81.56 793 TRP A N 1
ATOM 6496 C CA . TRP A 1 793 ? -24.945 -22.563 -31.682 1.00 81.56 793 TRP A CA 1
ATOM 6497 C C . TRP A 1 793 ? -24.042 -22.002 -32.783 1.00 81.56 793 TRP A C 1
ATOM 6499 O O . TRP A 1 793 ? -23.475 -20.928 -32.590 1.00 81.56 793 TRP A O 1
ATOM 6509 N N . GLY A 1 794 ? -23.951 -22.684 -33.929 1.00 82.94 794 GLY A N 1
ATOM 6510 C CA . GLY A 1 794 ? -23.218 -22.183 -35.092 1.00 82.94 794 GLY A CA 1
ATOM 6511 C C . GLY A 1 794 ? -23.807 -20.863 -35.584 1.00 82.94 794 GLY A C 1
ATOM 6512 O O . GLY A 1 794 ? -23.088 -19.881 -35.734 1.00 82.94 794 GLY A O 1
ATOM 6513 N N . GLU A 1 795 ? -25.133 -20.781 -35.680 1.00 86.38 795 GLU A N 1
ATOM 6514 C CA . GLU A 1 795 ? -25.821 -19.558 -36.115 1.00 86.38 795 GLU A CA 1
ATOM 6515 C C . GLU A 1 795 ? -25.691 -18.398 -35.118 1.00 86.38 795 GLU A C 1
ATOM 6517 O O . GLU A 1 795 ? -25.573 -17.236 -35.510 1.00 86.38 795 GLU A O 1
ATOM 6522 N N . VAL A 1 796 ? -25.656 -18.690 -33.813 1.00 85.69 796 VAL A N 1
ATOM 6523 C CA . VAL A 1 796 ? -25.354 -17.679 -32.787 1.00 85.69 796 VAL A CA 1
ATOM 6524 C C . VAL A 1 796 ? -23.912 -17.180 -32.923 1.00 85.69 796 VAL A C 1
ATOM 6526 O O . VAL A 1 796 ? -23.664 -15.986 -32.752 1.00 85.69 796 VAL A O 1
ATOM 6529 N N . GLN A 1 797 ? -22.955 -18.052 -33.247 1.00 85.12 797 GLN A N 1
ATOM 6530 C CA . GLN A 1 797 ? -21.568 -17.646 -33.479 1.00 85.12 797 GLN A CA 1
ATOM 6531 C C . GLN A 1 797 ? -21.421 -16.797 -34.746 1.00 85.12 797 GLN A C 1
ATOM 6533 O O . GLN A 1 797 ? -20.734 -15.776 -34.701 1.00 85.12 797 GLN A O 1
ATOM 6538 N N . GLU A 1 798 ? -22.114 -17.144 -35.831 1.00 88.19 798 GLU A N 1
ATOM 6539 C CA . GLU A 1 798 ? -22.169 -16.324 -37.047 1.00 88.19 798 GLU A CA 1
ATOM 6540 C C . GLU A 1 798 ? -22.777 -14.943 -36.777 1.00 88.19 798 GLU A C 1
ATOM 6542 O O . GLU A 1 798 ? -22.209 -13.926 -37.180 1.00 88.19 798 GLU A O 1
ATOM 6547 N N . LEU A 1 799 ? -23.873 -14.882 -36.011 1.00 90.69 799 LEU A N 1
ATOM 6548 C CA . LEU A 1 799 ? -24.489 -13.626 -35.580 1.00 90.69 799 LEU A CA 1
ATOM 6549 C C . LEU A 1 799 ? -23.510 -12.747 -34.786 1.00 90.69 799 LEU A C 1
ATOM 6551 O O . LEU A 1 799 ? -23.446 -11.530 -34.982 1.00 90.69 799 LEU A O 1
ATOM 6555 N N . ILE A 1 800 ? -22.744 -13.354 -33.875 1.00 87.06 800 ILE A N 1
ATOM 6556 C CA . ILE A 1 800 ? -21.716 -12.662 -33.089 1.00 87.06 800 ILE A CA 1
ATOM 6557 C C . ILE A 1 800 ? -20.579 -12.171 -33.994 1.00 87.06 800 ILE A C 1
ATOM 6559 O O . ILE A 1 800 ? -20.068 -11.070 -33.778 1.00 87.06 800 ILE A O 1
ATOM 6563 N N . GLY A 1 801 ? -20.192 -12.957 -35.000 1.00 87.38 801 GLY A N 1
ATOM 6564 C CA . GLY A 1 801 ? -19.206 -12.573 -36.008 1.00 87.38 801 GLY A CA 1
ATOM 6565 C C . GLY A 1 801 ? -19.634 -11.316 -36.764 1.00 87.38 801 GLY A C 1
ATOM 6566 O O . GLY A 1 801 ? -18.918 -10.313 -36.744 1.00 87.38 801 GLY A O 1
ATOM 6567 N N . SER A 1 802 ? -20.846 -11.322 -37.324 1.00 88.88 802 SER A N 1
ATOM 6568 C CA . SER A 1 802 ? -21.432 -10.160 -38.007 1.00 88.88 802 SER A CA 1
ATOM 6569 C C . SER A 1 802 ? -21.552 -8.939 -37.096 1.00 88.88 802 SER A C 1
ATOM 6571 O O . SER A 1 802 ? -21.350 -7.811 -37.538 1.00 88.88 802 SER A O 1
ATOM 6573 N N . TYR A 1 803 ? -21.854 -9.143 -35.809 1.00 92.50 803 TYR A N 1
ATOM 6574 C CA . TYR A 1 803 ? -21.911 -8.057 -34.832 1.00 92.50 803 TYR A CA 1
ATOM 6575 C C . TYR A 1 803 ? -20.542 -7.406 -34.640 1.00 92.50 803 TYR A C 1
ATOM 6577 O O . TYR A 1 803 ? -20.446 -6.183 -34.709 1.00 92.50 803 TYR A O 1
ATOM 6585 N N . HIS A 1 804 ? -19.490 -8.197 -34.418 1.00 88.56 804 HIS A N 1
ATOM 6586 C CA . HIS A 1 804 ? -18.148 -7.656 -34.212 1.00 88.56 804 HIS A CA 1
ATOM 6587 C C . HIS A 1 804 ? -17.599 -6.969 -35.461 1.00 88.56 804 HIS A C 1
ATOM 6589 O O . HIS A 1 804 ? -16.951 -5.936 -35.321 1.00 88.56 804 HIS A O 1
ATOM 6595 N N . LEU A 1 805 ? -17.917 -7.487 -36.651 1.00 89.12 805 LEU A N 1
ATOM 6596 C CA . LEU A 1 805 ? -17.492 -6.905 -37.922 1.00 89.12 805 LEU A CA 1
ATOM 6597 C C . LEU A 1 805 ? -17.937 -5.442 -38.071 1.00 89.12 805 LEU A C 1
ATOM 6599 O O . LEU A 1 805 ? -17.151 -4.598 -38.485 1.00 89.12 805 LEU A O 1
ATOM 6603 N N . ILE A 1 806 ? -19.179 -5.126 -37.692 1.00 90.06 806 ILE A N 1
ATOM 6604 C CA . ILE A 1 806 ? -19.757 -3.789 -37.908 1.00 90.06 806 ILE A CA 1
ATOM 6605 C C . ILE A 1 806 ? -19.695 -2.877 -36.677 1.00 90.06 806 ILE A C 1
ATOM 6607 O O . ILE A 1 806 ? -20.010 -1.687 -36.765 1.00 90.06 806 ILE A O 1
ATOM 6611 N N . LYS A 1 807 ? -19.349 -3.421 -35.505 1.00 91.00 807 LYS A N 1
ATOM 6612 C CA . LYS A 1 807 ? -19.478 -2.724 -34.220 1.00 91.00 807 LYS A CA 1
ATOM 6613 C C . LYS A 1 807 ? -18.672 -1.433 -34.182 1.00 91.00 807 LYS A C 1
ATOM 6615 O O . LYS A 1 807 ? -19.231 -0.370 -33.911 1.00 91.00 807 LYS A O 1
ATOM 6620 N N . ASP A 1 808 ? -17.377 -1.531 -34.450 1.00 89.38 808 ASP A N 1
ATOM 6621 C CA . ASP A 1 808 ? -16.463 -0.405 -34.277 1.00 89.38 808 ASP A CA 1
ATOM 6622 C C . ASP A 1 808 ? -16.785 0.710 -35.281 1.00 89.38 808 ASP A C 1
ATOM 6624 O O . ASP A 1 808 ? -16.768 1.894 -34.930 1.00 89.38 808 ASP A O 1
ATOM 6628 N N . TYR A 1 809 ? -17.196 0.337 -36.497 1.00 90.88 809 TYR A N 1
ATOM 6629 C CA . TYR A 1 809 ? -17.664 1.275 -37.511 1.00 90.88 809 TYR A CA 1
ATOM 6630 C C . TYR A 1 809 ? -18.891 2.067 -37.041 1.00 90.88 809 TYR A C 1
ATOM 6632 O O . TYR A 1 809 ? -18.869 3.300 -37.002 1.00 90.88 809 TYR A O 1
ATOM 6640 N N . VAL A 1 810 ? -19.953 1.369 -36.623 1.00 88.38 810 VAL A N 1
ATOM 6641 C CA . VAL A 1 810 ? -21.209 1.997 -36.183 1.00 88.38 810 VAL A CA 1
ATOM 6642 C C . VAL A 1 810 ? -20.982 2.896 -34.967 1.00 88.38 810 VAL A C 1
ATOM 6644 O O . VAL A 1 810 ? -21.520 4.004 -34.914 1.00 88.38 810 VAL A O 1
ATOM 6647 N N . GLU A 1 811 ? -20.177 2.458 -33.994 1.00 90.31 811 GLU A N 1
ATOM 6648 C CA . GLU A 1 811 ? -19.858 3.263 -32.809 1.00 90.31 811 GLU A CA 1
ATOM 6649 C C . GLU A 1 811 ? -19.077 4.536 -33.170 1.00 90.31 811 GLU A C 1
ATOM 6651 O O . GLU A 1 811 ? -19.294 5.597 -32.574 1.00 90.31 811 GLU A O 1
ATOM 6656 N N . THR A 1 812 ? -18.196 4.446 -34.165 1.00 88.56 812 THR A N 1
ATOM 6657 C CA . THR A 1 812 ? -17.375 5.563 -34.639 1.00 88.56 812 THR A CA 1
ATOM 6658 C C . THR A 1 812 ? -18.209 6.589 -35.398 1.00 88.56 812 THR A C 1
ATOM 6660 O O . THR A 1 812 ? -18.156 7.782 -35.085 1.00 88.56 812 THR A O 1
ATOM 6663 N N . GLU A 1 813 ? -19.034 6.147 -36.346 1.00 86.88 813 GLU A N 1
ATOM 6664 C CA . GLU A 1 813 ? -19.905 7.040 -37.116 1.00 86.88 813 GLU A CA 1
ATOM 6665 C C . GLU A 1 813 ? -20.997 7.679 -36.249 1.00 86.88 813 GLU A C 1
ATOM 6667 O O . GLU A 1 813 ? -21.294 8.871 -36.388 1.00 86.88 813 GLU A O 1
ATOM 6672 N N . ALA A 1 814 ? -21.530 6.948 -35.264 1.00 86.19 814 ALA A N 1
ATOM 6673 C CA . ALA A 1 814 ? -22.454 7.518 -34.287 1.00 86.19 814 ALA A CA 1
ATOM 6674 C C . ALA A 1 814 ? -21.809 8.664 -33.486 1.00 86.19 814 ALA A C 1
ATOM 6676 O O . ALA A 1 814 ? -22.437 9.708 -33.294 1.00 86.19 814 ALA A O 1
ATOM 6677 N N . ARG A 1 815 ? -20.539 8.514 -33.082 1.00 87.62 815 ARG A N 1
ATOM 6678 C CA . ARG A 1 815 ? -19.801 9.549 -32.341 1.00 87.62 815 ARG A CA 1
ATOM 6679 C C . ARG A 1 815 ? -19.537 10.786 -33.193 1.00 87.62 815 ARG A C 1
ATOM 6681 O O . ARG A 1 815 ? -19.835 11.898 -32.761 1.00 87.62 815 ARG A O 1
ATOM 6688 N N . LYS A 1 816 ? -19.067 10.601 -34.432 1.00 87.31 816 LYS A N 1
ATOM 6689 C CA . LYS A 1 816 ? -18.860 11.712 -35.380 1.00 87.31 816 LYS A CA 1
ATOM 6690 C C . LYS A 1 816 ? -20.151 12.499 -35.606 1.00 87.31 816 LYS A C 1
ATOM 6692 O O . LYS A 1 816 ? -20.130 13.725 -35.709 1.00 87.31 816 LYS A O 1
ATOM 6697 N N . ARG A 1 817 ? -21.294 11.812 -35.671 1.00 83.31 817 ARG A N 1
ATOM 6698 C CA . ARG A 1 817 ? -22.604 12.455 -35.809 1.00 83.31 817 ARG A CA 1
ATOM 6699 C C . ARG A 1 817 ? -22.992 13.268 -34.573 1.00 83.31 817 ARG A C 1
ATOM 6701 O O . ARG A 1 817 ? -23.494 14.379 -34.736 1.00 83.31 817 ARG A O 1
ATOM 6708 N N . GLU A 1 818 ? -22.781 12.742 -33.369 1.00 81.69 818 GLU A N 1
ATOM 6709 C CA . GLU A 1 818 ? -23.048 13.483 -32.129 1.00 81.69 818 GLU A CA 1
ATOM 6710 C C . GLU A 1 818 ? -22.192 14.748 -32.035 1.00 81.69 818 GLU A C 1
ATOM 6712 O O . GLU A 1 818 ? -22.722 15.822 -31.755 1.00 81.69 818 GLU A O 1
ATOM 6717 N N . GLU A 1 819 ? -20.909 14.661 -32.387 1.00 83.50 819 GLU A N 1
ATOM 6718 C CA . GLU A 1 819 ? -20.008 15.818 -32.418 1.00 83.50 819 GLU A CA 1
ATOM 6719 C C . GLU A 1 819 ? -20.446 16.878 -33.440 1.00 83.50 819 GLU A C 1
ATOM 6721 O O . GLU A 1 819 ? -20.412 18.074 -33.148 1.00 83.50 819 GLU A O 1
ATOM 6726 N N . ARG A 1 820 ? -20.910 16.468 -34.631 1.00 83.75 820 ARG A N 1
ATOM 6727 C CA . ARG A 1 820 ? -21.470 17.404 -35.626 1.00 83.75 820 ARG A CA 1
ATOM 6728 C C . ARG A 1 820 ? -22.727 18.099 -35.100 1.00 83.75 820 ARG A C 1
ATOM 6730 O O . ARG A 1 820 ? -22.878 19.302 -35.295 1.00 83.75 820 ARG A O 1
ATOM 6737 N N . LEU A 1 821 ? -23.614 17.363 -34.429 1.00 79.56 821 LEU A N 1
ATOM 6738 C CA . LEU A 1 821 ? -24.839 17.918 -33.846 1.00 79.56 821 LEU A CA 1
ATOM 6739 C C . LEU A 1 821 ? -24.552 18.876 -32.688 1.00 79.56 821 LEU A C 1
ATOM 6741 O O . LEU A 1 821 ? -25.289 19.844 -32.519 1.00 79.56 821 LEU A O 1
ATOM 6745 N N . GLU A 1 822 ? -23.507 18.631 -31.901 1.00 80.25 822 GLU A N 1
ATOM 6746 C CA . GLU A 1 822 ? -23.116 19.534 -30.816 1.00 80.25 822 GLU A CA 1
ATOM 6747 C C . GLU A 1 822 ? -22.514 20.831 -31.362 1.00 80.25 822 GLU A C 1
ATOM 6749 O O . GLU A 1 822 ? -22.942 21.915 -30.973 1.00 80.25 822 GLU A O 1
ATOM 6754 N N . LYS A 1 823 ? -21.641 20.740 -32.373 1.00 82.62 823 LYS A N 1
ATOM 6755 C CA . LYS A 1 823 ? -21.107 21.924 -33.068 1.00 82.62 823 LYS A CA 1
ATOM 6756 C C . LYS A 1 823 ? -22.214 22.780 -33.692 1.00 82.62 823 LYS A C 1
ATOM 6758 O O . LYS A 1 823 ? -22.169 24.002 -33.608 1.00 82.62 823 LYS A O 1
ATOM 6763 N N . LEU A 1 824 ? -23.239 22.154 -34.274 1.00 75.88 824 LEU A N 1
ATOM 6764 C CA . LEU A 1 824 ? -24.422 22.859 -34.787 1.00 75.88 824 LEU A CA 1
ATOM 6765 C C . LEU A 1 824 ? -25.188 23.599 -33.675 1.00 75.88 824 LEU A C 1
ATOM 6767 O O . LEU A 1 824 ? -25.582 24.747 -33.871 1.00 75.88 824 LEU A O 1
ATOM 6771 N N . ARG A 1 825 ? -25.336 22.999 -32.486 1.00 75.31 825 ARG A N 1
ATOM 6772 C CA . ARG A 1 825 ? -25.975 23.659 -31.332 1.00 75.31 825 ARG A CA 1
ATOM 6773 C C . ARG A 1 825 ? -25.158 24.824 -30.787 1.00 75.31 825 ARG A C 1
ATOM 6775 O O . ARG A 1 825 ? -25.741 25.827 -30.379 1.00 75.31 825 ARG A O 1
ATOM 6782 N N . GLU A 1 826 ? -23.834 24.710 -30.773 1.00 78.00 826 GLU A N 1
ATOM 6783 C CA . GLU A 1 826 ? -22.947 25.798 -30.351 1.00 78.00 826 GLU A CA 1
ATOM 6784 C C . GLU A 1 826 ? -23.032 26.995 -31.304 1.00 78.00 826 GLU A C 1
ATOM 6786 O O . GLU A 1 826 ? -23.121 28.139 -30.852 1.00 78.00 826 GLU A O 1
ATOM 6791 N N . VAL A 1 827 ? -23.104 26.741 -32.614 1.00 75.06 827 VAL A N 1
ATOM 6792 C CA . VAL A 1 827 ? -23.314 27.786 -33.629 1.00 75.06 827 VAL A CA 1
ATOM 6793 C C . VAL A 1 827 ? -24.680 28.466 -33.458 1.00 75.06 827 VAL A C 1
ATOM 6795 O O . VAL A 1 827 ? -24.764 29.695 -33.523 1.00 75.06 827 VAL A O 1
ATOM 6798 N N . ASP A 1 828 ? -25.739 27.710 -33.160 1.00 69.38 828 ASP A N 1
ATOM 6799 C CA . ASP A 1 828 ? -27.072 28.272 -32.895 1.00 69.38 828 ASP A CA 1
ATOM 6800 C C . ASP A 1 828 ? -27.135 29.078 -31.585 1.00 69.38 828 ASP A C 1
ATOM 6802 O O . ASP A 1 828 ? -27.838 30.090 -31.497 1.00 69.38 828 ASP A O 1
ATOM 6806 N N . LEU A 1 829 ? -26.372 28.679 -30.563 1.00 65.38 829 LEU A N 1
ATOM 6807 C CA . LEU A 1 829 ? -26.247 29.426 -29.308 1.00 65.38 829 LEU A CA 1
ATOM 6808 C C . LEU A 1 829 ? -25.447 30.722 -29.487 1.00 65.38 829 LEU A C 1
ATOM 6810 O O . LEU A 1 829 ? -25.805 31.740 -28.890 1.00 65.38 829 LEU A O 1
ATOM 6814 N N . ALA A 1 830 ? -24.418 30.710 -30.338 1.00 63.41 830 ALA A N 1
ATOM 6815 C CA . ALA A 1 830 ? -23.621 31.888 -30.675 1.00 63.41 830 ALA A CA 1
ATOM 6816 C C . ALA A 1 830 ? -24.414 32.941 -31.472 1.00 63.41 830 ALA A C 1
ATOM 6818 O O . ALA A 1 830 ? -24.104 34.130 -31.402 1.00 63.41 830 ALA A O 1
ATOM 6819 N N . ARG A 1 831 ? -25.477 32.537 -32.182 1.00 63.31 831 ARG A N 1
ATOM 6820 C CA . ARG A 1 831 ? -26.346 33.438 -32.961 1.00 63.31 831 ARG A CA 1
ATOM 6821 C C . ARG A 1 831 ? -27.427 34.163 -32.147 1.00 63.31 831 ARG A C 1
ATOM 6823 O O . ARG A 1 831 ? -28.178 34.947 -32.723 1.00 63.31 831 ARG A O 1
ATOM 6830 N N . ARG A 1 832 ? -27.534 33.965 -30.825 1.00 50.34 832 ARG A N 1
ATOM 6831 C CA . ARG A 1 832 ? -28.524 34.700 -30.008 1.00 50.34 832 ARG A CA 1
ATOM 6832 C C . ARG A 1 832 ? -28.036 36.120 -29.661 1.00 50.34 832 ARG A C 1
ATOM 6834 O O . ARG A 1 832 ? -27.033 36.254 -28.959 1.00 50.34 832 ARG A O 1
ATOM 6841 N N . PRO A 1 833 ? -28.744 37.194 -30.066 1.00 48.75 833 PRO A N 1
ATOM 6842 C CA . PRO A 1 833 ? -28.301 38.563 -29.809 1.00 48.75 833 PRO A CA 1
ATOM 6843 C C . PRO A 1 833 ? -28.473 38.951 -28.330 1.00 48.75 833 PRO A C 1
ATOM 6845 O O . PRO A 1 833 ? -29.529 38.747 -27.726 1.00 48.75 833 PRO A O 1
ATOM 6848 N N . LYS A 1 834 ? -27.425 39.540 -27.735 1.00 53.12 834 LYS A N 1
ATOM 6849 C CA . LYS A 1 834 ? -27.432 40.077 -26.363 1.00 53.12 834 LYS A CA 1
ATOM 6850 C C . LYS A 1 834 ? -28.263 41.363 -26.303 1.00 53.12 834 LYS A C 1
ATOM 6852 O O . LYS A 1 834 ? -27.798 42.427 -26.696 1.00 53.12 834 LYS A O 1
ATOM 6857 N N . GLY A 1 835 ? -29.484 41.265 -25.779 1.00 43.06 835 GLY A N 1
ATOM 6858 C CA . GLY A 1 835 ? -30.401 42.391 -25.612 1.00 43.06 835 GLY A CA 1
ATOM 6859 C C . GLY A 1 835 ? -30.753 42.703 -24.153 1.00 43.06 835 GLY A C 1
ATOM 6860 O O . GLY A 1 835 ? -31.427 41.918 -23.498 1.00 43.06 835 GLY A O 1
ATOM 6861 N N . ARG A 1 836 ? -30.375 43.924 -23.746 1.00 40.91 836 ARG A N 1
ATOM 6862 C CA . ARG A 1 836 ? -30.986 44.835 -22.751 1.00 40.91 836 ARG A CA 1
ATOM 6863 C C . ARG A 1 836 ? -30.925 44.487 -21.255 1.00 40.91 836 ARG A C 1
ATOM 6865 O O . ARG A 1 836 ? -31.607 43.605 -20.741 1.00 40.91 836 ARG A O 1
ATOM 6872 N N . GLY A 1 837 ? -30.177 45.338 -20.545 1.00 47.03 837 GLY A N 1
ATOM 6873 C CA . GLY A 1 837 ? -30.193 45.474 -19.094 1.00 47.03 837 GLY A CA 1
ATOM 6874 C C . GLY A 1 837 ? -31.559 45.890 -18.545 1.00 47.03 837 GLY A C 1
ATOM 6875 O O . GLY A 1 837 ? -32.327 46.607 -19.190 1.00 47.03 837 GLY A O 1
ATOM 6876 N N . LYS A 1 838 ? -31.848 45.440 -17.321 1.00 41.06 838 LYS A N 1
ATOM 6877 C CA . LYS A 1 838 ? -33.021 45.860 -16.554 1.00 41.06 838 LYS A CA 1
ATOM 6878 C C . LYS A 1 838 ? -32.608 46.757 -15.393 1.00 41.06 838 LYS A C 1
ATOM 6880 O O . LYS A 1 838 ? -31.844 46.369 -14.513 1.00 41.06 838 LYS A O 1
ATOM 6885 N N . ARG A 1 839 ? -33.168 47.965 -15.462 1.00 39.88 839 ARG A N 1
ATOM 6886 C CA . ARG A 1 839 ? -33.276 49.010 -14.444 1.00 39.88 839 ARG A CA 1
ATOM 6887 C C . ARG A 1 839 ? -33.680 48.435 -13.080 1.00 39.88 839 ARG A C 1
ATOM 6889 O O . ARG A 1 839 ? -34.602 47.626 -13.001 1.00 39.88 839 ARG A O 1
ATOM 6896 N N . LYS A 1 840 ? -33.041 48.934 -12.016 1.00 41.81 840 LYS A N 1
ATOM 6897 C CA . LYS A 1 840 ? -33.587 48.907 -10.653 1.00 41.81 840 LYS A CA 1
ATOM 6898 C C . LYS A 1 840 ? -34.865 49.753 -10.638 1.00 41.81 840 LYS A C 1
ATOM 6900 O O . LYS A 1 840 ? -34.815 50.931 -10.977 1.00 41.81 840 LYS A O 1
ATOM 6905 N N . GLY A 1 841 ? -35.983 49.137 -10.268 1.00 36.75 841 GLY A N 1
ATOM 6906 C CA . GLY A 1 841 ? -37.250 49.798 -9.973 1.00 36.75 841 GLY A CA 1
ATOM 6907 C C . GLY A 1 841 ? -37.583 49.622 -8.495 1.00 36.75 841 GLY A C 1
ATOM 6908 O O . GLY A 1 841 ? -37.600 48.502 -7.993 1.00 36.75 841 GLY A O 1
ATOM 6909 N N . GLN A 1 842 ? -37.775 50.753 -7.822 1.00 41.47 842 GLN A N 1
ATOM 6910 C CA . GLN A 1 842 ? -38.321 50.913 -6.477 1.00 41.47 842 GLN A CA 1
ATOM 6911 C C . GLN A 1 842 ? -39.784 50.452 -6.382 1.00 41.47 842 GLN A C 1
ATOM 6913 O O . GLN A 1 842 ? -40.523 50.680 -7.333 1.00 41.47 842 GLN A O 1
ATOM 6918 N N . ARG A 1 843 ? -40.162 50.016 -5.160 1.00 36.16 843 ARG A N 1
ATOM 6919 C CA . ARG A 1 843 ? -41.500 50.053 -4.510 1.00 36.16 843 ARG A CA 1
ATOM 6920 C C . ARG A 1 843 ? -42.611 49.259 -5.236 1.00 36.16 843 ARG A C 1
ATOM 6922 O O . ARG A 1 843 ? -42.759 49.352 -6.440 1.00 36.16 843 ARG A O 1
ATOM 6929 N N . ARG A 1 844 ? -43.447 48.457 -4.583 1.00 36.12 844 ARG A N 1
ATOM 6930 C CA . ARG A 1 844 ? -44.057 48.476 -3.249 1.00 36.12 844 ARG A CA 1
ATOM 6931 C C . ARG A 1 844 ? -44.318 47.036 -2.822 1.00 36.12 844 ARG A C 1
ATOM 6933 O O . ARG A 1 844 ? -44.532 46.213 -3.740 1.00 36.12 844 ARG A O 1
#

Solvent-accessible surface area (backbone atoms only — not comparable to full-atom values): 47621 Å² total; per-residue (Å²): 145,84,83,74,84,82,80,72,86,77,76,50,68,72,58,45,74,76,44,102,59,85,77,58,66,71,60,65,78,66,45,70,44,100,88,42,40,66,53,58,49,24,53,53,46,23,51,51,24,54,75,69,69,36,63,69,64,18,52,62,25,38,69,67,40,86,53,65,65,64,43,32,51,50,26,49,76,73,67,40,42,63,65,28,18,50,52,28,45,76,71,67,41,34,69,61,15,28,53,35,22,50,75,74,67,40,34,70,62,17,28,52,34,16,57,74,63,66,38,46,56,51,30,18,54,25,31,50,49,36,42,54,50,60,57,62,77,47,94,49,78,86,77,52,53,67,69,59,53,50,50,39,52,49,33,48,52,52,18,52,56,22,51,59,61,40,41,68,69,34,51,80,38,68,65,58,41,39,50,52,43,45,44,60,44,65,27,86,81,49,32,75,63,56,48,54,46,52,47,50,50,52,48,49,52,51,58,44,30,75,75,62,59,46,30,46,48,27,34,52,49,51,50,46,59,53,50,38,43,51,49,65,49,89,56,81,73,41,72,69,59,53,51,47,53,50,26,53,54,49,37,66,61,47,75,78,51,63,72,69,62,37,56,56,52,32,26,65,36,34,30,38,83,44,80,54,96,95,40,84,42,48,38,55,41,39,52,33,42,53,52,14,52,46,28,51,65,28,84,81,22,38,52,65,61,17,45,53,26,40,30,50,30,43,45,53,54,17,67,35,55,43,78,80,31,50,46,56,63,73,58,52,52,52,52,46,45,36,46,52,51,51,47,44,52,47,39,34,56,57,65,62,46,100,84,51,53,45,47,48,47,50,63,46,56,21,46,45,53,53,55,47,47,32,51,84,71,87,74,47,68,50,65,57,32,24,51,59,65,58,77,83,86,45,57,68,61,54,46,53,49,52,38,54,42,52,47,34,56,48,32,32,42,58,22,52,96,54,99,63,36,35,27,50,52,52,52,56,68,43,48,93,36,101,82,46,74,65,57,82,86,45,51,66,55,53,47,52,50,62,48,52,52,47,39,50,50,53,19,48,78,56,58,32,62,53,89,50,46,39,58,52,49,14,52,60,45,64,56,76,81,53,89,87,48,57,65,67,55,37,53,31,51,53,39,45,61,66,37,74,16,35,33,42,27,43,50,29,47,44,52,41,28,45,75,45,91,64,38,50,58,30,33,31,36,50,41,86,83,46,91,52,54,24,77,44,77,45,81,60,57,79,84,79,47,49,82,49,59,86,49,83,61,28,64,54,26,47,75,43,50,85,71,72,85,77,85,77,88,84,82,82,77,84,84,82,86,80,89,84,91,89,74,79,58,64,70,59,48,51,60,50,47,57,53,51,49,54,51,48,52,54,51,49,54,52,48,49,53,50,47,52,57,44,48,62,52,45,59,57,46,52,64,49,47,61,49,46,58,51,49,50,54,48,48,54,53,47,44,62,52,57,70,43,53,83,55,63,72,51,44,80,49,82,58,22,31,39,59,75,71,44,58,32,78,66,84,86,74,90,77,78,89,76,87,84,86,89,80,89,79,90,82,91,86,84,89,83,88,82,87,84,82,86,81,81,86,71,85,60,92,44,51,73,73,56,44,72,68,33,67,69,45,53,52,44,50,51,35,41,52,51,39,52,50,47,38,63,76,66,45,48,61,57,52,51,49,54,53,49,49,38,59,74,72,49,57,81,40,68,73,56,27,56,73,69,38,63,93,50,36,68,56,56,50,48,38,51,53,42,50,53,51,50,54,51,49,54,51,46,34,64,76,67,44,47,45,78,64,68,62,64,56,56,54,52,50,52,39,51,50,45,45,61,73,48,42,66,57,54,58,48,51,54,49,56,50,52,53,52,55,49,53,52,50,51,53,58,59,69,67,59,81,92,76,80,88,81,79,92,77,80,88,134

Foldseek 3Di:
DPDPPLPDQDPCPVVVVPPPDDDDPVCVVPPADPVRHLQNVLLVQLVVCVVVVNVVSNLVSLVSHPDLCVSLVSCVVSVVLQVSLVSCVVVLVLVSSLVSCVVVLVLVSNCVSCVVVVLLQSNLVSLQSVLVVLLVVDPDPVPDDVVNVVSNVVSNVSSVVSVLVVLVVCLVPLVVLLVVLCCLQPPVSVPPSVLVVVLVVLVVVLVCCLVDQLLCVLQSLLVCLLVCLSNVHPHVVDSVVSQVVSQVVVQVVLVVDDDPRSQLVLLSSQWDWDADPNDTGIGHLNVLQSVLVCCCQDQLNQLLSSLVSLLSSLLSQQQSLDPSSDHDLVSNLLVLLQNVVLLLLLLQLLVVDPLAWAKDWSSSVSSQSNSQSSHPDPRGARSLLSSLPDDDPDSVVSLVSSQVSVVSSLCQCQPDLDPRTHHVLCCQQVPPHVPDGGDPVCLVSLVSSLLSLLSLQLQDPHSHDLVCLLSSLLSLLPRDQDPPRDPLSSQLSVQSLPQQGSLSSVVSSQSSLCVVVHMAMWIWHAQSPDNGGRTDTDHDDSVSGDSHRPDPCNVVCSVVSPPPSDDPPPPDDDDDDDDDDDDDPVVVVVVVVVVVVVVVVVVVVVVVVVVVVVVVVVVVVVVVVVVVVVVVVVVVVVVVVVLCVLCPQQPADQQGGLLVPAGEDHPDDDDDDDDDDDDDDDDDDDDDDDDDDDDDPPNPHDHPVRLVPDPVNVVSVVLVVVLSVCCVPPPVVLLVVLVCLCVVLVLVDLVSCCVQVVVCSPLSVVLVVLSVVLVVVVSVCSNVSVSVPPCSNVSSVVSSVSCVVCPVVSVVSVVVVVVVVVVVVVVVVVPDDDDDDDDDDDDD

Radius of gyration: 38.19 Å; Cα contacts (8 Å, |Δi|>4): 837; chains: 1; bounding box: 114×121×83 Å

Sequence (844 aa):
MYDDIGVYFCVSLKELDQQLTPQPRILIENAPDRRHTVESLSYKAAEAYHRSKNKEKMIAALERLRNLEERTDFLIRKKYIEEAAKMFQEAGMLADAIDLYTKKGMNKEALQCAQKSQDKNAIGQSLVLDSKIRLSQYKDFNDIEEEVKNEIRENLNQAFYSLQDLENKLAAEPEMARVLMRKLRYSKLSSMYVKKRMVLYFKSLYDEMEKNERKDNIKIFVMTCFVNHLLNLEMKPKLDDVMLKFEDSMNRECSRKEGRRKTEWAMKLGLMIDESDGKIYIRSIARRFCDGYGQITGVNNDALEALIQFTKFCALLSNTNNVEVLPHLNQLVLWMEYFITVAFCLSAKVQNTPNFFFVIPESYTAVIYFIDATFVQERGVSTFEAVQRHSMRNTVQDNKLIQERLKKLIEILCGVTSSTNINLFSYIFQSNHPNASIDHRDYGIAERLLVLAPVLVCNLGKSVYPVVETKLMSELCKIKVREEYPSRLSEALTSVQRAGSPADVARALQILLLKRENDSLWYCIWDNFDRRNGLQKRKLKAMELSNRFFLEETLQGMNTPHDIVSSKVRTEIDEDDEMDTQITLEEKMEIDRIKMEKKRNDEENEASKKITKFFGKVVFRLRVKNLSTRVVRQLCKEKRVKEMKIFESMRITNKGCGICGVQFKGKATGCLFNKDEQTSNDSEFALLLQESPMFMLQKCLESQEEHGKSEKHKEMVNYYQHFQHKYMQKIFDPLGKVRSFIQRYKLGTAEFVEKNFKEETYNIGILRRQRESVENKIENIIKGCEWQNGEIWGEVQELIGSYHLIKDYVETEARKREERLEKLREVDLARRPKGRGKRKGQRR

Secondary structure (DSSP, 8-state):
--SSGGG-SSSHHHHHTTS--PPPHHHHHTS--SSS-HHHHHHHHHHHHHHTT-HHHHHHHHTT-S-HHHHHHHHHHTT-HHHHHHHHHHTT-HHHHHHHHHHHT-HHHHHHHHHHHT-HHHHHHHHHHHHHHHHHT-SSGGGS-HHHHHHHHHHHHHHHHHHHHHHHHHTT-HHHHHHHHHHHHH-TTS-HHHHHHHHHHHHHHHHHHHHS-GGGHHHHHHHHHHHHHHHT---SS-HHHHHHHHHHHHHHHHTT--HHHHHHHHHHTTEEEEEETTEEEEEETHHHHHHHHHHHHSTT--HHHHHHHHHHHHHHHHHT--GGGSPPHHHHHHHHHHHHHHHHHHHHHHH--TT--EEEEHHHHHHHHHHHHHS--SS---HHHHHHH---S-HHHHHHHHHHHHHHHHHHHH--SSTTS--HHHHHHS-SSTTPPPPGGGHHHHHHHHHHHHHHHHTBTTTB-GGGHHHHHHHHHTSPP-TTS-HHHHHHHHHHHT-SSHHHHHHHHHHHHHHTTT--EEEEEE-TT-SS--EEEEEPPGGGS-SS-SSTHHHHHHHSTTT-SSSSSSS-----------S-HHHHHHHHHHHHHHHHHHHHHHHHHHHHHHHHHHHHHHHHHHHHHHHHHHHHHHHHHHHHHTTTT-SEETTEETTTTEEPPP---------------------------PPP-------HHHHHH-HHHHHHHHHHHHHHHHIIIIIHHHHHHHHHHHHHTTTT-HHHHHHH-GGGHHHHHHHHHHHHHHHHHHHHHHHHT-TT--HHHHHHHHHHHHHHHHHHHHHHHHHHHHHHHHHHHHHHHHTS------------

pLDDT: mean 70.55, std 19.91, range [23.8, 96.75]